Protein AF-A0A8J6CG15-F1 (afdb_monomer)

Structure (mmCIF, N/CA/C/O backbone):
data_AF-A0A8J6CG15-F1
#
_entry.id   AF-A0A8J6CG15-F1
#
loop_
_atom_site.group_PDB
_atom_site.id
_atom_site.type_symbol
_atom_site.label_atom_id
_atom_site.label_alt_id
_atom_site.label_comp_id
_atom_site.label_asym_id
_atom_site.label_entity_id
_atom_site.label_seq_id
_atom_site.pdbx_PDB_ins_code
_atom_site.Cartn_x
_atom_site.Cartn_y
_atom_site.Cartn_z
_atom_site.occupancy
_atom_site.B_iso_or_equiv
_atom_site.auth_seq_id
_atom_site.auth_comp_id
_atom_site.auth_asym_id
_atom_site.auth_atom_id
_atom_site.pdbx_PDB_model_num
ATOM 1 N N . MET A 1 1 ? -34.874 9.886 -40.637 1.00 30.52 1 MET A N 1
ATOM 2 C CA . MET A 1 1 ? -35.086 9.344 -42.000 1.00 30.52 1 MET A CA 1
ATOM 3 C C . MET A 1 1 ? -34.254 8.082 -42.141 1.00 30.52 1 MET A C 1
ATOM 5 O O . MET A 1 1 ? -33.217 8.002 -41.494 1.00 30.52 1 MET A O 1
ATOM 9 N N . ALA A 1 2 ? -34.724 7.096 -42.901 1.00 30.58 2 ALA A N 1
ATOM 10 C CA . ALA A 1 2 ? -34.070 5.795 -43.013 1.00 30.58 2 ALA A CA 1
ATOM 11 C C . ALA A 1 2 ? -33.025 5.757 -44.139 1.00 30.58 2 ALA A C 1
ATOM 13 O O . ALA A 1 2 ? -33.231 6.351 -45.193 1.00 30.58 2 ALA A O 1
ATOM 14 N N . SER A 1 3 ? -31.974 4.962 -43.952 1.00 27.72 3 SER A N 1
ATOM 15 C CA . SER A 1 3 ? -31.456 4.085 -45.007 1.00 27.72 3 SER A CA 1
ATOM 16 C C . SER A 1 3 ? -30.821 2.863 -44.341 1.00 27.72 3 SER A C 1
ATOM 18 O O . SER A 1 3 ? -30.305 2.961 -43.228 1.00 27.72 3 SER A O 1
ATOM 20 N N . ALA A 1 4 ? -30.933 1.705 -44.982 1.00 32.78 4 ALA A N 1
ATOM 21 C CA . ALA A 1 4 ? -30.455 0.430 -44.468 1.00 32.78 4 ALA A CA 1
ATOM 22 C C . ALA A 1 4 ? -29.564 -0.239 -45.513 1.00 32.78 4 ALA A C 1
ATOM 24 O O . ALA A 1 4 ? -29.785 -0.052 -46.708 1.00 32.78 4 ALA A O 1
ATOM 25 N N . SER A 1 5 ? -28.641 -1.091 -45.070 1.00 26.09 5 SER A N 1
ATOM 26 C CA . SER A 1 5 ? -28.379 -2.353 -45.765 1.00 26.09 5 SER A CA 1
ATOM 27 C C . SER A 1 5 ? -27.668 -3.341 -44.842 1.00 26.09 5 SER A C 1
ATOM 29 O O . SER A 1 5 ? -26.939 -2.937 -43.938 1.00 26.09 5 SER A O 1
ATOM 31 N N . ALA A 1 6 ? -27.910 -4.634 -45.049 1.00 28.47 6 ALA A N 1
ATOM 32 C CA . ALA A 1 6 ? -27.452 -5.713 -44.181 1.00 28.47 6 ALA A CA 1
ATOM 33 C C . ALA A 1 6 ? -26.900 -6.887 -44.998 1.00 28.47 6 ALA A C 1
ATOM 35 O O . ALA A 1 6 ? -27.451 -7.217 -46.043 1.00 28.47 6 ALA A O 1
ATOM 36 N N . THR A 1 7 ? -25.831 -7.513 -44.499 1.00 27.30 7 THR A N 1
ATOM 37 C CA . THR A 1 7 ? -25.326 -8.895 -44.718 1.00 27.30 7 THR A CA 1
ATOM 38 C C . THR A 1 7 ? -23.924 -8.954 -44.065 1.00 27.30 7 THR A C 1
ATOM 40 O O . THR A 1 7 ? -23.314 -7.911 -43.864 1.00 27.30 7 THR A O 1
ATOM 43 N N . LEU A 1 8 ? -23.320 -10.071 -43.643 1.00 26.16 8 LEU A N 1
ATOM 44 C CA . LEU A 1 8 ? -23.621 -11.505 -43.735 1.00 26.16 8 LEU A CA 1
ATOM 45 C C . LEU A 1 8 ? -22.836 -12.203 -42.598 1.00 26.16 8 LEU A C 1
ATOM 47 O O . LEU A 1 8 ? -21.625 -12.014 -42.524 1.00 26.16 8 LEU A O 1
ATOM 51 N N . LEU A 1 9 ? -23.450 -13.049 -41.763 1.00 27.22 9 LEU A N 1
ATOM 52 C CA . LEU A 1 9 ? -22.705 -13.984 -40.899 1.00 27.22 9 LEU A CA 1
ATOM 53 C C . LEU A 1 9 ? -23.381 -15.358 -40.900 1.00 27.22 9 LEU A C 1
ATOM 55 O O . LEU A 1 9 ? -24.586 -15.473 -40.690 1.00 27.22 9 LEU A O 1
ATOM 59 N N . LYS A 1 10 ? -22.595 -16.396 -41.204 1.00 26.77 10 LYS A N 1
ATOM 60 C CA . LYS A 1 10 ? -23.069 -17.773 -41.393 1.00 26.77 10 LYS A CA 1
ATOM 61 C C . LYS A 1 10 ? -23.160 -18.513 -40.057 1.00 26.77 10 LYS A C 1
ATOM 63 O O . LYS A 1 10 ? -22.232 -18.470 -39.255 1.00 26.77 10 LYS A O 1
ATOM 68 N N . SER A 1 11 ? -24.249 -19.249 -39.872 1.00 28.95 11 SER A N 1
ATOM 69 C CA . SER A 1 11 ? -24.469 -20.177 -38.760 1.00 28.95 11 SER A CA 1
ATOM 70 C C . SER A 1 11 ? -23.626 -21.453 -38.881 1.00 28.95 11 SER A C 1
ATOM 72 O O . SER A 1 11 ? -23.467 -21.985 -39.979 1.00 28.95 11 SER A O 1
ATOM 74 N N . SER A 1 12 ? -23.180 -21.994 -37.745 1.00 26.61 12 SER A N 1
ATOM 75 C CA . SER A 1 12 ? -22.727 -23.390 -37.595 1.00 26.61 12 SER A CA 1
ATOM 76 C C . SER A 1 12 ? -23.688 -24.149 -36.661 1.00 26.61 12 SER A C 1
ATOM 78 O O . SER A 1 12 ? -24.361 -23.501 -35.857 1.00 26.61 12 SER A O 1
ATOM 80 N N . PRO A 1 13 ? -23.840 -25.480 -36.802 1.00 32.94 13 PRO A N 1
ATOM 81 C CA . PRO A 1 13 ? -25.070 -26.166 -36.402 1.00 32.94 13 PRO A CA 1
ATOM 82 C C . PRO A 1 13 ? -25.143 -26.570 -34.923 1.00 32.94 13 PRO A C 1
ATOM 84 O O . PRO A 1 13 ? -24.144 -26.901 -34.286 1.00 32.94 13 PRO A O 1
ATOM 87 N N . ILE A 1 14 ? -26.377 -26.614 -34.419 1.00 27.53 14 ILE A N 1
ATOM 88 C CA . ILE A 1 14 ? -26.747 -27.209 -33.131 1.00 27.53 14 ILE A CA 1
ATOM 89 C C . ILE A 1 14 ? -26.797 -28.734 -33.301 1.00 27.53 14 ILE A C 1
ATOM 91 O O . ILE A 1 14 ? -27.416 -29.228 -34.242 1.00 27.53 14 ILE A O 1
ATOM 95 N N . ILE A 1 15 ? -26.165 -29.476 -32.389 1.00 27.44 15 ILE A N 1
ATOM 96 C CA . ILE A 1 15 ? -26.251 -30.941 -32.339 1.00 27.44 15 ILE A CA 1
ATOM 97 C C . ILE A 1 15 ? -27.467 -31.331 -31.494 1.00 27.44 15 ILE A C 1
ATOM 99 O O . ILE A 1 15 ? -27.501 -31.061 -30.292 1.00 27.44 15 ILE A O 1
ATOM 103 N N . ASP A 1 16 ? -28.441 -31.979 -32.130 1.00 27.05 16 ASP A N 1
ATOM 104 C CA . ASP A 1 16 ? -29.573 -32.629 -31.467 1.00 27.05 16 ASP A CA 1
ATOM 105 C C . ASP A 1 16 ? -29.078 -33.800 -30.596 1.00 27.05 16 ASP A C 1
ATOM 107 O O . ASP A 1 16 ? -28.191 -34.562 -30.990 1.00 27.05 16 ASP A O 1
ATOM 111 N N . LYS A 1 17 ? -29.642 -33.933 -29.394 1.00 33.09 17 LYS A N 1
ATOM 112 C CA . LYS A 1 17 ? -29.391 -35.043 -28.469 1.00 33.09 17 LYS A CA 1
ATOM 113 C C . LYS A 1 17 ? -30.697 -35.759 -28.157 1.00 33.09 17 LYS A C 1
ATOM 115 O O . LYS A 1 17 ? -31.225 -35.657 -27.049 1.00 33.09 17 LYS A O 1
ATOM 120 N N . SER A 1 18 ? -31.173 -36.538 -29.117 1.00 31.22 18 SER A N 1
ATOM 121 C CA . SER A 1 18 ? -32.259 -37.486 -28.903 1.00 31.22 18 SER A CA 1
ATOM 122 C C . SER A 1 18 ? -32.023 -38.786 -29.679 1.00 31.22 18 SER A C 1
ATOM 124 O O . SER A 1 18 ? -32.377 -38.904 -30.839 1.00 31.22 18 SER A O 1
ATOM 126 N N . GLU A 1 19 ? -31.364 -39.751 -29.026 1.00 29.64 19 GLU A N 1
ATOM 127 C CA . GLU A 1 19 ? -31.657 -41.200 -29.011 1.00 29.64 19 GLU A CA 1
ATOM 128 C C . GLU A 1 19 ? -30.491 -41.976 -28.354 1.00 29.64 19 GLU A C 1
ATOM 130 O O . GLU A 1 19 ? -29.393 -41.444 -28.208 1.00 29.64 19 GLU A O 1
ATOM 135 N N . TRP A 1 20 ? -30.746 -43.239 -27.968 1.00 27.64 20 TRP A N 1
ATOM 136 C CA . TRP A 1 20 ? -29.896 -44.122 -27.138 1.00 27.64 20 TRP A CA 1
ATOM 137 C C . TRP A 1 20 ? -29.801 -43.621 -25.674 1.00 27.64 20 TRP A C 1
ATOM 139 O O . TRP A 1 20 ? -29.336 -42.525 -25.397 1.00 27.64 20 TRP A O 1
ATOM 149 N N . ILE A 1 21 ? -30.250 -44.351 -24.647 1.00 30.12 21 ILE A N 1
ATOM 150 C CA . ILE A 1 21 ? -30.221 -45.808 -24.434 1.00 30.12 21 ILE A CA 1
ATOM 151 C C . ILE A 1 21 ? -31.566 -46.313 -23.873 1.00 30.12 21 ILE A C 1
ATOM 153 O O . ILE A 1 21 ? -32.098 -45.749 -22.918 1.00 30.12 21 ILE A O 1
ATOM 157 N N . LYS A 1 22 ? -32.073 -47.441 -24.393 1.00 28.61 22 LYS A N 1
ATOM 158 C CA . LYS A 1 22 ? -33.126 -48.238 -23.737 1.00 28.61 22 LYS A CA 1
ATOM 159 C C . LYS A 1 22 ? -32.503 -49.369 -22.912 1.00 28.61 22 LYS A C 1
ATOM 161 O O . LYS A 1 22 ? -31.858 -50.242 -23.475 1.00 28.61 22 LYS A O 1
ATOM 166 N N . GLY A 1 23 ? -32.819 -49.389 -21.616 1.00 28.41 23 GLY A N 1
ATOM 167 C CA . GLY A 1 23 ? -32.931 -50.604 -20.802 1.00 28.41 23 GLY A CA 1
ATOM 168 C C . GLY A 1 23 ? -31.646 -51.294 -20.328 1.00 28.41 23 GLY A C 1
ATOM 169 O O . GLY A 1 23 ? -31.079 -52.106 -21.045 1.00 28.41 23 GLY A O 1
ATOM 170 N N . GLN A 1 24 ? -31.333 -51.135 -19.038 1.00 28.86 24 GLN A N 1
ATOM 171 C CA . GLN A 1 24 ? -31.019 -52.265 -18.149 1.00 28.86 24 GLN A CA 1
ATOM 172 C C . GLN A 1 24 ? -31.225 -51.862 -16.678 1.00 28.86 24 GLN A C 1
ATOM 174 O O . GLN A 1 24 ? -30.829 -50.778 -16.256 1.00 28.86 24 GLN A O 1
ATOM 179 N N . ASN A 1 25 ? -31.886 -52.726 -15.902 1.00 31.77 25 ASN A N 1
ATOM 180 C CA . ASN A 1 25 ? -32.173 -52.499 -14.483 1.00 31.77 25 ASN A CA 1
ATOM 181 C C . ASN A 1 25 ? -30.983 -52.927 -13.616 1.00 31.77 25 ASN A C 1
ATOM 183 O O . ASN A 1 25 ? -30.715 -54.121 -13.504 1.00 31.77 25 ASN A O 1
ATOM 187 N N . LEU A 1 26 ? -30.353 -51.983 -12.914 1.00 27.64 26 LEU A N 1
ATOM 188 C CA . LEU A 1 26 ? -29.466 -52.271 -11.784 1.00 27.64 26 LEU A CA 1
ATOM 189 C C . LEU A 1 26 ? -29.835 -51.370 -10.599 1.00 27.64 26 LEU A C 1
ATOM 191 O O . LEU A 1 26 ? -29.799 -50.146 -10.694 1.00 27.64 26 LEU A O 1
ATOM 195 N N . ARG A 1 27 ? -30.216 -51.990 -9.476 1.00 32.56 27 ARG A N 1
ATOM 196 C CA . ARG A 1 27 ? -30.479 -51.302 -8.203 1.00 32.56 27 ARG A CA 1
ATOM 197 C C . ARG A 1 27 ? -29.155 -51.039 -7.487 1.00 32.56 27 ARG A C 1
ATOM 199 O O . ARG A 1 27 ? -28.425 -51.995 -7.265 1.00 32.56 27 ARG A O 1
ATOM 206 N N . HIS A 1 28 ? -28.906 -49.810 -7.039 1.00 25.94 28 HIS A N 1
ATOM 207 C CA . HIS A 1 28 ? -28.010 -49.500 -5.911 1.00 25.94 28 HIS A CA 1
ATOM 208 C C . HIS A 1 28 ? -28.376 -48.118 -5.303 1.00 25.94 28 HIS A C 1
ATOM 210 O O . HIS A 1 28 ? -29.330 -47.506 -5.784 1.00 25.94 28 HIS A O 1
ATOM 216 N N . PRO A 1 29 ? -27.815 -47.717 -4.142 1.00 29.03 29 PRO A N 1
ATOM 217 C CA . PRO A 1 29 ? -28.609 -47.221 -3.017 1.00 29.03 29 PRO A CA 1
ATOM 218 C C . PRO A 1 29 ? -28.939 -45.725 -3.081 1.00 29.03 29 PRO A C 1
ATOM 220 O O . PRO A 1 29 ? -28.347 -44.969 -3.846 1.00 29.03 29 PRO A O 1
ATOM 223 N N . SER A 1 30 ? -29.856 -45.302 -2.208 1.00 30.95 30 SER A N 1
ATOM 224 C CA . SER A 1 30 ? -30.324 -43.923 -2.048 1.00 30.95 30 SER A CA 1
ATOM 225 C C . SER A 1 30 ? -29.184 -42.919 -1.830 1.00 30.95 30 SER A C 1
ATOM 227 O O . SER A 1 30 ? -28.717 -42.724 -0.707 1.00 30.95 30 SER A O 1
ATOM 229 N N . VAL A 1 31 ? -28.775 -42.233 -2.897 1.00 25.69 31 VAL A N 1
ATOM 230 C CA . VAL A 1 31 ? -27.926 -41.039 -2.817 1.00 25.69 31 VAL A CA 1
ATOM 231 C C . VAL A 1 31 ? -28.830 -39.831 -2.591 1.00 25.69 31 VAL A C 1
ATOM 233 O O . VAL A 1 31 ? -29.731 -39.559 -3.382 1.00 25.69 31 VAL A O 1
ATOM 236 N N . CYS A 1 32 ? -28.597 -39.104 -1.499 1.00 25.84 32 CYS A N 1
ATOM 237 C CA . CYS A 1 32 ? -29.325 -37.876 -1.208 1.00 25.84 32 CYS A CA 1
ATOM 238 C C . CYS A 1 32 ? -28.841 -36.766 -2.155 1.00 25.84 32 CYS A C 1
ATOM 240 O O . CYS A 1 32 ? -27.726 -36.262 -2.008 1.00 25.84 32 CYS A O 1
ATOM 242 N N . PHE A 1 33 ? -29.657 -36.403 -3.148 1.00 23.08 33 PHE A N 1
ATOM 243 C CA . PHE A 1 33 ? -29.342 -35.309 -4.064 1.00 23.08 33 PHE A CA 1
ATOM 244 C C . PHE A 1 33 ? -29.500 -33.964 -3.349 1.00 23.08 33 PHE A C 1
ATOM 246 O O . PHE A 1 33 ? -30.595 -33.413 -3.262 1.00 23.08 33 PHE A O 1
ATOM 253 N N . VAL A 1 34 ? -28.385 -33.407 -2.871 1.00 25.53 34 VAL A N 1
ATOM 254 C CA . VAL A 1 34 ? -28.323 -31.986 -2.518 1.00 25.53 34 VAL A CA 1
ATOM 255 C C . VAL A 1 34 ? -28.433 -31.191 -3.815 1.00 25.53 34 VAL A C 1
ATOM 257 O O . VAL A 1 34 ? -27.486 -31.113 -4.598 1.00 25.53 34 VAL A O 1
ATOM 260 N N . GLN A 1 35 ? -29.610 -30.616 -4.054 1.00 23.19 35 GLN A N 1
ATOM 261 C CA . GLN A 1 35 ? -29.865 -29.744 -5.193 1.00 23.19 35 GLN A CA 1
ATOM 262 C C . GLN A 1 35 ? -29.183 -28.389 -4.963 1.00 23.19 35 GLN A C 1
ATOM 264 O O . GLN A 1 35 ? -29.804 -27.407 -4.559 1.00 23.19 35 GLN A O 1
ATOM 269 N N . CYS A 1 36 ? -27.872 -28.338 -5.204 1.00 23.83 36 CYS A N 1
ATOM 270 C CA . CYS A 1 36 ? -27.141 -27.083 -5.301 1.00 23.83 36 CYS A CA 1
ATOM 271 C C . CYS A 1 36 ? -27.684 -26.297 -6.497 1.00 23.83 36 CYS A C 1
ATOM 273 O O . CYS A 1 36 ? -27.308 -26.575 -7.634 1.00 23.83 36 CYS A O 1
ATOM 275 N N . ASN A 1 37 ? -28.541 -25.304 -6.246 1.00 26.38 37 ASN A N 1
ATOM 276 C CA . ASN A 1 37 ? -28.828 -24.271 -7.235 1.00 26.38 37 ASN A CA 1
ATOM 277 C C . ASN A 1 37 ? -27.500 -23.585 -7.590 1.00 26.38 37 ASN A C 1
ATOM 279 O O . ASN A 1 37 ? -26.905 -22.957 -6.707 1.00 26.38 37 ASN A O 1
ATOM 283 N N . PRO A 1 38 ? -27.015 -23.667 -8.841 1.00 32.38 38 PRO A N 1
ATOM 284 C CA . PRO A 1 38 ? -25.884 -22.863 -9.245 1.00 32.38 38 PRO A CA 1
ATOM 285 C C . PRO A 1 38 ? -26.373 -21.418 -9.328 1.00 32.38 38 PRO A C 1
ATOM 287 O O . PRO A 1 38 ? -27.010 -21.021 -10.302 1.00 32.38 38 PRO A O 1
ATOM 290 N N . THR A 1 39 ? -26.058 -20.606 -8.319 1.00 31.53 39 THR A N 1
ATOM 291 C CA . THR A 1 39 ? -25.985 -19.159 -8.526 1.00 31.53 39 THR A CA 1
ATOM 292 C C . THR A 1 39 ? -24.926 -18.936 -9.592 1.00 31.53 39 THR A C 1
ATOM 294 O O . THR A 1 39 ? -23.729 -18.989 -9.302 1.00 31.53 39 THR A O 1
ATOM 297 N N . SER A 1 40 ? -25.366 -18.747 -10.836 1.00 34.75 40 SER A N 1
ATOM 298 C CA . SER A 1 40 ? -24.502 -18.409 -11.954 1.00 34.75 40 SER A CA 1
ATOM 299 C C . SER A 1 40 ? -23.949 -17.008 -11.720 1.00 34.75 40 SER A C 1
ATOM 301 O O . SER A 1 40 ? -24.498 -16.015 -12.200 1.00 34.75 40 SER A O 1
ATOM 303 N N . ALA A 1 41 ? -22.855 -16.932 -10.965 1.00 34.34 41 ALA A N 1
ATOM 304 C CA . ALA A 1 41 ? -21.953 -15.800 -10.997 1.00 34.34 41 ALA A CA 1
ATOM 305 C C . ALA A 1 41 ? -21.366 -15.760 -12.411 1.00 34.34 41 ALA A C 1
ATOM 307 O O . ALA A 1 41 ? -20.339 -16.376 -12.694 1.00 34.34 41 ALA A O 1
ATOM 308 N N . ALA A 1 42 ? -22.088 -15.111 -13.328 1.00 30.84 42 ALA A N 1
ATOM 309 C CA . ALA A 1 42 ? -21.598 -14.843 -14.664 1.00 30.84 42 ALA A CA 1
ATOM 310 C C . ALA A 1 42 ? -20.273 -14.101 -14.501 1.00 30.84 42 ALA A C 1
ATOM 312 O O . ALA A 1 42 ? -20.247 -13.031 -13.884 1.00 30.84 42 ALA A O 1
ATOM 313 N N . PHE A 1 43 ? -19.188 -14.698 -15.004 1.00 32.78 43 PHE A N 1
ATOM 314 C CA . PHE A 1 43 ? -17.837 -14.151 -14.927 1.00 32.78 43 PHE A CA 1
ATOM 315 C C . PHE A 1 43 ? -17.763 -12.919 -15.832 1.00 32.78 43 PHE A C 1
ATOM 317 O O . PHE A 1 43 ? -17.313 -12.958 -16.976 1.00 32.78 43 PHE A O 1
ATOM 324 N N . THR A 1 44 ? -18.335 -11.831 -15.329 1.00 37.78 44 THR A N 1
ATOM 325 C CA . THR A 1 44 ? -18.508 -10.581 -16.046 1.00 37.78 44 THR A CA 1
ATOM 326 C C . THR A 1 44 ? -17.190 -9.849 -15.926 1.00 37.78 44 THR A C 1
ATOM 328 O O . THR A 1 44 ? -17.015 -9.014 -15.040 1.00 37.78 44 THR A O 1
ATOM 331 N N . VAL A 1 45 ? -16.247 -10.190 -16.808 1.00 46.34 45 VAL A N 1
ATOM 332 C CA . VAL A 1 45 ? -15.090 -9.334 -17.062 1.00 46.34 45 VAL A CA 1
ATOM 333 C C . VAL A 1 45 ? -15.667 -7.980 -17.445 1.00 46.34 45 VAL A C 1
ATOM 335 O O . VAL A 1 45 ? -16.234 -7.816 -18.528 1.00 46.34 45 VAL A O 1
ATOM 338 N N . ARG A 1 46 ? -15.599 -7.025 -16.517 1.00 49.97 46 ARG A N 1
ATOM 339 C CA . ARG A 1 46 ? -16.030 -5.652 -16.751 1.00 49.97 46 ARG A CA 1
ATOM 340 C C . ARG A 1 46 ? -15.010 -5.051 -17.706 1.00 49.97 46 ARG A C 1
ATOM 342 O O . ARG A 1 46 ? -14.018 -4.485 -17.263 1.00 49.97 46 ARG A O 1
ATOM 349 N N . ALA A 1 47 ? -15.229 -5.249 -19.006 1.00 54.84 47 ALA A N 1
ATOM 350 C CA . ALA A 1 47 ? -14.400 -4.667 -20.047 1.00 54.84 47 ALA A CA 1
ATOM 351 C C . ALA A 1 47 ? -14.290 -3.168 -19.759 1.00 54.84 47 ALA A C 1
ATOM 353 O O . ALA A 1 47 ? -15.307 -2.467 -19.710 1.00 54.84 47 ALA A O 1
ATOM 354 N N . SER A 1 48 ? -13.073 -2.698 -19.476 1.00 68.06 48 SER A N 1
ATOM 355 C CA . SER A 1 48 ? -12.866 -1.283 -19.198 1.00 68.06 48 SER A CA 1
ATOM 356 C C . SER A 1 48 ? -13.243 -0.482 -20.443 1.00 68.06 48 SER A C 1
ATOM 358 O O . SER A 1 48 ? -13.181 -0.985 -21.569 1.00 68.06 48 SER A O 1
ATOM 360 N N . SER A 1 49 ? -13.579 0.797 -20.272 1.00 83.81 49 SER A N 1
ATOM 361 C CA . SER A 1 49 ? -13.826 1.714 -21.396 1.00 83.81 49 SER A CA 1
ATOM 362 C C . SER A 1 49 ? -12.636 1.846 -22.359 1.00 83.81 49 SER A C 1
ATOM 364 O O . SER A 1 49 ? -12.771 2.455 -23.415 1.00 83.81 49 SER A O 1
ATOM 366 N N . TYR A 1 50 ? -11.483 1.280 -21.995 1.00 93.00 50 TYR A N 1
ATOM 367 C CA . TYR A 1 50 ? -10.235 1.296 -22.740 1.00 93.00 50 TYR A CA 1
ATOM 368 C C . TYR A 1 50 ? -9.869 -0.058 -23.365 1.00 93.00 50 TYR A C 1
ATOM 370 O O . TYR A 1 50 ? -8.791 -0.151 -23.940 1.00 93.00 50 TYR A O 1
ATOM 378 N N . ALA A 1 51 ? -10.699 -1.107 -23.271 1.00 93.00 51 ALA A N 1
ATOM 379 C CA . ALA A 1 51 ? -10.326 -2.468 -23.686 1.00 93.00 51 ALA A CA 1
ATOM 380 C C . ALA A 1 51 ? -9.693 -2.533 -25.097 1.00 93.00 51 ALA A C 1
ATOM 382 O O . ALA A 1 51 ? -8.569 -3.018 -25.248 1.00 93.00 51 ALA A O 1
ATOM 383 N N . ASP A 1 52 ? -10.340 -1.950 -26.110 1.00 95.50 52 ASP A N 1
ATOM 384 C CA . ASP A 1 52 ? -9.807 -1.910 -27.480 1.00 95.50 52 ASP A CA 1
ATOM 385 C C . ASP A 1 52 ? -8.524 -1.065 -27.607 1.00 95.50 52 ASP A C 1
ATOM 387 O O . ASP A 1 52 ? -7.607 -1.431 -28.348 1.00 95.50 52 ASP A O 1
ATOM 391 N N . GLU A 1 53 ? -8.414 0.048 -26.869 1.00 96.62 53 GLU A N 1
ATOM 392 C CA . GLU A 1 53 ? -7.210 0.893 -26.849 1.00 96.62 53 GLU A CA 1
ATOM 393 C C . GLU A 1 53 ? -6.027 0.174 -26.188 1.00 96.62 53 GLU A C 1
ATOM 395 O O . GLU A 1 53 ? -4.907 0.246 -26.699 1.00 96.62 53 GLU A O 1
ATOM 400 N N . LEU A 1 54 ? -6.271 -0.572 -25.108 1.00 97.88 54 LEU A N 1
ATOM 401 C CA . LEU A 1 54 ? -5.277 -1.393 -24.419 1.00 97.88 54 LEU A CA 1
ATOM 402 C C . LEU A 1 54 ? -4.752 -2.491 -25.352 1.00 97.88 54 LEU A C 1
ATOM 404 O O . LEU A 1 54 ? -3.541 -2.602 -25.544 1.00 97.88 54 LEU A O 1
ATOM 408 N N . VAL A 1 55 ? -5.642 -3.249 -26.005 1.00 97.94 55 VAL A N 1
ATOM 409 C CA . VAL A 1 55 ? -5.254 -4.300 -26.966 1.00 97.94 55 VAL A CA 1
ATOM 410 C C . VAL A 1 55 ? -4.493 -3.710 -28.157 1.00 97.94 55 VAL A C 1
ATOM 412 O O . VAL A 1 55 ? -3.462 -4.249 -28.568 1.00 97.94 55 VAL A O 1
ATOM 415 N N . LYS A 1 56 ? -4.958 -2.581 -28.711 1.00 98.06 56 LYS A N 1
ATOM 416 C CA . LYS A 1 56 ? -4.279 -1.879 -29.812 1.00 98.06 56 LYS A CA 1
ATOM 417 C C . LYS A 1 56 ? -2.890 -1.392 -29.396 1.00 98.06 56 LYS A C 1
ATOM 419 O O . LYS A 1 56 ? -1.928 -1.582 -30.142 1.00 98.06 56 LYS A O 1
ATOM 424 N N . THR A 1 57 ? -2.768 -0.794 -28.214 1.00 98.44 57 THR A N 1
ATOM 425 C CA . THR A 1 57 ? -1.500 -0.279 -27.682 1.00 98.44 57 THR A CA 1
ATOM 426 C C . THR A 1 57 ? -0.519 -1.414 -27.424 1.00 98.44 57 THR A C 1
ATOM 428 O O . THR A 1 57 ? 0.615 -1.357 -27.898 1.00 98.44 57 THR A O 1
ATOM 431 N N . ALA A 1 58 ? -0.956 -2.484 -26.757 1.00 98.31 58 ALA A N 1
ATOM 432 C CA . ALA A 1 58 ? -0.109 -3.627 -26.444 1.00 98.31 58 ALA A CA 1
ATOM 433 C C . ALA A 1 58 ? 0.418 -4.301 -27.724 1.00 98.31 58 ALA A C 1
ATOM 435 O O . ALA A 1 58 ? 1.619 -4.546 -27.828 1.00 98.31 58 ALA A O 1
ATOM 436 N N . LYS A 1 59 ? -0.429 -4.478 -28.752 1.00 97.50 59 LYS A N 1
ATOM 437 C CA . LYS A 1 59 ? -0.017 -4.948 -30.093 1.00 97.50 59 LYS A CA 1
ATOM 438 C C . LYS A 1 59 ? 0.917 -3.975 -30.824 1.00 97.50 59 LYS A C 1
ATOM 440 O O . LYS A 1 59 ? 1.823 -4.413 -31.523 1.00 97.50 59 LYS A O 1
ATOM 445 N N . THR A 1 60 ? 0.731 -2.663 -30.662 1.00 97.69 60 THR A N 1
ATOM 446 C CA . THR A 1 60 ? 1.604 -1.643 -31.278 1.00 97.69 60 THR A CA 1
ATOM 447 C C . THR A 1 60 ? 3.011 -1.681 -30.682 1.00 97.69 60 THR A C 1
ATOM 449 O O . THR A 1 60 ? 4.002 -1.631 -31.416 1.00 97.69 60 THR A O 1
ATOM 452 N N . VAL A 1 61 ? 3.114 -1.828 -29.359 1.00 98.06 61 VAL A N 1
ATOM 453 C CA . VAL A 1 61 ? 4.398 -2.000 -28.667 1.00 98.06 61 VAL A CA 1
ATOM 454 C C . VAL A 1 61 ? 5.001 -3.380 -28.984 1.00 98.06 61 VAL A C 1
ATOM 456 O O . VAL A 1 61 ? 6.195 -3.473 -29.255 1.00 98.06 61 VAL A O 1
ATOM 459 N N . ALA A 1 62 ? 4.190 -4.436 -29.069 1.00 96.44 62 ALA A N 1
ATOM 460 C CA . ALA A 1 62 ? 4.575 -5.788 -29.496 1.00 96.44 62 ALA A CA 1
ATOM 461 C C . ALA A 1 62 ? 4.650 -5.978 -31.030 1.00 96.44 62 ALA A C 1
ATOM 463 O O . ALA A 1 62 ? 4.278 -7.029 -31.552 1.00 96.44 62 ALA A O 1
ATOM 464 N N . SER A 1 63 ? 5.115 -4.961 -31.761 1.00 94.50 63 SER A N 1
ATOM 465 C CA . SER A 1 63 ? 5.235 -5.019 -33.225 1.00 94.50 63 SER A CA 1
ATOM 466 C C . SER A 1 63 ? 6.561 -5.649 -33.688 1.00 94.50 63 SER A C 1
ATOM 468 O O . SER A 1 63 ? 7.611 -5.281 -33.150 1.00 94.50 63 SER A O 1
ATOM 470 N N . PRO A 1 64 ? 6.539 -6.523 -34.722 1.00 94.00 64 PRO A N 1
ATOM 471 C CA . PRO A 1 64 ? 7.731 -7.165 -35.280 1.00 94.00 64 PRO A CA 1
ATOM 472 C C . PRO A 1 64 ? 8.870 -6.201 -35.604 1.00 94.00 64 PRO A C 1
ATOM 474 O O . PRO A 1 64 ? 8.656 -5.098 -36.106 1.00 94.00 64 PRO A O 1
ATOM 477 N N . GLY A 1 65 ? 10.098 -6.648 -35.346 1.00 94.12 65 GLY A N 1
ATOM 478 C CA . GLY A 1 65 ? 11.318 -5.881 -35.571 1.00 94.12 65 GLY A CA 1
ATOM 479 C C . GLY A 1 65 ? 11.550 -4.749 -34.572 1.00 94.12 65 GLY A C 1
ATOM 480 O O . GLY A 1 65 ? 12.517 -4.008 -34.747 1.00 94.12 65 GLY A O 1
ATOM 481 N N . ARG A 1 66 ? 10.718 -4.587 -33.532 1.00 97.00 66 ARG A N 1
ATOM 482 C CA . ARG A 1 66 ? 10.856 -3.495 -32.557 1.00 97.00 66 ARG A CA 1
ATOM 483 C C . ARG A 1 66 ? 10.838 -3.967 -31.102 1.00 97.00 66 ARG A C 1
ATOM 485 O O . ARG A 1 66 ? 10.318 -5.033 -30.771 1.00 97.00 66 ARG A O 1
ATOM 492 N N . GLY A 1 67 ? 11.427 -3.159 -30.223 1.00 97.81 67 GLY A N 1
ATOM 493 C CA . GLY A 1 67 ? 11.430 -3.369 -28.772 1.00 97.81 67 GLY A CA 1
ATOM 494 C C . GLY A 1 67 ? 11.284 -2.067 -27.986 1.00 97.81 67 GLY A C 1
ATOM 495 O O . GLY A 1 67 ? 10.920 -1.029 -28.534 1.00 97.81 67 GLY A O 1
ATOM 496 N N . ILE A 1 68 ? 11.554 -2.116 -26.684 1.00 98.69 68 ILE A N 1
ATOM 497 C CA . ILE A 1 68 ? 11.312 -1.006 -25.757 1.00 98.69 68 ILE A CA 1
ATOM 498 C C . ILE A 1 68 ? 12.633 -0.394 -25.268 1.00 98.69 68 ILE A C 1
ATOM 500 O O . ILE A 1 68 ? 13.499 -1.093 -24.734 1.00 98.69 68 ILE A O 1
ATOM 504 N N . LEU A 1 69 ? 12.746 0.933 -25.364 1.00 98.56 69 LEU A N 1
ATOM 505 C CA . LEU A 1 69 ? 13.790 1.715 -24.700 1.00 98.56 69 LEU A CA 1
ATOM 506 C C . LEU A 1 69 ? 13.384 1.962 -23.238 1.00 98.56 69 LEU A C 1
ATOM 508 O O . LEU A 1 69 ? 12.499 2.765 -22.951 1.00 98.56 69 LEU A O 1
ATOM 512 N N . ALA A 1 70 ? 14.019 1.271 -22.294 1.00 97.38 70 ALA A N 1
ATOM 513 C CA . ALA A 1 70 ? 13.780 1.494 -20.869 1.00 97.38 70 ALA A CA 1
ATOM 514 C C . ALA A 1 70 ? 14.674 2.641 -20.372 1.00 97.38 70 ALA A C 1
ATOM 516 O O . ALA A 1 70 ? 15.847 2.430 -20.076 1.00 97.38 70 ALA A O 1
ATOM 517 N N . MET A 1 71 ? 14.138 3.862 -20.341 1.00 96.62 71 MET A N 1
ATOM 518 C CA . MET A 1 71 ? 14.819 5.093 -19.916 1.00 96.62 71 MET A CA 1
ATOM 519 C C . MET A 1 71 ? 14.167 5.671 -18.644 1.00 96.62 71 MET A C 1
ATOM 521 O O . MET A 1 71 ? 14.046 6.882 -18.463 1.00 96.62 71 MET A O 1
ATOM 525 N N . ASP A 1 72 ? 13.741 4.769 -17.755 1.00 95.38 72 ASP A N 1
ATOM 526 C CA . ASP A 1 72 ? 12.979 5.023 -16.532 1.00 95.38 72 ASP A CA 1
ATOM 527 C C . ASP A 1 72 ? 13.832 5.111 -15.258 1.00 95.38 72 ASP A C 1
ATOM 529 O O . ASP A 1 72 ? 13.353 4.936 -14.133 1.00 95.38 72 ASP A O 1
ATOM 533 N N . GLU A 1 73 ? 15.125 5.386 -15.420 1.00 92.69 73 GLU A N 1
ATOM 534 C CA . GLU A 1 73 ? 16.033 5.579 -14.298 1.00 92.69 73 GLU A CA 1
ATOM 535 C C . GLU A 1 73 ? 15.604 6.784 -13.455 1.00 92.69 73 GLU A C 1
ATOM 537 O O . GLU A 1 73 ? 15.532 7.908 -13.954 1.00 92.69 73 GLU A O 1
ATOM 542 N N . SER A 1 74 ? 15.401 6.552 -12.156 1.00 91.69 74 SER A N 1
ATOM 543 C CA . SER A 1 74 ? 15.190 7.619 -11.176 1.00 91.69 74 SER A CA 1
ATOM 544 C C . SER A 1 74 ? 16.370 8.590 -11.147 1.00 91.69 74 SER A C 1
ATOM 546 O O . SER A 1 74 ? 17.495 8.215 -11.484 1.00 91.69 74 SER A O 1
ATOM 548 N N . ASN A 1 75 ? 16.160 9.808 -10.646 1.00 94.56 75 ASN A N 1
ATOM 549 C CA . ASN A 1 75 ? 17.207 10.836 -10.562 1.00 94.56 75 ASN A CA 1
ATOM 550 C C . ASN A 1 75 ? 18.490 10.341 -9.866 1.00 94.56 75 ASN A C 1
ATOM 552 O O . ASN A 1 75 ? 19.592 10.675 -10.297 1.00 94.56 75 ASN A O 1
ATOM 556 N N . ALA A 1 76 ? 18.378 9.485 -8.844 1.00 92.81 76 ALA A N 1
ATOM 557 C CA . ALA A 1 76 ? 19.532 8.856 -8.197 1.00 92.81 76 ALA A CA 1
ATOM 558 C C . ALA A 1 76 ? 20.263 7.848 -9.110 1.00 92.81 76 ALA A C 1
ATOM 560 O O . ALA A 1 76 ? 21.492 7.796 -9.127 1.00 92.81 76 ALA A O 1
ATOM 561 N N . THR A 1 77 ? 19.525 7.057 -9.893 1.00 91.19 77 THR A N 1
ATOM 562 C CA . THR A 1 77 ? 20.088 6.059 -10.820 1.00 91.19 77 THR A CA 1
ATOM 563 C C . THR A 1 77 ? 20.674 6.708 -12.073 1.00 91.19 77 THR A C 1
ATOM 565 O O . THR A 1 77 ? 21.753 6.318 -12.519 1.00 91.19 77 THR A O 1
ATOM 568 N N . CYS A 1 78 ? 20.021 7.743 -12.605 1.00 94.50 78 CYS A N 1
ATOM 569 C CA . CYS A 1 78 ? 20.553 8.556 -13.694 1.00 94.50 78 CYS A CA 1
ATOM 570 C C . CYS A 1 78 ? 21.826 9.299 -13.254 1.00 94.50 78 CYS A C 1
ATOM 572 O O . CYS A 1 78 ? 22.813 9.294 -13.984 1.00 94.50 78 CYS A O 1
ATOM 574 N N . GLY A 1 79 ? 21.865 9.832 -12.026 1.00 95.31 79 GLY A N 1
ATOM 575 C CA . GLY A 1 79 ? 23.070 10.436 -11.449 1.00 95.31 79 GLY A CA 1
ATOM 576 C C . GLY A 1 79 ? 24.266 9.485 -11.387 1.00 95.31 79 GLY A C 1
ATOM 577 O O . GLY A 1 79 ? 25.363 9.855 -11.795 1.00 95.31 79 GLY A O 1
ATOM 578 N N . LYS A 1 80 ? 24.053 8.229 -10.965 1.00 92.94 80 LYS A N 1
ATOM 579 C CA . LYS A 1 80 ? 25.094 7.180 -10.970 1.00 92.94 80 LYS A CA 1
ATOM 580 C C . LYS A 1 80 ? 25.631 6.898 -12.387 1.00 92.94 80 LYS A C 1
ATOM 582 O O . LYS A 1 80 ? 26.810 6.593 -12.539 1.00 92.94 80 LYS A O 1
ATOM 587 N N . ARG A 1 81 ? 24.795 7.026 -13.429 1.00 93.06 81 ARG A N 1
ATOM 588 C CA . ARG A 1 81 ? 25.220 6.901 -14.837 1.00 93.06 81 ARG A CA 1
ATOM 589 C C . ARG A 1 81 ? 26.014 8.111 -15.318 1.00 93.06 81 ARG A C 1
ATOM 591 O O . ARG A 1 81 ? 27.084 7.920 -15.884 1.00 93.06 81 ARG A O 1
ATOM 598 N N . LEU A 1 82 ? 25.540 9.327 -15.053 1.00 96.06 82 LEU A N 1
ATOM 599 C CA . LEU A 1 82 ? 26.259 10.562 -15.391 1.00 96.06 82 LEU A CA 1
ATOM 600 C C . LEU A 1 82 ? 27.647 10.595 -14.727 1.00 96.06 82 LEU A C 1
ATOM 602 O O . LEU A 1 82 ? 28.644 10.849 -15.399 1.00 96.06 82 LEU A O 1
ATOM 606 N N . ALA A 1 83 ? 27.746 10.184 -13.460 1.00 96.25 83 ALA A N 1
ATOM 607 C CA . ALA A 1 83 ? 29.021 10.082 -12.751 1.00 96.25 83 ALA A CA 1
ATOM 608 C C . ALA A 1 83 ? 30.023 9.123 -13.429 1.00 96.25 83 ALA A C 1
ATOM 610 O O . ALA A 1 83 ? 31.226 9.372 -13.387 1.00 96.25 83 ALA A O 1
ATOM 611 N N . SER A 1 84 ? 29.556 8.063 -14.107 1.00 93.56 84 SER A N 1
ATOM 612 C CA . SER A 1 84 ? 30.435 7.118 -14.825 1.00 93.56 84 SER A CA 1
ATOM 613 C C . SER A 1 84 ? 31.126 7.710 -16.063 1.00 93.56 84 SER A C 1
ATOM 615 O O . SER A 1 84 ? 32.107 7.143 -16.537 1.00 93.56 84 SER A O 1
ATOM 617 N N . ILE A 1 85 ? 30.647 8.861 -16.549 1.00 95.06 85 ILE A N 1
ATOM 618 C CA . ILE A 1 85 ? 31.269 9.667 -17.611 1.00 95.06 85 ILE A CA 1
ATOM 619 C C . ILE A 1 85 ? 31.785 11.023 -17.092 1.00 95.06 85 ILE A C 1
ATOM 621 O O . ILE A 1 85 ? 32.094 11.907 -17.884 1.00 95.06 85 ILE A O 1
ATOM 625 N N . GLY A 1 86 ? 31.887 11.195 -15.767 1.00 95.38 86 GLY A N 1
ATOM 626 C CA . GLY A 1 86 ? 32.404 12.412 -15.132 1.00 95.38 86 GLY A CA 1
ATOM 627 C C . GLY A 1 86 ? 31.416 13.580 -15.022 1.00 95.38 86 GLY A C 1
ATOM 628 O O . GLY A 1 86 ? 31.846 14.692 -14.734 1.00 95.38 86 GLY A O 1
ATOM 629 N N . LEU A 1 87 ? 30.113 13.360 -15.239 1.00 96.12 87 LEU A N 1
ATOM 630 C CA . LEU A 1 87 ? 29.086 14.407 -15.173 1.00 96.12 87 LEU A CA 1
ATOM 631 C C . LEU A 1 87 ? 28.355 14.442 -13.825 1.00 96.12 87 LEU A C 1
ATOM 633 O O . LEU A 1 87 ? 27.993 13.410 -13.257 1.00 96.12 87 LEU A O 1
ATOM 637 N N . GLU A 1 88 ? 28.061 15.653 -13.352 1.00 96.56 88 GLU A N 1
ATOM 638 C CA . GLU A 1 88 ? 27.244 15.881 -12.157 1.00 96.56 88 GLU A CA 1
ATOM 639 C C . GLU A 1 88 ? 25.760 15.553 -12.382 1.00 96.56 88 GLU A C 1
ATOM 641 O O . GLU A 1 88 ? 25.229 15.673 -13.489 1.00 96.56 88 GLU A O 1
ATOM 646 N N . ASN A 1 89 ? 25.052 15.202 -11.304 1.00 97.31 89 ASN A N 1
ATOM 647 C CA . ASN A 1 89 ? 23.623 14.879 -11.333 1.00 97.31 89 ASN A CA 1
ATOM 648 C C . ASN A 1 89 ? 22.716 16.128 -11.287 1.00 97.31 89 ASN A C 1
ATOM 650 O O . ASN A 1 89 ? 21.866 16.266 -10.403 1.00 97.31 89 ASN A O 1
ATOM 654 N N . THR A 1 90 ? 22.890 17.042 -12.237 1.00 97.25 90 THR A N 1
ATOM 655 C CA . THR A 1 90 ? 22.015 18.212 -12.408 1.00 97.25 90 THR A CA 1
ATOM 656 C C . THR A 1 90 ? 20.811 17.870 -13.286 1.00 97.25 90 THR A C 1
ATOM 658 O O . THR A 1 90 ? 20.861 16.938 -14.090 1.00 97.25 90 THR A O 1
ATOM 661 N N . GLU A 1 91 ? 19.715 18.622 -13.150 1.00 96.50 91 GLU A N 1
ATOM 662 C CA . GLU A 1 91 ? 18.548 18.454 -14.027 1.00 96.50 91 GLU A CA 1
ATOM 663 C C . GLU A 1 91 ? 18.912 18.681 -15.499 1.00 96.50 91 GLU A C 1
ATOM 665 O O . GLU A 1 91 ? 18.589 17.841 -16.332 1.00 96.50 91 GLU A O 1
ATOM 670 N N . ALA A 1 92 ? 19.680 19.732 -15.804 1.00 96.69 92 ALA A N 1
ATOM 671 C CA . ALA A 1 92 ? 20.149 20.022 -17.159 1.00 96.69 92 ALA A CA 1
ATOM 672 C C . ALA A 1 92 ? 20.938 18.850 -17.780 1.00 96.69 92 ALA A C 1
ATOM 674 O O . ALA A 1 92 ? 20.698 18.488 -18.931 1.00 96.69 92 ALA A O 1
ATOM 675 N N . ASN A 1 93 ? 21.822 18.191 -17.017 1.00 97.25 93 ASN A N 1
ATOM 676 C CA . ASN A 1 93 ? 22.567 17.027 -17.510 1.00 97.25 93 ASN A CA 1
ATOM 677 C C . ASN A 1 93 ? 21.653 15.815 -17.754 1.00 97.25 93 ASN A C 1
ATOM 679 O O . ASN A 1 93 ? 21.845 15.088 -18.732 1.00 97.25 93 ASN A O 1
ATOM 683 N N . ARG A 1 94 ? 20.638 15.600 -16.901 1.00 97.50 94 ARG A N 1
ATOM 684 C CA . ARG A 1 94 ? 19.618 14.562 -17.127 1.00 97.50 94 ARG A CA 1
ATOM 685 C C . ARG A 1 94 ? 18.785 14.881 -18.370 1.00 97.50 94 ARG A C 1
ATOM 687 O O . ARG A 1 94 ? 18.679 14.028 -19.245 1.00 97.50 94 ARG A O 1
ATOM 694 N N . GLN A 1 95 ? 18.274 16.104 -18.496 1.00 97.50 95 GLN A N 1
ATOM 695 C CA . GLN A 1 95 ? 17.486 16.583 -19.635 1.00 97.50 95 GLN A CA 1
ATOM 696 C C . GLN A 1 95 ? 18.260 16.472 -20.959 1.00 97.50 95 GLN A C 1
ATOM 698 O O . GLN A 1 95 ? 17.713 15.973 -21.944 1.00 97.50 95 GLN A O 1
ATOM 703 N N . ALA A 1 96 ? 19.536 16.870 -20.989 1.00 97.44 96 ALA A N 1
ATOM 704 C CA . ALA A 1 96 ? 20.401 16.734 -22.160 1.00 97.44 96 ALA A CA 1
ATOM 705 C C . ALA A 1 96 ? 20.586 15.260 -22.558 1.00 97.44 96 ALA A C 1
ATOM 707 O O . ALA A 1 96 ? 20.417 14.909 -23.727 1.00 97.44 96 ALA A O 1
ATOM 708 N N . TYR A 1 97 ? 20.831 14.378 -21.582 1.00 97.94 97 TYR A N 1
ATOM 709 C CA . TYR A 1 97 ? 20.923 12.937 -21.820 1.00 97.94 97 TYR A CA 1
ATOM 710 C C . TYR A 1 97 ? 19.606 12.338 -22.341 1.00 97.94 97 TYR A C 1
ATOM 712 O O . TYR A 1 97 ? 19.614 11.570 -23.302 1.00 97.94 97 TYR A O 1
ATOM 720 N N . ARG A 1 98 ? 18.455 12.712 -21.760 1.00 97.62 98 ARG A N 1
ATOM 721 C CA . ARG A 1 98 ? 17.134 12.275 -22.248 1.00 97.62 98 ARG A CA 1
ATOM 722 C C . ARG A 1 98 ? 16.866 12.771 -23.667 1.00 97.62 98 ARG A C 1
ATOM 724 O O . ARG A 1 98 ? 16.436 11.980 -24.500 1.00 97.62 98 ARG A O 1
ATOM 731 N N . THR A 1 99 ? 17.185 14.036 -23.945 1.00 98.12 99 THR A N 1
ATOM 732 C CA . THR A 1 99 ? 17.025 14.656 -25.267 1.00 98.12 99 THR A CA 1
ATOM 733 C C . THR A 1 99 ? 17.813 13.895 -26.323 1.00 98.12 99 THR A C 1
ATOM 735 O O . THR A 1 99 ? 17.246 13.534 -27.347 1.00 98.12 99 THR A O 1
ATOM 738 N N . LEU A 1 100 ? 19.088 13.594 -26.050 1.00 97.94 100 LEU A N 1
ATOM 739 C CA . LEU A 1 100 ? 19.962 12.834 -26.945 1.00 97.94 100 LEU A CA 1
ATOM 740 C C . LEU A 1 100 ? 19.344 11.490 -27.346 1.00 97.94 100 LEU A C 1
ATOM 742 O O . LEU A 1 100 ? 19.380 11.140 -28.526 1.00 97.94 100 LEU A O 1
ATOM 746 N N . LEU A 1 101 ? 18.773 10.758 -26.382 1.00 98.00 101 LEU A N 1
ATOM 747 C CA . LEU A 1 101 ? 18.138 9.464 -26.634 1.00 98.00 101 LEU A CA 1
ATOM 748 C C . LEU A 1 101 ? 16.882 9.602 -27.508 1.00 98.00 101 LEU A C 1
ATOM 750 O O . LEU A 1 101 ? 16.763 8.888 -28.499 1.00 98.00 101 LEU A O 1
ATOM 754 N N . VAL A 1 102 ? 15.948 10.498 -27.161 1.00 97.19 102 VAL A N 1
ATOM 755 C CA . VAL A 1 102 ? 14.644 10.575 -27.855 1.00 97.19 102 VAL A CA 1
ATOM 756 C C . VAL A 1 102 ? 14.716 11.257 -29.221 1.00 97.19 102 VAL A C 1
ATOM 758 O O . VAL A 1 102 ? 13.914 10.935 -30.095 1.00 97.19 102 VAL A O 1
ATOM 761 N N . SER A 1 103 ? 15.679 12.160 -29.439 1.00 96.88 103 SER A N 1
ATOM 762 C CA . SER A 1 103 ? 15.853 12.864 -30.717 1.00 96.88 103 SER A CA 1
ATOM 763 C C . SER A 1 103 ? 16.711 12.106 -31.738 1.00 96.88 103 SER A C 1
ATOM 765 O O . SER A 1 103 ? 16.932 12.616 -32.834 1.00 96.88 103 SER A O 1
ATOM 767 N N . ALA A 1 104 ? 17.179 10.892 -31.417 1.00 97.81 104 ALA A N 1
ATOM 768 C CA . ALA A 1 104 ? 17.957 10.054 -32.329 1.00 97.81 104 ALA A CA 1
ATOM 769 C C . ALA A 1 104 ? 17.154 9.754 -33.617 1.00 97.81 104 ALA A C 1
ATOM 771 O O . ALA A 1 104 ? 16.130 9.066 -33.532 1.00 97.81 104 ALA A O 1
ATOM 772 N N . PRO A 1 105 ? 17.568 10.242 -34.806 1.00 96.81 105 PRO A N 1
ATOM 773 C CA . PRO A 1 105 ? 16.737 10.142 -36.005 1.00 96.81 105 PRO A CA 1
ATOM 774 C C . PRO A 1 105 ? 16.556 8.698 -36.481 1.00 96.81 105 PRO A C 1
ATOM 776 O O . PRO A 1 105 ? 17.528 7.983 -36.716 1.00 96.81 105 PRO A O 1
ATOM 779 N N . GLY A 1 106 ? 15.305 8.269 -36.667 1.00 96.62 106 GLY A N 1
ATOM 780 C CA . GLY A 1 106 ? 14.986 6.922 -37.147 1.00 96.62 106 GLY A CA 1
ATOM 781 C C . GLY A 1 106 ? 15.021 5.840 -36.063 1.00 96.62 106 GLY A C 1
ATOM 782 O O . GLY A 1 106 ? 14.980 4.654 -36.397 1.00 96.62 106 GLY A O 1
ATOM 783 N N . LEU A 1 107 ? 15.054 6.220 -34.780 1.00 98.06 107 LEU A N 1
ATOM 784 C CA . LEU A 1 107 ? 14.977 5.293 -33.644 1.00 98.06 107 LEU A CA 1
ATOM 785 C C . LEU A 1 107 ? 13.682 4.460 -33.670 1.00 98.06 107 LEU A C 1
ATOM 787 O O . LEU A 1 107 ? 13.698 3.270 -33.349 1.00 98.06 107 LEU A O 1
ATOM 791 N N . GLY A 1 108 ? 12.583 5.061 -34.134 1.00 97.75 108 GLY A N 1
ATOM 792 C CA . GLY A 1 108 ? 11.265 4.429 -34.271 1.00 97.75 108 GLY A CA 1
ATOM 793 C C . GLY A 1 108 ? 11.185 3.211 -35.198 1.00 97.75 108 GLY A C 1
ATOM 794 O O . GLY A 1 108 ? 10.242 2.423 -35.101 1.00 97.75 108 GLY A O 1
ATOM 795 N N . ASN A 1 109 ? 12.195 3.013 -36.056 1.00 97.75 109 ASN A N 1
ATOM 796 C CA . ASN A 1 109 ? 12.327 1.817 -36.894 1.00 97.75 109 ASN A CA 1
ATOM 797 C C . ASN A 1 109 ? 12.650 0.556 -36.074 1.00 97.75 109 ASN A C 1
ATOM 799 O O . ASN A 1 109 ? 12.376 -0.554 -36.521 1.00 97.75 109 ASN A O 1
ATOM 803 N N . TYR A 1 110 ? 13.235 0.725 -34.884 1.00 98.19 110 TYR A N 1
ATOM 804 C CA . TYR A 1 110 ? 13.733 -0.360 -34.029 1.00 98.19 110 TYR A CA 1
ATOM 805 C C . TYR A 1 110 ? 13.127 -0.336 -32.619 1.00 98.19 110 TYR A C 1
ATOM 807 O O . TYR A 1 110 ? 13.198 -1.326 -31.892 1.00 98.19 110 TYR A O 1
ATOM 815 N N . ILE A 1 111 ? 12.534 0.791 -32.222 1.00 98.50 111 ILE A N 1
ATOM 816 C CA . ILE A 1 111 ? 11.893 0.991 -30.925 1.00 98.50 111 ILE A CA 1
ATOM 817 C C . ILE A 1 111 ? 10.408 1.286 -31.145 1.00 98.50 111 ILE A C 1
ATOM 819 O O . ILE A 1 111 ? 10.044 2.130 -31.957 1.00 98.50 111 ILE A O 1
ATOM 823 N N . SER A 1 112 ? 9.543 0.571 -30.431 1.00 98.44 112 SER A N 1
ATOM 824 C CA . SER A 1 112 ? 8.083 0.708 -30.477 1.00 98.44 112 SER A CA 1
ATOM 825 C C . SER A 1 112 ? 7.512 1.392 -29.237 1.00 98.44 112 SER A C 1
ATOM 827 O O . SER A 1 112 ? 6.404 1.922 -29.293 1.00 98.44 112 SER A O 1
ATOM 829 N N . GLY A 1 113 ? 8.258 1.419 -28.129 1.00 98.56 113 GLY A N 1
ATOM 830 C CA . GLY A 1 113 ? 7.878 2.140 -26.917 1.00 98.56 113 GLY A CA 1
ATOM 831 C C . GLY A 1 113 ? 9.076 2.615 -26.096 1.00 98.56 113 GLY A C 1
ATOM 832 O O . GLY A 1 113 ? 10.157 2.031 -26.167 1.00 98.56 113 GLY A O 1
ATOM 833 N N . ALA A 1 114 ? 8.883 3.655 -25.286 1.00 98.75 114 ALA A N 1
ATOM 834 C CA . ALA A 1 114 ? 9.878 4.132 -24.326 1.00 98.75 114 ALA A CA 1
ATOM 835 C C . ALA A 1 114 ? 9.276 4.230 -22.915 1.00 98.75 114 ALA A C 1
ATOM 837 O O . ALA A 1 114 ? 8.256 4.890 -22.731 1.00 98.75 114 ALA A O 1
ATOM 838 N N . ILE A 1 115 ? 9.894 3.582 -21.917 1.00 98.69 115 ILE A N 1
ATOM 839 C CA . ILE A 1 115 ? 9.504 3.751 -20.505 1.00 98.69 115 ILE A CA 1
ATOM 840 C C . ILE A 1 115 ? 10.240 4.980 -19.968 1.00 98.69 115 ILE A C 1
ATOM 842 O O . ILE A 1 115 ? 11.469 5.002 -19.975 1.00 98.69 115 ILE A O 1
ATOM 846 N N . LEU A 1 116 ? 9.500 5.976 -19.492 1.00 98.50 116 LEU A N 1
ATOM 847 C CA . LEU A 1 116 ? 10.014 7.222 -18.930 1.00 98.50 116 LEU A CA 1
ATOM 848 C C . LEU A 1 116 ? 10.022 7.189 -17.396 1.00 98.50 116 LEU A C 1
ATOM 850 O O . LEU A 1 116 ? 9.269 6.442 -16.768 1.00 98.50 116 LEU A O 1
ATOM 854 N N . PHE A 1 117 ? 10.851 8.042 -16.795 1.00 97.38 117 PHE A N 1
ATOM 855 C CA . PHE A 1 117 ? 10.704 8.461 -15.399 1.00 97.38 117 PHE A CA 1
ATOM 856 C C . PHE A 1 117 ? 9.798 9.704 -15.325 1.00 97.38 117 PHE A C 1
ATOM 858 O O . PHE A 1 117 ? 9.676 10.431 -16.310 1.00 97.38 117 PHE A O 1
ATOM 865 N N . GLU A 1 118 ? 9.176 9.966 -14.172 1.00 96.25 118 GLU A N 1
ATOM 866 C CA . GLU A 1 118 ? 8.188 11.047 -14.002 1.00 96.25 118 GLU A CA 1
ATOM 867 C C . GLU A 1 118 ? 8.739 12.431 -14.383 1.00 96.25 118 GLU A C 1
ATOM 869 O O . GLU A 1 118 ? 8.089 13.156 -15.131 1.00 96.25 118 GLU A O 1
ATOM 874 N N . GLU A 1 119 ? 9.976 12.752 -13.985 1.00 96.62 119 GLU A N 1
ATOM 875 C CA . GLU A 1 119 ? 10.668 13.983 -14.407 1.00 96.62 119 GLU A CA 1
ATOM 876 C C . GLU A 1 119 ? 10.718 14.112 -15.944 1.00 96.62 119 GLU A C 1
ATOM 878 O O . GLU A 1 119 ? 10.410 15.162 -16.499 1.00 96.62 119 GLU A O 1
ATOM 883 N N . THR A 1 120 ? 11.026 13.022 -16.652 1.00 97.19 120 THR A N 1
ATOM 884 C CA . THR A 1 120 ? 11.145 13.011 -18.119 1.00 97.19 120 THR A CA 1
ATOM 885 C C . THR A 1 120 ? 9.792 13.079 -18.833 1.00 97.19 120 THR A C 1
ATOM 887 O O . THR A 1 120 ? 9.716 13.622 -19.930 1.00 97.19 120 THR A O 1
ATOM 890 N N . LEU A 1 121 ? 8.716 12.564 -18.227 1.00 97.81 121 LEU A N 1
ATOM 891 C CA . LEU A 1 121 ? 7.361 12.614 -18.792 1.00 97.81 121 LEU A CA 1
ATOM 892 C C . LEU A 1 121 ? 6.821 14.057 -18.885 1.00 97.81 121 LEU A C 1
ATOM 894 O O . LEU A 1 121 ? 6.081 14.382 -19.817 1.00 97.81 121 LEU A O 1
ATOM 898 N N . TYR A 1 122 ? 7.201 14.919 -17.938 1.00 97.12 122 TYR A N 1
ATOM 899 C CA . TYR A 1 122 ? 6.800 16.331 -17.897 1.00 97.12 122 TYR A CA 1
ATOM 900 C C . TYR A 1 122 ? 7.846 17.300 -18.479 1.00 97.12 122 TYR A C 1
ATOM 902 O O . TYR A 1 122 ? 7.528 18.468 -18.697 1.00 97.12 122 TYR A O 1
ATOM 910 N N . GLN A 1 123 ? 9.068 16.838 -18.764 1.00 96.50 123 GLN A N 1
ATOM 911 C CA . GLN A 1 123 ? 10.124 17.658 -19.363 1.00 96.50 123 GLN A CA 1
ATOM 912 C C . GLN A 1 123 ? 9.924 17.917 -20.865 1.00 96.50 123 GLN A C 1
ATOM 914 O O . GLN A 1 123 ? 9.422 17.084 -21.629 1.00 96.50 123 GLN A O 1
ATOM 919 N N . SER A 1 124 ? 10.440 19.067 -21.297 1.00 97.88 124 SER A N 1
ATOM 920 C CA . SER A 1 124 ? 10.810 19.314 -22.689 1.00 97.88 124 SER A CA 1
ATOM 921 C C . SER A 1 124 ? 12.263 18.918 -22.956 1.00 97.88 124 SER A C 1
ATOM 923 O O . SER A 1 124 ? 13.095 18.886 -22.047 1.00 97.88 124 SER A O 1
ATOM 925 N N . THR A 1 125 ? 12.583 18.661 -24.218 1.00 97.25 125 THR A N 1
ATOM 926 C CA . THR A 1 125 ? 13.942 18.621 -24.755 1.00 97.25 125 THR A CA 1
ATOM 927 C C . THR A 1 125 ? 14.637 19.981 -24.634 1.00 97.25 125 THR A C 1
ATOM 929 O O . THR A 1 125 ? 14.006 20.996 -24.328 1.00 97.25 125 THR A O 1
ATOM 932 N N . ILE A 1 126 ? 15.951 20.022 -24.879 1.00 96.00 126 ILE A N 1
ATOM 933 C CA . ILE A 1 126 ? 16.747 21.265 -24.809 1.00 96.00 126 ILE A CA 1
ATOM 934 C C . ILE A 1 126 ? 16.312 22.337 -25.830 1.00 96.00 126 ILE A C 1
ATOM 936 O O . ILE A 1 126 ? 16.559 23.517 -25.613 1.00 96.00 126 ILE A O 1
ATOM 940 N N . ASP A 1 127 ? 15.643 21.937 -26.915 1.00 93.25 127 ASP A N 1
ATOM 941 C CA . ASP A 1 127 ? 15.022 22.793 -27.937 1.00 93.25 127 ASP A CA 1
ATOM 942 C C . ASP A 1 127 ? 13.544 23.141 -27.634 1.00 93.25 127 ASP A C 1
ATOM 944 O O . ASP A 1 127 ? 12.863 23.759 -28.448 1.00 93.25 127 ASP A O 1
ATOM 948 N N . GLY A 1 128 ? 13.040 22.789 -26.444 1.00 95.62 128 GLY A N 1
ATOM 949 C CA . GLY A 1 128 ? 11.748 23.244 -25.911 1.00 95.62 128 GLY A CA 1
ATOM 950 C C . GLY A 1 128 ? 10.538 22.357 -26.228 1.00 95.62 128 GLY A C 1
ATOM 951 O O . GLY A 1 128 ? 9.466 22.559 -25.650 1.00 95.62 128 GLY A O 1
ATOM 952 N N . LYS A 1 129 ? 10.694 21.334 -27.071 1.00 97.12 129 LYS A N 1
ATOM 953 C CA . LYS A 1 129 ? 9.631 20.394 -27.457 1.00 97.12 129 LYS A CA 1
ATOM 954 C C . LYS A 1 129 ? 9.368 19.352 -26.367 1.00 97.12 129 LYS A C 1
ATOM 956 O O . LYS A 1 129 ? 10.308 18.900 -25.728 1.00 97.12 129 LYS A O 1
ATOM 961 N N . LYS A 1 130 ? 8.125 18.919 -26.126 1.00 97.88 130 LYS A N 1
ATOM 962 C CA . LYS A 1 130 ? 7.871 17.904 -25.081 1.00 97.88 130 LYS A CA 1
ATOM 963 C C . LYS A 1 130 ? 8.532 16.574 -25.448 1.00 97.88 130 LYS A C 1
ATOM 965 O O . LYS A 1 130 ? 8.414 16.125 -26.587 1.00 97.88 130 LYS A O 1
ATOM 970 N N . MET A 1 131 ? 9.141 15.897 -24.470 1.00 97.69 131 MET A N 1
ATOM 971 C CA . MET A 1 131 ? 9.749 14.567 -24.666 1.00 97.69 131 MET A CA 1
ATOM 972 C C . MET A 1 131 ? 8.749 13.551 -25.249 1.00 97.69 131 MET A C 1
ATOM 974 O O . MET A 1 131 ? 9.100 12.739 -26.103 1.00 97.69 131 MET A O 1
ATOM 978 N N . VAL A 1 132 ? 7.490 13.630 -24.806 1.00 98.12 132 VAL A N 1
ATOM 979 C CA . VAL A 1 132 ? 6.362 12.807 -25.272 1.00 98.12 132 VAL A CA 1
ATOM 980 C C . VAL A 1 132 ? 6.087 13.019 -26.765 1.00 98.12 132 VAL A C 1
ATOM 982 O O . VAL A 1 132 ? 5.962 12.042 -27.500 1.00 98.12 132 VAL A O 1
ATOM 985 N N . ASP A 1 133 ? 6.052 14.271 -27.227 1.00 98.25 133 ASP A N 1
ATOM 986 C CA . ASP A 1 133 ? 5.723 14.609 -28.617 1.00 98.25 133 ASP A CA 1
ATOM 987 C C . ASP A 1 133 ? 6.812 14.099 -29.581 1.00 98.25 133 ASP A C 1
ATOM 989 O O . ASP A 1 133 ? 6.500 13.530 -30.625 1.00 98.25 133 ASP A O 1
ATOM 993 N N . VAL A 1 134 ? 8.092 14.213 -29.194 1.00 98.19 134 VAL A N 1
ATOM 994 C CA . VAL A 1 134 ? 9.235 13.688 -29.972 1.00 98.19 134 VAL A CA 1
ATOM 995 C C . VAL A 1 134 ? 9.153 12.168 -30.155 1.00 98.19 134 VAL A C 1
ATOM 997 O O . VAL A 1 134 ? 9.447 11.654 -31.233 1.00 98.19 134 VAL A O 1
ATOM 1000 N N . LEU A 1 135 ? 8.733 11.435 -29.119 1.00 98.44 135 LEU A N 1
ATOM 1001 C CA . LEU A 1 135 ? 8.540 9.984 -29.201 1.00 98.44 135 LEU A CA 1
ATOM 1002 C C . LEU A 1 135 ? 7.383 9.627 -30.145 1.00 98.44 135 LEU A C 1
ATOM 1004 O O . LEU A 1 135 ? 7.546 8.773 -31.019 1.00 98.44 135 LEU A O 1
ATOM 1008 N N . VAL A 1 136 ? 6.242 10.311 -30.006 1.00 98.31 136 VAL A N 1
ATOM 1009 C CA . VAL A 1 136 ? 5.041 10.075 -30.824 1.00 98.31 136 VAL A CA 1
ATOM 1010 C C . VAL A 1 136 ? 5.313 10.322 -32.309 1.00 98.31 136 VAL A C 1
ATOM 1012 O O . VAL A 1 136 ? 4.928 9.496 -33.135 1.00 98.31 136 VAL A O 1
ATOM 1015 N N . GLU A 1 137 ? 6.033 11.388 -32.662 1.00 97.88 137 GLU A N 1
ATOM 1016 C CA . GLU A 1 137 ? 6.424 11.678 -34.051 1.00 97.88 137 GLU A CA 1
ATOM 1017 C C . GLU A 1 137 ? 7.329 10.605 -34.667 1.00 97.88 137 GLU A C 1
ATOM 1019 O O . GLU A 1 137 ? 7.248 10.335 -35.865 1.00 97.88 137 GLU A O 1
ATOM 1024 N N . GLN A 1 138 ? 8.154 9.941 -33.853 1.00 97.50 138 GLN A N 1
ATOM 1025 C CA . GLN A 1 138 ? 8.937 8.783 -34.285 1.00 97.50 138 GLN A CA 1
ATOM 1026 C C . GLN A 1 138 ? 8.137 7.465 -34.270 1.00 97.50 138 GLN A C 1
ATOM 1028 O O . GLN A 1 138 ? 8.709 6.411 -34.527 1.00 97.50 138 GLN A O 1
ATOM 1033 N N . ASN A 1 139 ? 6.824 7.475 -34.013 1.00 97.62 139 ASN A N 1
ATOM 1034 C CA . ASN A 1 139 ? 5.993 6.274 -33.827 1.00 97.62 139 ASN A CA 1
ATOM 1035 C C . ASN A 1 139 ? 6.465 5.370 -32.665 1.00 97.62 139 ASN A C 1
ATOM 1037 O O . ASN A 1 139 ? 6.299 4.142 -32.706 1.00 97.62 139 ASN A O 1
ATOM 1041 N N . ILE A 1 140 ? 7.049 5.986 -31.631 1.00 98.69 140 ILE A N 1
ATOM 1042 C CA . ILE A 1 140 ? 7.426 5.356 -30.365 1.00 98.69 140 ILE A CA 1
ATOM 1043 C C . ILE A 1 140 ? 6.345 5.689 -29.336 1.00 98.69 140 ILE A C 1
ATOM 1045 O O . ILE A 1 140 ? 6.112 6.851 -29.013 1.00 98.69 140 ILE A O 1
ATOM 1049 N N . VAL A 1 141 ? 5.685 4.668 -28.791 1.00 98.75 141 VAL A N 1
ATOM 1050 C CA . VAL A 1 141 ? 4.647 4.859 -27.774 1.00 98.75 141 VAL A CA 1
ATOM 1051 C C . VAL A 1 141 ? 5.290 5.329 -26.453 1.00 98.75 141 VAL A C 1
ATOM 1053 O O . VAL A 1 141 ? 6.192 4.654 -25.945 1.00 98.75 141 VAL A O 1
ATOM 1056 N N . PRO A 1 142 ? 4.849 6.446 -25.851 1.00 98.75 142 PRO A N 1
ATOM 1057 C CA . PRO A 1 142 ? 5.313 6.858 -24.531 1.00 98.75 142 PRO A CA 1
ATOM 1058 C C . PRO A 1 142 ? 4.696 5.985 -23.432 1.00 98.75 142 PRO A C 1
ATOM 1060 O O . PRO A 1 142 ? 3.493 5.705 -23.427 1.00 98.75 142 PRO A O 1
ATOM 1063 N N . GLY A 1 143 ? 5.505 5.598 -22.453 1.00 98.62 143 GLY A N 1
ATOM 1064 C CA . GLY A 1 143 ? 5.044 4.942 -21.237 1.00 98.62 143 GLY A CA 1
ATOM 1065 C C . GLY A 1 143 ? 5.804 5.405 -20.004 1.00 98.62 143 GLY A C 1
ATOM 1066 O O . GLY A 1 143 ? 6.767 6.159 -20.098 1.00 98.62 143 GLY A O 1
ATOM 1067 N N . ILE A 1 144 ? 5.358 4.981 -18.825 1.00 98.62 144 ILE A N 1
ATOM 1068 C CA . ILE A 1 144 ? 5.792 5.561 -17.546 1.00 98.62 144 ILE A CA 1
ATOM 1069 C C . ILE A 1 144 ? 6.096 4.482 -16.505 1.00 98.62 144 ILE A C 1
ATOM 1071 O O . ILE A 1 144 ? 5.305 3.566 -16.278 1.00 98.62 144 ILE A O 1
ATOM 1075 N N . LYS A 1 145 ? 7.236 4.592 -15.824 1.00 97.75 145 LYS A N 1
ATOM 1076 C CA . LYS A 1 145 ? 7.486 3.836 -14.596 1.00 97.75 145 LYS A CA 1
ATOM 1077 C C . LYS A 1 145 ? 6.660 4.439 -13.467 1.00 97.75 145 LYS A C 1
ATOM 1079 O O . LYS A 1 145 ? 6.835 5.604 -13.124 1.00 97.75 145 LYS A O 1
ATOM 1084 N N . VAL A 1 146 ? 5.804 3.623 -12.857 1.00 97.19 146 VAL A N 1
ATOM 1085 C CA . VAL A 1 146 ? 4.900 4.070 -11.786 1.00 97.19 146 VAL A CA 1
ATOM 1086 C C . VAL A 1 146 ? 5.292 3.565 -10.395 1.00 97.19 146 VAL A C 1
ATOM 1088 O O . VAL A 1 146 ? 4.781 4.091 -9.403 1.00 97.19 146 VAL A O 1
ATOM 1091 N N . ASP A 1 147 ? 6.204 2.591 -10.311 1.00 95.19 147 ASP A N 1
ATOM 1092 C CA . ASP A 1 147 ? 6.719 2.060 -9.046 1.00 95.19 147 ASP A CA 1
ATOM 1093 C C . ASP A 1 147 ? 7.634 3.065 -8.311 1.00 95.19 147 ASP A C 1
ATOM 1095 O O . ASP A 1 147 ? 8.442 3.763 -8.931 1.00 95.19 147 ASP A O 1
ATOM 1099 N N . LYS A 1 148 ? 7.500 3.151 -6.979 1.00 93.62 148 LYS A N 1
ATOM 1100 C CA . LYS A 1 148 ? 8.269 4.060 -6.101 1.00 93.62 148 LYS A CA 1
ATOM 1101 C C . LYS A 1 148 ? 9.558 3.424 -5.557 1.00 93.62 148 LYS A C 1
ATOM 1103 O O . LYS A 1 148 ? 10.241 4.038 -4.742 1.00 93.62 148 LYS A O 1
ATOM 1108 N N . GLY A 1 149 ? 9.929 2.235 -6.037 1.00 91.88 149 GLY A N 1
ATOM 1109 C CA . GLY A 1 149 ? 11.131 1.514 -5.617 1.00 91.88 149 GLY A CA 1
ATOM 1110 C C . GLY A 1 149 ? 10.896 0.479 -4.515 1.00 91.88 149 GLY A C 1
ATOM 1111 O O . GLY A 1 149 ? 9.768 0.232 -4.084 1.00 91.88 149 GLY A O 1
ATOM 1112 N N . LEU A 1 150 ? 11.984 -0.181 -4.123 1.00 92.25 150 LEU A N 1
ATOM 1113 C CA . LEU A 1 150 ? 11.986 -1.323 -3.212 1.00 92.25 150 LEU A CA 1
ATOM 1114 C C . LEU A 1 150 ? 12.247 -0.885 -1.770 1.00 92.25 150 LEU A C 1
ATOM 1116 O O . LEU A 1 150 ? 13.086 -0.023 -1.519 1.00 92.25 150 LEU A O 1
ATOM 1120 N N . VAL A 1 151 ? 11.570 -1.529 -0.824 1.00 92.44 151 VAL A N 1
ATOM 1121 C CA . VAL A 1 151 ? 11.791 -1.373 0.620 1.00 92.44 151 VAL A CA 1
ATOM 1122 C C . VAL A 1 151 ? 11.816 -2.751 1.295 1.00 92.44 151 VAL A C 1
ATOM 1124 O O . VAL A 1 151 ? 11.280 -3.704 0.723 1.00 92.44 151 VAL A O 1
ATOM 1127 N N . PRO A 1 152 ? 12.393 -2.896 2.504 1.00 92.12 152 PRO A N 1
ATOM 1128 C CA . PRO A 1 152 ? 12.356 -4.156 3.241 1.00 92.12 152 PRO A CA 1
ATOM 1129 C C . PRO A 1 152 ? 10.932 -4.703 3.404 1.00 92.12 152 PRO A C 1
ATOM 1131 O O . PRO A 1 152 ? 9.970 -3.944 3.549 1.00 92.12 152 PRO A O 1
ATOM 1134 N N . LEU A 1 153 ? 10.808 -6.028 3.387 1.00 91.88 153 LEU A N 1
ATOM 1135 C CA . LEU A 1 153 ? 9.562 -6.772 3.553 1.00 91.88 153 LEU A CA 1
ATOM 1136 C C . LEU A 1 153 ? 9.526 -7.412 4.958 1.00 91.88 153 LEU A C 1
ATOM 1138 O O . LEU A 1 153 ? 10.107 -8.484 5.144 1.00 91.88 153 LEU A O 1
ATOM 1142 N N . PRO A 1 154 ? 8.861 -6.799 5.962 1.00 88.69 154 PRO A N 1
ATOM 1143 C CA . PRO A 1 154 ? 8.714 -7.411 7.282 1.00 88.69 154 PRO A CA 1
ATOM 1144 C C . PRO A 1 154 ? 8.007 -8.763 7.199 1.00 88.69 154 PRO A C 1
ATOM 1146 O O . PRO A 1 154 ? 7.094 -8.931 6.385 1.00 88.69 154 PRO A O 1
ATOM 1149 N N . GLY A 1 155 ? 8.457 -9.706 8.030 1.00 81.19 155 GLY A N 1
ATOM 1150 C CA . GLY A 1 155 ? 8.011 -11.103 8.025 1.00 81.19 155 GLY A CA 1
ATOM 1151 C C . GLY A 1 155 ? 8.730 -12.019 7.020 1.00 81.19 155 GLY A C 1
ATOM 1152 O O . GLY A 1 155 ? 8.355 -13.184 6.921 1.00 81.19 155 GLY A O 1
ATOM 1153 N N . SER A 1 156 ? 9.740 -11.536 6.281 1.00 85.75 156 SER A N 1
ATOM 1154 C CA . SER A 1 156 ? 10.464 -12.302 5.242 1.00 85.75 156 SER A CA 1
ATOM 1155 C C . SER A 1 156 ? 11.950 -12.551 5.551 1.00 85.75 156 SER A C 1
ATOM 1157 O O . SER A 1 156 ? 12.481 -12.087 6.563 1.00 85.75 156 SER A O 1
ATOM 1159 N N . ASN A 1 157 ? 12.656 -13.244 4.646 1.00 83.62 157 ASN A N 1
ATOM 1160 C CA . ASN A 1 157 ? 14.064 -13.630 4.800 1.00 83.62 157 ASN A CA 1
ATOM 1161 C C . ASN A 1 157 ? 15.045 -12.486 4.448 1.00 83.62 157 ASN A C 1
ATOM 1163 O O . ASN A 1 157 ? 15.989 -12.676 3.682 1.00 83.62 157 ASN A O 1
ATOM 1167 N N . ASN A 1 158 ? 14.823 -11.294 5.016 1.00 83.88 158 ASN A N 1
ATOM 1168 C CA . ASN A 1 158 ? 15.446 -10.021 4.611 1.00 83.88 158 ASN A CA 1
ATOM 1169 C C . ASN A 1 158 ? 15.192 -9.674 3.125 1.00 83.88 158 ASN A C 1
ATOM 1171 O O . ASN A 1 158 ? 16.061 -9.126 2.447 1.00 83.88 158 ASN A O 1
ATOM 1175 N N . GLU A 1 15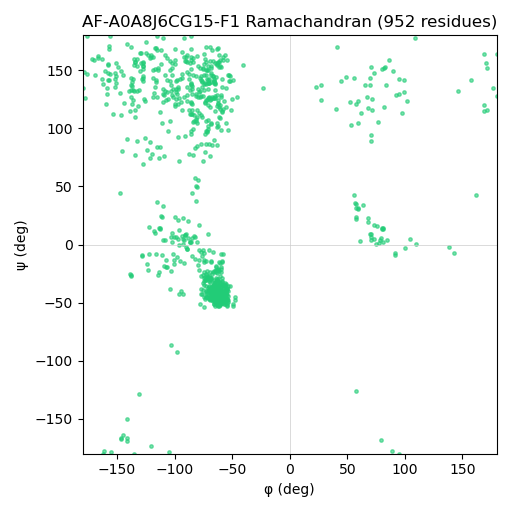9 ? 14.012 -10.017 2.606 1.00 90.62 159 GLU A N 1
ATOM 1176 C CA . GLU A 1 159 ? 13.619 -9.726 1.226 1.00 90.62 159 GLU A CA 1
ATOM 1177 C C . GLU A 1 159 ? 13.024 -8.306 1.120 1.00 90.62 159 GLU A C 1
ATOM 1179 O O . GLU A 1 159 ? 12.925 -7.568 2.107 1.00 90.62 159 GLU A O 1
ATOM 1184 N N . SER A 1 160 ? 12.639 -7.895 -0.090 1.00 91.69 160 SER A N 1
ATOM 1185 C CA . SER A 1 160 ? 12.065 -6.569 -0.352 1.00 91.69 160 SER A CA 1
ATOM 1186 C C . SER A 1 160 ? 10.743 -6.663 -1.108 1.00 91.69 160 SER A C 1
ATOM 1188 O O . SER A 1 160 ? 10.473 -7.656 -1.779 1.00 91.69 160 SER A O 1
ATOM 1190 N N . TRP A 1 161 ? 9.920 -5.624 -0.988 1.00 93.31 161 TRP A N 1
ATOM 1191 C CA . TRP A 1 161 ? 8.697 -5.431 -1.769 1.00 93.31 161 TRP A CA 1
ATOM 1192 C C . TRP A 1 161 ? 8.674 -4.021 -2.359 1.00 93.31 161 TRP A C 1
ATOM 1194 O O . TRP A 1 161 ? 9.462 -3.161 -1.957 1.00 93.31 161 TRP A O 1
ATOM 1204 N N . CYS A 1 162 ? 7.801 -3.780 -3.335 1.00 94.38 162 CYS A N 1
ATOM 1205 C CA . CYS A 1 162 ? 7.792 -2.529 -4.085 1.00 94.38 162 CYS A CA 1
ATOM 1206 C C . CYS A 1 162 ? 6.612 -1.623 -3.709 1.00 94.38 162 CYS A C 1
ATOM 1208 O O . CYS A 1 162 ? 5.467 -2.065 -3.694 1.00 94.38 162 CYS A O 1
ATOM 1210 N N . GLN A 1 163 ? 6.897 -0.347 -3.442 1.00 94.62 163 GLN A N 1
ATOM 1211 C CA . GLN A 1 163 ? 5.902 0.665 -3.076 1.00 94.62 163 GLN A CA 1
ATOM 1212 C C . GLN A 1 163 ? 5.333 1.402 -4.294 1.00 94.62 163 GLN A C 1
ATOM 1214 O O . GLN A 1 163 ? 5.948 1.455 -5.359 1.00 94.62 163 GLN A O 1
ATOM 1219 N N . GLY A 1 164 ? 4.182 2.055 -4.116 1.00 95.56 164 GLY A N 1
ATOM 1220 C CA . GLY A 1 164 ? 3.596 2.964 -5.106 1.00 95.56 164 GLY A CA 1
ATOM 1221 C C . GLY A 1 164 ? 2.086 2.858 -5.310 1.00 95.56 164 GLY A C 1
ATOM 1222 O O . GLY A 1 164 ? 1.560 3.623 -6.124 1.00 95.56 164 GLY A O 1
ATOM 1223 N N . LEU A 1 165 ? 1.402 1.929 -4.628 1.00 96.19 165 LEU A N 1
ATOM 1224 C CA . LEU A 1 165 ? -0.028 1.660 -4.830 1.00 96.19 165 LEU A CA 1
ATOM 1225 C C . LEU A 1 165 ? -0.896 2.774 -4.220 1.00 96.19 165 LEU A C 1
ATOM 1227 O O . LEU A 1 165 ? -1.947 3.102 -4.775 1.00 96.19 165 LEU A O 1
ATOM 1231 N N . ASP A 1 166 ? -0.430 3.410 -3.137 1.00 96.12 166 ASP A N 1
ATOM 1232 C CA . ASP A 1 166 ? -1.075 4.595 -2.565 1.00 96.12 166 ASP A CA 1
ATOM 1233 C C . ASP A 1 166 ? -1.103 5.728 -3.609 1.00 96.12 166 ASP A C 1
ATOM 1235 O O . ASP A 1 166 ? -0.061 6.199 -4.095 1.00 96.12 166 ASP A O 1
ATOM 1239 N N . GLY A 1 167 ? -2.317 6.172 -3.942 1.00 95.56 167 GLY A N 1
ATOM 1240 C CA . GLY A 1 167 ? -2.584 7.203 -4.947 1.00 95.56 167 GLY A CA 1
ATOM 1241 C C . GLY A 1 167 ? -2.341 6.785 -6.404 1.00 95.56 167 GLY A C 1
ATOM 1242 O O . GLY A 1 167 ? -2.372 7.653 -7.275 1.00 95.56 167 GLY A O 1
ATOM 1243 N N . LEU A 1 168 ? -2.094 5.499 -6.705 1.00 96.94 168 LEU A N 1
ATOM 1244 C CA . LEU A 1 168 ? -1.735 5.065 -8.064 1.00 96.94 168 LEU A CA 1
ATOM 1245 C C . LEU A 1 168 ? -2.790 5.443 -9.114 1.00 96.94 168 LEU A C 1
ATOM 1247 O O . LEU A 1 168 ? -2.400 5.964 -10.148 1.00 96.94 168 LEU A O 1
ATOM 1251 N N . SER A 1 169 ? -4.086 5.255 -8.834 1.00 94.12 169 SER A N 1
ATOM 1252 C CA . SER A 1 169 ? -5.177 5.575 -9.777 1.00 94.12 169 SER A CA 1
ATOM 1253 C C . SER A 1 169 ? -5.162 7.046 -10.223 1.00 94.12 169 SER A C 1
ATOM 1255 O O . SER A 1 169 ? -5.213 7.337 -11.418 1.00 94.12 169 SER A O 1
ATOM 1257 N N . SER A 1 170 ? -4.995 7.984 -9.285 1.00 95.81 170 SER A N 1
ATOM 1258 C CA . SER A 1 170 ? -4.890 9.413 -9.607 1.00 95.81 170 SER A CA 1
ATOM 1259 C C . SER A 1 170 ? -3.647 9.718 -10.448 1.00 95.81 170 SER A C 1
ATOM 1261 O O . SER A 1 170 ? -3.707 10.528 -11.372 1.00 95.81 170 SER A O 1
ATOM 1263 N N . ARG A 1 171 ? -2.519 9.052 -10.154 1.00 97.50 171 ARG A N 1
ATOM 1264 C CA . ARG A 1 171 ? -1.270 9.211 -10.913 1.00 97.50 171 ARG A CA 1
ATOM 1265 C C . ARG A 1 171 ? -1.391 8.653 -12.331 1.00 97.50 171 ARG A C 1
ATOM 1267 O O . ARG A 1 171 ? -1.032 9.345 -13.275 1.00 97.50 171 ARG A O 1
ATOM 1274 N N . THR A 1 172 ? -1.932 7.447 -12.509 1.00 97.25 172 THR A N 1
ATOM 1275 C CA . THR A 1 172 ? -2.104 6.826 -13.833 1.00 97.25 172 THR A CA 1
ATOM 1276 C C . THR A 1 172 ? -3.061 7.619 -14.718 1.00 97.25 172 THR A C 1
ATOM 1278 O O . THR A 1 172 ? -2.750 7.820 -15.890 1.00 97.25 172 THR A O 1
ATOM 1281 N N . ALA A 1 173 ? -4.145 8.169 -14.162 1.00 95.75 173 ALA A N 1
ATOM 1282 C CA . ALA A 1 173 ? -5.023 9.092 -14.883 1.00 95.75 173 ALA A CA 1
ATOM 1283 C C . ALA A 1 173 ? -4.284 10.367 -15.351 1.00 95.75 173 ALA A C 1
ATOM 1285 O O . ALA A 1 173 ? -4.422 10.773 -16.507 1.00 95.75 173 ALA A O 1
ATOM 1286 N N . ALA A 1 174 ? -3.448 10.970 -14.496 1.00 97.88 174 ALA A N 1
ATOM 1287 C CA . ALA A 1 174 ? -2.634 12.132 -14.867 1.00 97.88 174 ALA A CA 1
ATOM 1288 C C . ALA A 1 174 ? -1.568 11.796 -15.931 1.00 97.88 174 ALA A C 1
ATOM 1290 O O . ALA A 1 174 ? -1.363 12.566 -16.871 1.00 97.88 174 ALA A O 1
ATOM 1291 N N . TYR A 1 175 ? -0.919 10.630 -15.841 1.00 98.44 175 TYR A N 1
ATOM 1292 C CA . TYR A 1 175 ? 0.060 10.192 -16.841 1.00 98.44 175 TYR A CA 1
ATOM 1293 C C . TYR A 1 175 ? -0.588 9.895 -18.203 1.00 98.44 175 TYR A C 1
ATOM 1295 O O . TYR A 1 175 ? -0.002 10.216 -19.238 1.00 98.44 175 TYR A O 1
ATOM 1303 N N . TYR A 1 176 ? -1.808 9.342 -18.221 1.00 98.12 176 TYR A N 1
ATOM 1304 C CA . TYR A 1 176 ? -2.585 9.138 -19.448 1.00 98.12 176 TYR A CA 1
ATOM 1305 C C . TYR A 1 176 ? -2.892 10.472 -20.155 1.00 98.12 176 TYR A C 1
ATOM 1307 O O . TYR A 1 176 ? -2.699 10.590 -21.371 1.00 98.12 176 TYR A O 1
ATOM 1315 N N . GLN A 1 177 ? -3.297 11.499 -19.392 1.00 97.50 177 GLN A N 1
ATOM 1316 C CA . GLN A 1 177 ? -3.516 12.864 -19.897 1.00 97.50 177 GLN A CA 1
ATOM 1317 C C . GLN A 1 177 ? -2.231 13.504 -20.445 1.00 97.50 177 GLN A C 1
ATOM 1319 O O . GLN A 1 177 ? -2.279 14.205 -21.452 1.00 97.50 177 GLN A O 1
ATOM 1324 N N . GLN A 1 178 ? -1.081 13.223 -19.827 1.00 97.75 178 GLN A N 1
ATOM 1325 C CA . GLN A 1 178 ? 0.235 13.684 -20.283 1.00 97.75 178 GLN A CA 1
ATOM 1326 C C . GLN A 1 178 ? 0.763 12.914 -21.517 1.00 97.75 178 GLN A C 1
ATOM 1328 O O . GLN A 1 178 ? 1.799 13.278 -22.065 1.00 97.75 178 GLN A O 1
ATOM 1333 N N . GLY A 1 179 ? 0.053 11.881 -21.989 1.00 97.44 179 GLY A N 1
ATOM 1334 C CA . GLY A 1 179 ? 0.356 11.161 -23.233 1.00 97.44 179 GLY A CA 1
ATOM 1335 C C . GLY A 1 179 ? 0.997 9.780 -23.062 1.00 97.44 179 GLY A C 1
ATOM 1336 O O . GLY A 1 179 ? 1.310 9.135 -24.062 1.00 97.44 179 GLY A O 1
ATOM 1337 N N . ALA A 1 180 ? 1.156 9.278 -21.833 1.00 98.56 180 ALA A N 1
ATOM 1338 C CA . ALA A 1 180 ? 1.525 7.879 -21.628 1.00 98.56 180 ALA A CA 1
ATOM 1339 C C . ALA A 1 180 ? 0.391 6.943 -22.091 1.00 98.56 180 ALA A C 1
ATOM 1341 O O . ALA A 1 180 ? -0.791 7.262 -21.940 1.00 98.56 180 ALA A O 1
ATOM 1342 N N . ARG A 1 181 ? 0.738 5.774 -22.642 1.00 98.62 181 ARG A N 1
ATOM 1343 C CA . ARG A 1 181 ? -0.224 4.717 -23.029 1.00 98.62 181 ARG A CA 1
ATOM 1344 C C . ARG A 1 181 ? 0.095 3.333 -22.475 1.00 98.62 181 ARG A C 1
ATOM 1346 O O . ARG A 1 181 ? -0.744 2.437 -22.506 1.00 98.62 181 ARG A O 1
ATOM 1353 N N . PHE A 1 182 ? 1.266 3.171 -21.874 1.00 98.75 182 PHE A N 1
ATOM 1354 C CA . PHE A 1 182 ? 1.566 2.028 -21.024 1.00 98.75 182 PHE A CA 1
ATOM 1355 C C . PHE A 1 182 ? 2.261 2.476 -19.741 1.00 98.75 182 PHE A C 1
ATOM 1357 O O . PHE A 1 182 ? 2.907 3.523 -19.685 1.00 98.75 182 PHE A O 1
ATOM 1364 N N . ALA A 1 183 ? 2.124 1.674 -18.697 1.00 98.62 183 ALA A N 1
ATOM 1365 C CA . ALA A 1 183 ? 2.841 1.840 -17.446 1.00 98.62 183 ALA A CA 1
ATOM 1366 C C . ALA A 1 183 ? 3.836 0.688 -17.272 1.00 98.62 183 ALA A C 1
ATOM 1368 O O . ALA A 1 183 ? 3.731 -0.332 -17.947 1.00 98.62 183 ALA A O 1
ATOM 1369 N N . LYS A 1 184 ? 4.759 0.806 -16.320 1.00 98.12 184 LYS A N 1
ATOM 1370 C CA . LYS A 1 184 ? 5.631 -0.289 -15.885 1.00 98.12 184 LYS A CA 1
ATOM 1371 C C . LYS A 1 184 ? 5.750 -0.314 -14.363 1.00 98.12 184 LYS A C 1
ATOM 1373 O O . LYS A 1 184 ? 5.915 0.738 -13.737 1.00 98.12 184 LYS A O 1
ATOM 1378 N N . TRP A 1 185 ? 5.740 -1.519 -13.797 1.00 97.88 185 TRP A N 1
ATOM 1379 C CA . TRP A 1 185 ? 5.985 -1.773 -12.378 1.00 97.88 185 TRP A CA 1
ATOM 1380 C C . TRP A 1 185 ? 6.918 -2.967 -12.199 1.00 97.88 185 TRP A C 1
ATOM 1382 O O . TRP A 1 185 ? 6.608 -4.061 -12.665 1.00 97.88 185 TRP A O 1
ATOM 1392 N N . ARG A 1 186 ? 8.035 -2.766 -11.491 1.00 94.38 186 ARG A N 1
ATOM 1393 C CA . ARG A 1 186 ? 9.006 -3.817 -11.149 1.00 94.38 186 ARG A CA 1
ATOM 1394 C C . ARG A 1 186 ? 8.786 -4.331 -9.735 1.00 94.38 186 ARG A C 1
ATOM 1396 O O . ARG A 1 186 ? 8.707 -3.550 -8.796 1.00 94.38 186 ARG A O 1
ATOM 1403 N N . THR A 1 187 ? 8.798 -5.644 -9.577 1.00 93.00 187 THR A N 1
ATOM 1404 C CA . THR A 1 187 ? 9.073 -6.305 -8.295 1.00 93.00 187 THR A CA 1
ATOM 1405 C C . THR A 1 187 ? 10.320 -7.173 -8.446 1.00 93.00 187 THR A C 1
ATOM 1407 O O . THR A 1 187 ? 10.709 -7.479 -9.573 1.00 93.00 187 THR A O 1
ATOM 1410 N N . VAL A 1 188 ? 10.963 -7.549 -7.339 1.00 91.94 188 VAL A N 1
ATOM 1411 C CA . VAL A 1 188 ? 12.153 -8.410 -7.360 1.00 91.94 188 VAL A CA 1
ATOM 1412 C C . VAL A 1 188 ? 11.989 -9.608 -6.438 1.00 91.94 188 VAL A C 1
ATOM 1414 O O . VAL A 1 188 ? 11.411 -9.505 -5.358 1.00 91.94 188 VAL A O 1
ATOM 1417 N N . VAL A 1 189 ? 12.544 -10.741 -6.856 1.00 91.44 189 VAL A N 1
ATOM 1418 C CA . VAL A 1 189 ? 12.579 -11.984 -6.084 1.00 91.44 189 VAL A CA 1
ATOM 1419 C C . VAL A 1 189 ? 14.007 -12.541 -6.119 1.00 91.44 189 VAL A C 1
ATOM 1421 O O . VAL A 1 189 ? 14.624 -12.588 -7.182 1.00 91.44 189 VAL A O 1
ATOM 1424 N N . SER A 1 190 ? 14.553 -12.933 -4.963 1.00 87.69 190 SER A N 1
ATOM 1425 C CA . SER A 1 190 ? 15.962 -13.340 -4.816 1.00 87.69 190 SER A CA 1
ATOM 1426 C C . SER A 1 190 ? 16.129 -14.866 -4.743 1.00 87.69 190 SER A C 1
ATOM 1428 O O . SER A 1 190 ? 15.268 -15.562 -4.203 1.00 87.69 190 SER A O 1
ATOM 1430 N N . ILE A 1 191 ? 17.231 -15.397 -5.289 1.00 85.75 191 ILE A N 1
ATOM 1431 C CA . ILE A 1 191 ? 17.502 -16.845 -5.388 1.00 85.75 191 ILE A CA 1
ATOM 1432 C C . ILE A 1 191 ? 18.358 -17.441 -4.247 1.00 85.75 191 ILE A C 1
ATOM 1434 O O . ILE A 1 191 ? 18.005 -18.550 -3.837 1.00 85.75 191 ILE A O 1
ATOM 1438 N N . PRO A 1 192 ? 19.425 -16.803 -3.705 1.00 75.69 192 PRO A N 1
ATOM 1439 C CA . PRO A 1 192 ? 20.416 -17.459 -2.834 1.00 75.69 192 PRO A CA 1
ATOM 1440 C C . PRO A 1 192 ? 19.868 -18.321 -1.690 1.00 75.69 192 PRO A C 1
ATOM 1442 O O . PRO A 1 192 ? 20.317 -19.448 -1.504 1.00 75.69 192 PRO A O 1
ATOM 1445 N N . ASN A 1 193 ? 18.863 -17.831 -0.959 1.00 73.75 193 ASN A N 1
ATOM 1446 C CA . ASN A 1 193 ? 18.233 -18.564 0.150 1.00 73.75 193 ASN A CA 1
ATOM 1447 C C . ASN A 1 193 ? 16.943 -19.305 -0.263 1.00 73.75 193 ASN A C 1
ATOM 1449 O O . ASN A 1 193 ? 16.296 -19.947 0.562 1.00 73.75 193 ASN A O 1
ATOM 1453 N N . GLY A 1 194 ? 16.553 -19.203 -1.537 1.00 78.94 194 GLY A N 1
ATOM 1454 C CA . GLY A 1 194 ? 15.198 -19.444 -2.025 1.00 78.94 194 GLY A CA 1
ATOM 1455 C C . GLY A 1 194 ? 14.227 -18.350 -1.554 1.00 78.94 194 GLY A C 1
ATOM 1456 O O . GLY A 1 194 ? 14.267 -17.960 -0.385 1.00 78.94 194 GLY A O 1
ATOM 1457 N N . PRO A 1 195 ? 13.328 -17.851 -2.419 1.00 88.38 195 PRO A N 1
ATOM 1458 C CA . PRO A 1 195 ? 12.411 -16.805 -2.002 1.00 88.38 195 PRO A CA 1
ATOM 1459 C C . PRO A 1 195 ? 11.315 -17.351 -1.089 1.00 88.38 195 PRO A C 1
ATOM 1461 O O . PRO A 1 195 ? 10.748 -18.429 -1.342 1.00 88.38 195 PRO A O 1
ATOM 1464 N N . SER A 1 196 ? 10.986 -16.593 -0.044 1.00 90.19 196 SER A N 1
ATOM 1465 C CA . SER A 1 196 ? 9.914 -16.962 0.879 1.00 90.19 196 SER A CA 1
ATOM 1466 C C . SER A 1 196 ? 8.561 -17.008 0.164 1.00 90.19 196 SER A C 1
ATOM 1468 O O . SER A 1 196 ? 8.341 -16.367 -0.867 1.00 90.19 196 SER A O 1
ATOM 1470 N N . ALA A 1 197 ? 7.614 -17.783 0.704 1.00 90.12 197 ALA A N 1
ATOM 1471 C CA . ALA A 1 197 ? 6.245 -17.781 0.187 1.00 90.12 197 ALA A CA 1
ATOM 1472 C C . ALA A 1 197 ? 5.630 -16.369 0.234 1.00 90.12 197 ALA A C 1
ATOM 1474 O O . ALA A 1 197 ? 4.964 -15.969 -0.718 1.00 90.12 197 ALA A O 1
ATOM 1475 N N . LEU A 1 198 ? 5.937 -15.602 1.287 1.00 91.62 198 LEU A N 1
ATOM 1476 C CA . LEU A 1 198 ? 5.518 -14.214 1.450 1.00 91.62 198 LEU A CA 1
ATOM 1477 C C . LEU A 1 198 ? 6.060 -13.307 0.336 1.00 91.62 198 LEU A C 1
ATOM 1479 O O . LEU A 1 198 ? 5.275 -12.600 -0.286 1.00 91.62 198 LEU A O 1
ATOM 1483 N N . ALA A 1 199 ? 7.363 -13.350 0.035 1.00 92.88 199 ALA A N 1
ATOM 1484 C CA . ALA A 1 199 ? 7.951 -12.507 -1.009 1.00 92.88 199 ALA A CA 1
ATOM 1485 C C . ALA A 1 199 ? 7.389 -12.814 -2.403 1.00 92.88 199 ALA A C 1
ATOM 1487 O O . ALA A 1 199 ? 7.096 -11.892 -3.161 1.00 92.88 199 ALA A O 1
ATOM 1488 N N . VAL A 1 200 ? 7.166 -14.094 -2.729 1.00 94.62 200 VAL A N 1
ATOM 1489 C CA . VAL A 1 200 ? 6.537 -14.470 -4.006 1.00 94.62 200 VAL A CA 1
ATOM 1490 C C . VAL A 1 200 ? 5.083 -13.983 -4.081 1.00 94.62 200 VAL A C 1
ATOM 1492 O O . VAL A 1 200 ? 4.689 -13.423 -5.104 1.00 94.62 200 VAL A O 1
ATOM 1495 N N . LYS A 1 201 ? 4.296 -14.151 -3.009 1.00 93.88 201 LYS A N 1
ATOM 1496 C CA . LYS A 1 201 ? 2.896 -13.697 -2.956 1.00 93.88 201 LYS A CA 1
ATOM 1497 C C . LYS A 1 201 ? 2.776 -12.174 -3.007 1.00 93.88 201 LYS A C 1
ATOM 1499 O O . LYS A 1 201 ? 1.966 -11.672 -3.774 1.00 93.88 201 LYS A O 1
ATOM 1504 N N . GLU A 1 202 ? 3.601 -11.439 -2.263 1.00 94.38 202 GLU A N 1
ATOM 1505 C CA . GLU A 1 202 ? 3.636 -9.969 -2.282 1.00 94.38 202 GLU A CA 1
ATOM 1506 C C . GLU A 1 202 ? 4.033 -9.439 -3.667 1.00 94.38 202 GLU A C 1
ATOM 1508 O O . GLU A 1 202 ? 3.375 -8.551 -4.206 1.00 94.38 202 GLU A O 1
ATOM 1513 N N . ALA A 1 203 ? 5.056 -10.033 -4.293 1.00 95.44 203 ALA A N 1
ATOM 1514 C CA . ALA A 1 203 ? 5.467 -9.697 -5.651 1.00 95.44 203 ALA A CA 1
ATOM 1515 C C . ALA A 1 203 ? 4.335 -9.910 -6.673 1.00 95.44 203 ALA A C 1
ATOM 1517 O O . ALA A 1 203 ? 4.083 -9.037 -7.506 1.00 95.44 203 ALA A O 1
ATOM 1518 N N . ALA A 1 204 ? 3.636 -11.045 -6.596 1.00 96.75 204 ALA A N 1
ATOM 1519 C CA . ALA A 1 204 ? 2.524 -11.367 -7.484 1.00 96.75 204 ALA A CA 1
ATOM 1520 C C . ALA A 1 204 ? 1.279 -10.497 -7.228 1.00 96.75 204 ALA A C 1
ATOM 1522 O O . ALA A 1 204 ? 0.686 -9.989 -8.182 1.00 96.75 204 ALA A O 1
ATOM 1523 N N . TRP A 1 205 ? 0.916 -10.270 -5.961 1.00 95.50 205 TRP A N 1
ATOM 1524 C CA . TRP A 1 205 ? -0.207 -9.413 -5.577 1.00 95.50 205 TRP A CA 1
ATOM 1525 C C . TRP A 1 205 ? 0.028 -7.973 -6.018 1.00 95.50 205 TRP A C 1
ATOM 1527 O O . TRP A 1 205 ? -0.784 -7.427 -6.760 1.00 95.50 205 TRP A O 1
ATOM 1537 N N . GLY A 1 206 ? 1.170 -7.381 -5.653 1.00 96.00 206 GLY A N 1
ATOM 1538 C CA . GLY A 1 206 ? 1.512 -6.005 -6.013 1.00 96.00 206 GLY A CA 1
ATOM 1539 C C . GLY A 1 206 ? 1.462 -5.758 -7.523 1.00 96.00 206 GLY A C 1
ATOM 1540 O O . GLY A 1 206 ? 0.877 -4.766 -7.959 1.00 96.00 206 GLY A O 1
ATOM 1541 N N . LEU A 1 207 ? 1.982 -6.695 -8.327 1.00 97.94 207 LEU A N 1
ATOM 1542 C CA . LEU A 1 207 ? 1.892 -6.645 -9.790 1.00 97.94 207 LEU A CA 1
ATOM 1543 C C . LEU A 1 207 ? 0.448 -6.729 -10.305 1.00 97.94 207 LEU A C 1
ATOM 1545 O O . LEU A 1 207 ? 0.076 -5.953 -11.184 1.00 97.94 207 LEU A O 1
ATOM 1549 N N . ALA A 1 208 ? -0.374 -7.634 -9.771 1.00 97.12 208 ALA A N 1
ATOM 1550 C CA . ALA A 1 208 ? -1.762 -7.786 -10.202 1.00 97.12 208 ALA A CA 1
ATOM 1551 C C . ALA A 1 208 ? -2.619 -6.554 -9.867 1.00 97.12 208 ALA A C 1
ATOM 1553 O O . ALA A 1 208 ? -3.370 -6.061 -10.711 1.00 97.12 208 ALA A O 1
ATOM 1554 N N . ARG A 1 209 ? -2.423 -5.996 -8.668 1.00 95.88 209 ARG A N 1
ATOM 1555 C CA . ARG A 1 209 ? -3.034 -4.745 -8.200 1.00 95.88 209 ARG A CA 1
ATOM 1556 C C . ARG A 1 209 ? -2.692 -3.565 -9.099 1.00 95.88 209 ARG A C 1
ATOM 1558 O O . ARG A 1 209 ? -3.577 -2.839 -9.547 1.00 95.88 209 ARG A O 1
ATOM 1565 N N . TYR A 1 210 ? -1.404 -3.393 -9.382 1.00 97.50 210 TYR A N 1
ATOM 1566 C CA . TYR A 1 210 ? -0.909 -2.381 -10.309 1.00 97.50 210 TYR A CA 1
ATOM 1567 C C . TYR A 1 210 ? -1.515 -2.545 -11.714 1.00 97.50 210 TYR A C 1
ATOM 1569 O O . TYR A 1 210 ? -1.907 -1.550 -12.332 1.00 97.50 210 TYR A O 1
ATOM 1577 N N . ALA A 1 211 ? -1.611 -3.781 -12.212 1.00 97.62 211 ALA A N 1
ATOM 1578 C CA . ALA A 1 211 ? -2.119 -4.063 -13.546 1.00 97.62 211 ALA A CA 1
ATOM 1579 C C . ALA A 1 211 ? -3.602 -3.687 -13.689 1.00 97.62 211 ALA A C 1
ATOM 1581 O O . ALA A 1 211 ? -3.948 -2.970 -14.628 1.00 97.62 211 ALA A O 1
ATOM 1582 N N . ALA A 1 212 ? -4.445 -4.066 -12.722 1.00 95.44 212 ALA A N 1
ATOM 1583 C CA . ALA A 1 212 ? -5.859 -3.687 -12.695 1.00 95.44 212 ALA A CA 1
ATOM 1584 C C . ALA A 1 212 ? -6.051 -2.158 -12.632 1.00 95.44 212 ALA A C 1
ATOM 1586 O O . ALA A 1 212 ? -6.773 -1.592 -13.450 1.00 95.44 212 ALA A O 1
ATOM 1587 N N . ILE A 1 213 ? -5.335 -1.462 -11.734 1.00 95.88 213 ILE A N 1
ATOM 1588 C CA . ILE A 1 213 ? -5.389 0.012 -11.624 1.00 95.88 213 ILE A CA 1
ATOM 1589 C C . ILE A 1 213 ? -4.955 0.698 -12.936 1.00 95.88 213 ILE A C 1
ATOM 1591 O O . ILE A 1 213 ? -5.518 1.727 -13.320 1.00 95.88 213 ILE A O 1
ATOM 1595 N N . SER A 1 214 ? -3.966 0.134 -13.636 1.00 97.25 214 SER A N 1
ATOM 1596 C CA . SER A 1 214 ? -3.476 0.674 -14.911 1.00 97.25 214 SER A CA 1
ATOM 1597 C C . SER A 1 214 ? -4.504 0.515 -16.035 1.00 97.25 214 SER A C 1
ATOM 1599 O O . SER A 1 214 ? -4.760 1.484 -16.750 1.00 97.25 214 SER A O 1
ATOM 1601 N N . GLN A 1 215 ? -5.143 -0.657 -16.152 1.00 96.06 215 GLN A N 1
ATOM 1602 C CA . GLN A 1 215 ? -6.161 -0.920 -17.180 1.00 96.06 215 GLN A CA 1
ATOM 1603 C C . GLN A 1 215 ? -7.443 -0.095 -16.979 1.00 96.06 215 GLN A C 1
ATOM 1605 O O . GLN A 1 215 ? -8.001 0.396 -17.964 1.00 96.06 215 GLN A O 1
ATOM 1610 N N . ASP A 1 216 ? -7.860 0.144 -15.731 1.00 93.06 216 ASP A N 1
ATOM 1611 C CA . ASP A 1 216 ? -8.950 1.081 -15.400 1.00 93.06 216 ASP A CA 1
ATOM 1612 C C . ASP A 1 216 ? -8.611 2.539 -15.776 1.00 93.06 216 ASP A C 1
ATOM 1614 O O . ASP A 1 216 ? -9.509 3.352 -15.989 1.00 93.06 216 ASP A O 1
ATOM 1618 N N . SER A 1 217 ? -7.320 2.870 -15.904 1.00 93.81 217 SER A N 1
ATOM 1619 C CA . SER A 1 217 ? -6.819 4.205 -16.272 1.00 93.81 217 SER A CA 1
ATOM 1620 C C . SER A 1 217 ? -6.370 4.320 -17.741 1.00 93.81 217 SER A C 1
ATOM 1622 O O . SER A 1 217 ? -5.711 5.295 -18.097 1.00 93.81 217 SER A O 1
ATOM 1624 N N . GLY A 1 218 ? -6.655 3.320 -18.583 1.00 95.75 218 GLY A N 1
ATOM 1625 C CA . GLY A 1 218 ? -6.284 3.322 -20.006 1.00 95.75 218 GLY A CA 1
ATOM 1626 C C . GLY A 1 218 ? -4.795 3.108 -20.307 1.00 95.75 218 GLY A C 1
ATOM 1627 O O . GLY A 1 218 ? -4.348 3.390 -21.417 1.00 95.75 218 GLY A O 1
ATOM 1628 N N . LEU A 1 219 ? -4.012 2.607 -19.346 1.00 98.38 219 LEU A N 1
ATOM 1629 C CA . LEU A 1 219 ? -2.594 2.287 -19.526 1.00 98.38 219 LEU A CA 1
ATOM 1630 C C . LEU A 1 219 ? -2.380 0.772 -19.581 1.00 98.38 219 LEU A C 1
ATOM 1632 O O . LEU A 1 219 ? -2.709 0.061 -18.633 1.00 98.38 219 LEU A O 1
ATOM 1636 N N . VAL A 1 220 ? -1.749 0.276 -20.649 1.00 98.75 220 VAL A N 1
ATOM 1637 C CA . VAL A 1 220 ? -1.286 -1.123 -20.729 1.00 98.75 220 VAL A CA 1
ATOM 1638 C C . VAL A 1 220 ? -0.244 -1.371 -19.631 1.00 98.75 220 VAL A C 1
ATOM 1640 O O . VAL A 1 220 ? 0.773 -0.675 -19.612 1.00 98.75 220 VAL A O 1
ATOM 1643 N N . PRO A 1 221 ? -0.429 -2.331 -18.709 1.00 98.50 221 PRO A N 1
ATOM 1644 C CA . PRO A 1 221 ? 0.592 -2.630 -17.722 1.00 98.50 221 PRO A CA 1
ATOM 1645 C C . PRO A 1 221 ? 1.709 -3.510 -18.296 1.00 98.50 221 PRO A C 1
ATOM 1647 O O . PRO A 1 221 ? 1.462 -4.604 -18.808 1.00 98.50 221 PRO A O 1
ATOM 1650 N N . ILE A 1 222 ? 2.955 -3.054 -18.148 1.00 98.69 222 ILE A N 1
ATOM 1651 C CA . ILE A 1 222 ? 4.149 -3.897 -18.226 1.00 98.69 222 ILE A CA 1
ATOM 1652 C C . ILE A 1 222 ? 4.364 -4.530 -16.848 1.00 98.69 222 ILE A C 1
ATOM 1654 O O . ILE A 1 222 ? 4.806 -3.876 -15.898 1.00 98.69 222 ILE A O 1
ATOM 1658 N N . VAL A 1 223 ? 4.054 -5.820 -16.762 1.00 98.31 223 VAL A N 1
ATOM 1659 C CA . VAL A 1 223 ? 4.221 -6.663 -15.576 1.00 98.31 223 VAL A CA 1
ATOM 1660 C C . VAL A 1 223 ? 5.669 -7.161 -15.536 1.00 98.31 223 VAL A C 1
ATOM 1662 O O . VAL A 1 223 ? 6.065 -7.959 -16.386 1.00 98.31 223 VAL A O 1
ATOM 1665 N N . GLU A 1 224 ? 6.473 -6.700 -14.573 1.00 97.06 224 GLU A N 1
ATOM 1666 C CA . GLU A 1 224 ? 7.907 -7.028 -14.457 1.00 97.06 224 GLU A CA 1
ATOM 1667 C C . GLU A 1 224 ? 8.205 -7.827 -13.168 1.00 97.06 224 GLU A C 1
ATOM 1669 O O . GLU A 1 224 ? 8.570 -7.243 -12.141 1.00 97.06 224 GLU A O 1
ATOM 1674 N N . PRO A 1 225 ? 8.024 -9.169 -13.192 1.00 94.56 225 PRO A N 1
ATOM 1675 C CA . PRO A 1 225 ? 8.412 -10.071 -12.114 1.00 94.56 225 PRO A CA 1
ATOM 1676 C C . PRO A 1 225 ? 9.896 -10.422 -12.261 1.00 94.56 225 PRO A C 1
ATOM 1678 O O . PRO A 1 225 ? 10.253 -11.493 -12.764 1.00 94.56 225 PRO A O 1
ATOM 1681 N N . GLU A 1 226 ? 10.770 -9.490 -11.880 1.00 92.50 226 GLU A N 1
ATOM 1682 C CA . GLU A 1 226 ? 12.209 -9.694 -12.000 1.00 92.50 226 GLU A CA 1
ATOM 1683 C C . GLU A 1 226 ? 12.696 -10.729 -10.986 1.00 92.50 226 GLU A C 1
ATOM 1685 O O . GLU A 1 226 ? 12.379 -10.694 -9.796 1.00 92.50 226 GLU A O 1
ATOM 1690 N N . ILE A 1 227 ? 13.516 -11.647 -11.480 1.00 91.12 227 ILE A N 1
ATOM 1691 C CA . ILE A 1 227 ? 14.228 -12.614 -10.657 1.00 91.12 227 ILE A CA 1
ATOM 1692 C C . ILE A 1 227 ? 15.692 -12.219 -10.712 1.00 91.12 227 ILE A C 1
ATOM 1694 O O . ILE A 1 227 ? 16.261 -12.082 -11.801 1.00 91.12 227 ILE A O 1
ATOM 1698 N N . LEU A 1 228 ? 16.254 -11.981 -9.533 1.00 88.44 228 LEU A N 1
ATOM 1699 C CA . LEU A 1 228 ? 17.622 -11.523 -9.360 1.00 88.44 228 LEU A CA 1
ATOM 1700 C C . LEU A 1 228 ? 18.590 -12.686 -9.587 1.00 88.44 228 LEU A C 1
ATOM 1702 O O . LEU A 1 228 ? 18.338 -13.804 -9.142 1.00 88.44 228 LEU A O 1
ATOM 1706 N N . LEU A 1 229 ? 19.708 -12.403 -10.254 1.00 84.50 229 LEU A N 1
ATOM 1707 C CA . LEU A 1 229 ? 20.731 -13.393 -10.608 1.00 84.50 229 LEU A CA 1
ATOM 1708 C C . LEU A 1 229 ? 21.793 -13.571 -9.507 1.00 84.50 229 LEU A C 1
ATOM 1710 O O . LEU A 1 229 ? 22.913 -13.971 -9.803 1.00 84.50 229 LEU A O 1
ATOM 1714 N N . ASP A 1 230 ? 21.507 -13.189 -8.265 1.00 85.19 230 ASP A N 1
ATOM 1715 C CA . ASP A 1 230 ? 22.529 -13.120 -7.218 1.00 85.19 230 ASP A CA 1
ATOM 1716 C C . ASP A 1 230 ? 23.002 -14.508 -6.766 1.00 85.19 230 ASP A C 1
ATOM 1718 O O . ASP A 1 230 ? 22.200 -15.420 -6.571 1.00 85.19 230 ASP A O 1
ATOM 1722 N N . GLY A 1 231 ? 24.306 -14.630 -6.507 1.00 88.06 231 GLY A N 1
ATOM 1723 C CA . GLY A 1 231 ? 24.933 -15.827 -5.944 1.00 88.06 231 GLY A CA 1
ATOM 1724 C C . GLY A 1 231 ? 25.409 -16.871 -6.962 1.00 88.06 231 GLY A C 1
ATOM 1725 O O . GLY A 1 231 ? 25.347 -16.692 -8.183 1.00 88.06 231 GLY A O 1
ATOM 1726 N N . ASP A 1 232 ? 25.926 -17.975 -6.421 1.00 92.69 232 ASP A N 1
ATOM 1727 C CA . ASP A 1 232 ? 26.444 -19.132 -7.158 1.00 92.69 232 ASP A CA 1
ATOM 1728 C C . ASP A 1 232 ? 25.363 -20.222 -7.253 1.00 92.69 232 ASP A C 1
ATOM 1730 O O . ASP A 1 232 ? 25.178 -21.033 -6.344 1.00 92.69 232 ASP A O 1
ATOM 1734 N N . HIS A 1 233 ? 24.587 -20.199 -8.340 1.00 92.00 233 HIS A N 1
ATOM 1735 C CA . HIS A 1 233 ? 23.557 -21.200 -8.621 1.00 92.00 233 HIS A CA 1
ATOM 1736 C C . HIS A 1 233 ? 23.436 -21.503 -10.122 1.00 92.00 233 HIS A C 1
ATOM 1738 O O . HIS A 1 233 ? 23.584 -20.623 -10.971 1.00 92.00 233 HIS A O 1
ATOM 1744 N N . GLY A 1 234 ? 23.117 -22.756 -10.457 1.00 94.81 234 GLY A N 1
ATOM 1745 C CA . GLY A 1 234 ? 22.914 -23.193 -11.840 1.00 94.81 234 GLY A CA 1
ATOM 1746 C C . GLY A 1 234 ? 21.604 -22.698 -12.470 1.00 94.81 234 GLY A C 1
ATOM 1747 O O . GLY A 1 234 ? 20.706 -22.195 -11.788 1.00 94.81 234 GLY A O 1
ATOM 1748 N N . ILE A 1 235 ? 21.481 -22.893 -13.788 1.00 95.50 235 ILE A N 1
ATOM 1749 C CA . ILE A 1 235 ? 20.305 -22.500 -14.587 1.00 95.50 235 ILE A CA 1
ATOM 1750 C C . ILE A 1 235 ? 19.013 -23.220 -14.159 1.00 95.50 235 ILE A C 1
ATOM 1752 O O . ILE A 1 235 ? 17.950 -22.599 -14.134 1.00 95.50 235 ILE A O 1
ATOM 1756 N N . ASP A 1 236 ? 19.101 -24.489 -13.742 1.00 95.12 236 ASP A N 1
ATOM 1757 C CA . ASP A 1 236 ? 17.966 -25.255 -13.210 1.00 95.12 236 ASP A CA 1
ATOM 1758 C C . ASP A 1 236 ? 17.338 -24.576 -11.990 1.00 95.12 236 ASP A C 1
ATOM 1760 O O . ASP A 1 236 ? 16.115 -24.483 -11.883 1.00 95.12 236 ASP A O 1
ATOM 1764 N N . ARG A 1 237 ? 18.165 -24.019 -11.097 1.00 94.31 237 ARG A N 1
ATOM 1765 C CA . ARG A 1 237 ? 17.674 -23.339 -9.896 1.00 94.31 237 ARG A CA 1
ATOM 1766 C C . ARG A 1 237 ? 16.924 -22.052 -10.240 1.00 94.31 237 ARG A C 1
ATOM 1768 O O . ARG A 1 237 ? 15.873 -21.778 -9.658 1.00 94.31 237 ARG A O 1
ATOM 1775 N N . THR A 1 238 ? 17.424 -21.295 -11.215 1.00 94.50 238 THR A N 1
ATOM 1776 C CA . THR A 1 238 ? 16.725 -20.124 -11.764 1.00 94.50 238 THR A CA 1
ATOM 1777 C C . THR A 1 238 ? 15.386 -20.531 -12.376 1.00 94.50 238 THR A C 1
ATOM 1779 O O . THR A 1 238 ? 14.372 -19.882 -12.121 1.00 94.50 238 THR A O 1
ATOM 1782 N N . PHE A 1 239 ? 15.355 -21.635 -13.129 1.00 96.00 239 PHE A N 1
ATOM 1783 C CA . PHE A 1 239 ? 14.139 -22.170 -13.741 1.00 96.00 239 PHE A CA 1
ATOM 1784 C C . PHE A 1 239 ? 13.089 -22.588 -12.702 1.00 96.00 239 PHE A C 1
ATOM 1786 O O . PHE A 1 239 ? 11.927 -22.217 -12.844 1.00 96.00 239 PHE A O 1
ATOM 1793 N N . GLU A 1 240 ? 13.475 -23.313 -11.647 1.00 94.88 240 GLU A N 1
ATOM 1794 C CA . GLU A 1 240 ? 12.580 -23.699 -10.543 1.00 94.88 240 GLU A CA 1
ATOM 1795 C C . GLU A 1 240 ? 11.924 -22.481 -9.881 1.00 94.88 240 GLU A C 1
ATOM 1797 O O . GLU A 1 240 ? 10.700 -22.425 -9.722 1.00 94.88 240 GLU A O 1
ATOM 1802 N N . VAL A 1 241 ? 12.742 -21.489 -9.506 1.00 94.44 241 VAL A N 1
ATOM 1803 C CA . VAL A 1 241 ? 12.267 -20.268 -8.846 1.00 94.44 241 VAL A CA 1
ATOM 1804 C C . VAL A 1 241 ? 11.339 -19.493 -9.779 1.00 94.44 241 VAL A C 1
ATOM 1806 O O . VAL A 1 241 ? 10.240 -19.114 -9.372 1.00 94.44 241 VAL A O 1
ATOM 1809 N N . ALA A 1 242 ? 11.714 -19.334 -11.048 1.00 95.31 242 ALA A N 1
ATOM 1810 C CA . ALA A 1 242 ? 10.892 -18.648 -12.036 1.00 95.31 242 ALA A CA 1
ATOM 1811 C C . ALA A 1 242 ? 9.570 -19.371 -12.326 1.00 95.31 242 ALA A C 1
ATOM 1813 O O . ALA A 1 242 ? 8.519 -18.733 -12.416 1.00 95.31 242 ALA A O 1
ATOM 1814 N N . GLN A 1 243 ? 9.583 -20.705 -12.365 1.00 95.62 243 GLN A N 1
ATOM 1815 C CA . GLN A 1 243 ? 8.383 -21.521 -12.533 1.00 95.62 243 GLN A CA 1
ATOM 1816 C C . GLN A 1 243 ? 7.391 -21.370 -11.371 1.00 95.62 243 GLN A C 1
ATOM 1818 O O . GLN A 1 243 ? 6.182 -21.482 -11.606 1.00 95.62 243 GLN A O 1
ATOM 1823 N N . LYS A 1 244 ? 7.875 -21.105 -10.149 1.00 94.44 244 LYS A N 1
ATOM 1824 C CA . LYS A 1 244 ? 7.041 -20.759 -8.988 1.00 94.44 244 LYS A CA 1
ATOM 1825 C C . LYS A 1 244 ? 6.518 -19.323 -9.089 1.00 94.44 244 LYS A C 1
ATOM 1827 O O . LYS A 1 244 ? 5.310 -19.122 -9.038 1.00 94.44 244 LYS A O 1
ATOM 1832 N N . VAL A 1 245 ? 7.403 -18.341 -9.283 1.00 95.56 245 VAL A N 1
ATOM 1833 C CA . VAL A 1 245 ? 7.036 -16.912 -9.297 1.00 95.56 245 VAL A CA 1
ATOM 1834 C C . VAL A 1 245 ? 6.022 -16.600 -10.396 1.00 95.56 245 VAL A C 1
ATOM 1836 O O . VAL A 1 245 ? 5.005 -15.969 -10.125 1.00 95.56 245 VAL A O 1
ATOM 1839 N N . TRP A 1 246 ? 6.244 -17.063 -11.629 1.00 95.88 246 TRP A N 1
ATOM 1840 C CA . TRP A 1 246 ? 5.353 -16.721 -12.744 1.00 95.88 246 TRP A CA 1
ATOM 1841 C C . TRP A 1 246 ? 3.997 -17.435 -12.659 1.00 95.88 246 TRP A C 1
ATOM 1843 O O . TRP A 1 246 ? 3.011 -16.905 -13.163 1.00 95.88 246 TRP A O 1
ATOM 1853 N N . ALA A 1 247 ? 3.918 -18.597 -11.994 1.00 96.25 247 ALA A N 1
ATOM 1854 C CA . ALA A 1 247 ? 2.637 -19.254 -11.717 1.00 96.25 247 ALA A CA 1
ATOM 1855 C C . ALA A 1 247 ? 1.757 -18.392 -10.804 1.00 96.25 247 ALA A C 1
ATOM 1857 O O . ALA A 1 247 ? 0.600 -18.139 -11.128 1.00 96.25 247 ALA A O 1
ATOM 1858 N N . GLU A 1 248 ? 2.332 -17.908 -9.700 1.00 97.12 248 GLU A N 1
ATOM 1859 C CA . GLU A 1 248 ? 1.647 -17.024 -8.754 1.00 97.12 248 GLU A CA 1
ATOM 1860 C C . GLU A 1 248 ? 1.251 -15.709 -9.443 1.00 97.12 248 GLU A C 1
ATOM 1862 O O . GLU A 1 248 ? 0.093 -15.314 -9.380 1.00 97.12 248 GLU A O 1
ATOM 1867 N N . VAL A 1 249 ? 2.160 -15.066 -10.190 1.00 97.69 249 VAL A N 1
ATOM 1868 C CA . VAL A 1 249 ? 1.865 -13.816 -10.923 1.00 97.69 249 VAL A CA 1
ATOM 1869 C C . VAL A 1 249 ? 0.643 -13.961 -11.836 1.00 97.69 249 VAL A C 1
ATOM 1871 O O . VAL A 1 249 ? -0.265 -13.137 -11.755 1.00 97.69 249 VAL A O 1
ATOM 1874 N N . PHE A 1 250 ? 0.564 -15.007 -12.666 1.00 97.44 250 PHE A N 1
ATOM 1875 C CA . PHE A 1 250 ? -0.582 -15.186 -13.569 1.00 97.44 250 PHE A CA 1
ATOM 1876 C C . PHE A 1 250 ? -1.864 -15.640 -12.865 1.00 97.44 250 PHE A C 1
ATOM 1878 O O . PHE A 1 250 ? -2.947 -15.231 -13.282 1.00 97.44 250 PHE A O 1
ATOM 1885 N N . PHE A 1 251 ? -1.759 -16.402 -11.773 1.00 96.19 251 PHE A N 1
ATOM 1886 C CA . PHE A 1 251 ? -2.900 -16.687 -10.902 1.00 96.19 251 PHE A CA 1
ATOM 1887 C C . PHE A 1 251 ? -3.481 -15.391 -10.317 1.00 96.19 251 PHE A C 1
ATOM 1889 O O . PHE A 1 251 ? -4.667 -15.111 -10.474 1.00 96.19 251 PHE A O 1
ATOM 1896 N N . TYR A 1 252 ? -2.642 -14.544 -9.720 1.00 95.94 252 TYR A N 1
ATOM 1897 C CA . TYR A 1 252 ? -3.087 -13.295 -9.109 1.00 95.94 252 TYR A CA 1
ATOM 1898 C C . TYR A 1 252 ? -3.567 -12.249 -10.130 1.00 95.94 252 TYR A C 1
ATOM 1900 O O . TYR A 1 252 ? -4.505 -11.514 -9.820 1.00 95.94 252 TYR A O 1
ATOM 1908 N N . LEU A 1 253 ? -3.002 -12.198 -11.344 1.00 96.19 253 LEU A N 1
ATOM 1909 C CA . LEU A 1 253 ? -3.528 -11.366 -12.439 1.00 96.19 253 LEU A CA 1
ATOM 1910 C C . LEU A 1 253 ? -4.961 -11.780 -12.825 1.00 96.19 253 LEU A C 1
ATOM 1912 O O . LEU A 1 253 ? -5.817 -10.909 -12.976 1.00 96.19 253 LEU A O 1
ATOM 1916 N N . ALA A 1 254 ? -5.242 -13.086 -12.926 1.00 93.69 254 ALA A N 1
ATOM 1917 C CA . ALA A 1 254 ? -6.593 -13.590 -13.192 1.00 93.69 254 ALA A CA 1
ATOM 1918 C C . ALA A 1 254 ? -7.571 -13.245 -12.052 1.00 93.69 254 ALA A C 1
ATOM 1920 O O . ALA A 1 254 ? -8.662 -12.745 -12.306 1.00 93.69 254 ALA A O 1
ATOM 1921 N N . GLU A 1 255 ? -7.154 -13.429 -10.795 1.00 90.88 255 GLU A N 1
ATOM 1922 C CA . GLU A 1 255 ? -7.942 -13.099 -9.592 1.00 90.88 255 GLU A CA 1
ATOM 1923 C C . GLU A 1 255 ? -8.270 -11.598 -9.456 1.00 90.88 255 GLU A C 1
ATOM 1925 O O . GLU A 1 255 ? -9.220 -11.230 -8.768 1.00 90.88 255 GLU A O 1
ATOM 1930 N N . ASN A 1 256 ? -7.490 -10.724 -10.104 1.00 92.50 256 ASN A N 1
ATOM 1931 C CA . ASN A 1 256 ? -7.728 -9.278 -10.176 1.00 92.50 256 ASN A CA 1
ATOM 1932 C C . ASN A 1 256 ? -8.468 -8.860 -11.467 1.00 92.50 256 ASN A C 1
ATOM 1934 O O . ASN A 1 256 ? -8.536 -7.671 -11.770 1.00 92.50 256 ASN A O 1
ATOM 1938 N N . ASN A 1 257 ? -9.026 -9.816 -12.224 1.00 90.56 257 ASN A N 1
ATOM 1939 C CA . ASN A 1 257 ? -9.774 -9.593 -13.468 1.00 90.56 257 ASN A CA 1
ATOM 1940 C C . ASN A 1 257 ? -8.984 -8.842 -14.566 1.00 90.56 257 ASN A C 1
ATOM 1942 O O . ASN A 1 257 ? -9.567 -8.113 -15.368 1.00 90.56 257 ASN A O 1
ATOM 1946 N N . VAL A 1 258 ? -7.658 -9.017 -14.619 1.00 94.62 258 VAL A N 1
ATOM 1947 C CA . VAL A 1 258 ? -6.785 -8.340 -15.595 1.00 94.62 258 VAL A CA 1
ATOM 1948 C C . VAL A 1 258 ? -6.916 -8.975 -16.983 1.00 94.62 258 VAL A C 1
ATOM 1950 O O . VAL A 1 258 ? -6.720 -10.178 -17.147 1.00 94.62 258 VAL A O 1
ATOM 1953 N N . MET A 1 259 ? -7.176 -8.158 -18.007 1.00 95.31 259 MET A N 1
ATOM 1954 C CA . MET A 1 259 ? -7.301 -8.599 -19.403 1.00 95.31 259 MET A CA 1
ATOM 1955 C C . MET A 1 259 ? -5.918 -8.855 -20.021 1.00 95.31 259 MET A C 1
ATOM 1957 O O . MET A 1 259 ? -5.159 -7.910 -20.249 1.00 95.31 259 MET A O 1
ATOM 1961 N N . PHE A 1 260 ? -5.581 -10.115 -20.311 1.00 97.19 260 PHE A N 1
ATOM 1962 C CA . PHE A 1 260 ? -4.237 -10.521 -20.756 1.00 97.19 260 PHE A CA 1
ATOM 1963 C C . PHE A 1 260 ? -3.867 -10.008 -22.158 1.00 97.19 260 PHE A C 1
ATOM 1965 O O . PHE A 1 260 ? -2.701 -9.719 -22.418 1.00 97.19 260 PHE A O 1
ATOM 1972 N N . GLU A 1 261 ? -4.845 -9.802 -23.036 1.00 97.12 261 GLU A N 1
ATOM 1973 C CA . GLU A 1 261 ? -4.673 -9.197 -24.362 1.00 97.12 261 GLU A CA 1
ATOM 1974 C C . GLU A 1 261 ? -4.207 -7.733 -24.287 1.00 97.12 261 GLU A C 1
ATOM 1976 O O . GLU A 1 261 ? -3.686 -7.188 -25.262 1.00 97.12 261 GLU A O 1
ATOM 1981 N N . GLY A 1 262 ? -4.399 -7.096 -23.127 1.00 96.88 262 GLY A N 1
ATOM 1982 C CA . GLY A 1 262 ? -4.021 -5.720 -22.829 1.00 96.88 262 GLY A CA 1
ATOM 1983 C C . GLY A 1 262 ? -2.890 -5.591 -21.811 1.00 96.88 262 GLY A C 1
ATOM 1984 O O . GLY A 1 262 ? -2.840 -4.555 -21.152 1.00 96.88 262 GLY A O 1
ATOM 1985 N N . ILE A 1 263 ? -2.024 -6.601 -21.637 1.00 98.19 263 ILE A N 1
ATOM 1986 C CA . ILE A 1 263 ? -0.787 -6.505 -20.831 1.00 98.19 263 ILE A CA 1
ATOM 1987 C C . ILE A 1 263 ? 0.466 -6.706 -21.691 1.00 98.19 263 ILE A C 1
ATOM 1989 O O . ILE A 1 263 ? 0.403 -7.177 -22.823 1.00 98.19 263 ILE A O 1
ATOM 1993 N N . LEU A 1 264 ? 1.633 -6.415 -21.122 1.00 98.62 264 LEU A N 1
ATOM 1994 C CA . LEU A 1 264 ? 2.924 -6.900 -21.609 1.00 98.62 264 LEU A CA 1
ATOM 1995 C C . LEU A 1 264 ? 3.679 -7.540 -20.442 1.00 98.62 264 LEU A C 1
ATOM 1997 O O . LEU A 1 264 ? 3.633 -7.032 -19.323 1.00 98.62 264 LEU A O 1
ATOM 2001 N N . LEU A 1 265 ? 4.404 -8.632 -20.686 1.00 98.44 265 LEU A N 1
ATOM 2002 C CA . LEU A 1 265 ? 5.282 -9.222 -19.672 1.00 98.44 265 LEU A CA 1
ATOM 2003 C C . LEU A 1 265 ? 6.716 -8.740 -19.895 1.00 98.44 265 LEU A C 1
ATOM 2005 O O . LEU A 1 265 ? 7.201 -8.786 -21.021 1.00 98.44 265 LEU A O 1
ATOM 2009 N N . LYS A 1 266 ? 7.426 -8.349 -18.837 1.00 97.62 266 LYS A N 1
ATOM 2010 C CA . LYS A 1 266 ? 8.857 -8.008 -18.868 1.00 97.62 266 LYS A CA 1
ATOM 2011 C C . LYS A 1 266 ? 9.630 -8.867 -17.859 1.00 97.62 266 LYS A C 1
ATOM 2013 O O . LYS A 1 266 ? 9.872 -8.434 -16.739 1.00 97.62 266 LYS A O 1
ATOM 2018 N N . PRO A 1 267 ? 9.976 -10.114 -18.212 1.00 95.50 267 PRO A N 1
ATOM 2019 C CA . PRO A 1 267 ? 10.664 -11.026 -17.308 1.00 95.50 267 PRO A CA 1
ATOM 2020 C C . PRO A 1 267 ? 12.194 -10.985 -17.471 1.00 95.50 267 PRO A C 1
ATOM 2022 O O . PRO A 1 267 ? 12.721 -10.498 -18.478 1.00 95.50 267 PRO A O 1
ATOM 2025 N N . SER A 1 268 ? 12.909 -11.559 -16.498 1.00 92.62 268 SER A N 1
ATOM 2026 C CA . SER A 1 268 ? 14.305 -11.988 -16.673 1.00 92.62 268 SER A CA 1
ATOM 2027 C C . SER A 1 268 ? 14.378 -13.179 -17.638 1.00 92.62 268 SER A C 1
ATOM 2029 O O . SER A 1 268 ? 13.483 -14.026 -17.653 1.00 92.62 268 SER A O 1
ATOM 2031 N N . MET A 1 269 ? 15.466 -13.286 -18.405 1.00 94.94 269 MET A N 1
ATOM 2032 C CA . MET A 1 269 ? 15.836 -14.546 -19.071 1.00 94.94 269 MET A CA 1
ATOM 2033 C C . MET A 1 269 ? 16.272 -15.580 -18.021 1.00 94.94 269 MET A C 1
ATOM 2035 O O . MET A 1 269 ? 16.762 -15.208 -16.953 1.00 94.94 269 MET A O 1
ATOM 2039 N N . VAL A 1 270 ? 16.129 -16.874 -18.315 1.00 95.75 270 VAL A N 1
ATOM 2040 C CA . VAL A 1 270 ? 16.566 -17.946 -17.409 1.00 95.75 270 VAL A CA 1
ATOM 2041 C C . VAL A 1 270 ? 18.058 -18.216 -17.624 1.00 95.75 270 VAL A C 1
ATOM 2043 O O . VAL A 1 270 ? 18.442 -18.913 -18.559 1.00 95.75 270 VAL A O 1
ATOM 2046 N N . THR A 1 271 ? 18.905 -17.657 -16.760 1.00 94.69 271 THR A N 1
ATOM 2047 C CA . THR A 1 271 ? 20.371 -17.820 -16.791 1.00 94.69 271 THR A CA 1
ATOM 2048 C C . THR A 1 271 ? 20.891 -18.439 -15.486 1.00 94.69 271 THR A C 1
ATOM 2050 O O . THR A 1 271 ? 20.188 -18.401 -14.473 1.00 94.69 271 THR A O 1
ATOM 2053 N N . PRO A 1 272 ? 22.124 -18.977 -15.447 1.00 93.94 272 PRO A N 1
ATOM 2054 C CA . PRO A 1 272 ? 22.844 -19.195 -14.191 1.00 93.94 272 PRO A CA 1
ATOM 2055 C C . PRO A 1 272 ? 22.992 -17.895 -13.383 1.00 93.94 272 PRO A C 1
ATOM 2057 O O . PRO A 1 272 ? 22.853 -16.793 -13.928 1.00 93.94 272 PRO A O 1
ATOM 2060 N N . GLY A 1 273 ? 23.310 -18.035 -12.097 1.00 91.56 273 GLY A N 1
ATOM 2061 C CA . GLY A 1 273 ? 23.651 -16.921 -11.217 1.00 91.56 273 GLY A CA 1
ATOM 2062 C C . GLY A 1 273 ? 24.919 -16.186 -11.665 1.00 91.56 273 GLY A C 1
ATOM 2063 O O . GLY A 1 273 ? 25.783 -16.728 -12.363 1.00 91.56 273 GLY A O 1
ATOM 2064 N N . ALA A 1 274 ? 25.042 -14.928 -11.257 1.00 88.44 274 ALA A N 1
ATOM 2065 C CA . ALA A 1 274 ? 26.127 -14.024 -11.617 1.00 88.44 274 ALA A CA 1
ATOM 2066 C C . ALA A 1 274 ? 27.504 -14.589 -11.236 1.00 88.44 274 ALA A C 1
ATOM 2068 O O . ALA A 1 274 ? 28.451 -14.518 -12.029 1.00 88.44 274 ALA A O 1
ATOM 2069 N N . GLU A 1 275 ? 27.585 -15.192 -10.047 1.00 90.69 275 GLU A N 1
ATOM 2070 C CA . GLU A 1 275 ? 28.804 -15.768 -9.471 1.00 90.69 275 GLU A CA 1
ATOM 2071 C C . GLU A 1 275 ? 29.054 -17.206 -9.953 1.00 90.69 275 GLU A C 1
ATOM 2073 O O . GLU A 1 275 ? 30.149 -17.736 -9.759 1.00 90.69 275 GLU A O 1
ATOM 2078 N N . CYS A 1 276 ? 28.079 -17.815 -10.642 1.00 91.19 276 CYS A N 1
ATOM 2079 C CA . CYS A 1 276 ? 28.206 -19.167 -11.164 1.00 91.19 276 CYS A CA 1
ATOM 2080 C C . CYS A 1 276 ? 29.324 -19.255 -12.208 1.00 91.19 276 CYS A C 1
ATOM 2082 O O . CYS A 1 276 ? 29.382 -18.464 -13.161 1.00 91.19 276 CYS A O 1
ATOM 2084 N N . LYS A 1 277 ? 30.220 -20.226 -12.016 1.00 90.31 277 LYS A N 1
ATOM 2085 C CA . LYS A 1 277 ? 31.384 -20.468 -12.883 1.00 90.31 277 LYS A CA 1
ATOM 2086 C C . LYS A 1 277 ? 30.972 -21.017 -14.246 1.00 90.31 277 LYS A C 1
ATOM 2088 O O . LYS A 1 277 ? 31.559 -20.637 -15.256 1.00 90.31 277 LYS A O 1
ATOM 2093 N N . ASP A 1 278 ? 29.936 -21.849 -14.265 1.00 88.25 278 ASP A N 1
ATOM 2094 C CA . ASP A 1 278 ? 29.396 -22.443 -15.480 1.00 88.25 278 ASP A CA 1
ATOM 2095 C C . ASP A 1 278 ? 28.476 -21.436 -16.178 1.00 88.25 278 ASP A C 1
ATOM 2097 O O . ASP A 1 278 ? 27.386 -21.107 -15.700 1.00 88.25 278 ASP A O 1
ATOM 2101 N N . LYS A 1 279 ? 28.922 -20.911 -17.322 1.00 86.50 279 LYS A N 1
ATOM 2102 C CA . LYS A 1 279 ? 28.101 -20.031 -18.161 1.00 86.50 279 LYS A CA 1
ATOM 2103 C C . LYS A 1 279 ? 27.259 -20.860 -19.125 1.00 86.50 279 LYS A C 1
ATOM 2105 O O . LYS A 1 279 ? 27.761 -21.768 -19.783 1.00 86.50 279 LYS A O 1
ATOM 2110 N N . ALA A 1 280 ? 25.973 -20.529 -19.212 1.00 94.12 280 ALA A N 1
ATOM 2111 C CA . ALA A 1 280 ? 25.071 -21.129 -20.184 1.00 94.12 280 ALA A CA 1
ATOM 2112 C C . ALA A 1 280 ? 25.318 -20.531 -21.575 1.00 94.12 280 ALA A C 1
ATOM 2114 O O . ALA A 1 280 ? 25.530 -19.328 -21.720 1.00 94.12 280 ALA A O 1
ATOM 2115 N N . THR A 1 281 ? 25.254 -21.372 -22.603 1.00 96.19 281 THR A N 1
ATOM 2116 C CA . THR A 1 281 ? 25.229 -20.924 -24.000 1.00 96.19 281 THR A CA 1
ATOM 2117 C C . THR A 1 281 ? 23.904 -20.217 -24.326 1.00 96.19 281 THR A C 1
ATOM 2119 O O . THR A 1 281 ? 22.889 -20.508 -23.683 1.00 96.19 281 THR A O 1
ATOM 2122 N N . PRO A 1 282 ? 23.853 -19.362 -25.367 1.00 96.06 282 PRO A N 1
ATOM 2123 C CA . PRO A 1 282 ? 22.605 -18.726 -25.788 1.00 96.06 282 PRO A CA 1
ATOM 2124 C C . PRO A 1 282 ? 21.477 -19.708 -26.106 1.00 96.06 282 PRO A C 1
ATOM 2126 O O . PRO A 1 282 ? 20.322 -19.433 -25.787 1.00 96.06 282 PRO A O 1
ATOM 2129 N N . GLN A 1 283 ? 21.805 -20.885 -26.653 1.00 96.94 283 GLN A N 1
ATOM 2130 C CA . GLN A 1 283 ? 20.813 -21.931 -26.897 1.00 96.94 283 GLN A CA 1
ATOM 2131 C C . GLN A 1 283 ? 20.252 -22.501 -25.588 1.00 96.94 283 GLN A C 1
ATOM 2133 O O . GLN A 1 283 ? 19.041 -22.602 -25.452 1.00 96.94 283 GLN A O 1
ATOM 2138 N N . GLN A 1 284 ? 21.091 -22.786 -24.586 1.00 97.25 284 GLN A N 1
ATOM 2139 C CA . GLN A 1 284 ? 20.607 -23.247 -23.277 1.00 97.25 284 GLN A CA 1
ATOM 2140 C C . GLN A 1 284 ? 19.727 -22.192 -22.588 1.00 97.25 284 GLN A C 1
ATOM 2142 O O . GLN A 1 284 ? 18.684 -22.535 -22.036 1.00 97.25 284 GLN A O 1
ATOM 2147 N N . VAL A 1 285 ? 20.104 -20.908 -22.644 1.00 97.31 285 VAL A N 1
ATOM 2148 C CA . VAL A 1 285 ? 19.267 -19.814 -22.115 1.00 97.31 285 VAL A CA 1
ATOM 2149 C C . VAL A 1 285 ? 17.918 -19.773 -22.836 1.00 97.31 285 VAL A C 1
ATOM 2151 O O . VAL A 1 285 ? 16.879 -19.663 -22.179 1.00 97.31 285 VAL A O 1
ATOM 2154 N N . ALA A 1 286 ? 17.909 -19.918 -24.164 1.00 97.81 286 ALA A N 1
ATOM 2155 C CA . ALA A 1 286 ? 16.684 -19.972 -24.952 1.00 97.81 286 ALA A CA 1
ATOM 2156 C C . ALA A 1 286 ? 15.814 -21.188 -24.598 1.00 97.81 286 ALA A C 1
ATOM 2158 O O . ALA A 1 286 ? 14.651 -21.007 -24.245 1.00 97.81 286 ALA A O 1
ATOM 2159 N N . ASP A 1 287 ? 16.372 -22.400 -24.599 1.00 98.06 287 ASP A N 1
ATOM 2160 C CA . ASP A 1 287 ? 15.653 -23.646 -24.314 1.00 98.06 287 ASP A CA 1
ATOM 2161 C C . ASP A 1 287 ? 14.944 -23.591 -22.953 1.00 98.06 287 ASP A C 1
ATOM 2163 O O . ASP A 1 287 ? 13.756 -23.904 -22.845 1.00 98.06 287 ASP A O 1
ATOM 2167 N N . TYR A 1 288 ? 15.648 -23.147 -21.906 1.00 98.12 288 TYR A N 1
ATOM 2168 C CA . TYR A 1 288 ? 15.079 -23.010 -20.563 1.00 98.12 288 TYR A CA 1
ATOM 2169 C C . TYR A 1 288 ? 14.029 -21.898 -20.488 1.00 98.12 288 TYR A C 1
ATOM 2171 O O . TYR A 1 288 ? 12.984 -22.083 -19.858 1.00 98.12 288 TYR A O 1
ATOM 2179 N N . THR A 1 289 ? 14.270 -20.761 -21.143 1.00 97.69 289 THR A N 1
ATOM 2180 C CA . THR A 1 289 ? 13.354 -19.616 -21.108 1.00 97.69 289 THR A CA 1
ATOM 2181 C C . THR A 1 289 ? 12.064 -19.900 -21.883 1.00 97.69 289 THR A C 1
ATOM 2183 O O . THR A 1 289 ? 10.976 -19.708 -21.340 1.00 97.69 289 THR A O 1
ATOM 2186 N N . LEU A 1 290 ? 12.142 -20.441 -23.102 1.00 97.56 290 LEU A N 1
ATOM 2187 C CA . LEU A 1 290 ? 10.966 -20.798 -23.904 1.00 97.56 290 LEU A CA 1
ATOM 2188 C C . LEU A 1 290 ? 10.158 -21.931 -23.252 1.00 97.56 290 LEU A C 1
ATOM 2190 O O . LEU A 1 290 ? 8.935 -21.835 -23.133 1.00 97.56 290 LEU A O 1
ATOM 2194 N N . LYS A 1 291 ? 10.828 -22.968 -22.727 1.00 97.81 291 LYS A N 1
ATOM 2195 C CA . LYS A 1 291 ? 10.196 -24.042 -21.934 1.00 97.81 291 LYS A CA 1
ATOM 2196 C C . LYS A 1 291 ? 9.430 -23.496 -20.730 1.00 97.81 291 LYS A C 1
ATOM 2198 O O . LYS A 1 291 ? 8.395 -24.056 -20.366 1.00 97.81 291 LYS A O 1
ATOM 2203 N N . LEU A 1 292 ? 9.924 -22.432 -20.097 1.00 97.12 292 LEU A N 1
ATOM 2204 C CA . LEU A 1 292 ? 9.230 -21.766 -19.001 1.00 97.12 292 LEU A CA 1
ATOM 2205 C C . LEU A 1 292 ? 8.020 -20.963 -19.503 1.00 97.12 292 LEU A C 1
ATOM 2207 O O . LEU A 1 292 ? 6.940 -21.109 -18.927 1.00 97.12 292 LEU A O 1
ATOM 2211 N N . LEU A 1 293 ? 8.167 -20.191 -20.590 1.00 97.06 293 LEU A N 1
ATOM 2212 C CA . LEU A 1 293 ? 7.061 -19.447 -21.205 1.00 97.06 293 LEU A CA 1
ATOM 2213 C C . LEU A 1 293 ? 5.890 -20.383 -21.551 1.00 97.06 293 LEU A C 1
ATOM 2215 O O . LEU A 1 293 ? 4.786 -20.195 -21.042 1.00 97.06 293 LEU A O 1
ATOM 2219 N N . HIS A 1 294 ? 6.153 -21.471 -22.284 1.00 96.50 294 HIS A N 1
ATOM 2220 C CA . HIS A 1 294 ? 5.156 -22.491 -22.647 1.00 96.50 294 HIS A CA 1
ATOM 2221 C C . HIS A 1 294 ? 4.473 -23.191 -21.461 1.00 96.50 294 HIS A C 1
ATOM 2223 O O . HIS A 1 294 ? 3.404 -23.771 -21.631 1.00 96.50 294 HIS A O 1
ATOM 2229 N N . ARG A 1 295 ? 5.059 -23.155 -20.258 1.00 96.44 295 ARG A N 1
ATOM 2230 C CA . ARG A 1 295 ? 4.498 -23.777 -19.044 1.00 96.44 295 ARG A CA 1
ATOM 2231 C C . ARG A 1 295 ? 3.689 -22.829 -18.162 1.00 96.44 295 ARG A C 1
ATOM 2233 O O . ARG A 1 295 ? 3.068 -23.304 -17.202 1.00 96.44 295 ARG A O 1
ATOM 2240 N N . ARG A 1 296 ? 3.790 -21.513 -18.375 1.00 95.75 296 ARG A N 1
ATOM 2241 C CA . ARG A 1 296 ? 3.323 -20.505 -17.406 1.00 95.75 296 ARG A CA 1
ATOM 2242 C C . ARG A 1 296 ? 2.614 -19.304 -18.005 1.00 95.75 296 ARG A C 1
ATOM 2244 O O . ARG A 1 296 ? 1.810 -18.707 -17.300 1.00 95.75 296 ARG A O 1
ATOM 2251 N N . ILE A 1 297 ? 2.885 -18.956 -19.256 1.00 95.81 297 ILE A N 1
ATOM 2252 C CA . ILE A 1 297 ? 2.315 -17.765 -19.881 1.00 95.81 297 ILE A CA 1
ATOM 2253 C C . ILE A 1 297 ? 1.154 -18.178 -20.797 1.00 95.81 297 ILE A C 1
ATOM 2255 O O . ILE A 1 297 ? 1.298 -19.128 -21.567 1.00 95.81 297 ILE A O 1
ATOM 2259 N N . PRO A 1 298 ? -0.005 -17.502 -20.745 1.00 96.12 298 PRO A N 1
ATOM 2260 C CA . PRO A 1 298 ? -1.083 -17.705 -21.708 1.00 96.12 298 PRO A CA 1
ATOM 2261 C C . PRO A 1 298 ? -0.735 -17.117 -23.090 1.00 96.12 298 PRO A C 1
ATOM 2263 O O . PRO A 1 298 ? -0.198 -16.007 -23.152 1.00 96.12 298 PRO A O 1
ATOM 2266 N N . PRO A 1 299 ? -1.111 -17.766 -24.210 1.00 96.00 299 PRO A N 1
ATOM 2267 C CA . PRO A 1 299 ? -0.978 -17.197 -25.560 1.00 96.00 299 PRO A CA 1
ATOM 2268 C C . PRO A 1 299 ? -1.732 -15.876 -25.796 1.00 96.00 299 PRO A C 1
ATOM 2270 O O . PRO A 1 299 ? -1.467 -15.200 -26.780 1.00 96.00 299 PRO A O 1
ATOM 2273 N N . ALA A 1 300 ? -2.665 -15.502 -24.911 1.00 96.56 300 ALA A N 1
ATOM 2274 C CA . ALA A 1 300 ? -3.401 -14.238 -24.984 1.00 96.56 300 ALA A CA 1
ATOM 2275 C C . ALA A 1 300 ? -2.519 -12.995 -24.751 1.00 96.56 300 ALA A C 1
ATOM 2277 O O . ALA A 1 300 ? -2.865 -11.909 -25.207 1.00 96.56 300 ALA A O 1
ATOM 2278 N N . VAL A 1 301 ? -1.377 -13.139 -24.064 1.00 97.81 301 VAL A N 1
ATOM 2279 C CA . VAL A 1 301 ? -0.427 -12.033 -23.865 1.00 97.81 301 VAL A CA 1
ATOM 2280 C C . VAL A 1 301 ? 0.177 -11.636 -25.223 1.00 97.81 301 VAL A C 1
ATOM 2282 O O . VAL A 1 301 ? 0.735 -12.494 -25.896 1.00 97.81 301 VAL A O 1
ATOM 2285 N N . PRO A 1 302 ? 0.133 -10.367 -25.660 1.00 96.19 302 PRO A N 1
ATOM 2286 C CA . PRO A 1 302 ? 0.619 -9.992 -26.991 1.00 96.19 302 PRO A CA 1
ATOM 2287 C C . PRO A 1 302 ? 2.151 -10.003 -27.129 1.00 96.19 302 PRO A C 1
ATOM 2289 O O . PRO A 1 302 ? 2.659 -10.272 -28.218 1.00 96.19 302 PRO A O 1
ATOM 2292 N N . GLY A 1 303 ? 2.912 -9.733 -26.060 1.00 96.94 303 GLY A N 1
ATOM 2293 C CA . GLY A 1 303 ? 4.374 -9.663 -26.145 1.00 96.94 303 GLY A CA 1
ATOM 2294 C C . GLY A 1 303 ? 5.126 -9.908 -24.836 1.00 96.94 303 GLY A C 1
ATOM 2295 O O . GLY A 1 303 ? 4.671 -9.531 -23.753 1.00 96.94 303 GLY A O 1
ATOM 2296 N N . ILE A 1 304 ? 6.308 -10.517 -24.974 1.00 98.12 304 ILE A N 1
ATOM 2297 C CA . ILE A 1 304 ? 7.273 -10.784 -23.901 1.00 98.12 304 ILE A CA 1
ATOM 2298 C C . ILE A 1 304 ? 8.513 -9.928 -24.164 1.00 98.12 304 ILE A C 1
ATOM 2300 O O . ILE A 1 304 ? 9.212 -10.119 -25.155 1.00 98.12 304 ILE A O 1
ATOM 2304 N N . MET A 1 305 ? 8.769 -8.971 -23.284 1.00 97.75 305 MET A N 1
ATOM 2305 C CA . MET A 1 305 ? 9.708 -7.868 -23.464 1.00 97.75 305 MET A CA 1
ATOM 2306 C C . MET A 1 305 ? 10.873 -8.012 -22.485 1.00 97.75 305 MET A C 1
ATOM 2308 O O . MET A 1 305 ? 10.918 -7.320 -21.472 1.00 97.75 305 MET A O 1
ATOM 2312 N N . PHE A 1 306 ? 11.794 -8.941 -22.739 1.00 97.50 306 PHE A N 1
ATOM 2313 C CA . PHE A 1 306 ? 12.841 -9.316 -21.783 1.00 97.50 306 PHE A CA 1
ATOM 2314 C C . PHE A 1 306 ? 13.684 -8.127 -21.312 1.00 97.50 306 PHE A C 1
ATOM 2316 O O . PHE A 1 306 ? 14.158 -7.330 -22.124 1.00 97.50 306 PHE A O 1
ATOM 2323 N N . LEU A 1 307 ? 13.935 -8.042 -20.002 1.00 94.69 307 LEU A N 1
ATOM 2324 C CA . LEU A 1 307 ? 14.975 -7.160 -19.467 1.00 94.69 307 LEU A CA 1
ATOM 2325 C C . LEU A 1 307 ? 16.359 -7.810 -19.624 1.00 94.69 307 LEU A C 1
ATOM 2327 O O . LEU A 1 307 ? 16.485 -9.032 -19.654 1.00 94.69 307 LEU A O 1
ATOM 2331 N N . SER A 1 308 ? 17.422 -7.004 -19.705 1.00 89.25 308 SER A N 1
ATOM 2332 C CA . SER A 1 308 ? 18.776 -7.536 -19.937 1.00 89.25 308 SER A CA 1
ATOM 2333 C C . SER A 1 308 ? 19.427 -8.175 -18.702 1.00 89.25 308 SER A C 1
ATOM 2335 O O . SER A 1 308 ? 20.520 -8.715 -18.804 1.00 89.25 308 SER A O 1
ATOM 2337 N N . GLY A 1 309 ? 18.818 -8.088 -17.515 1.00 81.62 309 GLY A N 1
ATOM 2338 C CA . GLY A 1 309 ? 19.240 -8.806 -16.296 1.00 81.62 309 GLY A CA 1
ATOM 2339 C C . GLY A 1 309 ? 20.647 -8.507 -15.747 1.00 81.62 309 GLY A C 1
ATOM 2340 O O . GLY A 1 309 ? 21.055 -9.130 -14.778 1.00 81.62 309 GLY A O 1
ATOM 2341 N N . GLY A 1 310 ? 21.403 -7.575 -16.340 1.00 80.69 310 GLY A N 1
ATOM 2342 C CA . GLY A 1 310 ? 22.823 -7.344 -16.022 1.00 80.69 310 GLY A CA 1
ATOM 2343 C C . GLY A 1 310 ? 23.825 -7.966 -17.006 1.00 80.69 310 GLY A C 1
ATOM 2344 O O . GLY A 1 310 ? 25.018 -7.698 -16.871 1.00 80.69 310 GLY A O 1
ATOM 2345 N N . GLN A 1 311 ? 23.344 -8.705 -18.011 1.00 88.25 311 GLN A N 1
ATOM 2346 C CA . GLN A 1 311 ? 24.118 -9.217 -19.153 1.00 88.25 311 GLN A CA 1
ATOM 2347 C C . GLN A 1 311 ? 24.805 -8.084 -19.942 1.00 88.25 311 GLN A C 1
ATOM 2349 O O . GLN A 1 311 ? 24.401 -6.914 -19.850 1.00 88.25 311 GLN A O 1
ATOM 2354 N N . SER A 1 312 ? 25.824 -8.425 -20.742 1.00 88.12 312 SER A N 1
ATOM 2355 C CA . SER A 1 312 ? 26.452 -7.470 -21.675 1.00 88.12 312 SER A CA 1
ATOM 2356 C C . SER A 1 312 ? 25.509 -7.052 -22.817 1.00 88.12 312 SER A C 1
ATOM 2358 O O . SER A 1 312 ? 24.451 -7.651 -23.027 1.00 88.12 312 SER A O 1
ATOM 2360 N N . GLU A 1 313 ? 25.884 -6.008 -23.569 1.00 90.69 313 GLU A N 1
ATOM 2361 C CA . GLU A 1 313 ? 25.120 -5.556 -24.744 1.00 90.69 313 GLU A CA 1
ATOM 2362 C C . GLU A 1 313 ? 24.993 -6.679 -25.791 1.00 90.69 313 GLU A C 1
ATOM 2364 O O . GLU A 1 313 ? 23.909 -6.921 -26.326 1.00 90.69 313 GLU A O 1
ATOM 2369 N N . VAL A 1 314 ? 26.085 -7.408 -26.040 1.00 91.50 314 VAL A N 1
ATOM 2370 C CA . VAL A 1 314 ? 26.136 -8.509 -27.016 1.00 91.50 314 VAL A CA 1
ATOM 2371 C C . VAL A 1 314 ? 25.487 -9.787 -26.475 1.00 91.50 314 VAL A C 1
ATOM 2373 O O . VAL A 1 314 ? 24.724 -10.425 -27.194 1.00 91.50 314 VAL A O 1
ATOM 2376 N N . GLU A 1 315 ? 25.725 -10.146 -25.211 1.00 91.88 315 GLU A N 1
ATOM 2377 C CA . GLU A 1 315 ? 25.166 -11.350 -24.571 1.00 91.88 315 GLU A CA 1
ATOM 2378 C C . GLU A 1 315 ? 23.630 -11.333 -24.572 1.00 91.88 315 GLU A C 1
ATOM 2380 O O . GLU A 1 315 ? 23.000 -12.286 -25.034 1.00 91.88 315 GLU A O 1
ATOM 2385 N N . ALA A 1 316 ? 23.026 -10.211 -24.164 1.00 94.06 316 ALA A N 1
ATOM 2386 C CA . ALA A 1 316 ? 21.576 -10.038 -24.205 1.00 94.06 316 ALA A CA 1
ATOM 2387 C C . ALA A 1 316 ? 21.022 -10.150 -25.640 1.00 94.06 316 ALA A C 1
ATOM 2389 O O . ALA A 1 316 ? 19.986 -10.782 -25.855 1.00 94.06 316 ALA A O 1
ATOM 2390 N N . THR A 1 317 ? 21.742 -9.597 -26.628 1.00 95.88 317 THR A N 1
ATOM 2391 C CA . THR A 1 317 ? 21.366 -9.682 -28.050 1.00 95.88 317 THR A CA 1
ATOM 2392 C C . THR A 1 317 ? 21.421 -11.131 -28.563 1.00 95.88 317 THR A C 1
ATOM 2394 O O . THR A 1 317 ? 20.492 -11.584 -29.230 1.00 95.88 317 THR A O 1
ATOM 2397 N N . LEU A 1 318 ? 22.474 -11.888 -28.231 1.00 95.81 318 LEU A N 1
ATOM 2398 C CA . LEU A 1 318 ? 22.638 -13.291 -28.636 1.00 95.81 318 LEU A CA 1
ATOM 2399 C C . LEU A 1 318 ? 21.568 -14.199 -28.015 1.00 95.81 318 LEU A C 1
ATOM 2401 O O . LEU A 1 318 ? 20.976 -15.019 -28.718 1.00 95.81 318 LEU A O 1
ATOM 2405 N N . ASN A 1 319 ? 21.276 -14.020 -26.725 1.00 96.44 319 ASN A N 1
ATOM 2406 C CA . ASN A 1 319 ? 20.252 -14.787 -26.014 1.00 96.44 319 ASN A CA 1
ATOM 2407 C C . ASN A 1 319 ? 18.844 -14.496 -26.566 1.00 96.44 319 ASN A C 1
ATOM 2409 O O . ASN A 1 319 ? 18.050 -15.417 -26.769 1.00 96.44 319 ASN A O 1
ATOM 2413 N N . LEU A 1 320 ? 18.547 -13.232 -26.897 1.00 97.38 320 LEU A N 1
ATOM 2414 C CA . LEU A 1 320 ? 17.312 -12.853 -27.590 1.00 97.38 320 LEU A CA 1
ATOM 2415 C C . LEU A 1 320 ? 17.216 -13.470 -28.994 1.00 97.38 320 LEU A C 1
ATOM 2417 O O . LEU A 1 320 ? 16.143 -13.931 -29.384 1.00 97.38 320 LEU A O 1
ATOM 2421 N N . ASN A 1 321 ? 18.324 -13.494 -29.742 1.00 97.50 321 ASN A N 1
ATOM 2422 C CA . ASN A 1 321 ? 18.363 -14.082 -31.079 1.00 97.50 321 ASN A CA 1
ATOM 2423 C C . ASN A 1 321 ? 18.097 -15.591 -31.048 1.00 97.50 321 ASN A C 1
ATOM 2425 O O . ASN A 1 321 ? 17.330 -16.082 -31.872 1.00 97.50 321 ASN A O 1
ATOM 2429 N N . ALA A 1 322 ? 18.684 -16.310 -30.085 1.00 97.50 322 ALA A N 1
ATOM 2430 C CA . ALA A 1 322 ? 18.464 -17.744 -29.897 1.00 97.50 322 ALA A CA 1
ATOM 2431 C C . ALA A 1 322 ? 16.991 -18.068 -29.576 1.00 97.50 322 ALA A C 1
ATOM 2433 O O . ALA A 1 322 ? 16.420 -18.982 -30.169 1.00 97.50 322 ALA A O 1
ATOM 2434 N N . MET A 1 323 ? 16.330 -17.271 -28.724 1.00 97.25 323 MET A N 1
ATOM 2435 C CA . MET A 1 323 ? 14.895 -17.437 -28.431 1.00 97.25 323 MET A CA 1
ATOM 2436 C C . MET A 1 323 ? 13.985 -17.236 -29.652 1.00 97.25 323 MET A C 1
ATOM 2438 O O . MET A 1 323 ? 12.925 -17.856 -29.729 1.00 97.25 323 MET A O 1
ATOM 2442 N N . ASN A 1 324 ? 14.392 -16.403 -30.613 1.00 97.19 324 ASN A N 1
ATOM 2443 C CA . ASN A 1 324 ? 13.634 -16.144 -31.839 1.00 97.19 324 ASN A CA 1
ATOM 2444 C C . ASN A 1 324 ? 14.014 -17.063 -33.019 1.00 97.19 324 ASN A C 1
ATOM 2446 O O . ASN A 1 324 ? 13.441 -16.924 -34.096 1.00 97.19 324 ASN A O 1
ATOM 2450 N N . GLN A 1 325 ? 14.911 -18.044 -32.828 1.00 95.81 325 GLN A N 1
ATOM 2451 C CA . GLN A 1 325 ? 15.103 -19.139 -33.797 1.00 95.81 325 GLN A CA 1
ATOM 2452 C C . GLN A 1 325 ? 13.963 -20.174 -33.753 1.00 95.81 325 GLN A C 1
ATOM 2454 O O . GLN A 1 325 ? 13.842 -20.999 -34.656 1.00 95.81 325 GLN A O 1
ATOM 2459 N N . SER A 1 326 ? 13.137 -20.161 -32.701 1.00 89.31 326 SER A N 1
ATOM 2460 C CA . SER A 1 326 ? 11.990 -21.064 -32.535 1.00 89.31 326 SER A CA 1
ATOM 2461 C C . SER A 1 326 ? 10.662 -20.319 -32.717 1.00 89.31 326 SER A C 1
ATOM 2463 O O . SER A 1 326 ? 10.562 -19.152 -32.332 1.00 89.31 326 SER A O 1
ATOM 2465 N N . PRO A 1 327 ? 9.617 -20.964 -33.271 1.00 88.06 327 PRO A N 1
ATOM 2466 C CA . PRO A 1 327 ? 8.297 -20.356 -33.389 1.00 88.06 327 PRO A CA 1
ATOM 2467 C C . PRO A 1 327 ? 7.655 -20.189 -32.006 1.00 88.06 327 PRO A C 1
ATOM 2469 O O . PRO A 1 327 ? 7.487 -21.155 -31.266 1.00 88.06 327 PRO A O 1
ATOM 2472 N N . ASN A 1 328 ? 7.246 -18.962 -31.686 1.00 89.00 328 ASN A N 1
ATOM 2473 C CA . ASN A 1 328 ? 6.608 -18.605 -30.420 1.00 89.00 328 ASN A CA 1
ATOM 2474 C C . ASN A 1 328 ? 5.185 -18.071 -30.677 1.00 89.00 328 ASN A C 1
ATOM 2476 O O . ASN A 1 328 ? 4.990 -17.339 -31.646 1.00 89.00 328 ASN A O 1
ATOM 2480 N N . PRO A 1 329 ? 4.190 -18.366 -29.816 1.00 92.38 329 PRO A N 1
ATOM 2481 C CA . PRO A 1 329 ? 2.865 -17.745 -29.908 1.00 92.38 329 PRO A CA 1
ATOM 2482 C C . PRO A 1 329 ? 2.871 -16.272 -29.457 1.00 92.38 329 PRO A C 1
ATOM 2484 O O . PRO A 1 329 ? 1.919 -15.548 -29.726 1.00 92.38 329 PRO A O 1
ATOM 2487 N N . TRP A 1 330 ? 3.940 -15.830 -28.786 1.00 94.81 330 TRP A N 1
ATOM 2488 C CA . TRP A 1 330 ? 4.152 -14.454 -28.340 1.00 94.81 330 TRP A CA 1
ATOM 2489 C C . TRP A 1 330 ? 5.137 -13.711 -29.236 1.00 94.81 330 TRP A C 1
ATOM 2491 O O . TRP A 1 330 ? 6.104 -14.296 -29.725 1.00 94.81 330 TRP A O 1
ATOM 2501 N N . HIS A 1 331 ? 4.996 -12.388 -29.313 1.00 94.25 331 HIS A N 1
ATOM 2502 C CA . HIS A 1 331 ? 6.076 -11.530 -29.786 1.00 94.25 331 HIS A CA 1
ATOM 2503 C C . HIS A 1 331 ? 7.200 -11.450 -28.734 1.00 94.25 331 HIS A C 1
ATOM 2505 O O . HIS A 1 331 ? 7.107 -10.690 -27.764 1.00 94.25 331 HIS A O 1
ATOM 2511 N N . VAL A 1 332 ? 8.254 -12.254 -28.904 1.00 97.12 332 VAL A N 1
ATOM 2512 C CA . VAL A 1 332 ? 9.435 -12.268 -28.024 1.00 97.12 332 VAL A CA 1
ATOM 2513 C C . VAL A 1 332 ? 10.422 -11.181 -28.459 1.00 97.12 332 VAL A C 1
ATOM 2515 O O . VAL A 1 332 ? 11.022 -11.252 -29.530 1.00 97.12 332 VAL A O 1
ATOM 2518 N N . SER A 1 333 ? 10.587 -10.159 -27.621 1.00 97.56 333 SER A N 1
ATOM 2519 C CA . SER A 1 333 ? 11.419 -8.977 -27.867 1.00 97.56 333 SER A CA 1
ATOM 2520 C C . SER A 1 333 ? 12.089 -8.488 -26.570 1.00 97.56 333 SER A C 1
ATOM 2522 O O . SER A 1 333 ? 12.182 -9.217 -25.580 1.00 97.56 333 SER A O 1
ATOM 2524 N N . PHE A 1 334 ? 12.600 -7.259 -26.576 1.00 98.06 334 PHE A N 1
ATOM 2525 C CA . PHE A 1 334 ? 13.432 -6.666 -25.533 1.00 98.06 334 PHE A CA 1
ATOM 2526 C C . PHE A 1 334 ? 12.802 -5.422 -24.900 1.00 98.06 334 PHE A C 1
ATOM 2528 O O . PHE A 1 334 ? 12.109 -4.644 -25.552 1.00 98.06 334 PHE A O 1
ATOM 2535 N N . SER A 1 335 ? 13.124 -5.186 -23.629 1.00 97.81 335 SER A N 1
ATOM 2536 C CA . SER A 1 335 ? 12.955 -3.904 -22.945 1.00 97.81 335 SER A CA 1
ATOM 2537 C C . SER A 1 335 ? 14.238 -3.568 -22.192 1.00 97.81 335 SER A C 1
ATOM 2539 O O . SER A 1 335 ? 14.447 -3.964 -21.042 1.00 97.81 335 SER A O 1
ATOM 2541 N N . TYR A 1 336 ? 15.150 -2.884 -22.882 1.00 96.69 336 TYR A N 1
ATOM 2542 C CA . TYR A 1 336 ? 16.532 -2.720 -22.436 1.00 96.69 336 TYR A CA 1
ATOM 2543 C C . TYR A 1 336 ? 16.836 -1.288 -22.000 1.00 96.69 336 TYR A C 1
ATOM 2545 O O . TYR A 1 336 ? 16.523 -0.316 -22.686 1.00 96.69 336 TYR A O 1
ATOM 2553 N N . ALA A 1 337 ? 17.501 -1.191 -20.847 1.00 93.62 337 ALA A N 1
ATOM 2554 C CA . ALA A 1 337 ? 18.073 0.041 -20.322 1.00 93.62 337 ALA A CA 1
ATOM 2555 C C . ALA A 1 337 ? 19.572 0.094 -20.653 1.00 93.62 337 ALA A C 1
ATOM 2557 O O . ALA A 1 337 ? 19.963 0.483 -21.752 1.00 93.62 337 ALA A O 1
ATOM 2558 N N . ARG A 1 338 ? 20.429 -0.388 -19.739 1.00 89.94 338 ARG A N 1
ATOM 2559 C CA . ARG A 1 338 ? 21.894 -0.403 -19.910 1.00 89.94 338 ARG A CA 1
ATOM 2560 C C . ARG A 1 338 ? 22.344 -1.110 -21.193 1.00 89.94 338 ARG A C 1
ATOM 2562 O O . ARG A 1 338 ? 23.178 -0.552 -21.889 1.00 89.94 338 ARG A O 1
ATOM 2569 N N . ALA A 1 339 ? 21.753 -2.258 -21.536 1.00 91.31 339 ALA A N 1
ATOM 2570 C CA . ALA A 1 339 ? 22.111 -3.029 -22.736 1.00 91.31 339 ALA A CA 1
ATOM 2571 C C . ALA A 1 339 ? 21.770 -2.341 -24.081 1.00 91.31 339 ALA A C 1
ATOM 2573 O O . ALA A 1 339 ? 22.104 -2.861 -25.141 1.00 91.31 339 ALA A O 1
ATOM 2574 N N . LEU A 1 340 ? 21.084 -1.194 -24.043 1.00 93.88 340 LEU A N 1
ATOM 2575 C CA . LEU A 1 340 ? 20.780 -0.359 -25.207 1.00 93.88 340 LEU A CA 1
ATOM 2576 C C . LEU A 1 340 ? 21.473 1.016 -25.141 1.00 93.88 340 LEU A C 1
ATOM 2578 O O . LEU A 1 340 ? 21.736 1.627 -26.170 1.00 93.88 340 LEU A O 1
ATOM 2582 N N . GLN A 1 341 ? 21.771 1.504 -23.933 1.00 94.69 341 GLN A N 1
ATOM 2583 C CA . GLN A 1 341 ? 22.228 2.874 -23.684 1.00 94.69 341 GLN A CA 1
ATOM 2584 C C . GLN A 1 341 ? 23.716 3.014 -23.324 1.00 94.69 341 GLN A C 1
ATOM 2586 O O . GLN A 1 341 ? 24.237 4.125 -23.387 1.00 94.69 341 GLN A O 1
ATOM 2591 N N . ASN A 1 342 ? 24.405 1.960 -22.878 1.00 92.69 342 ASN A N 1
ATOM 2592 C CA . ASN A 1 342 ? 25.707 2.106 -22.214 1.00 92.69 342 ASN A CA 1
ATOM 2593 C C . ASN A 1 342 ? 26.809 2.582 -23.175 1.00 92.69 342 ASN A C 1
ATOM 2595 O O . ASN A 1 342 ? 27.528 3.527 -22.848 1.00 92.69 342 ASN A O 1
ATOM 2599 N N . THR A 1 343 ? 26.895 2.010 -24.378 1.00 93.25 343 THR A N 1
ATOM 2600 C CA . THR A 1 343 ? 27.810 2.502 -25.422 1.00 93.25 343 THR A CA 1
ATOM 2601 C C . THR A 1 343 ? 27.448 3.927 -25.869 1.00 93.25 343 THR A C 1
ATOM 2603 O O . THR A 1 343 ? 28.326 4.781 -25.951 1.00 93.25 343 THR A O 1
ATOM 2606 N N . CYS A 1 344 ? 26.158 4.236 -26.048 1.00 95.88 344 CYS A N 1
ATOM 2607 C CA . CYS A 1 344 ? 25.672 5.588 -26.366 1.00 95.88 344 CYS A CA 1
ATOM 2608 C C . CYS A 1 344 ? 26.114 6.638 -25.322 1.00 95.88 344 CYS A C 1
ATOM 2610 O O . CYS A 1 344 ? 26.674 7.676 -25.676 1.00 95.88 344 CYS A O 1
ATOM 2612 N N . LEU A 1 345 ? 25.907 6.359 -24.030 1.00 95.94 345 LEU A N 1
ATOM 2613 C CA . LEU A 1 345 ? 26.290 7.232 -22.914 1.00 95.94 345 LEU A CA 1
ATOM 2614 C C . LEU A 1 345 ? 27.806 7.491 -22.881 1.00 95.94 345 LEU A C 1
ATOM 2616 O O . LEU A 1 345 ? 28.228 8.639 -22.732 1.00 95.94 345 LEU A O 1
ATOM 2620 N N . LYS A 1 346 ? 28.620 6.439 -23.049 1.00 94.88 346 LYS A N 1
ATOM 2621 C CA . LYS A 1 346 ? 30.089 6.539 -23.093 1.00 94.88 346 LYS A CA 1
ATOM 2622 C C . LYS A 1 346 ? 30.576 7.369 -24.281 1.00 94.88 346 LYS A C 1
ATOM 2624 O O . LYS A 1 346 ? 31.436 8.225 -24.099 1.00 94.88 346 LYS A O 1
ATOM 2629 N N . THR A 1 347 ? 30.012 7.150 -25.471 1.00 96.75 347 THR A N 1
ATOM 2630 C CA . THR A 1 347 ? 30.356 7.914 -26.681 1.00 96.75 347 THR A CA 1
ATOM 2631 C C . THR A 1 347 ? 30.004 9.392 -26.529 1.00 96.75 347 THR A C 1
ATOM 2633 O O . THR A 1 347 ? 30.808 10.249 -26.894 1.00 96.75 347 THR A O 1
ATOM 2636 N N . TRP A 1 348 ? 28.844 9.708 -25.940 1.00 97.81 348 TRP A N 1
ATOM 2637 C CA . TRP A 1 348 ? 28.448 11.090 -25.665 1.00 97.81 348 TRP A CA 1
ATOM 2638 C C . TRP A 1 348 ? 29.432 11.788 -24.722 1.00 97.81 348 TRP A C 1
ATOM 2640 O O . TRP A 1 348 ? 29.910 12.879 -25.028 1.00 97.81 348 TRP A O 1
ATOM 2650 N N . GLY A 1 349 ? 29.747 11.173 -23.577 1.00 95.69 349 GLY A N 1
ATOM 2651 C CA . GLY A 1 349 ? 30.685 11.743 -22.602 1.00 95.69 349 GLY A CA 1
ATOM 2652 C C . GLY A 1 349 ? 30.292 13.137 -22.086 1.00 95.69 349 GLY A C 1
ATOM 2653 O O . GLY A 1 349 ? 31.161 13.889 -21.661 1.00 95.69 349 GLY A O 1
ATOM 2654 N N . GLY A 1 350 ? 29.008 13.508 -22.183 1.00 94.81 350 GLY A N 1
ATOM 2655 C CA . GLY A 1 350 ? 28.495 14.826 -21.801 1.00 94.81 350 GLY A CA 1
ATOM 2656 C C . GLY A 1 350 ? 28.750 15.958 -22.799 1.00 94.81 350 GLY A C 1
ATOM 2657 O O . GLY A 1 350 ? 28.418 17.102 -22.503 1.00 94.81 350 GLY A O 1
ATOM 2658 N N . ARG A 1 351 ? 29.343 15.669 -23.962 1.00 94.75 351 ARG A N 1
ATOM 2659 C CA . ARG A 1 351 ? 29.819 16.677 -24.919 1.00 94.75 351 ARG A CA 1
ATOM 2660 C C . ARG A 1 351 ? 28.825 16.908 -26.070 1.00 94.75 351 ARG A C 1
ATOM 2662 O O . ARG A 1 351 ? 28.455 15.930 -26.728 1.00 94.75 351 ARG A O 1
ATOM 2669 N N . PRO A 1 352 ? 28.378 18.152 -26.344 1.00 93.81 352 PRO A N 1
ATOM 2670 C CA . PRO A 1 352 ? 27.445 18.452 -27.437 1.00 93.81 352 PRO A CA 1
ATOM 2671 C C . PRO A 1 352 ? 27.922 17.985 -28.820 1.00 93.81 352 PRO A C 1
ATOM 2673 O O . PRO A 1 352 ? 27.139 17.444 -29.596 1.00 93.81 352 PRO A O 1
ATOM 2676 N N . GLU A 1 353 ? 29.215 18.112 -29.112 1.00 96.56 353 GLU A N 1
ATOM 2677 C CA . GLU A 1 353 ? 29.837 17.679 -30.367 1.00 96.56 353 GLU A CA 1
ATOM 2678 C C . GLU A 1 353 ? 29.764 16.156 -30.589 1.00 96.56 353 GLU A C 1
ATOM 2680 O O . GLU A 1 353 ? 29.745 15.688 -31.727 1.00 96.56 353 GLU A O 1
ATOM 2685 N N . ASN A 1 354 ? 29.627 15.374 -29.512 1.00 97.62 354 ASN A N 1
ATOM 2686 C CA . ASN A 1 354 ? 29.529 13.916 -29.569 1.00 97.62 354 ASN A CA 1
ATOM 2687 C C . ASN A 1 354 ? 28.085 13.400 -29.728 1.00 97.62 354 ASN A C 1
ATOM 2689 O O . ASN A 1 354 ? 27.896 12.187 -29.855 1.00 97.62 354 ASN A O 1
ATOM 2693 N N . VAL A 1 355 ? 27.063 14.271 -29.727 1.00 97.12 355 VAL A N 1
ATOM 2694 C CA . VAL A 1 355 ? 25.640 13.868 -29.779 1.00 97.12 355 VAL A CA 1
ATOM 2695 C C . VAL A 1 355 ? 25.355 12.963 -30.978 1.00 97.12 355 VAL A C 1
ATOM 2697 O O . VAL A 1 355 ? 24.772 11.895 -30.804 1.00 97.12 355 VAL A O 1
ATOM 2700 N N . LYS A 1 356 ? 25.824 13.328 -32.178 1.00 97.50 356 LYS A N 1
ATOM 2701 C CA . LYS A 1 356 ? 25.587 12.539 -33.397 1.00 97.50 356 LYS A CA 1
ATOM 2702 C C . LYS A 1 356 ? 26.214 11.141 -33.313 1.00 97.50 356 LYS A C 1
ATOM 2704 O O . LYS A 1 356 ? 25.521 10.152 -33.526 1.00 97.50 356 LYS A O 1
ATOM 2709 N N . ALA A 1 357 ? 27.482 11.046 -32.908 1.00 97.62 357 ALA A N 1
ATOM 2710 C CA . ALA A 1 357 ? 28.172 9.764 -32.746 1.00 97.62 357 ALA A CA 1
ATOM 2711 C C . ALA A 1 357 ? 27.514 8.867 -31.677 1.00 97.62 357 ALA A C 1
ATOM 2713 O O . ALA A 1 357 ? 27.448 7.648 -31.832 1.00 97.62 357 ALA A O 1
ATOM 2714 N N . ALA A 1 358 ? 26.992 9.462 -30.600 1.00 98.00 358 ALA A N 1
ATOM 2715 C CA . ALA A 1 358 ? 26.258 8.743 -29.564 1.00 98.00 358 ALA A CA 1
ATOM 2716 C C . ALA A 1 358 ? 24.902 8.216 -30.064 1.00 98.00 358 ALA A C 1
ATOM 2718 O O . ALA A 1 358 ? 24.566 7.058 -29.814 1.00 98.00 358 ALA A O 1
ATOM 2719 N N . GLN A 1 359 ? 24.156 9.028 -30.819 1.00 98.31 359 GLN A N 1
ATOM 2720 C CA . GLN A 1 359 ? 22.907 8.615 -31.466 1.00 98.31 359 GLN A CA 1
ATOM 2721 C C . GLN A 1 359 ? 23.137 7.504 -32.497 1.00 98.31 359 GLN A C 1
ATOM 2723 O O . GLN A 1 359 ? 22.375 6.542 -32.534 1.00 98.31 359 GLN A O 1
ATOM 2728 N N . ASP A 1 360 ? 24.215 7.573 -33.278 1.00 97.25 360 ASP A N 1
ATOM 2729 C CA . ASP A 1 360 ? 24.571 6.512 -34.224 1.00 97.25 360 ASP A CA 1
ATOM 2730 C C . ASP A 1 360 ? 24.919 5.201 -33.497 1.00 97.25 360 ASP A C 1
ATOM 2732 O O . ASP A 1 360 ? 24.456 4.131 -33.896 1.00 97.25 360 ASP A O 1
ATOM 2736 N N . ALA A 1 361 ? 25.629 5.267 -32.364 1.00 95.56 361 ALA A N 1
ATOM 2737 C CA . ALA A 1 361 ? 25.880 4.100 -31.514 1.00 95.56 361 ALA A CA 1
ATOM 2738 C C . ALA A 1 361 ? 24.588 3.500 -30.915 1.00 95.56 361 ALA A C 1
ATOM 2740 O O . ALA A 1 361 ? 24.434 2.275 -30.883 1.00 95.56 361 ALA A O 1
ATOM 2741 N N . LEU A 1 362 ? 23.633 4.341 -30.491 1.00 97.50 362 LEU A N 1
ATOM 2742 C CA . LEU A 1 362 ? 22.302 3.903 -30.051 1.00 97.50 362 LEU A CA 1
ATOM 2743 C C . LEU A 1 362 ? 21.549 3.181 -31.180 1.00 97.50 362 LEU A C 1
ATOM 2745 O O . LEU A 1 362 ? 20.985 2.111 -30.951 1.00 97.50 362 LEU A O 1
ATOM 2749 N N . LEU A 1 363 ? 21.569 3.728 -32.400 1.00 97.62 363 LEU A N 1
ATOM 2750 C CA . LEU A 1 363 ? 20.908 3.140 -33.568 1.00 97.62 363 LEU A CA 1
ATOM 2751 C C . LEU A 1 363 ? 21.530 1.802 -33.985 1.00 97.62 363 LEU A C 1
ATOM 2753 O O . LEU A 1 363 ? 20.789 0.879 -34.318 1.00 97.62 363 LEU A O 1
ATOM 2757 N N . VAL A 1 364 ? 22.859 1.655 -33.919 1.00 94.88 364 VAL A N 1
ATOM 2758 C CA . VAL A 1 364 ? 23.544 0.370 -34.163 1.00 94.88 364 VAL A CA 1
ATOM 2759 C C . VAL A 1 364 ? 23.046 -0.701 -33.190 1.00 94.88 364 VAL A C 1
ATOM 2761 O O . VAL A 1 364 ? 22.621 -1.775 -33.623 1.00 94.88 364 VAL A O 1
ATOM 2764 N N . ARG A 1 365 ? 23.016 -0.404 -31.884 1.00 94.31 365 ARG A N 1
ATOM 2765 C CA . ARG A 1 365 ? 22.545 -1.355 -30.864 1.00 94.31 365 ARG A CA 1
ATOM 2766 C C . ARG A 1 365 ? 21.042 -1.631 -30.979 1.00 94.31 365 ARG A C 1
ATOM 2768 O O . ARG A 1 365 ? 20.623 -2.779 -30.837 1.00 94.31 365 ARG A O 1
ATOM 2775 N N . ALA A 1 366 ? 20.227 -0.621 -31.289 1.00 97.12 366 ALA A N 1
ATOM 2776 C CA . ALA A 1 366 ? 18.792 -0.786 -31.527 1.00 97.12 366 ALA A CA 1
ATOM 2777 C C . ALA A 1 366 ? 18.518 -1.691 -32.743 1.00 97.12 366 ALA A C 1
ATOM 2779 O O . ALA A 1 366 ? 17.731 -2.632 -32.643 1.00 97.12 366 ALA A O 1
ATOM 2780 N N . LYS A 1 367 ? 19.231 -1.476 -33.858 1.00 96.69 367 LYS A N 1
ATOM 2781 C CA . LYS A 1 367 ? 19.163 -2.315 -35.063 1.00 96.69 367 LYS A CA 1
ATOM 2782 C C . LYS A 1 367 ? 19.600 -3.754 -34.792 1.00 96.69 367 LYS A C 1
ATOM 2784 O O . LYS A 1 367 ? 18.962 -4.683 -35.274 1.00 96.69 367 LYS A O 1
ATOM 2789 N N . ALA A 1 368 ? 20.660 -3.961 -34.016 1.00 96.25 368 ALA A N 1
ATOM 2790 C CA . ALA A 1 368 ? 21.121 -5.301 -33.667 1.00 96.25 368 ALA A CA 1
ATOM 2791 C C . ALA A 1 368 ? 20.097 -6.066 -32.803 1.00 96.25 368 ALA A C 1
ATOM 2793 O O . ALA A 1 368 ? 19.800 -7.224 -33.088 1.00 96.25 368 ALA A O 1
ATOM 2794 N N . ASN A 1 369 ? 19.476 -5.399 -31.823 1.00 97.19 369 ASN A N 1
ATOM 2795 C CA . ASN A 1 369 ? 18.377 -5.974 -31.037 1.00 97.19 369 ASN A CA 1
ATOM 2796 C C . ASN A 1 369 ? 17.117 -6.239 -31.889 1.00 97.19 369 ASN A C 1
ATOM 2798 O O . ASN A 1 369 ? 16.451 -7.253 -31.699 1.00 97.19 369 ASN A O 1
ATOM 2802 N N . SER A 1 370 ? 16.820 -5.377 -32.867 1.00 97.31 370 SER A N 1
ATOM 2803 C CA . SER A 1 370 ? 15.767 -5.586 -33.873 1.00 97.31 370 SER A CA 1
ATOM 2804 C C . SER A 1 370 ? 16.032 -6.826 -34.742 1.00 97.31 370 SER A C 1
ATOM 2806 O O . SER A 1 370 ? 15.148 -7.664 -34.917 1.00 97.31 370 SER A O 1
ATOM 2808 N N . LEU A 1 371 ? 17.267 -7.014 -35.219 1.00 97.19 371 LEU A N 1
ATOM 2809 C CA . LEU A 1 371 ? 17.662 -8.221 -35.951 1.00 97.19 371 LEU A CA 1
ATOM 2810 C C . LEU A 1 371 ? 17.578 -9.477 -35.076 1.00 97.19 371 LEU A C 1
ATOM 2812 O O . LEU A 1 371 ? 17.141 -10.513 -35.567 1.00 97.19 371 LEU A O 1
ATOM 2816 N N . ALA A 1 372 ? 17.934 -9.389 -33.793 1.00 97.12 372 ALA A N 1
ATOM 2817 C CA . ALA A 1 372 ? 17.815 -10.498 -32.848 1.00 97.12 372 ALA A CA 1
ATOM 2818 C C . ALA A 1 372 ? 16.354 -10.867 -32.551 1.00 97.12 372 ALA A C 1
ATOM 2820 O O . ALA A 1 372 ? 16.019 -12.047 -32.510 1.00 97.12 372 ALA A O 1
ATOM 2821 N N . GLN A 1 373 ? 15.465 -9.877 -32.426 1.00 96.12 373 GLN A N 1
ATOM 2822 C CA . GLN A 1 373 ? 14.016 -10.093 -32.359 1.00 96.12 373 GLN A CA 1
ATOM 2823 C C . GLN A 1 373 ? 13.526 -10.874 -33.595 1.00 96.12 373 GLN A C 1
ATOM 2825 O O . GLN A 1 373 ? 12.737 -11.802 -33.474 1.00 96.12 373 GLN A O 1
ATOM 2830 N N . LEU A 1 374 ? 14.047 -10.559 -34.782 1.00 95.75 374 LEU A N 1
ATOM 2831 C CA . LEU A 1 374 ? 13.693 -11.238 -36.032 1.00 95.75 374 LEU A CA 1
ATOM 2832 C C . LEU A 1 374 ? 14.416 -12.582 -36.262 1.00 95.75 374 LEU A C 1
ATOM 2834 O O . LEU A 1 374 ? 14.234 -13.167 -37.331 1.00 95.75 374 LEU A O 1
ATOM 2838 N N . GLY A 1 375 ? 15.259 -13.046 -35.330 1.00 95.50 375 GLY A N 1
ATOM 2839 C CA . GLY A 1 375 ? 16.066 -14.265 -35.488 1.00 95.50 375 GLY A CA 1
ATOM 2840 C C . GLY A 1 375 ? 17.177 -14.161 -36.549 1.00 95.50 375 GLY A C 1
ATOM 2841 O O . GLY A 1 375 ? 17.603 -15.172 -37.101 1.00 95.50 375 GLY A O 1
ATOM 2842 N N . LYS A 1 376 ? 17.629 -12.947 -36.886 1.00 95.25 376 LYS A N 1
ATOM 2843 C CA . LYS A 1 376 ? 18.543 -12.644 -38.010 1.00 95.25 376 LYS A CA 1
ATOM 2844 C C . LYS A 1 376 ? 19.888 -12.046 -37.585 1.00 95.25 376 LYS A C 1
ATOM 2846 O O . LYS A 1 376 ? 20.622 -11.537 -38.429 1.00 95.25 376 LYS A O 1
ATOM 2851 N N . TYR A 1 377 ? 20.207 -12.040 -36.294 1.00 94.50 377 TYR A N 1
ATOM 2852 C CA . TYR A 1 377 ? 21.440 -11.442 -35.785 1.00 94.50 377 TYR A CA 1
ATOM 2853 C C . TYR A 1 377 ? 22.578 -12.469 -35.703 1.00 94.50 377 TYR A C 1
ATOM 2855 O O . TYR A 1 377 ? 22.427 -13.520 -35.084 1.00 94.50 377 TYR A O 1
ATOM 2863 N N . THR A 1 378 ? 23.728 -12.145 -36.305 1.00 81.25 378 THR A N 1
ATOM 2864 C CA . THR A 1 378 ? 24.903 -13.035 -36.395 1.00 81.25 378 THR A CA 1
ATOM 2865 C C . THR A 1 378 ? 26.006 -12.725 -35.377 1.00 81.25 378 THR A C 1
ATOM 2867 O O . THR A 1 378 ? 26.868 -13.565 -35.145 1.00 81.25 378 THR A O 1
ATOM 2870 N N . GLY A 1 379 ? 26.004 -11.538 -34.756 1.00 75.62 379 GLY A N 1
ATOM 2871 C CA . GLY A 1 379 ? 27.055 -11.102 -33.818 1.00 75.62 379 GLY A CA 1
ATOM 2872 C C . GLY A 1 379 ? 28.386 -10.682 -34.458 1.00 75.62 379 GLY A C 1
ATOM 2873 O O . GLY A 1 379 ? 29.313 -10.288 -33.748 1.00 75.62 379 GLY A O 1
ATOM 2874 N N . GLU A 1 380 ? 28.496 -10.734 -35.785 1.00 72.81 380 GLU A N 1
ATOM 2875 C CA . GLU A 1 380 ? 29.704 -10.353 -36.519 1.00 72.81 380 GLU A CA 1
ATOM 2876 C C . GLU A 1 380 ? 29.946 -8.833 -36.462 1.00 72.81 380 GLU A C 1
ATOM 2878 O O . GLU A 1 380 ? 29.021 -8.031 -36.582 1.00 72.81 380 GLU A O 1
ATOM 2883 N N . GLY A 1 381 ? 31.207 -8.425 -36.280 1.00 67.69 381 GLY A N 1
ATOM 2884 C CA . GLY A 1 381 ? 31.611 -7.010 -36.252 1.00 67.69 381 GLY A CA 1
ATOM 2885 C C . GLY A 1 381 ? 31.388 -6.262 -34.928 1.00 67.69 381 GLY A C 1
ATOM 2886 O O . GLY A 1 381 ? 31.699 -5.076 -34.849 1.00 67.69 381 GLY A O 1
ATOM 2887 N N . GLU A 1 382 ? 30.891 -6.919 -33.875 1.00 76.56 382 GLU A N 1
ATOM 2888 C CA . GLU A 1 382 ? 30.687 -6.284 -32.563 1.00 76.56 382 GLU A CA 1
ATOM 2889 C C . GLU A 1 382 ? 32.004 -5.867 -31.882 1.00 76.56 382 GLU A C 1
ATOM 2891 O O . GLU A 1 382 ? 32.996 -6.605 -31.881 1.00 76.56 382 GLU A O 1
ATOM 2896 N N . SER A 1 383 ? 31.989 -4.695 -31.238 1.00 70.38 383 SER A N 1
ATOM 2897 C CA . SER A 1 383 ? 33.163 -4.129 -30.558 1.00 70.38 383 SER A CA 1
ATOM 2898 C C . SER A 1 383 ? 33.513 -4.859 -29.253 1.00 70.38 383 SER A C 1
ATOM 2900 O O . SER A 1 383 ? 32.634 -5.330 -28.530 1.00 70.38 383 SER A O 1
ATOM 2902 N N . GLU A 1 384 ? 34.799 -4.883 -28.891 1.00 67.06 384 GLU A N 1
ATOM 2903 C CA . GLU A 1 384 ? 35.260 -5.470 -27.620 1.00 67.06 384 GLU A CA 1
ATOM 2904 C C . GLU A 1 384 ? 34.659 -4.794 -26.379 1.00 67.06 384 GLU A C 1
ATOM 2906 O O . GLU A 1 384 ? 34.502 -5.429 -25.340 1.00 67.06 384 GLU A O 1
ATOM 2911 N N . GLU A 1 385 ? 34.280 -3.517 -26.463 1.00 66.06 385 GLU A N 1
ATOM 2912 C CA . GLU A 1 385 ? 33.641 -2.815 -25.345 1.00 66.06 385 GLU A CA 1
ATOM 2913 C C . GLU A 1 385 ? 32.178 -3.245 -25.147 1.00 66.06 385 GLU A C 1
ATOM 2915 O O . GLU A 1 385 ? 31.737 -3.368 -24.006 1.00 66.06 385 GLU A O 1
ATOM 2920 N N . ALA A 1 386 ? 31.451 -3.552 -26.229 1.00 65.75 386 ALA A N 1
ATOM 2921 C CA . ALA A 1 386 ? 30.079 -4.072 -26.170 1.00 65.75 386 ALA A CA 1
ATOM 2922 C C . ALA A 1 386 ? 30.017 -5.535 -25.676 1.00 65.75 386 ALA A C 1
ATOM 2924 O O . ALA A 1 386 ? 29.018 -5.958 -25.086 1.00 65.75 386 ALA A O 1
ATOM 2925 N N . LYS A 1 387 ? 31.097 -6.306 -25.882 1.00 71.38 387 LYS A N 1
ATOM 2926 C CA . LYS A 1 387 ? 31.238 -7.690 -25.394 1.00 71.38 387 LYS A CA 1
ATOM 2927 C C . LYS A 1 387 ? 31.479 -7.775 -23.884 1.00 71.38 387 LYS A C 1
ATOM 2929 O O . LYS A 1 387 ? 31.091 -8.769 -23.270 1.00 71.38 387 LYS A O 1
ATOM 2934 N N . LYS A 1 388 ? 32.092 -6.758 -23.264 1.00 65.00 388 LYS A N 1
ATOM 2935 C CA . LYS A 1 388 ? 32.391 -6.756 -21.821 1.00 65.00 388 LYS A CA 1
ATOM 2936 C C . LYS A 1 388 ? 31.110 -6.756 -20.982 1.00 65.00 388 LYS A C 1
ATOM 2938 O O . LYS A 1 388 ? 30.261 -5.874 -21.102 1.00 65.00 388 LYS A O 1
ATOM 2943 N N . GLY A 1 389 ? 31.007 -7.730 -20.076 1.00 56.38 389 GLY A N 1
ATOM 2944 C CA . GLY A 1 389 ? 29.973 -7.766 -19.041 1.00 56.38 389 GLY A CA 1
ATOM 2945 C C . GLY A 1 389 ? 30.054 -6.564 -18.096 1.00 56.38 389 GLY A C 1
ATOM 2946 O O . GLY A 1 389 ? 31.121 -5.984 -17.884 1.00 56.38 389 GLY A O 1
ATOM 2947 N N . ILE A 1 390 ? 28.918 -6.182 -17.510 1.00 54.44 390 ILE A N 1
ATOM 2948 C CA . ILE A 1 390 ? 28.856 -5.026 -16.612 1.00 54.44 390 ILE A CA 1
ATOM 2949 C C . ILE A 1 390 ? 29.342 -5.445 -15.208 1.00 54.44 390 ILE A C 1
ATOM 2951 O O . ILE A 1 390 ? 28.809 -6.411 -14.662 1.00 54.44 390 ILE A O 1
ATOM 2955 N N . PRO A 1 391 ? 30.309 -4.747 -14.574 1.00 42.75 391 PRO A N 1
ATOM 2956 C CA . PRO A 1 391 ? 30.841 -5.162 -13.274 1.00 42.75 391 PRO A CA 1
ATOM 2957 C C . PRO A 1 391 ? 29.776 -5.207 -12.164 1.00 42.75 391 PRO A C 1
ATOM 2959 O O . PRO A 1 391 ? 29.242 -4.174 -11.756 1.00 42.75 391 PRO A O 1
ATOM 2962 N N . TRP A 1 392 ? 29.515 -6.399 -11.616 1.00 39.03 392 TRP A N 1
ATOM 2963 C CA . TRP A 1 392 ? 28.451 -6.651 -10.628 1.00 39.03 392 TRP A CA 1
ATOM 2964 C C . TRP A 1 392 ? 28.563 -5.835 -9.330 1.00 39.03 392 TRP A C 1
ATOM 2966 O O . TRP A 1 392 ? 27.545 -5.444 -8.758 1.00 39.03 392 TRP A O 1
ATOM 2976 N N . ARG A 1 393 ? 29.777 -5.454 -8.901 1.00 34.91 393 ARG A N 1
ATOM 2977 C CA . ARG A 1 393 ? 29.965 -4.538 -7.754 1.00 34.91 393 ARG A CA 1
ATOM 2978 C C . ARG A 1 393 ? 29.315 -3.161 -7.958 1.00 34.91 393 ARG A C 1
ATOM 2980 O O . ARG A 1 393 ? 28.971 -2.514 -6.975 1.00 34.91 393 ARG A O 1
ATOM 2987 N N . LEU A 1 394 ? 29.095 -2.740 -9.206 1.00 35.16 394 LEU A N 1
ATOM 2988 C CA . LEU A 1 394 ? 28.376 -1.509 -9.554 1.00 35.16 394 LEU A CA 1
ATOM 2989 C C . LEU A 1 394 ? 26.853 -1.702 -9.695 1.00 35.16 394 LEU A C 1
ATOM 2991 O O . LEU A 1 394 ? 26.165 -0.781 -10.126 1.00 35.16 394 LEU A O 1
ATOM 2995 N N . VAL A 1 395 ? 26.324 -2.889 -9.379 1.00 41.50 395 VAL A N 1
ATOM 2996 C CA . VAL A 1 395 ? 24.886 -3.207 -9.434 1.00 41.50 395 VAL A CA 1
ATOM 2997 C C . VAL A 1 395 ? 24.269 -3.226 -8.034 1.00 41.50 395 VAL A C 1
ATOM 2999 O O . VAL A 1 395 ? 23.157 -2.734 -7.870 1.00 41.50 395 VAL A O 1
ATOM 3002 N N . PHE A 1 396 ? 24.988 -3.734 -7.022 1.00 34.03 396 PHE A N 1
ATOM 3003 C CA . PHE A 1 396 ? 24.348 -4.199 -5.781 1.00 34.03 396 PHE A CA 1
ATOM 3004 C C . PHE A 1 396 ? 24.579 -3.400 -4.488 1.00 34.03 396 PHE A C 1
ATOM 3006 O O . PHE A 1 396 ? 23.847 -3.587 -3.520 1.00 34.03 396 PHE A O 1
ATOM 3013 N N . VAL A 1 397 ? 25.484 -2.416 -4.452 1.00 28.52 397 VAL A N 1
ATOM 3014 C CA . VAL A 1 397 ? 25.612 -1.488 -3.293 1.00 28.52 397 VAL A CA 1
ATOM 3015 C C . VAL A 1 397 ? 24.414 -0.508 -3.209 1.00 28.52 397 VAL A C 1
ATOM 3017 O O . VAL A 1 397 ? 24.427 0.476 -2.478 1.00 28.52 397 VAL A O 1
ATOM 3020 N N . LEU A 1 398 ? 23.371 -0.716 -4.019 1.00 38.12 398 LEU A N 1
ATOM 3021 C CA . LEU A 1 398 ? 22.818 0.392 -4.790 1.00 38.12 398 LEU A CA 1
ATOM 3022 C C . LEU A 1 398 ? 21.334 0.701 -4.571 1.00 38.12 398 LEU A C 1
ATOM 3024 O O . LEU A 1 398 ? 20.931 1.776 -5.017 1.00 38.12 398 LEU A O 1
ATOM 3028 N N . ASP A 1 399 ? 20.611 -0.152 -3.828 1.00 32.91 399 ASP A N 1
ATOM 3029 C CA . ASP A 1 399 ? 19.252 0.111 -3.303 1.00 32.91 399 ASP A CA 1
ATOM 3030 C C . ASP A 1 399 ? 19.012 -0.350 -1.836 1.00 32.91 399 ASP A C 1
ATOM 3032 O O . ASP A 1 399 ? 18.187 0.249 -1.156 1.00 32.91 399 ASP A O 1
ATOM 3036 N N . CYS A 1 400 ? 19.725 -1.351 -1.285 1.00 29.03 400 CYS A N 1
ATOM 3037 C CA . CYS A 1 400 ? 19.338 -1.962 0.012 1.00 29.03 400 CYS A CA 1
ATOM 3038 C C . CYS A 1 400 ? 20.100 -1.507 1.282 1.00 29.03 400 CYS A C 1
ATOM 3040 O O . CYS A 1 400 ? 19.639 -1.799 2.381 1.00 29.03 400 CYS A O 1
ATOM 3042 N N . ASN A 1 401 ? 21.239 -0.803 1.189 1.00 28.86 401 ASN A N 1
ATOM 3043 C CA . ASN A 1 401 ? 22.118 -0.549 2.357 1.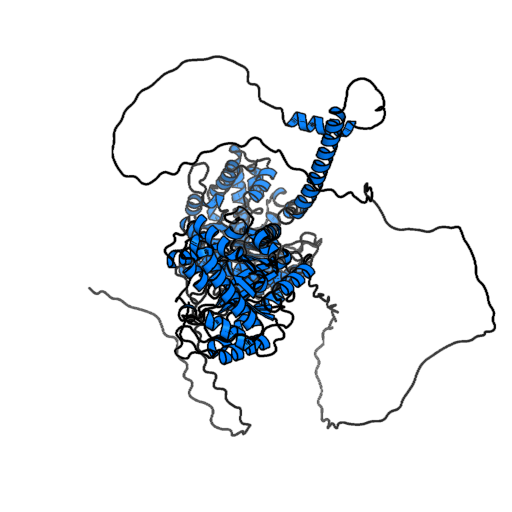00 28.86 401 ASN A CA 1
ATOM 3044 C C . ASN A 1 401 ? 22.223 0.917 2.830 1.00 28.86 401 ASN A C 1
ATOM 3046 O O . ASN A 1 401 ? 23.061 1.244 3.670 1.00 28.86 401 ASN A O 1
ATOM 3050 N N . VAL A 1 402 ? 21.341 1.804 2.356 1.00 32.34 402 VAL A N 1
ATOM 3051 C CA . VAL A 1 402 ? 21.364 3.239 2.715 1.00 32.34 402 VAL A CA 1
ATOM 3052 C C . VAL A 1 402 ? 20.847 3.513 4.140 1.00 32.34 402 VAL A C 1
ATOM 3054 O O . VAL A 1 402 ? 21.091 4.590 4.671 1.00 32.34 402 VAL A O 1
ATOM 3057 N N . LEU A 1 403 ? 20.189 2.559 4.810 1.00 35.06 403 LEU A N 1
ATOM 3058 C CA . LEU A 1 403 ? 19.717 2.746 6.193 1.00 35.06 403 LEU A CA 1
ATOM 3059 C C . LEU A 1 403 ? 20.670 2.181 7.255 1.00 35.06 403 LEU A C 1
ATOM 3061 O O . LEU A 1 403 ? 20.928 2.862 8.243 1.00 35.06 403 LEU A O 1
ATOM 3065 N N . LEU A 1 404 ? 21.243 0.987 7.061 1.00 31.69 404 LEU A N 1
ATOM 3066 C CA . LEU A 1 404 ? 22.099 0.372 8.087 1.00 31.69 404 LEU A CA 1
ATOM 3067 C C . LEU A 1 404 ? 23.460 1.079 8.211 1.00 31.69 404 LEU A C 1
ATOM 3069 O O . LEU A 1 404 ? 23.914 1.355 9.319 1.00 31.69 404 LEU A O 1
ATOM 3073 N N . VAL A 1 405 ? 24.072 1.441 7.077 1.00 31.39 405 VAL A N 1
ATOM 3074 C CA . VAL A 1 405 ? 25.368 2.141 7.041 1.00 31.39 405 VAL A CA 1
ATOM 3075 C C . VAL A 1 405 ? 25.244 3.577 7.559 1.00 31.39 405 VAL A C 1
ATOM 3077 O O . VAL A 1 405 ? 26.093 4.017 8.327 1.00 31.39 405 VAL A O 1
ATOM 3080 N N . ASN A 1 406 ? 24.161 4.288 7.220 1.00 33.41 406 ASN A N 1
ATOM 3081 C CA . ASN A 1 406 ? 23.913 5.628 7.763 1.00 33.41 406 ASN A CA 1
ATOM 3082 C C . ASN A 1 406 ? 23.590 5.609 9.261 1.00 33.41 406 ASN A C 1
ATOM 3084 O O . ASN A 1 406 ? 23.942 6.563 9.943 1.00 33.41 406 ASN A O 1
ATOM 3088 N N . LYS A 1 407 ? 22.963 4.550 9.793 1.00 33.72 407 LYS A N 1
ATOM 3089 C CA . LYS A 1 407 ? 22.707 4.434 11.236 1.00 33.72 407 LYS A CA 1
ATOM 3090 C C . LYS A 1 407 ? 24.007 4.218 12.018 1.00 33.72 407 LYS A C 1
ATOM 3092 O O . LYS A 1 407 ? 24.272 4.960 12.953 1.00 33.72 407 LYS A O 1
ATOM 3097 N N . LEU A 1 408 ? 24.861 3.297 11.558 1.00 31.58 408 LEU A N 1
ATOM 3098 C CA . LEU A 1 408 ? 26.184 3.058 12.150 1.00 31.58 408 LEU A CA 1
ATOM 3099 C C . LEU A 1 408 ? 27.088 4.303 12.081 1.00 31.58 408 LEU A C 1
ATOM 3101 O O . LEU A 1 408 ? 27.660 4.695 13.094 1.00 31.58 408 LEU A O 1
ATOM 3105 N N . LEU A 1 409 ? 27.155 4.981 10.928 1.00 35.72 409 LEU A N 1
ATOM 3106 C CA . LEU A 1 409 ? 27.920 6.228 10.793 1.00 35.72 409 LEU A CA 1
ATOM 3107 C C . LEU A 1 409 ? 27.336 7.379 11.624 1.00 35.72 409 LEU A C 1
ATOM 3109 O O . LEU A 1 409 ? 28.100 8.173 12.166 1.00 35.72 409 LEU A O 1
ATOM 3113 N N . ALA A 1 410 ? 26.009 7.493 11.744 1.00 36.72 410 ALA A N 1
ATOM 3114 C CA . ALA A 1 410 ? 25.390 8.523 12.575 1.00 36.72 410 ALA A CA 1
ATOM 3115 C C . ALA A 1 410 ? 25.689 8.308 14.065 1.00 36.72 410 ALA A C 1
ATOM 3117 O O . ALA A 1 410 ? 26.008 9.274 14.753 1.00 36.72 410 ALA A O 1
ATOM 3118 N N . ASP A 1 411 ? 25.641 7.068 14.555 1.00 39.38 411 ASP A N 1
ATOM 3119 C CA . ASP A 1 411 ? 25.937 6.755 15.956 1.00 39.38 411 ASP A CA 1
ATOM 3120 C C . ASP A 1 411 ? 27.420 7.018 16.293 1.00 39.38 411 ASP A C 1
ATOM 3122 O O . ASP A 1 411 ? 27.714 7.650 17.312 1.00 39.38 411 ASP A O 1
ATOM 3126 N N . GLU A 1 412 ? 28.356 6.654 15.406 1.00 40.97 412 GLU A N 1
ATOM 3127 C CA . GLU A 1 412 ? 29.786 6.979 15.557 1.00 40.97 412 GLU A CA 1
ATOM 3128 C C . GLU A 1 412 ? 30.059 8.495 15.496 1.00 40.97 412 GLU A C 1
ATOM 3130 O O . GLU A 1 412 ? 30.792 9.032 16.331 1.00 40.97 412 GLU A O 1
ATOM 3135 N N . ILE A 1 413 ? 29.438 9.221 14.557 1.00 45.69 413 ILE A N 1
ATOM 3136 C CA . ILE A 1 413 ? 29.579 10.683 14.439 1.00 45.69 413 ILE A CA 1
ATOM 3137 C C . ILE A 1 413 ? 28.979 11.395 15.661 1.00 45.69 413 ILE A C 1
ATOM 3139 O O . ILE A 1 413 ? 29.591 12.328 16.184 1.00 45.69 413 ILE A O 1
ATOM 3143 N N . ASN A 1 414 ? 27.827 10.945 16.165 1.00 45.44 414 ASN A N 1
ATOM 3144 C CA . ASN A 1 414 ? 27.197 11.510 17.360 1.00 45.44 414 ASN A CA 1
ATOM 3145 C C . ASN A 1 414 ? 28.033 11.256 18.625 1.00 45.44 414 ASN A C 1
ATOM 3147 O O . ASN A 1 414 ? 28.171 12.163 19.451 1.00 45.44 414 ASN A O 1
ATOM 3151 N N . GLN A 1 415 ? 28.663 10.081 18.761 1.00 48.28 415 GLN A N 1
ATOM 3152 C CA . GLN A 1 415 ? 29.654 9.845 19.818 1.00 48.28 415 GLN A CA 1
ATOM 3153 C C . GLN A 1 415 ? 30.860 10.784 19.689 1.00 48.28 415 GLN A C 1
ATOM 3155 O O . GLN A 1 415 ? 31.291 11.358 20.690 1.00 48.28 415 GLN A O 1
ATOM 3160 N N . LEU A 1 416 ? 31.377 11.005 18.475 1.00 43.25 416 LEU A N 1
ATOM 3161 C CA . LEU A 1 416 ? 32.518 11.898 18.249 1.00 43.25 416 LEU A CA 1
ATOM 3162 C C . LEU A 1 416 ? 32.188 13.364 18.590 1.00 43.25 416 LEU A C 1
ATOM 3164 O O . LEU A 1 416 ? 32.990 14.052 19.224 1.00 43.25 416 LEU A O 1
ATOM 3168 N N . ILE A 1 417 ? 30.991 13.831 18.218 1.00 50.09 417 ILE A N 1
ATOM 3169 C CA . ILE A 1 417 ? 30.473 15.166 18.559 1.00 50.09 417 ILE A CA 1
ATOM 3170 C C . ILE A 1 417 ? 30.285 15.301 20.077 1.00 50.09 417 ILE A C 1
ATOM 3172 O O . ILE A 1 417 ? 30.668 16.323 20.649 1.00 50.09 417 ILE A O 1
ATOM 3176 N N . SER A 1 418 ? 29.765 14.267 20.747 1.00 48.78 418 SER A N 1
ATOM 3177 C CA . SER A 1 418 ? 29.637 14.233 22.209 1.00 48.78 418 SER A CA 1
ATOM 3178 C C . SER A 1 418 ? 31.004 14.333 22.900 1.00 48.78 418 SER A C 1
ATOM 3180 O O . SER A 1 418 ? 31.202 15.204 23.750 1.00 48.78 418 SER A O 1
ATOM 3182 N N . TYR A 1 419 ? 31.990 13.538 22.468 1.00 46.72 419 TYR A N 1
ATOM 3183 C CA . TYR A 1 419 ? 33.363 13.592 22.985 1.00 46.72 419 TYR A CA 1
ATOM 3184 C C . TYR A 1 419 ? 34.015 14.968 22.794 1.00 46.72 419 TYR A C 1
ATOM 3186 O O . TYR A 1 419 ? 34.635 15.495 23.724 1.00 46.72 419 TYR A O 1
ATOM 3194 N N . LEU A 1 420 ? 33.859 15.577 21.615 1.00 43.62 420 LEU A N 1
ATOM 3195 C CA . LEU A 1 420 ? 34.373 16.920 21.336 1.00 43.62 420 LEU A CA 1
ATOM 3196 C C . LEU A 1 420 ? 33.681 17.985 22.199 1.00 43.62 420 LEU A C 1
ATOM 3198 O O . LEU A 1 420 ? 34.364 18.841 22.755 1.00 43.62 420 LEU A O 1
ATOM 3202 N N . SER A 1 421 ? 32.360 17.904 22.382 1.00 46.91 421 SER A N 1
ATOM 3203 C CA . SER A 1 421 ? 31.586 18.824 23.229 1.00 46.91 421 SER A CA 1
ATOM 3204 C C . SER A 1 421 ? 31.979 18.739 24.711 1.00 46.91 421 SER A C 1
ATOM 3206 O O . SER A 1 421 ? 32.174 19.771 25.361 1.00 46.91 421 SER A O 1
ATOM 3208 N N . ILE A 1 422 ? 32.180 17.524 25.235 1.00 56.06 422 ILE A N 1
ATOM 3209 C CA . ILE A 1 422 ? 32.671 17.282 26.601 1.00 56.06 422 ILE A CA 1
ATOM 3210 C C . ILE A 1 422 ? 34.089 17.844 26.766 1.00 56.06 422 ILE A C 1
ATOM 3212 O O . ILE A 1 422 ? 34.353 18.582 27.714 1.00 56.06 422 ILE A O 1
ATOM 3216 N N . THR A 1 423 ? 34.990 17.554 25.824 1.00 45.81 423 THR A N 1
ATOM 3217 C CA . THR A 1 423 ? 36.385 18.027 25.871 1.00 45.81 423 THR A CA 1
ATOM 3218 C C . THR A 1 423 ? 36.459 19.554 25.816 1.00 45.81 423 THR A C 1
ATOM 3220 O O . THR A 1 423 ? 37.167 20.167 26.615 1.00 45.81 423 THR A O 1
ATOM 3223 N N . LEU A 1 424 ? 35.678 20.188 24.934 1.00 43.94 424 LEU A N 1
ATOM 3224 C CA . LEU A 1 424 ? 35.613 21.645 24.820 1.00 43.94 424 LEU A CA 1
ATOM 3225 C C . LEU A 1 424 ? 35.037 22.281 26.096 1.00 43.94 424 LEU A C 1
ATOM 3227 O O . LEU A 1 424 ? 35.550 23.292 26.566 1.00 43.94 424 LEU A O 1
ATOM 3231 N N . SER A 1 425 ? 34.028 21.648 26.702 1.00 45.47 425 SER A N 1
ATOM 3232 C CA . SER A 1 425 ? 33.425 22.091 27.963 1.00 45.47 425 SER A CA 1
ATOM 3233 C C . SER A 1 425 ? 34.394 21.988 29.147 1.00 45.47 425 SER A C 1
ATOM 3235 O O . SER A 1 425 ? 34.412 22.882 29.990 1.00 45.47 425 SER A O 1
ATOM 3237 N N . ILE A 1 426 ? 35.237 20.950 29.211 1.00 50.38 426 ILE A N 1
ATOM 3238 C CA . ILE A 1 426 ? 36.299 20.819 30.227 1.00 50.38 426 ILE A CA 1
ATOM 3239 C C . ILE A 1 426 ? 37.358 21.915 30.045 1.00 50.38 426 ILE A C 1
ATOM 3241 O O . ILE A 1 426 ? 37.715 22.575 31.020 1.00 50.38 426 ILE A O 1
ATOM 3245 N N . ILE A 1 427 ? 37.801 22.163 28.808 1.00 45.56 427 ILE A N 1
ATOM 3246 C CA . ILE A 1 427 ? 38.783 23.212 28.488 1.00 45.56 427 ILE A CA 1
ATOM 3247 C C . ILE A 1 427 ? 38.237 24.603 28.850 1.00 45.56 427 ILE A C 1
ATOM 3249 O O . ILE A 1 427 ? 38.908 25.358 29.547 1.00 45.56 427 ILE A O 1
ATOM 3253 N N . ILE A 1 428 ? 36.999 24.929 28.463 1.00 47.25 428 ILE A N 1
ATOM 3254 C CA . ILE A 1 428 ? 36.353 26.210 28.808 1.00 47.25 428 ILE A CA 1
ATOM 3255 C C . ILE A 1 428 ? 36.199 26.360 30.331 1.00 47.25 428 ILE A C 1
ATOM 3257 O O . ILE A 1 428 ? 36.407 27.444 30.874 1.00 47.25 428 ILE A O 1
ATOM 3261 N N . LYS A 1 429 ? 35.887 25.272 31.047 1.00 43.31 429 LYS A N 1
ATOM 3262 C CA . LYS A 1 429 ? 35.736 25.289 32.509 1.00 43.31 429 LYS A CA 1
ATOM 3263 C C . LYS A 1 429 ? 37.070 25.437 33.251 1.00 43.31 429 LYS A C 1
ATOM 3265 O O . LYS A 1 429 ? 37.066 26.018 34.328 1.00 43.31 429 LYS A O 1
ATOM 3270 N N . GLN A 1 430 ? 38.182 24.967 32.678 1.00 43.62 430 GLN A N 1
ATOM 3271 C CA . GLN A 1 430 ? 39.535 25.209 33.198 1.00 43.62 430 GLN A CA 1
ATOM 3272 C C . GLN A 1 430 ? 40.046 26.622 32.872 1.00 43.62 430 GLN A C 1
ATOM 3274 O O . GLN A 1 430 ? 40.667 27.250 33.724 1.00 43.62 430 GLN A O 1
ATOM 3279 N N . LEU A 1 431 ? 39.752 27.151 31.678 1.00 43.34 431 LEU A N 1
ATOM 3280 C CA . LEU A 1 431 ? 40.158 28.504 31.271 1.00 43.34 431 LEU A CA 1
ATOM 3281 C C . LEU A 1 431 ? 39.415 29.617 32.030 1.00 43.34 431 LEU A C 1
ATOM 3283 O O . LEU A 1 431 ? 39.969 30.694 32.220 1.00 43.34 431 LEU A O 1
ATOM 3287 N N . ASN A 1 432 ? 38.194 29.358 32.506 1.00 41.91 432 ASN A N 1
ATOM 3288 C CA . ASN A 1 432 ? 37.412 30.315 33.298 1.00 41.91 432 ASN A CA 1
ATOM 3289 C C . ASN A 1 432 ? 37.741 30.306 34.808 1.00 41.91 432 ASN A C 1
ATOM 3291 O O . ASN A 1 432 ? 37.072 30.998 35.576 1.00 41.91 432 ASN A O 1
ATOM 3295 N N . THR A 1 433 ? 38.748 29.548 35.264 1.00 41.16 433 THR A N 1
ATOM 3296 C CA . THR A 1 433 ? 39.148 29.502 36.682 1.00 41.16 433 THR A CA 1
ATOM 3297 C C . THR A 1 433 ? 40.605 29.912 36.916 1.00 41.16 433 THR A C 1
ATOM 3299 O O . THR A 1 433 ? 41.472 29.058 37.080 1.00 41.16 433 THR A O 1
ATOM 3302 N N . ARG A 1 434 ? 40.780 31.229 37.101 1.00 37.84 434 ARG A N 1
ATOM 3303 C CA . ARG A 1 434 ? 41.872 31.944 37.799 1.00 37.84 434 ARG A CA 1
ATOM 3304 C C . ARG A 1 434 ? 43.205 32.242 37.100 1.00 37.84 434 ARG A C 1
ATOM 3306 O O . ARG A 1 434 ? 43.693 31.549 36.217 1.00 37.84 434 ARG A O 1
ATOM 3313 N N . ASP A 1 435 ? 43.750 33.341 37.614 1.00 33.97 435 ASP A N 1
ATOM 3314 C CA . ASP A 1 435 ? 44.966 34.067 37.284 1.00 33.97 435 ASP A CA 1
ATOM 3315 C C . ASP A 1 435 ? 46.290 33.295 37.404 1.00 33.97 435 ASP A C 1
ATOM 3317 O O . ASP A 1 435 ? 46.487 32.471 38.293 1.00 33.97 435 ASP A O 1
ATOM 3321 N N . SER A 1 436 ? 47.243 33.749 36.582 1.00 34.44 436 SER A N 1
ATOM 3322 C CA . SER A 1 436 ? 48.702 33.768 36.792 1.00 34.44 436 SER A CA 1
ATOM 3323 C C . SER A 1 436 ? 49.471 32.462 37.081 1.00 34.44 436 SER A C 1
ATOM 3325 O O . SER A 1 436 ? 49.356 31.859 38.138 1.00 34.44 436 SER A O 1
ATOM 3327 N N . MET A 1 437 ? 50.431 32.189 36.185 1.00 37.81 437 MET A N 1
ATOM 3328 C CA . MET A 1 437 ? 51.661 31.399 36.384 1.00 37.81 437 MET A CA 1
ATOM 3329 C C . MET A 1 437 ? 51.537 29.925 36.826 1.00 37.81 437 MET A C 1
ATOM 3331 O O . MET A 1 437 ? 51.422 29.627 38.006 1.00 37.81 437 MET A O 1
ATOM 3335 N N . VAL A 1 438 ? 51.761 29.003 35.874 1.00 29.12 438 VAL A N 1
ATOM 3336 C CA . VAL A 1 438 ? 52.866 28.005 35.876 1.00 29.12 438 VAL A CA 1
ATOM 3337 C C . VAL A 1 438 ? 52.787 27.118 34.611 1.00 29.12 438 VAL A C 1
ATOM 3339 O O . VAL A 1 438 ? 51.764 26.516 34.302 1.00 29.12 438 VAL A O 1
ATOM 3342 N N . LEU A 1 439 ? 53.906 27.021 33.890 1.00 31.30 439 LEU A N 1
ATOM 3343 C CA . LEU A 1 439 ? 54.284 25.960 32.930 1.00 31.30 439 LEU A CA 1
ATOM 3344 C C . LEU A 1 439 ? 55.390 25.116 33.623 1.00 31.30 439 LEU A C 1
ATOM 3346 O O . LEU A 1 439 ? 56.026 25.695 34.507 1.00 31.30 439 LEU A O 1
ATOM 3350 N N . PRO A 1 440 ? 55.727 23.848 33.251 1.00 39.50 440 PRO A N 1
ATOM 3351 C CA . PRO A 1 440 ? 55.363 23.109 32.023 1.00 39.50 440 PRO A CA 1
ATOM 3352 C C . PRO A 1 440 ? 55.177 21.559 32.147 1.00 39.50 440 PRO A C 1
ATOM 3354 O O . PRO A 1 440 ? 56.109 20.860 32.537 1.00 39.50 440 PRO A O 1
ATOM 3357 N N . VAL A 1 441 ? 54.084 20.951 31.648 1.00 30.61 441 VAL A N 1
ATOM 3358 C CA . VAL A 1 441 ? 54.058 19.483 31.363 1.00 30.61 441 VAL A CA 1
ATOM 3359 C C . VAL A 1 441 ? 53.209 19.128 30.128 1.00 30.61 441 VAL A C 1
ATOM 3361 O O . VAL A 1 441 ? 52.081 18.671 30.263 1.00 30.61 441 VAL A O 1
ATOM 3364 N N . LEU A 1 442 ? 53.748 19.290 28.910 1.00 29.98 442 LEU A N 1
ATOM 3365 C CA . LEU A 1 442 ? 53.203 18.672 27.678 1.00 29.98 442 LEU A CA 1
ATOM 3366 C C . LEU A 1 442 ? 54.299 18.307 26.648 1.00 29.98 442 LEU A C 1
ATOM 3368 O O . LEU A 1 442 ? 54.153 18.499 25.441 1.00 29.98 442 LEU A O 1
ATOM 3372 N N . SER A 1 443 ? 55.403 17.719 27.105 1.00 32.53 443 SER A N 1
ATOM 3373 C CA . SER A 1 443 ? 56.426 17.102 26.248 1.00 32.53 443 SER A CA 1
ATOM 3374 C C . SER A 1 443 ? 56.206 15.587 26.119 1.00 32.53 443 SER A C 1
ATOM 3376 O O . SER A 1 443 ? 56.966 14.796 26.668 1.00 32.53 443 SER A O 1
ATOM 3378 N N . GLY A 1 444 ? 55.167 15.151 25.387 1.00 37.50 444 GLY A N 1
ATOM 3379 C CA . GLY A 1 444 ? 54.986 13.704 25.169 1.00 37.50 444 GLY A CA 1
ATOM 3380 C C . GLY A 1 444 ? 53.628 13.173 24.708 1.00 37.50 444 GLY A C 1
ATOM 3381 O O . GLY A 1 444 ? 53.220 12.127 25.198 1.00 37.50 444 GLY A O 1
ATOM 3382 N N . CYS A 1 445 ? 52.927 13.807 23.758 1.00 33.75 445 CYS A N 1
ATOM 3383 C CA . CYS A 1 445 ? 51.771 13.174 23.096 1.00 33.75 445 CYS A CA 1
ATOM 3384 C C . CYS A 1 445 ? 51.724 13.455 21.583 1.00 33.75 445 CYS A C 1
ATOM 3386 O O . CYS A 1 445 ? 51.884 14.586 21.127 1.00 33.75 445 CYS A O 1
ATOM 3388 N N . LYS A 1 446 ? 51.522 12.399 20.782 1.00 41.66 446 LYS A N 1
ATOM 3389 C CA . LYS A 1 446 ? 51.600 12.425 19.308 1.00 41.66 446 LYS A CA 1
ATOM 3390 C C . LYS A 1 446 ? 50.316 12.985 18.671 1.00 41.66 446 LYS A C 1
ATOM 3392 O O . LYS A 1 446 ? 49.470 12.224 18.220 1.00 41.66 446 LYS A O 1
ATOM 3397 N N . LEU A 1 447 ? 50.206 14.311 18.560 1.00 40.47 447 LEU A N 1
ATOM 3398 C CA . LEU A 1 447 ? 49.038 14.997 17.966 1.00 40.47 447 LEU A CA 1
ATOM 3399 C C . LEU A 1 447 ? 49.189 15.414 16.483 1.00 40.47 447 LEU A C 1
ATOM 3401 O O . LEU A 1 447 ? 48.280 16.015 15.912 1.00 40.47 447 LEU A O 1
ATOM 3405 N N . ARG A 1 448 ? 50.302 15.058 15.818 1.00 35.34 448 ARG A N 1
ATOM 3406 C CA . ARG A 1 448 ? 50.551 15.391 14.395 1.00 35.34 448 ARG A CA 1
ATOM 3407 C C . ARG A 1 448 ? 49.459 14.929 13.404 1.00 35.34 448 ARG A C 1
ATOM 3409 O O . ARG A 1 448 ? 49.124 15.740 12.542 1.00 35.34 448 ARG A O 1
ATOM 3416 N N . PRO A 1 449 ? 48.875 13.712 13.496 1.00 39.38 449 PRO A N 1
ATOM 3417 C CA . PRO A 1 449 ? 47.866 13.266 12.526 1.00 39.38 449 PRO A CA 1
ATOM 3418 C C . PRO A 1 449 ? 46.568 14.084 12.589 1.00 39.38 449 PRO A C 1
ATOM 3420 O O . PRO A 1 449 ? 46.012 14.452 11.556 1.00 39.38 449 PRO A O 1
ATOM 3423 N N . LEU A 1 450 ? 46.115 14.433 13.799 1.00 37.00 450 LEU A N 1
ATOM 3424 C CA . LEU A 1 450 ? 44.878 15.193 14.005 1.00 37.00 450 LEU A CA 1
ATOM 3425 C C . LEU A 1 450 ? 44.983 16.610 13.420 1.00 37.00 450 LEU A C 1
ATOM 3427 O O . LEU A 1 450 ? 44.060 17.093 12.767 1.00 37.00 450 LEU A O 1
ATOM 3431 N N . ILE A 1 451 ? 46.145 17.249 13.597 1.00 42.19 451 ILE A N 1
ATOM 3432 C CA . ILE A 1 451 ? 46.430 18.588 13.064 1.00 42.19 451 ILE A CA 1
ATOM 3433 C C . ILE A 1 451 ? 46.466 18.579 11.527 1.00 42.19 451 ILE A C 1
ATOM 3435 O O . ILE A 1 451 ? 46.000 19.535 10.908 1.00 42.19 451 ILE A O 1
ATOM 3439 N N . GLN A 1 452 ? 46.949 17.507 10.886 1.00 37.88 452 GLN A N 1
ATOM 3440 C CA . GLN A 1 452 ? 46.909 17.384 9.421 1.00 37.88 452 GLN A CA 1
ATOM 3441 C C . GLN A 1 452 ? 45.474 17.252 8.882 1.00 37.88 452 GLN A C 1
ATOM 3443 O O . GLN A 1 452 ? 45.139 17.917 7.901 1.00 37.88 452 GLN A O 1
ATOM 3448 N N . ILE A 1 453 ? 44.609 16.479 9.547 1.00 39.84 453 ILE A N 1
ATOM 3449 C CA . ILE A 1 453 ? 43.196 16.313 9.154 1.00 39.84 453 ILE A CA 1
ATOM 3450 C C . ILE A 1 453 ? 42.421 17.633 9.317 1.00 39.84 453 ILE A C 1
ATOM 3452 O O . ILE A 1 453 ? 41.717 18.057 8.397 1.00 39.84 453 ILE A O 1
ATOM 3456 N N . LEU A 1 454 ? 42.615 18.341 10.435 1.00 35.66 454 LEU A N 1
ATOM 3457 C CA . LEU A 1 454 ? 42.037 19.673 10.659 1.00 35.66 454 LEU A CA 1
ATOM 3458 C C . LEU A 1 454 ? 42.551 20.712 9.647 1.00 35.66 454 LEU A C 1
ATOM 3460 O O . LEU A 1 454 ? 41.766 21.497 9.117 1.00 35.66 454 LEU A O 1
ATOM 3464 N N . SER A 1 455 ? 43.843 20.679 9.303 1.00 34.66 455 SER A N 1
ATOM 3465 C CA . SER A 1 455 ? 44.430 21.582 8.299 1.00 34.66 455 SER A CA 1
ATOM 3466 C C . SER A 1 455 ? 43.864 21.355 6.890 1.00 34.66 455 SER A C 1
ATOM 3468 O O . SER A 1 455 ? 43.741 22.307 6.116 1.00 34.66 455 SER A O 1
ATOM 3470 N N . TYR A 1 456 ? 43.490 20.117 6.551 1.00 35.62 456 TYR A N 1
ATOM 3471 C CA . TYR A 1 456 ? 42.841 19.778 5.282 1.00 35.62 456 TYR A CA 1
ATOM 3472 C C . TYR A 1 456 ? 41.388 20.285 5.228 1.00 35.62 456 TYR A C 1
ATOM 3474 O O . TYR A 1 456 ? 40.989 20.938 4.260 1.00 35.62 456 TYR A O 1
ATOM 3482 N N . PHE A 1 457 ? 40.613 20.079 6.300 1.00 35.47 457 PHE A N 1
ATOM 3483 C CA . PHE A 1 457 ? 39.230 20.571 6.401 1.00 35.47 457 PHE A CA 1
ATOM 3484 C C . PHE A 1 457 ? 39.122 22.105 6.427 1.00 35.47 457 PHE A C 1
ATOM 3486 O O . PHE A 1 457 ? 38.196 22.671 5.848 1.00 35.47 457 PHE A O 1
ATOM 3493 N N . ILE A 1 458 ? 40.080 22.799 7.050 1.00 39.59 458 ILE A N 1
ATOM 3494 C CA . ILE A 1 458 ? 40.099 24.271 7.083 1.00 39.59 458 ILE A CA 1
ATOM 3495 C C . ILE A 1 458 ? 40.495 24.854 5.713 1.00 39.59 458 ILE A C 1
ATOM 3497 O O . ILE A 1 458 ? 39.925 25.860 5.291 1.00 39.59 458 ILE A O 1
ATOM 3501 N N . ARG A 1 459 ? 41.405 24.207 4.964 1.00 33.25 459 ARG A N 1
ATOM 3502 C CA . ARG A 1 459 ? 41.774 24.650 3.603 1.00 33.25 459 ARG A CA 1
ATOM 3503 C C . ARG A 1 459 ? 40.665 24.460 2.565 1.00 33.25 459 ARG A C 1
ATOM 3505 O O . ARG A 1 459 ? 40.588 25.250 1.631 1.00 33.25 459 ARG A O 1
ATOM 3512 N N . THR A 1 460 ? 39.798 23.461 2.718 1.00 33.84 460 THR A N 1
ATOM 3513 C CA . THR A 1 460 ? 38.737 23.155 1.736 1.00 33.84 460 THR A CA 1
ATOM 3514 C C . THR A 1 460 ? 37.476 24.017 1.868 1.00 33.84 460 THR A C 1
ATOM 3516 O O . THR A 1 460 ? 36.673 24.043 0.941 1.00 33.84 460 THR A O 1
ATOM 3519 N N . LYS A 1 461 ? 37.305 24.777 2.963 1.00 32.50 461 LYS A N 1
ATOM 3520 C CA . LYS A 1 461 ? 36.166 25.703 3.154 1.00 32.50 461 LYS A CA 1
ATOM 3521 C C . LYS A 1 461 ? 36.469 27.190 2.924 1.00 32.50 461 LYS A C 1
ATOM 3523 O O . LYS A 1 461 ? 35.568 28.008 3.086 1.00 32.50 461 LYS A O 1
ATOM 3528 N N . SER A 1 462 ? 37.691 27.559 2.528 1.00 32.41 462 SER A N 1
ATOM 3529 C CA . SER A 1 462 ? 38.073 28.967 2.325 1.00 32.41 462 SER A CA 1
ATOM 3530 C C . SER A 1 462 ? 38.697 29.218 0.948 1.00 32.41 462 SER A C 1
ATOM 3532 O O . SER A 1 462 ? 39.883 29.514 0.815 1.00 32.41 462 SER A O 1
ATOM 3534 N N . LEU A 1 463 ? 37.865 29.118 -0.093 1.00 26.58 463 LEU A N 1
ATOM 3535 C CA . LEU A 1 463 ? 38.164 29.599 -1.444 1.00 26.58 463 LEU A CA 1
ATOM 3536 C C . LEU A 1 463 ? 37.043 30.539 -1.909 1.00 26.58 463 LEU A C 1
ATOM 3538 O O . LEU A 1 463 ? 36.052 30.112 -2.495 1.00 26.58 463 LEU A O 1
ATOM 3542 N N . LYS A 1 464 ? 37.213 31.841 -1.649 1.00 27.19 464 LYS A N 1
ATOM 3543 C CA . LYS A 1 464 ? 36.511 32.895 -2.397 1.00 27.19 464 LYS A CA 1
ATOM 3544 C C . LYS A 1 464 ? 37.310 33.192 -3.675 1.00 27.19 464 LYS A C 1
ATOM 3546 O O . LYS A 1 464 ? 38.526 33.366 -3.564 1.00 27.19 464 LYS A O 1
ATOM 3551 N N . PRO A 1 465 ? 36.682 33.301 -4.858 1.00 26.47 465 PRO A N 1
ATOM 3552 C CA . PRO A 1 465 ? 37.383 33.744 -6.058 1.00 26.47 465 PRO A CA 1
ATOM 3553 C C . PRO A 1 465 ? 37.777 35.225 -5.939 1.00 26.47 465 PRO A C 1
ATOM 3555 O O . PRO A 1 465 ? 36.998 36.049 -5.459 1.00 26.47 465 PRO A O 1
ATOM 3558 N N . ARG A 1 466 ? 38.986 35.569 -6.398 1.00 24.06 466 ARG A N 1
ATOM 3559 C CA . ARG A 1 466 ? 39.394 36.952 -6.695 1.00 24.06 466 ARG A CA 1
ATOM 3560 C C . ARG A 1 466 ? 39.265 37.180 -8.200 1.00 24.06 466 ARG A C 1
ATOM 3562 O O . ARG A 1 466 ? 39.816 36.395 -8.966 1.00 24.06 466 ARG A O 1
ATOM 3569 N N . PHE A 1 467 ? 38.623 38.273 -8.597 1.00 27.12 467 PHE A N 1
ATOM 3570 C CA . PHE A 1 467 ? 38.718 38.832 -9.949 1.00 27.12 467 PHE A CA 1
ATOM 3571 C C . PHE A 1 467 ? 39.628 40.078 -9.934 1.00 27.12 467 PHE A C 1
ATOM 3573 O O . PHE A 1 467 ? 39.711 40.739 -8.894 1.00 27.12 467 PHE A O 1
ATOM 3580 N N . PRO A 1 468 ? 40.331 40.394 -11.039 1.00 26.98 468 PRO A N 1
ATOM 3581 C CA . PRO A 1 468 ? 41.091 41.635 -11.188 1.00 26.98 468 PRO A CA 1
ATOM 3582 C C . PRO A 1 468 ? 40.173 42.816 -11.576 1.00 26.98 468 PRO A C 1
ATOM 3584 O O . PRO A 1 468 ? 39.054 42.586 -12.038 1.00 26.98 468 PRO A O 1
ATOM 3587 N N . PRO A 1 469 ? 40.619 44.073 -11.402 1.00 36.38 469 PRO A N 1
ATOM 3588 C CA . PRO A 1 469 ? 39.830 45.254 -11.742 1.00 36.38 469 PRO A CA 1
ATOM 3589 C C . PRO A 1 469 ? 40.015 45.674 -13.208 1.00 36.38 469 PRO A C 1
ATOM 3591 O O . PRO A 1 469 ? 41.117 45.564 -13.742 1.00 36.38 469 PRO A O 1
ATOM 3594 N N . ASN A 1 470 ? 38.959 46.220 -13.821 1.00 26.36 470 ASN A N 1
ATOM 3595 C CA . ASN A 1 470 ? 39.033 47.527 -14.483 1.00 26.36 470 ASN A CA 1
ATOM 3596 C C . ASN A 1 470 ? 37.657 48.073 -14.895 1.00 26.36 470 ASN A C 1
ATOM 3598 O O . ASN A 1 470 ? 36.748 47.341 -15.278 1.00 26.36 470 ASN A O 1
ATOM 3602 N N . ASP A 1 471 ? 37.589 49.395 -14.810 1.00 26.44 471 ASP A N 1
ATOM 3603 C CA . ASP A 1 471 ? 36.647 50.361 -15.371 1.00 26.44 471 ASP A CA 1
ATOM 3604 C C . ASP A 1 471 ? 35.858 49.952 -16.631 1.00 26.44 471 ASP A C 1
ATOM 3606 O O . ASP A 1 471 ? 36.437 49.572 -17.647 1.00 26.44 471 ASP A O 1
ATOM 3610 N N . GLN A 1 472 ? 34.548 50.226 -16.624 1.00 24.66 472 GLN A N 1
ATOM 3611 C CA . GLN A 1 472 ? 33.962 51.330 -17.409 1.00 24.66 472 GLN A CA 1
ATOM 3612 C C . GLN A 1 472 ? 32.518 51.627 -16.956 1.00 24.66 472 GLN A C 1
ATOM 3614 O O . GLN A 1 472 ? 31.890 50.820 -16.273 1.00 24.66 472 GLN A O 1
ATOM 3619 N N . ALA A 1 473 ? 32.015 52.824 -17.272 1.00 24.28 473 ALA A N 1
ATOM 3620 C CA . ALA A 1 473 ? 30.791 53.396 -16.701 1.00 24.28 473 ALA A CA 1
ATOM 3621 C C . ALA A 1 473 ? 29.751 53.809 -17.766 1.00 24.28 473 ALA A C 1
ATOM 3623 O O . ALA A 1 473 ? 30.070 53.863 -18.951 1.00 24.28 473 ALA A O 1
ATOM 3624 N N . TYR A 1 474 ? 28.567 54.225 -17.280 1.00 26.02 474 TYR A N 1
ATOM 3625 C CA . TYR A 1 474 ? 27.531 55.041 -17.957 1.00 26.02 474 TYR A CA 1
ATOM 3626 C C . TYR A 1 474 ? 26.468 54.302 -18.839 1.00 26.02 474 TYR A C 1
ATOM 3628 O O . TYR A 1 474 ? 26.655 53.129 -19.148 1.00 26.02 474 TYR A O 1
ATOM 3636 N N . PRO A 1 475 ? 25.276 54.906 -19.114 1.00 42.72 475 PRO A N 1
ATOM 3637 C CA . PRO A 1 475 ? 24.140 54.948 -18.163 1.00 42.72 475 PRO A CA 1
ATOM 3638 C C . PRO A 1 475 ? 22.747 54.777 -18.861 1.00 42.72 475 PRO A C 1
ATOM 3640 O O . PRO A 1 475 ? 22.678 54.197 -19.938 1.00 42.72 475 PRO A O 1
ATOM 3643 N N . LEU A 1 476 ? 21.682 55.387 -18.290 1.00 23.73 476 LEU A N 1
ATOM 3644 C CA . LEU A 1 476 ? 20.357 55.724 -18.881 1.00 23.73 476 LEU A CA 1
ATOM 3645 C C . LEU A 1 476 ? 19.295 54.602 -18.924 1.00 23.73 476 LEU A C 1
ATOM 3647 O O . LEU A 1 476 ? 19.622 53.429 -19.028 1.00 23.73 476 LEU A O 1
ATOM 3651 N N . GLU A 1 477 ? 17.985 54.887 -18.915 1.00 23.91 477 GLU A N 1
ATOM 3652 C CA . GLU A 1 477 ? 17.202 55.924 -18.203 1.00 23.91 477 GLU A CA 1
ATOM 3653 C C . GLU A 1 477 ? 15.714 55.485 -18.194 1.00 23.91 477 GLU A C 1
ATOM 3655 O O . GLU A 1 477 ? 15.360 54.402 -18.659 1.00 23.91 477 GLU A O 1
ATOM 3660 N N . THR A 1 478 ? 14.818 56.303 -17.639 1.00 27.95 478 THR A N 1
ATOM 3661 C CA . THR A 1 478 ? 13.375 56.021 -17.531 1.00 27.95 478 THR A CA 1
ATOM 3662 C C . THR A 1 478 ? 12.614 56.125 -18.862 1.00 27.95 478 THR A C 1
ATOM 3664 O O . THR A 1 478 ? 12.987 56.929 -19.708 1.00 27.95 478 THR A O 1
ATOM 3667 N N . THR A 1 479 ? 11.451 55.464 -18.999 1.00 24.86 479 THR A N 1
ATOM 3668 C CA . THR A 1 479 ? 10.138 56.139 -19.219 1.00 24.86 479 THR A CA 1
ATOM 3669 C C . THR A 1 479 ? 8.952 55.164 -19.345 1.00 24.86 479 THR A C 1
ATOM 3671 O O . THR A 1 479 ? 9.104 53.957 -19.495 1.00 24.86 479 THR A O 1
ATOM 3674 N N . SER A 1 480 ? 7.741 55.711 -19.206 1.00 25.97 480 SER A N 1
ATOM 3675 C CA . SER A 1 480 ? 6.454 55.021 -19.056 1.00 25.97 480 SER A CA 1
ATOM 3676 C C . SER A 1 480 ? 5.576 55.021 -20.320 1.00 25.97 480 SER A C 1
ATOM 3678 O O . SER A 1 480 ? 5.696 55.924 -21.147 1.00 25.97 480 SER A O 1
ATOM 3680 N N . LYS A 1 481 ? 4.637 54.053 -20.400 1.00 26.31 481 LYS A N 1
ATOM 3681 C CA . LYS A 1 481 ? 3.263 54.063 -20.997 1.00 26.31 481 LYS A CA 1
ATOM 3682 C C . LYS A 1 481 ? 2.849 52.607 -21.323 1.00 26.31 481 LYS A C 1
ATOM 3684 O O . LYS A 1 481 ? 3.686 51.848 -21.779 1.00 26.31 481 LYS A O 1
ATOM 3689 N N . GLY A 1 482 ? 1.610 52.129 -21.160 1.00 23.88 482 GLY A N 1
ATOM 3690 C CA . GLY A 1 482 ? 0.400 52.710 -20.563 1.00 23.88 482 GLY A CA 1
ATOM 3691 C C . GLY A 1 482 ? -0.889 52.244 -21.276 1.00 23.88 482 GLY A C 1
ATOM 3692 O O . GLY A 1 482 ? -0.975 52.412 -22.487 1.00 23.88 482 GLY A O 1
ATOM 3693 N N . LYS A 1 483 ? -1.909 51.806 -20.502 1.00 25.88 483 LYS A N 1
ATOM 3694 C CA . LYS A 1 483 ? -3.283 51.354 -20.892 1.00 25.88 483 LYS A CA 1
ATOM 3695 C C . LYS A 1 483 ? -3.404 49.906 -21.419 1.00 25.88 483 LYS A C 1
ATOM 3697 O O . LYS A 1 483 ? -2.500 49.458 -22.105 1.00 25.88 483 LYS A O 1
ATOM 3702 N N . ASN A 1 484 ? -4.515 49.157 -21.292 1.00 24.56 484 ASN A N 1
ATOM 3703 C CA . ASN A 1 484 ? -5.668 48.981 -20.355 1.00 24.56 484 ASN A CA 1
ATOM 3704 C C . ASN A 1 484 ? -6.513 47.818 -20.986 1.00 24.56 484 ASN A C 1
ATOM 3706 O O . ASN A 1 484 ? -6.497 47.712 -22.205 1.00 24.56 484 ASN A O 1
ATOM 3710 N N . PHE A 1 485 ? -7.254 46.904 -20.331 1.00 23.19 485 PHE A N 1
ATOM 3711 C CA . PHE A 1 485 ? -8.327 47.052 -19.326 1.00 23.19 485 PHE A CA 1
ATOM 3712 C C . PHE A 1 485 ? -8.808 45.657 -18.800 1.00 23.19 485 PHE A C 1
ATOM 3714 O O . PHE A 1 485 ? -8.890 44.751 -19.615 1.00 23.19 485 PHE A O 1
ATOM 3721 N N . ARG A 1 486 ? -9.224 45.564 -17.509 1.00 22.52 486 ARG A N 1
ATOM 3722 C CA . ARG A 1 486 ? -10.313 44.733 -16.867 1.00 22.52 486 ARG A CA 1
ATOM 3723 C C . ARG A 1 486 ? -10.488 43.233 -17.237 1.00 22.52 486 ARG A C 1
ATOM 3725 O O . ARG A 1 486 ? -10.489 42.887 -18.401 1.00 22.52 486 ARG A O 1
ATOM 3732 N N . TYR A 1 487 ? -10.794 42.276 -16.348 1.00 22.59 487 TYR A N 1
ATOM 3733 C CA . TYR A 1 487 ? -11.139 42.175 -14.903 1.00 22.59 487 TYR A CA 1
ATOM 3734 C C . TYR A 1 487 ? -10.770 40.723 -14.437 1.00 22.59 487 TYR A C 1
ATOM 3736 O O . TYR A 1 487 ? -10.318 39.946 -15.269 1.00 22.59 487 TYR A O 1
ATOM 3744 N N . SER A 1 488 ? -10.914 40.235 -13.192 1.00 23.91 488 SER A N 1
ATOM 3745 C CA . SER A 1 488 ? -11.563 40.731 -11.959 1.00 23.91 488 SER A CA 1
ATOM 3746 C C . SER A 1 488 ? -10.622 40.627 -10.725 1.00 23.91 488 SER A C 1
ATOM 3748 O O . SER A 1 488 ? -9.509 41.143 -10.799 1.00 23.91 488 SER A O 1
ATOM 3750 N N . ALA A 1 489 ? -11.042 40.031 -9.595 1.00 22.89 489 ALA A N 1
ATOM 3751 C CA . ALA A 1 489 ? -10.226 39.783 -8.396 1.00 22.89 489 ALA A CA 1
ATOM 3752 C C . ALA A 1 489 ? -10.706 38.554 -7.593 1.00 22.89 489 ALA A C 1
ATOM 3754 O O . ALA A 1 489 ? -11.911 38.330 -7.490 1.00 22.89 489 ALA A O 1
ATOM 3755 N N . LEU A 1 490 ? -9.773 37.840 -6.945 1.00 23.89 490 LEU A N 1
ATOM 3756 C CA . LEU A 1 490 ? -9.999 37.087 -5.699 1.00 23.89 490 LEU A CA 1
ATOM 3757 C C . LEU A 1 490 ? -8.658 36.822 -4.972 1.00 23.89 490 LEU A C 1
ATOM 3759 O O . LEU A 1 490 ? -7.739 36.248 -5.544 1.00 23.89 490 LEU A O 1
ATOM 3763 N N . THR A 1 491 ? -8.577 37.314 -3.729 1.00 25.39 491 THR A N 1
ATOM 3764 C CA . THR A 1 491 ? -7.689 36.938 -2.597 1.00 25.39 491 THR A CA 1
ATOM 3765 C C . THR A 1 491 ? -6.204 36.590 -2.827 1.00 25.39 491 THR A C 1
ATOM 3767 O O . THR A 1 491 ? -5.850 35.548 -3.371 1.00 25.39 491 THR A O 1
ATOM 3770 N N . ARG A 1 492 ? -5.323 37.421 -2.243 1.00 23.80 492 ARG A N 1
ATOM 3771 C CA . ARG A 1 492 ? -3.904 37.121 -1.962 1.00 23.80 492 ARG A CA 1
ATOM 3772 C C . ARG A 1 492 ? -3.757 36.361 -0.639 1.00 23.80 492 ARG A C 1
ATOM 3774 O O . ARG A 1 492 ? -4.366 36.778 0.338 1.00 23.80 492 ARG A O 1
ATOM 3781 N N . GLU A 1 493 ? -2.788 35.451 -0.568 1.00 24.78 493 GLU A N 1
ATOM 3782 C CA . GLU A 1 493 ? -1.982 35.247 0.644 1.00 24.78 493 GLU A CA 1
ATOM 3783 C C . GLU A 1 493 ? -0.486 35.311 0.304 1.00 24.78 493 GLU A C 1
ATOM 3785 O O . GLU A 1 493 ? -0.039 34.887 -0.764 1.00 24.78 493 GLU A O 1
ATOM 3790 N N . THR A 1 494 ? 0.287 35.930 1.193 1.00 25.44 494 THR A N 1
ATOM 3791 C CA . THR A 1 494 ? 1.690 36.308 0.980 1.00 25.44 494 THR A CA 1
ATOM 3792 C C . THR A 1 494 ? 2.662 35.282 1.552 1.00 25.44 494 THR A C 1
ATOM 3794 O O . THR A 1 494 ? 2.718 35.090 2.764 1.00 25.44 494 THR A O 1
ATOM 3797 N N . ARG A 1 495 ? 3.528 34.714 0.702 1.00 23.89 495 ARG A N 1
ATOM 3798 C CA . ARG A 1 495 ? 4.773 34.069 1.153 1.00 23.89 495 ARG A CA 1
ATOM 3799 C C . ARG A 1 495 ? 5.783 35.137 1.573 1.00 23.89 495 ARG A C 1
ATOM 3801 O O . ARG A 1 495 ? 6.187 35.946 0.743 1.00 23.89 495 ARG A O 1
ATOM 3808 N N . VAL A 1 496 ? 6.247 35.075 2.819 1.00 23.73 496 VAL A N 1
ATOM 3809 C CA . VAL A 1 496 ? 7.416 35.824 3.302 1.00 23.73 496 VAL A CA 1
ATOM 3810 C C . VAL A 1 496 ? 8.500 34.821 3.693 1.00 23.73 496 VAL A C 1
ATOM 3812 O O . VAL A 1 496 ? 8.242 33.888 4.449 1.00 23.73 496 VAL A O 1
ATOM 3815 N N . GLN A 1 497 ? 9.708 34.997 3.157 1.00 23.03 497 GLN A N 1
ATOM 3816 C CA . GLN A 1 497 ? 10.909 34.292 3.610 1.00 23.03 497 GLN A CA 1
ATOM 3817 C C . GLN A 1 497 ? 11.576 35.100 4.728 1.00 23.03 497 GLN A C 1
ATOM 3819 O O . GLN A 1 497 ? 11.771 36.302 4.567 1.00 23.03 497 GLN A O 1
ATOM 3824 N N . VAL A 1 498 ? 11.998 34.438 5.808 1.00 23.83 498 VAL A N 1
ATOM 3825 C CA . VAL A 1 498 ? 12.932 34.993 6.805 1.00 23.83 498 VAL A CA 1
ATOM 3826 C C . VAL A 1 498 ? 13.947 33.895 7.174 1.00 23.83 498 VAL A C 1
ATOM 3828 O O . VAL A 1 498 ? 13.529 32.754 7.377 1.00 23.83 498 VAL A O 1
ATOM 3831 N N . PRO A 1 499 ? 15.264 34.179 7.208 1.00 26.62 499 PRO A N 1
ATOM 3832 C CA . PRO A 1 499 ? 16.293 33.200 7.561 1.00 26.62 499 PRO A CA 1
ATOM 3833 C C . PRO A 1 499 ? 16.484 33.069 9.084 1.00 26.62 499 PRO A C 1
ATOM 3835 O O . PRO A 1 499 ? 16.120 33.962 9.845 1.00 26.62 499 PRO A O 1
ATOM 3838 N N . ALA A 1 500 ? 17.079 31.957 9.523 1.00 23.00 500 ALA A N 1
ATOM 3839 C CA . ALA A 1 500 ? 17.241 31.617 10.938 1.00 23.00 500 ALA A CA 1
ATOM 3840 C C . ALA A 1 500 ? 18.670 31.850 11.463 1.00 23.00 500 ALA A C 1
ATOM 3842 O O . ALA A 1 500 ? 19.628 31.335 10.885 1.00 23.00 500 ALA A O 1
ATOM 3843 N N . THR A 1 501 ? 18.786 32.516 12.616 1.00 24.23 501 THR A N 1
ATOM 3844 C CA . THR A 1 501 ? 19.986 32.556 13.474 1.00 24.23 501 THR A CA 1
ATOM 3845 C C . THR A 1 501 ? 19.597 32.757 14.944 1.00 24.23 501 THR A C 1
ATOM 3847 O O . THR A 1 501 ? 18.749 33.591 15.231 1.00 24.23 501 THR A O 1
ATOM 3850 N N . GLU A 1 502 ? 20.286 32.025 15.830 1.00 24.20 502 GLU A N 1
ATOM 3851 C CA . GLU A 1 502 ? 20.476 32.266 17.279 1.00 24.20 502 GLU A CA 1
ATOM 3852 C C . GLU A 1 502 ? 19.261 32.294 18.234 1.00 24.20 502 GLU A C 1
ATOM 3854 O O . GLU A 1 502 ? 18.490 33.245 18.272 1.00 24.20 502 GLU A O 1
ATOM 3859 N N . ALA A 1 503 ? 19.190 31.297 19.131 1.00 23.19 503 ALA A N 1
ATOM 3860 C CA . ALA A 1 503 ? 19.382 31.472 20.586 1.00 23.19 503 ALA A CA 1
ATOM 3861 C C . ALA A 1 503 ? 19.156 30.139 21.335 1.00 23.19 503 ALA A C 1
ATOM 3863 O O . ALA A 1 503 ? 18.180 29.437 21.081 1.00 23.19 503 ALA A O 1
ATOM 3864 N N . LEU A 1 504 ? 20.039 29.784 22.279 1.00 22.45 504 LEU A N 1
ATOM 3865 C CA . LEU A 1 504 ? 19.880 28.601 23.139 1.00 22.45 504 LEU A CA 1
ATOM 3866 C C . LEU A 1 504 ? 20.464 28.885 24.528 1.00 22.45 504 LEU A C 1
ATOM 3868 O O . LEU A 1 504 ? 21.678 29.015 24.674 1.00 22.45 504 LEU A O 1
ATOM 3872 N N . GLN A 1 505 ? 19.609 28.976 25.551 1.00 21.95 505 GLN A N 1
ATOM 3873 C CA . GLN A 1 505 ? 20.023 29.085 26.954 1.00 21.95 505 GLN A CA 1
ATOM 3874 C C . GLN A 1 505 ? 18.909 28.630 27.915 1.00 21.95 505 GLN A C 1
ATOM 3876 O O . GLN A 1 505 ? 17.734 28.719 27.581 1.00 21.95 505 GLN A O 1
ATOM 3881 N N . LEU A 1 506 ? 19.322 28.200 29.118 1.00 22.62 506 LEU A N 1
ATOM 3882 C CA . LEU A 1 506 ? 18.508 27.819 30.290 1.00 22.62 506 LEU A CA 1
ATOM 3883 C C . LEU A 1 506 ? 17.695 26.507 30.196 1.00 22.62 506 LEU A C 1
ATOM 3885 O O . LEU A 1 506 ? 16.529 26.504 29.826 1.00 22.62 506 LEU A O 1
ATOM 3889 N N . ALA A 1 507 ? 18.275 25.403 30.687 1.00 23.48 507 ALA A N 1
ATOM 3890 C CA . ALA A 1 507 ? 17.967 24.885 32.037 1.00 23.48 507 ALA A CA 1
ATOM 3891 C C . ALA A 1 507 ? 18.606 23.498 32.277 1.00 23.48 507 ALA A C 1
ATOM 3893 O O . ALA A 1 507 ? 18.249 22.502 31.654 1.00 23.48 507 ALA A O 1
ATOM 3894 N N . THR A 1 508 ? 19.541 23.416 33.223 1.00 24.03 508 THR A N 1
ATOM 3895 C CA . THR A 1 508 ? 20.079 22.153 33.758 1.00 24.03 508 THR A CA 1
ATOM 3896 C C . THR A 1 508 ? 19.224 21.638 34.915 1.00 24.03 508 THR A C 1
ATOM 3898 O O . THR A 1 508 ? 18.848 22.453 35.753 1.00 24.03 508 THR A O 1
ATOM 3901 N N . ASN A 1 509 ? 19.026 20.314 35.031 1.00 23.09 509 ASN A N 1
ATOM 3902 C CA . ASN A 1 509 ? 19.267 19.526 36.263 1.00 23.09 509 ASN A CA 1
ATOM 3903 C C . ASN A 1 509 ? 18.700 18.092 36.189 1.00 23.09 509 ASN A C 1
ATOM 3905 O O . ASN A 1 509 ? 17.488 17.925 36.142 1.00 23.09 509 ASN A O 1
ATOM 3909 N N . ALA A 1 510 ? 19.567 17.078 36.318 1.00 25.50 510 ALA A N 1
ATOM 3910 C CA . ALA A 1 510 ? 19.375 15.909 37.198 1.00 25.50 510 ALA A CA 1
ATOM 3911 C C . ALA A 1 510 ? 20.603 14.973 37.136 1.00 25.50 510 ALA A C 1
ATOM 3913 O O . ALA A 1 510 ? 21.017 14.540 36.064 1.00 25.50 510 ALA A O 1
ATOM 3914 N N . ASN A 1 511 ? 21.181 14.646 38.294 1.00 23.69 511 ASN A N 1
ATOM 3915 C CA . ASN A 1 511 ? 22.331 13.741 38.414 1.00 23.69 511 ASN A CA 1
ATOM 3916 C C . ASN A 1 511 ? 21.954 12.263 38.211 1.00 23.69 511 ASN A C 1
ATOM 3918 O O . ASN A 1 511 ? 20.954 11.815 38.772 1.00 23.69 511 ASN A O 1
ATOM 3922 N N . ARG A 1 512 ? 22.870 11.480 37.621 1.00 24.81 512 ARG A N 1
ATOM 3923 C CA . ARG A 1 512 ? 23.394 10.224 38.210 1.00 24.81 512 ARG A CA 1
ATOM 3924 C C . ARG A 1 512 ? 24.701 9.796 37.527 1.00 24.81 512 ARG A C 1
ATOM 3926 O O . ARG A 1 512 ? 24.883 10.001 36.333 1.00 24.81 512 ARG A O 1
ATOM 3933 N N . SER A 1 513 ? 25.627 9.270 38.325 1.00 25.59 513 SER A N 1
ATOM 3934 C CA . SER A 1 513 ? 27.012 8.933 37.964 1.00 25.59 513 SER A CA 1
ATOM 3935 C C . SER A 1 513 ? 27.169 7.492 37.427 1.00 25.59 513 SER A C 1
ATOM 3937 O O . SER A 1 513 ? 26.257 6.681 37.597 1.00 25.59 513 SER A O 1
ATOM 3939 N N . PRO A 1 514 ? 28.293 7.166 36.750 1.00 30.08 514 PRO A N 1
ATOM 3940 C CA . PRO A 1 514 ? 28.407 5.974 35.906 1.00 30.08 514 PRO A CA 1
ATOM 3941 C C . PRO A 1 514 ? 29.128 4.789 36.572 1.00 30.08 514 PRO A C 1
ATOM 3943 O O . PRO A 1 514 ? 29.844 4.951 37.559 1.00 30.08 514 PRO A O 1
ATOM 3946 N N . VAL A 1 515 ? 29.035 3.616 35.937 1.00 23.17 515 VAL A N 1
ATOM 3947 C CA . VAL A 1 515 ? 29.968 2.491 36.125 1.00 23.17 515 VAL A CA 1
ATOM 3948 C C . VAL A 1 515 ? 30.675 2.223 34.797 1.00 23.17 515 VAL A C 1
ATOM 3950 O O . VAL A 1 515 ? 30.055 2.249 33.735 1.00 23.17 515 VAL A O 1
ATOM 3953 N N . SER A 1 516 ? 31.988 2.022 34.857 1.00 23.22 516 SER A N 1
ATOM 3954 C CA . SER A 1 516 ? 32.881 1.894 33.707 1.00 23.22 516 SER A CA 1
ATOM 3955 C C . SER A 1 516 ? 33.105 0.441 33.285 1.00 23.22 516 SER A C 1
ATOM 3957 O O . SER A 1 516 ? 33.254 -0.439 34.128 1.00 23.22 516 SER A O 1
ATOM 3959 N N . MET A 1 517 ? 33.273 0.213 31.979 1.00 24.05 517 MET A N 1
ATOM 3960 C CA . MET A 1 517 ? 34.151 -0.841 31.461 1.00 24.05 517 MET A CA 1
ATOM 3961 C C . MET A 1 517 ? 34.843 -0.364 30.180 1.00 24.05 517 MET A C 1
ATOM 3963 O O . MET A 1 517 ? 34.192 -0.017 29.199 1.00 24.05 517 MET A O 1
ATOM 3967 N N . ASN A 1 518 ? 36.176 -0.359 30.204 1.00 22.88 518 ASN A N 1
ATOM 3968 C CA . ASN A 1 518 ? 37.015 -0.182 29.021 1.00 22.88 518 ASN A CA 1
ATOM 3969 C C . ASN A 1 518 ? 37.203 -1.536 28.331 1.00 22.88 518 ASN A C 1
ATOM 3971 O O . ASN A 1 518 ? 37.696 -2.463 28.970 1.00 22.88 518 ASN A O 1
ATOM 3975 N N . LEU A 1 519 ? 36.968 -1.609 27.020 1.00 24.92 519 LEU A N 1
ATOM 3976 C CA . LEU A 1 519 ? 37.665 -2.557 26.149 1.00 24.92 519 LEU A CA 1
ATOM 3977 C C . LEU A 1 519 ? 38.042 -1.867 24.837 1.00 24.92 519 LEU A C 1
ATOM 3979 O O . LEU A 1 519 ? 37.196 -1.448 24.053 1.00 24.92 519 LEU A O 1
ATOM 3983 N N . SER A 1 520 ? 39.347 -1.747 24.624 1.00 24.78 520 SER A N 1
ATOM 3984 C CA . SER A 1 520 ? 39.967 -1.266 23.394 1.00 24.78 520 SER A CA 1
ATOM 3985 C C . SER A 1 520 ? 40.001 -2.369 22.336 1.00 24.78 520 SER A C 1
ATOM 3987 O O . SER A 1 520 ? 40.471 -3.469 22.629 1.00 24.78 520 SER A O 1
ATOM 3989 N N . HIS A 1 521 ? 39.621 -2.060 21.097 1.00 23.66 521 HIS A N 1
ATOM 3990 C CA . HIS A 1 521 ? 39.836 -2.937 19.945 1.00 23.66 521 HIS A CA 1
ATOM 3991 C C . HIS A 1 521 ? 40.720 -2.248 18.902 1.00 23.66 521 HIS A C 1
ATOM 3993 O O . HIS A 1 521 ? 40.374 -1.174 18.416 1.00 23.66 521 HIS A O 1
ATOM 3999 N N . THR A 1 522 ? 41.807 -2.911 18.493 1.00 25.25 522 THR A N 1
ATOM 4000 C CA . THR A 1 522 ? 42.579 -2.512 17.307 1.00 25.25 522 THR A CA 1
ATOM 4001 C C . THR A 1 522 ? 42.913 -3.734 16.448 1.00 25.25 522 THR A C 1
ATOM 4003 O O . THR A 1 522 ? 43.734 -4.564 16.816 1.00 25.25 522 THR A O 1
ATOM 4006 N N . SER A 1 523 ? 42.257 -3.796 15.290 1.00 26.05 523 SER A N 1
ATOM 4007 C CA . SER A 1 523 ? 42.740 -4.317 14.000 1.00 26.05 523 SER A CA 1
ATOM 4008 C C . SER A 1 523 ? 43.345 -5.729 13.860 1.00 26.05 523 SER A C 1
ATOM 4010 O O . SER A 1 523 ? 44.540 -5.941 14.010 1.00 26.05 523 SER A O 1
ATOM 4012 N N . TYR A 1 524 ? 42.499 -6.616 13.324 1.00 23.48 524 TYR A N 1
ATOM 4013 C CA . TYR A 1 524 ? 42.651 -7.280 12.013 1.00 23.48 524 TYR A CA 1
ATOM 4014 C C . TYR A 1 524 ? 43.875 -8.162 11.640 1.00 23.48 524 TYR A C 1
ATOM 4016 O O . TYR A 1 524 ? 44.981 -7.689 11.410 1.00 23.48 524 TYR A O 1
ATOM 4024 N N . HIS A 1 525 ? 43.494 -9.397 11.271 1.00 25.12 525 HIS A N 1
ATOM 4025 C CA . HIS A 1 525 ? 43.980 -10.277 10.186 1.00 25.12 525 HIS A CA 1
ATOM 4026 C C . HIS A 1 525 ? 44.948 -11.460 10.443 1.00 25.12 525 HIS A C 1
ATOM 4028 O O . HIS A 1 525 ? 46.105 -11.311 10.808 1.00 25.12 525 HIS A O 1
ATOM 4034 N N . MET A 1 526 ? 44.428 -12.618 9.991 1.00 24.64 526 MET A N 1
ATOM 4035 C CA . MET A 1 526 ? 45.045 -13.866 9.496 1.00 24.64 526 MET A CA 1
ATOM 4036 C C . MET A 1 526 ? 45.246 -15.095 10.416 1.00 24.64 526 MET A C 1
ATOM 4038 O O . MET A 1 526 ? 46.120 -15.155 11.266 1.00 24.64 526 MET A O 1
ATOM 4042 N N . LEU A 1 527 ? 44.474 -16.130 10.040 1.00 25.02 527 LEU A N 1
ATOM 4043 C CA . LEU A 1 527 ? 44.809 -17.562 9.940 1.00 25.02 527 LEU A CA 1
ATOM 4044 C C . LEU A 1 527 ? 45.037 -18.406 11.212 1.00 25.02 527 LEU A C 1
ATOM 4046 O O . LEU A 1 527 ? 46.146 -18.655 11.659 1.00 25.02 527 LEU A O 1
ATOM 4050 N N . LEU A 1 528 ? 43.907 -18.955 11.672 1.00 24.53 528 LEU A N 1
ATOM 4051 C CA . LEU A 1 528 ? 43.643 -20.373 11.969 1.00 24.53 528 LEU A CA 1
ATOM 4052 C C . LEU A 1 528 ? 44.794 -21.334 12.360 1.00 24.53 528 LEU A C 1
ATOM 4054 O O . LEU A 1 528 ? 45.608 -21.739 11.536 1.00 24.53 528 LEU A O 1
ATOM 4058 N N . ALA A 1 529 ? 44.543 -21.932 13.530 1.00 25.64 529 ALA A N 1
ATOM 4059 C CA . ALA A 1 529 ? 44.763 -23.330 13.920 1.00 25.64 529 ALA A CA 1
ATOM 4060 C C . ALA A 1 529 ? 46.080 -23.698 14.648 1.00 25.64 529 ALA A C 1
ATOM 4062 O O . ALA A 1 529 ? 47.124 -23.101 14.399 1.00 25.64 529 ALA A O 1
ATOM 4063 N N . PRO A 1 530 ? 46.020 -24.631 15.628 1.00 48.53 530 PRO A N 1
ATOM 4064 C CA . PRO A 1 530 ? 46.859 -24.519 16.824 1.00 48.53 530 PRO A CA 1
ATOM 4065 C C . PRO A 1 530 ? 47.738 -25.749 17.096 1.00 48.53 530 PRO A C 1
ATOM 4067 O O . PRO A 1 530 ? 47.424 -26.850 16.655 1.00 48.53 530 PRO A O 1
ATOM 4070 N N . PHE A 1 531 ? 48.743 -25.609 17.968 1.00 21.58 531 PHE A N 1
ATOM 4071 C CA . PHE A 1 531 ? 49.172 -26.736 18.804 1.00 21.58 531 PHE A CA 1
ATOM 4072 C C . PHE A 1 531 ? 49.669 -26.305 20.189 1.00 21.58 531 PHE A C 1
ATOM 4074 O O . PHE A 1 531 ? 50.162 -25.200 20.397 1.00 21.58 531 PHE A O 1
ATOM 4081 N N . SER A 1 532 ? 49.466 -27.205 21.148 1.00 22.27 532 SER A N 1
ATOM 4082 C CA . SER A 1 532 ? 49.686 -27.049 22.587 1.00 22.27 532 SER A CA 1
ATOM 4083 C C . SER A 1 532 ? 51.136 -26.757 22.985 1.00 22.27 532 SER A C 1
ATOM 4085 O O . SER A 1 532 ? 52.051 -27.274 22.347 1.00 22.27 532 SER A O 1
ATOM 4087 N N . LYS A 1 533 ? 51.329 -26.151 24.171 1.00 23.22 533 LYS A N 1
ATOM 4088 C CA . LYS A 1 533 ? 51.947 -26.834 25.337 1.00 23.22 533 LYS A CA 1
ATOM 4089 C C . LYS A 1 533 ? 52.052 -25.942 26.596 1.00 23.22 533 LYS A C 1
ATOM 4091 O O . LYS A 1 533 ? 52.592 -24.853 26.507 1.00 23.22 533 LYS A O 1
ATOM 4096 N N . VAL A 1 534 ? 51.675 -26.536 27.745 1.00 23.19 534 VAL A N 1
ATOM 4097 C CA . VAL A 1 534 ? 52.439 -26.583 29.029 1.00 23.19 534 VAL A CA 1
ATOM 4098 C C . VAL A 1 534 ? 52.608 -25.275 29.836 1.00 23.19 534 VAL A C 1
ATOM 4100 O O . VAL A 1 534 ? 52.906 -24.242 29.265 1.00 23.19 534 VAL A O 1
ATOM 4103 N N . LEU A 1 535 ? 52.586 -25.240 31.181 1.00 23.38 535 LEU A N 1
ATOM 4104 C CA . LEU A 1 535 ? 52.033 -26.064 32.292 1.00 23.38 535 LEU A CA 1
ATOM 4105 C C . LEU A 1 535 ? 52.364 -25.295 33.609 1.00 23.38 535 LEU A C 1
ATOM 4107 O O . LEU A 1 535 ? 53.092 -24.308 33.556 1.00 23.38 535 LEU A O 1
ATOM 4111 N N . MET A 1 536 ? 51.953 -25.821 34.774 1.00 22.98 536 MET A N 1
ATOM 4112 C CA . MET A 1 536 ? 52.289 -25.394 36.161 1.00 22.98 536 MET A CA 1
ATOM 4113 C C . MET A 1 536 ? 51.428 -24.231 36.730 1.00 22.98 536 MET A C 1
ATOM 4115 O O . MET A 1 536 ? 51.189 -23.255 36.035 1.00 22.98 536 MET A O 1
ATOM 4119 N N . LYS A 1 537 ? 50.955 -24.248 37.995 1.00 24.89 537 LYS A N 1
ATOM 4120 C CA . LYS A 1 537 ? 50.999 -25.317 39.022 1.00 24.89 537 LYS A CA 1
ATOM 4121 C C . LYS A 1 537 ? 49.912 -25.196 40.117 1.00 24.89 537 LYS A C 1
ATOM 4123 O O . LYS A 1 537 ? 49.636 -24.111 40.603 1.00 24.89 537 LYS A O 1
ATOM 4128 N N . GLU A 1 538 ? 49.390 -26.363 40.502 1.00 27.58 538 GLU A N 1
ATOM 4129 C CA . GLU A 1 538 ? 48.973 -26.867 41.834 1.00 27.58 538 GLU A CA 1
ATOM 4130 C C . GLU A 1 538 ? 48.594 -25.947 43.020 1.00 27.58 538 GLU A C 1
ATOM 4132 O O . GLU A 1 538 ? 49.394 -25.143 43.493 1.00 27.58 538 GLU A O 1
ATOM 4137 N N . LYS A 1 539 ? 47.483 -26.330 43.679 1.00 24.67 539 LYS A N 1
ATOM 4138 C CA . LYS A 1 539 ? 47.416 -26.788 45.095 1.00 24.67 539 LYS A CA 1
ATOM 4139 C C . LYS A 1 539 ? 46.192 -27.728 45.256 1.00 24.67 539 LYS A C 1
ATOM 4141 O O . LYS A 1 539 ? 45.104 -27.346 44.855 1.00 24.67 539 LYS A O 1
ATOM 4146 N N . SER A 1 540 ? 46.386 -29.034 45.509 1.00 27.84 540 SER A N 1
ATOM 4147 C CA . SER A 1 540 ? 46.241 -29.750 46.812 1.00 27.84 540 SER A CA 1
ATOM 4148 C C . SER A 1 540 ? 44.809 -29.802 47.397 1.00 27.84 540 SER A C 1
ATOM 4150 O O . SER A 1 540 ? 44.183 -28.755 47.465 1.00 27.84 540 SER A O 1
ATOM 4152 N N . GLN A 1 541 ? 44.257 -30.896 47.952 1.00 28.67 541 GLN A N 1
ATOM 4153 C CA . GLN A 1 541 ? 44.660 -32.316 48.108 1.00 28.67 541 GLN A CA 1
ATOM 4154 C C . GLN A 1 541 ? 43.440 -33.129 48.642 1.00 28.67 541 GLN A C 1
ATOM 4156 O O . GLN A 1 541 ? 42.570 -32.540 49.277 1.00 28.67 541 GLN A O 1
ATOM 4161 N N . GLY A 1 542 ? 43.395 -34.462 48.464 1.00 24.22 542 GLY A N 1
ATOM 4162 C CA . GLY A 1 542 ? 42.408 -35.356 49.118 1.00 24.22 542 GLY A CA 1
ATOM 4163 C C . GLY A 1 542 ? 42.383 -36.788 48.542 1.00 24.22 542 GLY A C 1
ATOM 4164 O O . GLY A 1 542 ? 42.056 -36.961 47.374 1.00 24.22 542 GLY A O 1
ATOM 4165 N N . ALA A 1 543 ? 42.763 -37.801 49.337 1.00 29.14 543 ALA A N 1
ATOM 4166 C CA . ALA A 1 543 ? 42.924 -39.228 48.954 1.00 29.14 543 ALA A CA 1
ATOM 4167 C C . ALA A 1 543 ? 41.754 -40.110 49.494 1.00 29.14 543 ALA A C 1
ATOM 4169 O O . ALA A 1 543 ? 40.868 -39.546 50.128 1.00 29.14 543 ALA A O 1
ATOM 4170 N N . ALA A 1 544 ? 41.615 -41.446 49.347 1.00 29.30 544 ALA A N 1
ATOM 4171 C CA . ALA A 1 544 ? 42.393 -42.597 48.815 1.00 29.30 544 ALA A CA 1
ATOM 4172 C C . ALA A 1 544 ? 41.395 -43.760 48.460 1.00 29.30 544 ALA A C 1
ATOM 4174 O O . ALA A 1 544 ? 40.293 -43.760 48.997 1.00 29.30 544 ALA A O 1
ATOM 4175 N N . PHE A 1 545 ? 41.606 -44.618 47.435 1.00 27.62 545 PHE A N 1
ATOM 4176 C CA . PHE A 1 545 ? 42.153 -46.018 47.442 1.00 27.62 545 PHE A CA 1
ATOM 4177 C C . PHE A 1 545 ? 41.529 -47.022 48.467 1.00 27.62 545 PHE A C 1
ATOM 4179 O O . PHE A 1 545 ? 41.210 -46.613 49.572 1.00 27.62 545 PHE A O 1
ATOM 4186 N N . CYS A 1 546 ? 41.335 -48.342 48.222 1.00 27.59 546 CYS A N 1
ATOM 4187 C CA . CYS A 1 546 ? 42.028 -49.308 47.332 1.00 27.59 546 CYS A CA 1
ATOM 4188 C C . CYS A 1 546 ? 41.213 -50.616 47.024 1.00 27.59 546 CYS A C 1
ATOM 4190 O O . CYS A 1 546 ? 40.671 -51.171 47.967 1.00 27.59 546 CYS A O 1
ATOM 4192 N N . GLN A 1 547 ? 41.220 -51.103 45.758 1.00 24.92 547 GLN A N 1
ATOM 4193 C CA . GLN A 1 547 ? 41.410 -52.500 45.216 1.00 24.92 547 GLN A CA 1
ATOM 4194 C C . GLN A 1 547 ? 40.780 -53.793 45.856 1.00 24.92 547 GLN A C 1
ATOM 4196 O O . GLN A 1 547 ? 40.278 -53.709 46.970 1.00 24.92 547 GLN A O 1
ATOM 4201 N N . PRO A 1 548 ? 40.810 -55.016 45.221 1.00 46.78 548 PRO A N 1
ATOM 4202 C CA . PRO A 1 548 ? 41.474 -55.458 43.963 1.00 46.78 548 PRO A CA 1
ATOM 4203 C C . PRO A 1 548 ? 40.662 -56.348 42.957 1.00 46.78 548 PRO A C 1
ATOM 4205 O O . PRO A 1 548 ? 39.569 -56.828 43.240 1.00 46.78 548 PRO A O 1
ATOM 4208 N N . SER A 1 549 ? 41.345 -56.700 41.850 1.00 26.77 549 SER A N 1
ATOM 4209 C CA . SER A 1 549 ? 41.265 -57.936 41.019 1.00 26.77 549 SER A CA 1
ATOM 4210 C C . SER A 1 549 ? 40.461 -57.988 39.692 1.00 26.77 549 SER A C 1
ATOM 4212 O O . SER A 1 549 ? 39.302 -57.608 39.593 1.00 26.77 549 SER A O 1
ATOM 4214 N N . ASP A 1 550 ? 41.168 -58.521 38.688 1.00 29.06 550 ASP A N 1
ATOM 4215 C CA . ASP A 1 550 ? 40.874 -58.912 37.287 1.00 29.06 550 ASP A CA 1
ATOM 4216 C C . ASP A 1 550 ? 41.420 -60.389 37.183 1.00 29.06 550 ASP A C 1
ATOM 4218 O O . ASP A 1 550 ? 42.207 -60.725 38.084 1.00 29.06 550 ASP A O 1
ATOM 4222 N N . PRO A 1 551 ? 41.133 -61.297 36.198 1.00 47.06 551 PRO A N 1
ATOM 4223 C CA . PRO A 1 551 ? 41.097 -60.955 34.771 1.00 47.06 551 PRO A CA 1
ATOM 4224 C C . PRO A 1 551 ? 40.287 -61.808 33.747 1.00 47.06 551 PRO A C 1
ATOM 4226 O O . PRO A 1 551 ? 40.026 -62.999 33.903 1.00 47.06 551 PRO A O 1
ATOM 4229 N N . SER A 1 552 ? 40.161 -61.214 32.552 1.00 25.95 552 SER A N 1
ATOM 4230 C CA . SER A 1 552 ? 40.348 -61.837 31.216 1.00 25.95 552 SER A CA 1
ATOM 4231 C C . SER A 1 552 ? 39.209 -62.520 30.419 1.00 25.95 552 SER A C 1
ATOM 4233 O O . SER A 1 552 ? 38.337 -63.214 30.923 1.00 25.95 552 SER A O 1
ATOM 4235 N N . GLN A 1 553 ? 39.410 -62.401 29.095 1.00 26.56 553 GLN A N 1
ATOM 4236 C CA . GLN A 1 553 ? 38.905 -63.172 27.943 1.00 26.56 553 GLN A CA 1
ATOM 4237 C C . GLN A 1 553 ? 37.620 -62.732 27.203 1.00 26.56 553 GLN A C 1
ATOM 4239 O O . GLN A 1 553 ? 36.536 -62.537 27.736 1.00 26.56 553 GLN A O 1
ATOM 4244 N N . SER A 1 554 ? 37.805 -62.636 25.884 1.00 27.03 554 SER A N 1
ATOM 4245 C CA . SER A 1 554 ? 36.826 -62.545 24.787 1.00 27.03 554 SER A CA 1
ATOM 4246 C C . SER A 1 554 ? 37.078 -63.771 23.860 1.00 27.03 554 SER A C 1
ATOM 4248 O O . SER A 1 554 ? 37.963 -64.554 24.220 1.00 27.03 554 SER A O 1
ATOM 4250 N N . PRO A 1 555 ? 36.465 -63.980 22.661 1.00 51.25 555 PRO A N 1
ATOM 4251 C CA . PRO A 1 555 ? 35.459 -63.186 21.925 1.00 51.25 555 PRO A CA 1
ATOM 4252 C C . PRO A 1 555 ? 34.357 -64.022 21.180 1.00 51.25 555 PRO A C 1
ATOM 4254 O O . PRO A 1 555 ? 34.327 -65.243 21.259 1.00 51.25 555 PRO A O 1
ATOM 4257 N N . LYS A 1 556 ? 33.570 -63.343 20.311 1.00 27.42 556 LYS A N 1
ATOM 4258 C CA . LYS A 1 556 ? 32.856 -63.816 19.078 1.00 27.42 556 LYS A CA 1
ATOM 4259 C C . LYS A 1 556 ? 31.365 -64.259 19.112 1.00 27.42 556 LYS A C 1
ATOM 4261 O O . LYS A 1 556 ? 30.992 -65.235 19.737 1.00 27.42 556 LYS A O 1
ATOM 4266 N N . LYS A 1 557 ? 30.634 -63.645 18.156 1.00 25.62 557 LYS A N 1
ATOM 4267 C CA . LYS A 1 557 ? 29.589 -64.167 17.226 1.00 25.62 557 LYS A CA 1
ATOM 4268 C C . LYS A 1 557 ? 28.170 -64.583 17.701 1.00 25.62 557 LYS A C 1
ATOM 4270 O O . LYS A 1 557 ? 27.969 -65.645 18.257 1.00 25.62 557 LYS A O 1
ATOM 4275 N N . MET A 1 558 ? 27.199 -63.811 17.184 1.00 24.09 558 MET A N 1
ATOM 4276 C CA . MET A 1 558 ? 26.017 -64.207 16.374 1.00 24.09 558 MET A CA 1
ATOM 4277 C C . MET A 1 558 ? 25.016 -65.307 16.823 1.00 24.09 558 MET A C 1
ATOM 4279 O O . MET A 1 558 ? 25.314 -66.491 16.749 1.00 24.09 558 MET A O 1
ATOM 4283 N N . ALA A 1 559 ? 23.749 -64.853 16.897 1.00 25.67 559 ALA A N 1
ATOM 4284 C CA . ALA A 1 559 ? 22.537 -65.396 16.239 1.00 25.67 559 ALA A CA 1
ATOM 4285 C C . ALA A 1 559 ? 21.537 -66.309 16.994 1.00 25.67 559 ALA A C 1
ATOM 4287 O O . ALA A 1 559 ? 21.903 -67.264 17.666 1.00 25.67 559 ALA A O 1
ATOM 4288 N N . SER A 1 560 ? 20.250 -66.068 16.668 1.00 24.89 560 SER A N 1
ATOM 4289 C CA . SER A 1 560 ? 19.043 -66.916 16.842 1.00 24.89 560 SER A CA 1
ATOM 4290 C C . SER A 1 560 ? 18.499 -67.144 18.271 1.00 24.89 560 SER A C 1
ATOM 4292 O O . SER A 1 560 ? 19.268 -67.113 19.220 1.00 24.89 560 SER A O 1
ATOM 4294 N N . ALA A 1 561 ? 17.200 -67.405 18.511 1.00 28.03 561 ALA A N 1
ATOM 4295 C CA . ALA A 1 561 ? 15.940 -67.101 17.789 1.00 28.03 561 ALA A CA 1
ATOM 4296 C C . ALA A 1 561 ? 14.709 -67.487 18.665 1.00 28.03 561 ALA A C 1
ATOM 4298 O O . ALA A 1 561 ? 14.858 -68.362 19.505 1.00 28.03 561 ALA A O 1
ATOM 4299 N N . SER A 1 562 ? 13.518 -66.921 18.368 1.00 27.66 562 SER A N 1
ATOM 4300 C CA . SER A 1 562 ? 12.135 -67.447 18.610 1.00 27.66 562 SER A CA 1
ATOM 4301 C C . SER A 1 562 ? 11.691 -67.842 20.047 1.00 27.66 562 SER A C 1
ATOM 4303 O O . SER A 1 562 ? 12.458 -68.390 20.816 1.00 27.66 562 SER A O 1
ATOM 4305 N N . ALA A 1 563 ? 10.446 -67.641 20.510 1.00 27.47 563 ALA A N 1
ATOM 4306 C CA . ALA A 1 563 ? 9.130 -67.863 19.879 1.00 27.47 563 ALA A CA 1
ATOM 4307 C C . ALA A 1 563 ? 8.020 -66.997 20.566 1.00 27.47 563 ALA A C 1
ATOM 4309 O O . ALA A 1 563 ? 8.161 -66.688 21.743 1.00 27.47 563 ALA A O 1
ATOM 4310 N N . THR A 1 564 ? 7.018 -66.396 19.887 1.00 28.91 564 THR A N 1
ATOM 4311 C CA . THR A 1 564 ? 5.733 -66.948 19.337 1.00 28.91 564 THR A CA 1
ATOM 4312 C C . THR A 1 564 ? 4.709 -67.293 20.451 1.00 28.91 564 THR A C 1
ATOM 4314 O O . THR A 1 564 ? 5.075 -67.977 21.392 1.00 28.91 564 THR A O 1
ATOM 4317 N N . LEU A 1 565 ? 3.453 -66.798 20.482 1.00 26.56 565 LEU A N 1
ATOM 4318 C CA . LEU A 1 565 ? 2.300 -67.038 19.575 1.00 26.56 565 LEU A CA 1
ATOM 4319 C C . LEU A 1 565 ? 1.312 -65.823 19.516 1.00 26.56 565 LEU A C 1
ATOM 4321 O O . LEU A 1 565 ? 1.125 -65.175 20.536 1.00 26.56 565 LEU A O 1
ATOM 4325 N N . LEU A 1 566 ? 0.808 -65.368 18.344 1.00 29.36 566 LEU A N 1
ATOM 4326 C CA . LEU A 1 566 ? -0.445 -65.733 17.594 1.00 29.36 566 LEU A CA 1
ATOM 4327 C C . LEU A 1 566 ? -1.768 -65.200 18.222 1.00 29.36 566 LEU A C 1
ATOM 4329 O O . LEU A 1 566 ? -1.851 -65.130 19.436 1.00 29.36 566 LEU A O 1
ATOM 4333 N N . LYS A 1 567 ? -2.868 -64.841 17.522 1.00 29.47 567 LYS A N 1
ATOM 4334 C CA . LYS A 1 567 ? -3.326 -64.785 16.093 1.00 29.47 567 LYS A CA 1
ATOM 4335 C C . LYS A 1 567 ? -4.570 -63.830 16.035 1.00 29.47 567 LYS A C 1
ATOM 4337 O O . LYS A 1 567 ? -4.956 -63.346 17.089 1.00 29.47 567 LYS A O 1
ATOM 4342 N N . SER A 1 568 ? -5.294 -63.496 14.949 1.00 29.28 568 SER A N 1
ATOM 4343 C CA . SER A 1 568 ? -5.265 -63.749 13.483 1.00 29.28 568 SER A CA 1
ATOM 4344 C C . SER A 1 568 ? -6.218 -62.774 12.744 1.00 29.28 568 SER A C 1
ATOM 4346 O O . SER A 1 568 ? -7.179 -62.293 13.333 1.00 29.28 568 SER A O 1
ATOM 4348 N N . SER A 1 569 ? -6.052 -62.603 11.427 1.00 27.41 569 SER A N 1
ATOM 4349 C CA . SER A 1 569 ? -7.131 -62.304 10.451 1.00 27.41 569 SER A CA 1
ATOM 4350 C C . SER A 1 569 ? -7.160 -63.420 9.383 1.00 27.41 569 SER A C 1
ATOM 4352 O O . SER A 1 569 ? -6.143 -64.109 9.258 1.00 27.41 569 SER A O 1
ATOM 4354 N N . PRO A 1 570 ? -8.249 -63.632 8.615 1.00 41.00 570 PRO A N 1
ATOM 4355 C CA . PRO A 1 570 ? -8.276 -64.603 7.514 1.00 41.00 570 PRO A CA 1
ATOM 4356 C C . PRO A 1 570 ? -8.092 -63.974 6.114 1.00 41.00 570 PRO A C 1
ATOM 4358 O O . PRO A 1 570 ? -8.400 -62.806 5.890 1.00 41.00 570 PRO A O 1
ATOM 4361 N N . ILE A 1 571 ? -7.608 -64.793 5.173 1.00 27.95 571 ILE A N 1
ATOM 4362 C CA . ILE A 1 571 ? -7.351 -64.516 3.743 1.00 27.95 571 ILE A CA 1
ATOM 4363 C C . ILE A 1 571 ? -7.954 -65.677 2.926 1.00 27.95 571 ILE A C 1
ATOM 4365 O O . ILE A 1 571 ? -8.005 -66.796 3.437 1.00 27.95 571 ILE A O 1
ATOM 4369 N N . ILE A 1 572 ? -8.343 -65.449 1.663 1.00 23.64 572 ILE A N 1
ATOM 4370 C CA . ILE A 1 572 ? -8.538 -66.502 0.639 1.00 23.64 572 ILE A CA 1
ATOM 4371 C C . ILE A 1 572 ? -7.735 -66.130 -0.629 1.00 23.64 572 ILE A C 1
ATOM 4373 O O . ILE A 1 572 ? -7.454 -64.953 -0.852 1.00 23.64 572 ILE A O 1
ATOM 4377 N N . ASP A 1 573 ? -7.291 -67.133 -1.399 1.00 27.53 573 ASP A N 1
ATOM 4378 C CA . ASP A 1 573 ? -6.111 -67.092 -2.283 1.00 27.53 573 ASP A CA 1
ATOM 4379 C C . ASP A 1 573 ? -6.340 -67.687 -3.706 1.00 27.53 573 ASP A C 1
ATOM 4381 O O . ASP A 1 573 ? -7.228 -68.511 -3.893 1.00 27.53 573 ASP A O 1
ATOM 4385 N N . LYS A 1 574 ? -5.495 -67.254 -4.664 1.00 29.62 574 LYS A N 1
ATOM 4386 C CA . LYS A 1 574 ? -5.067 -67.795 -5.995 1.00 29.62 574 LYS A CA 1
ATOM 4387 C C . LYS A 1 574 ? -5.922 -68.727 -6.893 1.00 29.62 574 LYS A C 1
ATOM 4389 O O . LYS A 1 574 ? -6.324 -69.813 -6.493 1.00 29.62 574 LYS A O 1
ATOM 4394 N N . SER A 1 575 ? -5.898 -68.418 -8.206 1.00 30.80 575 SER A N 1
ATOM 4395 C CA . SER A 1 575 ? -5.487 -69.263 -9.381 1.00 30.80 575 SER A CA 1
ATOM 4396 C C . SER A 1 575 ? -5.840 -68.526 -10.710 1.00 30.80 575 SER A C 1
ATOM 4398 O O . SER A 1 575 ? -6.742 -67.698 -10.684 1.00 30.80 575 SER A O 1
ATOM 4400 N N . GLU A 1 576 ? -5.205 -68.665 -11.894 1.00 29.20 576 GLU A N 1
ATOM 4401 C CA . GLU A 1 576 ? -3.966 -69.341 -12.347 1.00 29.20 576 GLU A CA 1
ATOM 4402 C C . GLU A 1 576 ? -3.368 -68.698 -13.652 1.00 29.20 576 GLU A C 1
ATOM 4404 O O . GLU A 1 576 ? -3.880 -67.702 -14.154 1.00 29.20 576 GLU A O 1
ATOM 4409 N N . TRP A 1 577 ? -2.252 -69.254 -14.160 1.00 25.39 577 TRP A N 1
ATOM 4410 C CA . TRP A 1 577 ? -1.373 -68.899 -15.315 1.00 25.39 577 TRP A CA 1
ATOM 4411 C C . TRP A 1 577 ? -1.994 -68.408 -16.662 1.00 25.39 577 TRP A C 1
ATOM 4413 O O . TRP A 1 577 ? -3.096 -68.795 -17.020 1.00 25.39 577 TRP A O 1
ATOM 4423 N N . ILE A 1 578 ? -1.290 -67.626 -17.519 1.00 27.92 578 ILE A N 1
ATOM 4424 C CA . ILE A 1 578 ? -0.254 -68.101 -18.489 1.00 27.92 578 ILE A CA 1
ATOM 4425 C C . ILE A 1 578 ? 0.772 -67.027 -18.964 1.00 27.92 578 ILE A C 1
ATOM 4427 O O . ILE A 1 578 ? 0.535 -65.825 -18.989 1.00 27.92 578 ILE A O 1
ATOM 4431 N N . LYS A 1 579 ? 1.940 -67.553 -19.360 1.00 26.36 579 LYS A N 1
ATOM 4432 C CA . LYS A 1 579 ? 3.228 -66.997 -19.833 1.00 26.36 579 LYS A CA 1
ATOM 4433 C C . LYS A 1 579 ? 3.212 -65.870 -20.905 1.00 26.36 579 LYS A C 1
ATOM 4435 O O . LYS A 1 579 ? 2.799 -66.104 -22.032 1.00 26.36 579 LYS A O 1
ATOM 4440 N N . GLY A 1 580 ? 3.904 -64.761 -20.602 1.00 26.77 580 GLY A N 1
ATOM 4441 C CA . GLY A 1 580 ? 5.184 -64.367 -21.238 1.00 26.77 580 GLY A CA 1
ATOM 4442 C C . GLY A 1 580 ? 5.237 -63.647 -22.605 1.00 26.77 580 GLY A C 1
ATOM 4443 O O . GLY A 1 580 ? 5.009 -64.266 -23.635 1.00 26.77 580 GLY A O 1
ATOM 4444 N N . GLN A 1 581 ? 5.782 -62.415 -22.617 1.00 28.14 581 GLN A N 1
ATOM 4445 C CA . GLN A 1 581 ? 6.846 -61.962 -23.546 1.00 28.14 581 GLN A CA 1
ATOM 4446 C C . GLN A 1 581 ? 7.536 -60.665 -23.045 1.00 28.14 581 GLN A C 1
ATOM 4448 O O . GLN A 1 581 ? 7.026 -59.982 -22.162 1.00 28.14 581 GLN A O 1
ATOM 4453 N N . ASN A 1 582 ? 8.750 -60.381 -23.541 1.00 30.12 582 ASN A N 1
ATOM 4454 C CA . ASN A 1 582 ? 9.710 -59.433 -22.946 1.00 30.12 582 ASN A CA 1
ATOM 4455 C C . ASN A 1 582 ? 9.524 -57.960 -23.356 1.00 30.12 582 ASN A C 1
ATOM 4457 O O . ASN A 1 582 ? 9.496 -57.670 -24.549 1.00 30.12 582 ASN A O 1
ATOM 4461 N N . LEU A 1 583 ? 9.670 -57.030 -22.402 1.00 27.44 583 LEU A N 1
ATOM 4462 C CA . LEU A 1 583 ? 10.252 -55.697 -22.639 1.00 27.44 583 LEU A CA 1
ATOM 4463 C C . LEU A 1 583 ? 11.194 -55.306 -21.484 1.00 27.44 583 LEU A C 1
ATOM 4465 O O . LEU A 1 583 ? 10.970 -55.663 -20.330 1.00 27.44 583 LEU A O 1
ATOM 4469 N N . ARG A 1 584 ? 12.297 -54.620 -21.812 1.00 30.27 584 ARG A N 1
ATOM 4470 C CA . ARG A 1 584 ? 13.403 -54.318 -20.883 1.00 30.27 584 ARG A CA 1
ATOM 4471 C C . ARG A 1 584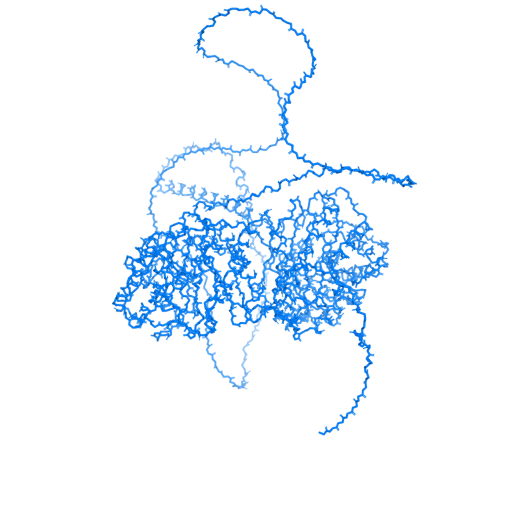 ? 13.063 -53.136 -19.965 1.00 30.27 584 ARG A C 1
ATOM 4473 O O . ARG A 1 584 ? 12.701 -52.072 -20.456 1.00 30.27 584 ARG A O 1
ATOM 4480 N N . HIS A 1 585 ? 13.283 -53.286 -18.659 1.00 27.33 585 HIS A N 1
ATOM 4481 C CA . HIS A 1 585 ? 13.267 -52.166 -17.710 1.00 27.33 585 HIS A CA 1
ATOM 4482 C C . HIS A 1 585 ? 14.544 -51.309 -17.839 1.00 27.33 585 HIS A C 1
ATOM 4484 O O . HIS A 1 585 ? 15.641 -51.874 -17.815 1.00 27.33 585 HIS A O 1
ATOM 4490 N N . PRO A 1 586 ? 14.448 -49.968 -17.910 1.00 30.27 586 PRO A N 1
ATOM 4491 C CA . PRO A 1 586 ? 15.589 -49.085 -17.693 1.00 30.27 586 PRO A CA 1
ATOM 4492 C C . PRO A 1 586 ? 15.904 -48.942 -16.193 1.00 30.27 586 PRO A C 1
ATOM 4494 O O . PRO A 1 586 ? 15.022 -49.046 -15.338 1.00 30.27 586 PRO A O 1
ATOM 4497 N N . LEU A 1 587 ? 17.178 -48.688 -15.881 1.00 30.64 587 LEU A N 1
ATOM 4498 C CA . LEU A 1 587 ? 17.685 -48.489 -14.519 1.00 30.64 587 LEU A CA 1
ATOM 4499 C C . LEU A 1 587 ? 17.033 -47.267 -13.850 1.00 30.64 587 LEU A C 1
ATOM 4501 O O . LEU A 1 587 ? 17.223 -46.135 -14.292 1.00 30.64 587 LEU A O 1
ATOM 4505 N N . VAL A 1 588 ? 16.319 -47.487 -12.743 1.00 26.41 588 VAL A N 1
ATOM 4506 C CA . VAL A 1 588 ? 15.802 -46.402 -11.897 1.00 26.41 588 VAL A CA 1
ATOM 4507 C C . VAL A 1 588 ? 16.925 -45.906 -10.989 1.00 26.41 588 VAL A C 1
ATOM 4509 O O . VAL A 1 588 ? 17.292 -46.559 -10.012 1.00 26.41 588 VAL A O 1
ATOM 4512 N N . CYS A 1 589 ? 17.476 -44.737 -11.311 1.00 26.83 589 CYS A N 1
ATOM 4513 C CA . CYS A 1 589 ? 18.450 -44.062 -10.461 1.00 26.83 589 CYS A CA 1
ATOM 4514 C C . CYS A 1 589 ? 17.728 -43.400 -9.274 1.00 26.83 589 CYS A C 1
ATOM 4516 O O . CYS A 1 589 ? 16.995 -42.426 -9.449 1.00 26.83 589 CYS A O 1
ATOM 4518 N N . PHE A 1 590 ? 17.913 -43.929 -8.061 1.00 25.62 590 PHE A N 1
ATOM 4519 C CA . PHE A 1 590 ? 17.339 -43.349 -6.844 1.00 25.62 590 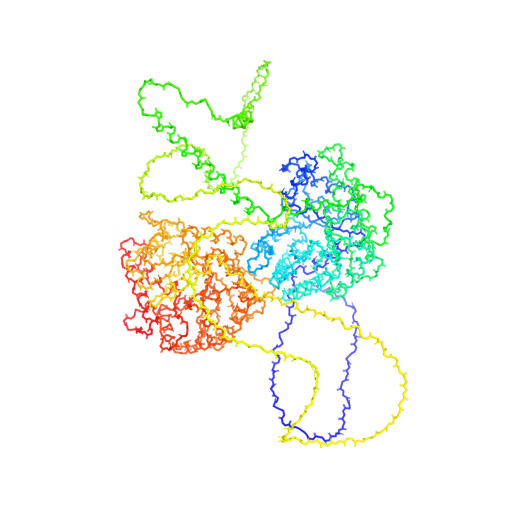PHE A CA 1
ATOM 4520 C C . PHE A 1 590 ? 18.076 -42.064 -6.445 1.00 25.62 590 PHE A C 1
ATOM 4522 O O . PHE A 1 590 ? 19.070 -42.097 -5.716 1.00 25.62 590 PHE A O 1
ATOM 4529 N N . VAL A 1 591 ? 17.550 -40.913 -6.865 1.00 28.86 591 VAL A N 1
ATOM 4530 C CA . VAL A 1 591 ? 17.969 -39.613 -6.328 1.00 28.86 591 VAL A CA 1
ATOM 4531 C C . VAL A 1 591 ? 17.444 -39.479 -4.896 1.00 28.86 591 VAL A C 1
ATOM 4533 O O . VAL A 1 591 ? 16.253 -39.271 -4.673 1.00 28.86 591 VAL A O 1
ATOM 4536 N N . ARG A 1 592 ? 18.337 -39.576 -3.903 1.00 27.55 592 ARG A N 1
ATOM 4537 C CA . ARG A 1 592 ? 18.031 -39.192 -2.516 1.00 27.55 592 ARG A CA 1
ATOM 4538 C C . ARG A 1 592 ? 17.949 -37.668 -2.404 1.00 27.55 592 ARG A C 1
ATOM 4540 O O . ARG A 1 592 ? 18.925 -37.014 -2.035 1.00 27.55 592 ARG A O 1
ATOM 4547 N N . SER A 1 593 ? 16.772 -37.108 -2.671 1.00 27.36 593 SER A N 1
ATOM 4548 C CA . SER A 1 593 ? 16.442 -35.753 -2.233 1.00 27.36 593 SER A CA 1
ATOM 4549 C C . SER A 1 593 ? 16.480 -35.709 -0.703 1.00 27.36 593 SER A C 1
ATOM 4551 O O . SER A 1 593 ? 15.620 -36.296 -0.046 1.00 27.36 593 SER A O 1
ATOM 4553 N N . HIS A 1 594 ? 17.470 -35.027 -0.129 1.00 27.88 594 HIS A N 1
ATOM 4554 C CA . HIS A 1 594 ? 17.417 -34.672 1.285 1.00 27.88 594 HIS A CA 1
ATOM 4555 C C . HIS A 1 594 ? 16.348 -33.583 1.437 1.00 27.88 594 HIS A C 1
ATOM 4557 O O . HIS A 1 594 ? 16.497 -32.529 0.815 1.00 27.88 594 HIS A O 1
ATOM 4563 N N . PRO A 1 595 ? 15.276 -33.790 2.222 1.00 33.97 595 PRO A N 1
ATOM 4564 C CA . PRO A 1 595 ? 14.377 -32.700 2.547 1.00 33.97 595 PRO A CA 1
ATOM 4565 C C . PRO A 1 595 ? 15.138 -31.735 3.457 1.00 33.97 595 PRO A C 1
ATOM 4567 O O . PRO A 1 595 ? 15.342 -32.008 4.639 1.00 33.97 595 PRO A O 1
ATOM 4570 N N . THR A 1 596 ? 15.565 -30.594 2.918 1.00 36.28 596 THR A N 1
ATOM 4571 C CA . THR A 1 596 ? 15.922 -29.448 3.755 1.00 36.28 596 THR A CA 1
ATOM 4572 C C . THR A 1 596 ? 14.677 -29.064 4.539 1.00 36.28 596 THR A C 1
ATOM 4574 O O . THR A 1 596 ? 13.718 -28.547 3.960 1.00 36.28 596 THR A O 1
ATOM 4577 N N . SER A 1 597 ? 14.671 -29.326 5.846 1.00 35.09 597 SER A N 1
ATOM 4578 C CA . SER A 1 597 ? 13.634 -28.805 6.726 1.00 35.09 597 SER A CA 1
ATOM 4579 C C . SER A 1 597 ? 13.739 -27.284 6.711 1.00 35.09 597 SER A C 1
ATOM 4581 O O . SER A 1 597 ? 14.646 -26.715 7.322 1.00 35.09 597 SER A O 1
ATOM 4583 N N . ALA A 1 598 ? 12.820 -26.627 6.005 1.00 38.94 598 ALA A N 1
ATOM 4584 C CA . ALA A 1 598 ? 12.592 -25.203 6.162 1.00 38.94 598 ALA A CA 1
ATOM 4585 C C . ALA A 1 598 ? 12.048 -24.994 7.580 1.00 38.94 598 ALA A C 1
ATOM 4587 O O . ALA A 1 598 ? 10.847 -25.110 7.819 1.00 38.94 598 ALA A O 1
ATOM 4588 N N . ALA A 1 599 ? 12.954 -24.784 8.537 1.00 38.19 599 ALA A N 1
ATOM 4589 C CA . ALA A 1 599 ? 12.586 -24.453 9.901 1.00 38.19 599 ALA A CA 1
ATOM 4590 C C . ALA A 1 599 ? 11.732 -23.183 9.857 1.00 38.19 599 ALA A C 1
ATOM 4592 O O . ALA A 1 599 ? 12.152 -22.171 9.291 1.00 38.19 599 ALA A O 1
ATOM 4593 N N . PHE A 1 600 ? 10.523 -23.257 10.415 1.00 37.03 600 PHE A N 1
ATOM 4594 C CA . PHE A 1 600 ? 9.585 -22.140 10.461 1.00 37.03 600 PHE A CA 1
ATOM 4595 C C . PHE A 1 600 ? 10.056 -21.137 11.524 1.00 37.03 600 PHE A C 1
ATOM 4597 O O . PHE A 1 600 ? 9.528 -21.059 12.632 1.00 37.03 600 PHE A O 1
ATOM 4604 N N . THR A 1 601 ? 11.137 -20.425 11.210 1.00 42.34 601 THR A N 1
ATOM 4605 C CA . THR A 1 601 ? 11.760 -19.451 12.100 1.00 42.34 601 THR A CA 1
ATOM 4606 C C . THR A 1 601 ? 10.926 -18.178 12.094 1.00 42.34 601 THR A C 1
ATOM 4608 O O . THR A 1 601 ? 11.212 -17.241 11.348 1.00 42.34 601 THR A O 1
ATOM 4611 N N . VAL A 1 602 ? 9.910 -18.122 12.959 1.00 48.75 602 VAL A N 1
ATOM 4612 C CA . VAL A 1 602 ? 9.312 -16.844 13.356 1.00 48.75 602 VAL A CA 1
ATOM 4613 C C . VAL A 1 602 ? 10.413 -16.046 14.044 1.00 48.75 602 VAL A C 1
ATOM 4615 O O . VAL A 1 602 ? 10.788 -16.314 15.186 1.00 48.75 602 VAL A O 1
ATOM 4618 N N . ARG A 1 603 ? 10.992 -15.089 13.319 1.00 53.09 603 ARG A N 1
ATOM 4619 C CA . ARG A 1 603 ? 12.003 -14.189 13.863 1.00 53.09 603 ARG A CA 1
ATOM 4620 C C . ARG A 1 603 ? 11.291 -13.230 14.811 1.00 53.09 603 ARG A C 1
ATOM 4622 O O . ARG A 1 603 ? 10.707 -12.250 14.359 1.00 53.09 603 ARG A O 1
ATOM 4629 N N . ALA A 1 604 ? 11.315 -13.538 16.108 1.00 57.09 604 ALA A N 1
ATOM 4630 C CA . ALA A 1 604 ? 10.786 -12.650 17.136 1.00 57.09 604 ALA A CA 1
ATOM 4631 C C . ALA A 1 604 ? 11.373 -11.243 16.937 1.00 57.09 604 ALA A C 1
ATOM 4633 O O . ALA A 1 604 ? 12.596 -11.088 16.841 1.00 57.09 604 ALA A O 1
ATOM 4634 N N . SER A 1 605 ? 10.509 -10.231 16.815 1.00 70.69 605 SER A N 1
ATOM 4635 C CA . SER A 1 605 ? 10.974 -8.851 16.684 1.00 70.69 605 SER A CA 1
ATOM 4636 C C . SER A 1 605 ? 11.658 -8.419 17.981 1.00 70.69 605 SER A C 1
ATOM 4638 O O . SER A 1 605 ? 11.375 -8.950 19.058 1.00 70.69 605 SER A O 1
ATOM 4640 N N . SER A 1 606 ? 12.515 -7.398 17.913 1.00 85.81 606 SER A N 1
ATOM 4641 C CA . SER A 1 606 ? 13.129 -6.789 19.105 1.00 85.81 606 SER A CA 1
ATOM 4642 C C . SER A 1 606 ? 12.113 -6.211 20.101 1.00 85.81 606 SER A C 1
ATOM 4644 O O . SER A 1 606 ? 12.498 -5.807 21.192 1.00 85.81 606 SER A O 1
ATOM 4646 N N . TYR A 1 607 ? 10.832 -6.166 19.724 1.00 94.31 607 TYR A N 1
ATOM 4647 C CA . TYR A 1 607 ? 9.724 -5.633 20.504 1.00 94.31 607 TYR A CA 1
ATOM 4648 C C . TYR A 1 607 ? 8.755 -6.712 21.008 1.00 94.31 607 TYR A C 1
ATOM 4650 O O . TYR A 1 607 ? 7.749 -6.349 21.608 1.00 94.31 607 TYR A O 1
ATOM 4658 N N . ALA A 1 608 ? 9.003 -8.011 20.783 1.00 94.06 608 ALA A N 1
ATOM 4659 C CA . ALA A 1 608 ? 8.035 -9.078 21.073 1.00 94.06 608 ALA A CA 1
ATOM 4660 C C . ALA A 1 608 ? 7.423 -8.989 22.490 1.00 94.06 608 ALA A C 1
ATOM 4662 O O . ALA A 1 608 ? 6.203 -8.892 22.631 1.00 94.06 608 ALA A O 1
ATOM 4663 N N . ASP A 1 609 ? 8.252 -8.903 23.534 1.00 96.56 609 ASP A N 1
ATOM 4664 C CA . ASP A 1 609 ? 7.776 -8.784 24.920 1.00 96.56 609 ASP A CA 1
ATOM 4665 C C . ASP A 1 609 ? 7.030 -7.462 25.192 1.00 96.56 609 ASP A C 1
ATOM 4667 O O . ASP A 1 609 ? 6.042 -7.442 25.932 1.00 96.56 609 ASP A O 1
ATOM 4671 N N . GLU A 1 610 ? 7.458 -6.350 24.579 1.00 97.88 610 GLU A N 1
ATOM 4672 C CA . GLU A 1 610 ? 6.787 -5.048 24.705 1.00 97.88 610 GLU A CA 1
ATOM 4673 C C . GLU A 1 610 ? 5.418 -5.048 24.016 1.00 97.88 610 GLU A C 1
ATOM 4675 O O . GLU A 1 610 ? 4.457 -4.515 24.574 1.00 97.88 610 GLU A O 1
ATOM 4680 N N . LEU A 1 611 ? 5.296 -5.697 22.855 1.00 98.44 611 LEU A N 1
ATOM 4681 C CA . LEU A 1 611 ? 4.036 -5.873 22.134 1.00 98.44 611 LEU A CA 1
ATOM 4682 C C . LEU A 1 611 ? 3.046 -6.686 22.976 1.00 98.44 611 LEU A C 1
ATOM 4684 O O . LEU A 1 611 ? 1.922 -6.235 23.197 1.00 98.44 611 LEU A O 1
ATOM 4688 N N . VAL A 1 612 ? 3.468 -7.833 23.521 1.00 98.31 612 VAL A N 1
ATOM 4689 C CA . VAL A 1 612 ? 2.620 -8.672 24.391 1.00 98.31 612 VAL A CA 1
ATOM 4690 C C . VAL A 1 612 ? 2.215 -7.921 25.663 1.00 98.31 612 VAL A C 1
ATOM 4692 O O . VAL A 1 612 ? 1.047 -7.946 26.060 1.00 98.31 612 VAL A O 1
ATOM 4695 N N . LYS A 1 613 ? 3.155 -7.214 26.306 1.00 98.38 613 LYS A N 1
ATOM 4696 C CA . LYS A 1 613 ? 2.877 -6.397 27.496 1.00 98.38 613 LYS A CA 1
ATOM 4697 C C . LYS A 1 613 ? 1.889 -5.270 27.189 1.00 98.38 613 LYS A C 1
ATOM 4699 O O . LYS A 1 613 ? 0.949 -5.058 27.955 1.00 98.38 613 LYS A O 1
ATOM 4704 N N . THR A 1 614 ? 2.075 -4.569 26.075 1.00 98.62 614 THR A N 1
ATOM 4705 C CA . THR A 1 614 ? 1.208 -3.466 25.643 1.00 98.62 614 THR A CA 1
ATOM 4706 C C . THR A 1 614 ? -0.192 -3.975 25.324 1.00 98.62 614 THR A C 1
ATOM 4708 O O . THR A 1 614 ? -1.165 -3.440 25.852 1.00 98.62 614 THR A O 1
ATOM 4711 N N . ALA A 1 615 ? -0.308 -5.050 24.542 1.00 98.56 615 ALA A N 1
ATOM 4712 C CA . ALA A 1 615 ? -1.593 -5.623 24.166 1.00 98.56 615 ALA A CA 1
ATOM 4713 C C . ALA A 1 615 ? -2.384 -6.088 25.402 1.00 98.56 615 ALA A C 1
ATOM 4715 O O . ALA A 1 615 ? -3.555 -5.744 25.530 1.00 98.56 615 ALA A O 1
ATOM 4716 N N . LYS A 1 616 ? -1.733 -6.745 26.377 1.00 97.94 616 LYS A N 1
ATOM 4717 C CA . LYS A 1 616 ? -2.335 -7.100 27.681 1.00 97.94 616 LYS A CA 1
ATOM 4718 C C . LYS A 1 616 ? -2.693 -5.886 28.548 1.00 97.94 616 LYS A C 1
ATOM 4720 O O . LYS A 1 616 ? -3.688 -5.921 29.263 1.00 97.94 616 LYS A O 1
ATOM 4725 N N . THR A 1 617 ? -1.913 -4.804 28.490 1.00 98.06 617 THR A N 1
ATOM 4726 C CA . THR A 1 617 ? -2.206 -3.558 29.229 1.00 98.06 617 THR A CA 1
ATOM 4727 C C . THR A 1 617 ? -3.450 -2.861 28.678 1.00 98.06 617 THR A C 1
ATOM 4729 O O . THR A 1 617 ? -4.265 -2.349 29.445 1.00 98.06 617 THR A O 1
ATOM 4732 N N . VAL A 1 618 ? -3.615 -2.865 27.352 1.00 98.44 618 VAL A N 1
ATOM 4733 C CA . VAL A 1 618 ? -4.811 -2.345 26.679 1.00 98.44 618 VAL A CA 1
ATOM 4734 C C . VAL A 1 618 ? -6.007 -3.289 26.887 1.00 98.44 618 VAL A C 1
ATOM 4736 O O . VAL A 1 618 ? -7.109 -2.830 27.183 1.00 98.44 618 VAL A O 1
ATOM 4739 N N . ALA A 1 619 ? -5.799 -4.603 26.833 1.00 97.44 619 ALA A N 1
ATOM 4740 C CA . ALA A 1 619 ? -6.803 -5.636 27.094 1.00 97.44 619 ALA A CA 1
ATOM 4741 C C . ALA A 1 619 ? -6.960 -5.975 28.597 1.00 97.44 619 ALA A C 1
ATOM 4743 O O . ALA A 1 619 ? -6.996 -7.140 28.987 1.00 97.44 619 ALA A O 1
ATOM 4744 N N . SER A 1 620 ? -7.010 -4.954 29.458 1.00 96.69 620 SER A N 1
ATOM 4745 C CA . SER A 1 620 ? -7.097 -5.119 30.917 1.00 96.69 620 SER A CA 1
ATOM 4746 C C . SER A 1 620 ? -8.549 -5.091 31.438 1.00 96.69 620 SER A C 1
ATOM 4748 O O . SER A 1 620 ? -9.322 -4.256 30.951 1.00 96.69 620 SER A O 1
ATOM 4750 N N . PRO A 1 621 ? -8.913 -5.892 32.464 1.00 96.69 621 PRO A N 1
ATOM 4751 C CA . PRO A 1 621 ? -10.272 -5.965 33.014 1.00 96.69 621 PRO A CA 1
ATOM 4752 C C . PRO A 1 621 ? -10.880 -4.610 33.386 1.00 96.69 621 PRO A C 1
ATOM 4754 O O . PRO A 1 621 ? -10.201 -3.731 33.914 1.00 96.69 621 PRO A O 1
ATOM 4757 N N . GLY A 1 622 ? -12.174 -4.448 33.112 1.00 96.31 622 GLY A N 1
ATOM 4758 C CA . GLY A 1 622 ? -12.926 -3.219 33.361 1.00 96.31 622 GLY A CA 1
ATOM 4759 C C . GLY A 1 622 ? -12.562 -2.045 32.448 1.00 96.31 622 GLY A C 1
ATOM 4760 O O . GLY A 1 622 ? -13.104 -0.959 32.649 1.00 96.31 622 GLY A O 1
ATOM 4761 N N . ARG A 1 623 ? -11.676 -2.216 31.453 1.00 98.19 623 ARG A N 1
ATOM 4762 C CA . ARG A 1 623 ? -11.241 -1.127 30.565 1.00 98.19 623 ARG A CA 1
ATOM 4763 C C . ARG A 1 623 ? -11.383 -1.443 29.074 1.00 98.19 623 ARG A C 1
ATOM 4765 O O . ARG A 1 623 ? -11.380 -2.605 28.650 1.00 98.19 623 ARG A O 1
ATOM 4772 N N . GLY A 1 624 ? -11.487 -0.381 28.279 1.00 98.44 624 GLY A N 1
ATOM 4773 C CA . GLY A 1 624 ? -11.529 -0.420 26.815 1.00 98.44 624 GLY A CA 1
ATOM 4774 C C . GLY A 1 624 ? -10.855 0.793 26.172 1.00 98.44 624 GLY A C 1
ATOM 4775 O O . GLY A 1 624 ? -10.131 1.540 26.825 1.00 98.44 624 GLY A O 1
ATOM 4776 N N . ILE A 1 625 ? -11.069 0.987 24.873 1.00 98.88 625 ILE A N 1
ATOM 4777 C CA . ILE A 1 625 ? -10.369 1.993 24.067 1.00 98.88 625 ILE A CA 1
ATOM 4778 C C . ILE A 1 625 ? -11.299 3.155 23.695 1.00 98.88 625 ILE A C 1
ATOM 4780 O O . ILE A 1 625 ? -12.388 2.945 23.154 1.00 98.88 625 ILE A O 1
ATOM 4784 N N . LEU A 1 626 ? -10.820 4.386 23.894 1.00 98.81 626 LEU A N 1
ATOM 4785 C CA . LEU A 1 626 ? -11.420 5.597 23.331 1.00 98.81 626 LEU A CA 1
ATOM 4786 C C . LEU A 1 626 ? -10.880 5.819 21.910 1.00 98.81 626 LEU A C 1
ATOM 4788 O O . LEU A 1 626 ? -9.703 6.115 21.723 1.00 98.81 626 LEU A O 1
ATOM 4792 N N . ALA A 1 627 ? -11.726 5.679 20.893 1.00 98.56 627 ALA A N 1
ATOM 4793 C CA . ALA A 1 627 ? -11.347 5.932 19.504 1.00 98.56 627 ALA A CA 1
ATOM 4794 C C . ALA A 1 627 ? -11.637 7.396 19.138 1.00 98.56 627 ALA A C 1
ATOM 4796 O O . ALA A 1 627 ? -12.760 7.740 18.783 1.00 98.56 627 ALA A O 1
ATOM 4797 N N . MET A 1 628 ? -10.632 8.263 19.284 1.00 97.94 628 MET A N 1
ATOM 4798 C CA . MET A 1 628 ? -10.663 9.700 18.958 1.00 97.94 628 MET A CA 1
ATOM 4799 C C . MET A 1 628 ? -9.783 10.006 17.730 1.00 97.94 628 MET A C 1
ATOM 4801 O O . MET A 1 628 ? -9.172 11.068 17.613 1.00 97.94 628 MET A O 1
ATOM 4805 N N . ASP A 1 629 ? -9.724 9.040 16.809 1.00 98.19 629 ASP A N 1
ATOM 4806 C CA . ASP A 1 629 ? -8.926 9.030 15.584 1.00 98.19 629 ASP A CA 1
ATOM 4807 C C . ASP A 1 629 ? -9.680 9.555 14.354 1.00 98.19 629 ASP A C 1
ATOM 4809 O O . ASP A 1 629 ? -9.342 9.232 13.211 1.00 98.19 629 ASP A O 1
ATOM 4813 N N . GLU A 1 630 ? -10.721 10.369 14.563 1.00 97.50 630 GLU A N 1
ATOM 4814 C CA . GLU A 1 630 ? -11.397 11.031 13.450 1.00 97.50 630 GLU A CA 1
ATOM 4815 C C . GLU A 1 630 ? -10.410 11.915 12.677 1.00 97.50 630 GLU A C 1
ATOM 4817 O O . GLU A 1 630 ? -9.762 12.789 13.254 1.00 97.50 630 GLU A O 1
ATOM 4822 N N . SER A 1 631 ? -10.358 11.705 11.357 1.00 95.94 631 SER A N 1
ATOM 4823 C CA . SER A 1 631 ? -9.655 12.572 10.408 1.00 95.94 631 SER A CA 1
ATOM 4824 C C . SER A 1 631 ? -10.138 14.018 10.539 1.00 95.94 631 SER A C 1
ATOM 4826 O O . SER A 1 631 ? -11.272 14.254 10.961 1.00 95.94 631 SER A O 1
ATOM 4828 N N . ASN A 1 632 ? -9.347 14.998 10.096 1.00 96.75 632 ASN A N 1
ATOM 4829 C CA . ASN A 1 632 ? -9.781 16.402 10.114 1.00 96.75 632 ASN A CA 1
ATOM 4830 C C . ASN A 1 632 ? -11.132 16.605 9.399 1.00 96.75 632 ASN A C 1
ATOM 4832 O O . ASN A 1 632 ? -11.963 17.374 9.873 1.00 96.75 632 ASN A O 1
ATOM 4836 N N . ALA A 1 633 ? -11.407 15.864 8.320 1.00 95.25 633 ALA A N 1
ATOM 4837 C CA . ALA A 1 633 ? -12.702 15.890 7.637 1.00 95.25 633 ALA A CA 1
ATOM 4838 C C . ALA A 1 633 ? -13.846 15.305 8.494 1.00 95.25 633 ALA A C 1
ATOM 4840 O O . ALA A 1 633 ? -14.911 15.913 8.606 1.00 95.25 633 ALA A O 1
ATOM 4841 N N . THR A 1 634 ? -13.640 14.150 9.132 1.00 94.50 634 THR A N 1
ATOM 4842 C CA . THR A 1 634 ? -14.674 13.492 9.952 1.00 94.50 634 THR A CA 1
ATOM 4843 C C . THR A 1 634 ? -14.888 14.169 11.305 1.00 94.50 634 THR A C 1
ATOM 4845 O O . THR A 1 634 ? -16.026 14.260 11.766 1.00 94.50 634 THR A O 1
ATOM 4848 N N . CYS A 1 635 ? -13.838 14.728 11.907 1.00 96.69 635 CYS A N 1
ATOM 4849 C CA . CYS A 1 635 ? -13.953 15.603 13.069 1.00 96.69 635 CYS A CA 1
ATOM 4850 C C . CYS A 1 635 ? -14.756 16.863 12.703 1.00 96.69 635 CYS A C 1
ATOM 4852 O O . CYS A 1 635 ? -15.706 17.205 13.402 1.00 96.69 635 CYS A O 1
ATOM 4854 N N . GLY A 1 636 ? -14.492 17.462 11.534 1.00 96.69 636 GLY A N 1
ATOM 4855 C CA . GLY A 1 636 ? -15.283 18.568 10.991 1.00 96.69 636 GLY A CA 1
ATOM 4856 C C . GLY A 1 636 ? -16.775 18.261 10.844 1.00 96.69 636 GLY A C 1
ATOM 4857 O O . GLY A 1 636 ? -17.602 19.053 11.286 1.00 96.69 636 GLY A O 1
ATOM 4858 N N . LYS A 1 637 ? -17.140 17.083 10.315 1.00 95.62 637 LYS A N 1
ATOM 4859 C CA . LYS A 1 637 ? -18.549 16.631 10.250 1.00 95.62 637 LYS A CA 1
ATOM 4860 C C . LYS A 1 637 ? -19.204 16.554 11.637 1.00 95.62 637 LYS A C 1
ATOM 4862 O O . LYS A 1 637 ? -20.394 16.833 11.764 1.00 95.62 637 LYS A O 1
ATOM 4867 N N . ARG A 1 638 ? -18.449 16.179 12.678 1.00 95.12 638 ARG A N 1
ATOM 4868 C CA . ARG A 1 638 ? -18.945 16.142 14.064 1.00 95.12 638 ARG A CA 1
ATOM 4869 C C . ARG A 1 638 ? -19.077 17.535 14.674 1.00 95.12 638 ARG A C 1
ATOM 4871 O O . ARG A 1 638 ? -20.124 17.825 15.241 1.00 95.12 638 ARG A O 1
ATOM 4878 N N . LEU A 1 639 ? -18.080 18.403 14.511 1.00 97.62 639 LEU A N 1
ATOM 4879 C CA . LEU A 1 639 ? -18.141 19.798 14.967 1.00 97.62 639 LEU A CA 1
ATOM 4880 C C . LEU A 1 639 ? -19.319 20.546 14.319 1.00 97.62 639 LEU A C 1
ATOM 4882 O O . LEU A 1 639 ? -20.108 21.174 15.021 1.00 97.62 639 LEU A O 1
ATOM 4886 N N . ALA A 1 640 ? -19.540 20.358 13.015 1.00 96.94 640 ALA A N 1
ATOM 4887 C CA . ALA A 1 640 ? -20.678 20.942 12.307 1.00 96.94 640 ALA A CA 1
ATOM 4888 C C . ALA A 1 640 ? -22.040 20.506 12.887 1.00 96.94 640 ALA A C 1
ATOM 4890 O O . ALA A 1 640 ? -22.975 21.302 12.914 1.00 96.94 640 ALA A O 1
ATOM 4891 N N . SER A 1 641 ? -22.155 19.279 13.418 1.00 95.25 641 SER A N 1
ATOM 4892 C CA . SER A 1 641 ? -23.400 18.782 14.037 1.00 95.25 641 SER A CA 1
ATOM 4893 C C . SER A 1 641 ? -23.786 19.485 15.349 1.00 95.25 641 SER A C 1
ATOM 4895 O O . SER A 1 641 ? -24.930 19.366 15.784 1.00 95.25 641 SER A O 1
ATOM 4897 N N . ILE A 1 642 ? -22.858 20.239 15.951 1.00 96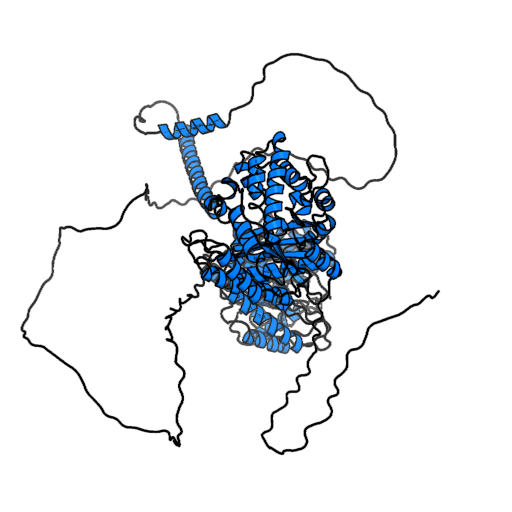.56 642 ILE A N 1
ATOM 4898 C CA . ILE A 1 642 ? -23.092 21.119 17.107 1.00 96.56 642 ILE A CA 1
ATOM 4899 C C . ILE A 1 642 ? -22.917 22.609 16.758 1.00 96.56 642 ILE A C 1
ATOM 4901 O O . ILE A 1 642 ? -22.826 23.442 17.655 1.00 96.56 642 ILE A O 1
ATOM 4905 N N . GLY A 1 643 ? -22.873 22.954 15.465 1.00 96.62 643 GLY A N 1
ATOM 4906 C CA . GLY A 1 643 ? -22.746 24.335 14.986 1.00 96.62 643 GLY A CA 1
ATOM 4907 C C . GLY A 1 643 ? -21.327 24.915 15.007 1.00 96.62 643 GLY A C 1
ATOM 4908 O O . GLY A 1 643 ? -21.182 26.128 14.883 1.00 96.62 643 GLY A O 1
ATOM 4909 N N . LEU A 1 644 ? -20.283 24.090 15.160 1.00 97.06 644 LEU A N 1
ATOM 4910 C CA . LEU A 1 644 ? -18.886 24.541 15.190 1.00 97.06 644 LEU A CA 1
ATOM 4911 C C . LEU A 1 644 ? -18.178 24.370 13.841 1.00 97.06 644 LEU A C 1
ATOM 4913 O O . LEU A 1 644 ? -18.308 23.349 13.165 1.00 97.06 644 LEU A O 1
ATOM 4917 N N . GLU A 1 645 ? -17.349 25.354 13.493 1.00 97.31 645 GLU A N 1
ATOM 4918 C CA . GLU A 1 645 ? -16.458 25.296 12.334 1.00 97.31 645 GLU A CA 1
ATOM 4919 C C . GLU A 1 645 ? -15.300 24.302 12.550 1.00 97.31 645 GLU A C 1
ATOM 4921 O O . GLU A 1 645 ? -14.810 24.110 13.666 1.00 97.31 645 GLU A O 1
ATOM 4926 N N . ASN A 1 646 ? -14.813 23.695 11.465 1.00 98.06 646 ASN A N 1
ATOM 4927 C CA . ASN A 1 646 ? -13.684 22.765 11.468 1.00 98.06 646 ASN A CA 1
ATOM 4928 C C . ASN A 1 646 ? -12.304 23.461 11.510 1.00 98.06 646 ASN A C 1
ATOM 4930 O O . ASN A 1 646 ? -11.446 23.226 10.654 1.00 98.06 646 ASN A O 1
ATOM 4934 N N . THR A 1 647 ? -12.074 24.310 12.508 1.00 98.19 647 THR A N 1
ATOM 4935 C CA . THR A 1 647 ? -10.760 24.927 12.752 1.00 98.19 647 THR A CA 1
ATOM 4936 C C . THR A 1 647 ? -9.856 23.996 13.563 1.00 98.19 647 THR A C 1
ATOM 4938 O O . THR A 1 647 ? -10.338 23.124 14.289 1.00 98.19 647 THR A O 1
ATOM 4941 N N . GLU A 1 648 ? -8.534 24.175 13.469 1.00 98.00 648 GLU A N 1
ATOM 4942 C CA . GLU A 1 648 ? -7.593 23.422 14.313 1.00 98.00 648 GLU A CA 1
ATOM 4943 C C . GLU A 1 648 ? -7.852 23.673 15.803 1.00 98.00 648 GLU A C 1
ATOM 4945 O O . GLU A 1 648 ? -7.951 22.718 16.567 1.00 98.00 648 GLU A O 1
ATOM 4950 N N . ALA A 1 649 ? -8.076 24.930 16.201 1.00 97.94 649 ALA A N 1
ATOM 4951 C CA . ALA A 1 649 ? -8.394 25.293 17.581 1.00 97.94 649 ALA A CA 1
ATOM 4952 C C . ALA A 1 649 ? -9.638 24.554 18.115 1.00 97.94 649 ALA A C 1
ATOM 4954 O O . ALA A 1 649 ? -9.617 24.046 19.235 1.00 97.94 649 ALA A O 1
ATOM 4955 N N . ASN A 1 650 ? -10.697 24.407 17.307 1.00 98.19 650 ASN A N 1
ATOM 4956 C CA . ASN A 1 650 ? -11.894 23.660 17.710 1.00 98.19 650 ASN A CA 1
ATOM 4957 C C . ASN A 1 650 ? -11.624 22.153 17.835 1.00 98.19 650 ASN A C 1
ATOM 4959 O O . ASN A 1 650 ? -12.133 21.514 18.760 1.00 98.19 650 ASN A O 1
ATOM 4963 N N . ARG A 1 651 ? -10.793 21.575 16.952 1.00 98.50 651 ARG A N 1
ATOM 4964 C CA . ARG A 1 651 ? -10.345 20.177 17.081 1.00 98.50 651 ARG A CA 1
ATOM 4965 C C . ARG A 1 651 ? -9.499 19.993 18.344 1.00 98.50 651 ARG A C 1
ATOM 4967 O O . ARG A 1 651 ? -9.819 19.124 19.151 1.00 98.50 651 ARG A O 1
ATOM 4974 N N . GLN A 1 652 ? -8.496 20.839 18.563 1.00 98.44 652 GLN A N 1
ATOM 4975 C CA . GLN A 1 652 ? -7.620 20.832 19.738 1.00 98.44 652 GLN A CA 1
ATOM 4976 C C . GLN A 1 652 ? -8.413 20.979 21.046 1.00 98.44 652 GLN A C 1
ATOM 4978 O O . GLN A 1 652 ? -8.195 20.208 21.983 1.00 98.44 652 GLN A O 1
ATOM 4983 N N . ALA A 1 653 ? -9.367 21.913 21.113 1.00 98.31 653 ALA A N 1
ATOM 4984 C CA . ALA A 1 653 ? -10.240 22.104 22.270 1.00 98.31 653 ALA A CA 1
ATOM 4985 C C . ALA A 1 653 ? -11.093 20.854 22.545 1.00 98.31 653 ALA A C 1
ATOM 4987 O O . ALA A 1 653 ? -11.146 20.382 23.682 1.00 98.31 653 ALA A O 1
ATOM 4988 N N . TYR A 1 654 ? -11.678 20.253 21.502 1.00 98.62 654 TYR A N 1
ATOM 4989 C CA . TYR A 1 654 ? -12.444 19.015 21.640 1.00 98.62 654 TYR A CA 1
ATOM 4990 C C . TYR A 1 654 ? -11.578 17.843 22.125 1.00 98.62 654 TYR A C 1
ATOM 4992 O O . TYR A 1 654 ? -11.969 17.118 23.040 1.00 98.62 654 TYR A O 1
ATOM 5000 N N . ARG A 1 655 ? -10.371 17.665 21.571 1.00 98.50 655 ARG A N 1
ATOM 5001 C CA . ARG A 1 655 ? -9.436 16.624 22.034 1.00 98.50 655 ARG A CA 1
ATOM 5002 C C . ARG A 1 655 ? -8.978 16.867 23.467 1.00 98.50 655 ARG A C 1
ATOM 5004 O O . ARG A 1 655 ? -8.954 15.919 24.245 1.00 98.50 655 ARG A O 1
ATOM 5011 N N . THR A 1 656 ? -8.706 18.120 23.831 1.00 98.62 656 THR A N 1
ATOM 5012 C CA . THR A 1 656 ? -8.336 18.514 25.197 1.00 98.62 656 THR A CA 1
ATOM 5013 C C . THR A 1 656 ? -9.431 18.137 26.185 1.00 98.62 656 THR A C 1
ATOM 5015 O O . THR A 1 656 ? -9.140 17.507 27.199 1.00 98.62 656 THR A O 1
ATOM 5018 N N . LEU A 1 657 ? -10.693 18.445 25.870 1.00 98.44 657 LEU A N 1
ATOM 5019 C CA . LEU A 1 657 ? -11.849 18.076 26.688 1.00 98.44 657 LEU A CA 1
ATOM 5020 C C . LEU A 1 657 ? -11.894 16.566 26.944 1.00 98.44 657 LEU A C 1
ATOM 5022 O O . LEU A 1 657 ? -12.071 16.158 28.092 1.00 98.44 657 LEU A O 1
ATOM 5026 N N . LEU A 1 658 ? -11.693 15.751 25.901 1.00 98.50 658 LEU A N 1
ATOM 5027 C CA . LEU A 1 658 ? -11.690 14.291 26.014 1.00 98.50 658 LEU A CA 1
ATOM 5028 C C . LEU A 1 658 ? -10.533 13.780 26.888 1.00 98.50 658 LEU A C 1
ATOM 5030 O O . LEU A 1 658 ? -10.783 13.035 27.831 1.00 98.50 658 LEU A O 1
ATOM 5034 N N . VAL A 1 659 ? -9.281 14.166 26.605 1.00 97.75 659 VAL A N 1
ATOM 5035 C CA . VAL A 1 659 ? -8.109 13.590 27.301 1.00 97.75 659 VAL A CA 1
ATOM 5036 C C . VAL A 1 659 ? -7.920 14.106 28.726 1.00 97.75 659 VAL A C 1
ATOM 5038 O O . VAL A 1 659 ? -7.362 13.392 29.554 1.00 97.75 659 VAL A O 1
ATOM 5041 N N . SER A 1 660 ? -8.392 15.316 29.038 1.00 97.31 660 SER A N 1
ATOM 5042 C CA . SER A 1 660 ? -8.256 15.915 30.377 1.00 97.31 660 SER A CA 1
ATOM 5043 C C . SER A 1 660 ? -9.378 15.532 31.352 1.00 97.31 660 SER A C 1
ATOM 5045 O O . SER A 1 660 ? -9.364 15.992 32.492 1.00 97.31 660 SER A O 1
ATOM 5047 N N . ALA A 1 661 ? -10.333 14.683 30.947 1.00 98.12 661 ALA A N 1
ATOM 5048 C CA . ALA A 1 661 ? -11.408 14.202 31.815 1.00 98.12 661 ALA A CA 1
ATOM 5049 C C . ALA A 1 661 ? -10.829 13.469 33.051 1.00 98.12 661 ALA A C 1
ATOM 5051 O O . ALA A 1 661 ? -10.196 12.419 32.879 1.00 98.12 661 ALA A O 1
ATOM 5052 N N . PRO A 1 662 ? -11.014 13.975 34.289 1.00 97.19 662 PRO A N 1
ATOM 5053 C CA . PRO A 1 662 ? -10.348 13.406 35.460 1.00 97.19 662 PRO A CA 1
ATOM 5054 C C . PRO A 1 662 ? -10.839 11.993 35.789 1.00 97.19 662 PRO A C 1
ATOM 5056 O O . PRO A 1 662 ? -12.033 11.763 35.976 1.00 97.19 662 PRO A O 1
ATOM 5059 N N . GLY A 1 663 ? -9.912 11.039 35.898 1.00 97.00 663 GLY A N 1
ATOM 5060 C CA . GLY A 1 663 ? -10.234 9.648 36.230 1.00 97.00 663 GLY A CA 1
ATOM 5061 C C . GLY A 1 663 ? -10.718 8.811 35.040 1.00 97.00 663 GLY A C 1
ATOM 5062 O O . GLY A 1 663 ? -11.223 7.707 35.248 1.00 97.00 663 GLY A O 1
ATOM 5063 N N . LEU A 1 664 ? -10.540 9.291 33.803 1.00 98.38 664 LEU A N 1
ATOM 5064 C CA . LEU A 1 664 ? -10.864 8.551 32.579 1.00 98.38 664 LEU A CA 1
ATOM 5065 C C . LEU A 1 664 ? -10.105 7.214 32.494 1.00 98.38 664 LEU A C 1
ATOM 5067 O O . LEU A 1 664 ? -10.664 6.203 32.062 1.00 98.38 664 LEU A O 1
ATOM 5071 N N . GLY A 1 665 ? -8.860 7.187 32.979 1.00 98.12 665 GLY A N 1
ATOM 5072 C CA . GLY A 1 665 ? -7.988 6.006 33.004 1.00 98.12 665 GLY A CA 1
ATOM 5073 C C . GLY A 1 665 ? -8.486 4.808 33.822 1.00 98.12 665 GLY A C 1
ATOM 5074 O O . GLY A 1 665 ? -8.010 3.686 33.631 1.00 98.12 665 GLY A O 1
ATOM 5075 N N . ASN A 1 666 ? -9.486 5.019 34.688 1.00 98.25 666 ASN A N 1
ATOM 5076 C CA . ASN A 1 666 ? -10.171 3.943 35.412 1.00 98.25 666 ASN A CA 1
ATOM 5077 C C . ASN A 1 666 ? -10.996 3.042 34.475 1.00 98.25 666 ASN A C 1
ATOM 5079 O O . ASN A 1 666 ? -11.244 1.883 34.795 1.00 98.25 666 ASN A O 1
ATOM 5083 N N . TYR A 1 667 ? -11.419 3.575 33.325 1.00 98.56 667 TYR A N 1
ATOM 5084 C CA . TYR A 1 667 ? -12.325 2.921 32.374 1.00 98.56 667 TYR A CA 1
ATOM 5085 C C . TYR A 1 667 ? -11.720 2.799 30.969 1.00 98.56 667 TYR A C 1
ATOM 5087 O O . TYR A 1 667 ? -12.137 1.953 30.177 1.00 98.56 667 TYR A O 1
ATOM 5095 N N . ILE A 1 668 ? -10.738 3.641 30.647 1.00 98.75 668 ILE A N 1
ATOM 5096 C CA . ILE A 1 668 ? -10.031 3.643 29.369 1.00 98.75 668 ILE A CA 1
ATOM 5097 C C . ILE A 1 668 ? -8.604 3.134 29.586 1.00 98.75 668 ILE A C 1
ATOM 5099 O O . ILE A 1 668 ? -7.888 3.608 30.461 1.00 98.75 668 ILE A O 1
ATOM 5103 N N . SER A 1 669 ? -8.192 2.150 28.794 1.00 98.69 669 SER A N 1
ATOM 5104 C CA . SER A 1 669 ? -6.842 1.574 28.797 1.00 98.69 669 SER A CA 1
ATOM 5105 C C . SER A 1 669 ? -5.990 2.056 27.625 1.00 98.69 669 SER A C 1
ATOM 5107 O O . SER A 1 669 ? -4.764 2.036 27.716 1.00 98.69 669 SER A O 1
ATOM 5109 N N . GLY A 1 670 ? -6.616 2.519 26.540 1.00 98.75 670 GLY A N 1
ATOM 5110 C CA . GLY A 1 670 ? -5.928 3.105 25.394 1.00 98.75 670 GLY A CA 1
ATOM 5111 C C . GLY A 1 670 ? -6.761 4.167 24.681 1.00 98.75 670 GLY A C 1
ATOM 5112 O O . GLY A 1 670 ? -7.990 4.117 24.703 1.00 98.75 670 GLY A O 1
ATOM 5113 N N . ALA A 1 671 ? -6.102 5.118 24.023 1.00 98.88 671 ALA A N 1
ATOM 5114 C CA . ALA A 1 671 ? -6.757 6.132 23.200 1.00 98.88 671 ALA A CA 1
ATOM 5115 C C . ALA A 1 671 ? -6.163 6.135 21.788 1.00 98.88 671 ALA A C 1
ATOM 5117 O O . ALA A 1 671 ? -4.952 6.278 21.628 1.00 98.88 671 ALA A O 1
ATOM 5118 N N . ILE A 1 672 ? -7.006 5.962 20.765 1.00 98.88 672 ILE A N 1
ATOM 5119 C CA . ILE A 1 672 ? -6.576 6.058 19.363 1.00 98.88 672 ILE A CA 1
ATOM 5120 C C . ILE A 1 672 ? -6.627 7.521 18.944 1.00 98.88 672 ILE A C 1
ATOM 5122 O O . ILE A 1 672 ? -7.688 8.138 19.018 1.00 98.88 672 ILE A O 1
ATOM 5126 N N . LEU A 1 673 ? -5.497 8.055 18.499 1.00 98.81 673 LEU A N 1
ATOM 5127 C CA . LEU A 1 673 ? -5.333 9.428 18.041 1.00 98.81 673 LEU A CA 1
ATOM 5128 C C . LEU A 1 673 ? -5.300 9.500 16.511 1.00 98.81 673 LEU A C 1
ATOM 5130 O O . LEU A 1 673 ? -4.924 8.542 15.830 1.00 98.81 673 LEU A O 1
ATOM 5134 N N . PHE A 1 674 ? -5.653 10.669 15.979 1.00 98.56 674 PHE A N 1
ATOM 5135 C CA . PHE A 1 674 ? -5.270 11.077 14.628 1.00 98.56 674 PHE A CA 1
ATOM 5136 C C . PHE A 1 674 ? -3.875 11.728 14.663 1.00 98.56 674 PHE A C 1
ATOM 5138 O O . PHE A 1 674 ? -3.440 12.193 15.717 1.00 98.56 674 PHE A O 1
ATOM 5145 N N . GLU A 1 675 ? -3.173 11.771 13.527 1.00 98.31 675 GLU A N 1
ATOM 5146 C CA . GLU A 1 675 ? -1.786 12.263 13.442 1.00 98.31 675 GLU A CA 1
ATOM 5147 C C . GLU A 1 675 ? -1.632 13.699 13.966 1.00 98.31 675 GLU A C 1
ATOM 5149 O O . GLU A 1 675 ? -0.740 13.956 14.768 1.00 98.31 675 GLU A O 1
ATOM 5154 N N . GLU A 1 676 ? -2.561 14.600 13.625 1.00 98.38 676 GLU A N 1
ATOM 5155 C CA . GLU A 1 676 ? -2.606 15.965 14.175 1.00 98.38 676 GLU A CA 1
ATOM 5156 C C . GLU A 1 676 ? -2.616 15.956 15.718 1.00 98.38 676 GLU A C 1
ATOM 5158 O O . GLU A 1 676 ? -1.810 16.623 16.362 1.00 98.38 676 GLU A O 1
ATOM 5163 N N . THR A 1 677 ? -3.466 15.126 16.329 1.00 98.50 677 THR A N 1
ATOM 5164 C CA . THR A 1 677 ? -3.611 15.045 17.791 1.00 98.50 677 THR A CA 1
ATOM 5165 C C . THR A 1 677 ? -2.405 14.397 18.482 1.00 98.50 677 THR A C 1
ATOM 5167 O O . THR A 1 677 ? -2.119 14.723 19.630 1.00 98.50 677 THR A O 1
ATOM 5170 N N . LEU A 1 678 ? -1.676 13.504 17.804 1.00 98.56 678 LEU A N 1
ATOM 5171 C CA . LEU A 1 678 ? -0.468 12.862 18.343 1.00 98.56 678 LEU A CA 1
ATOM 5172 C C . LEU A 1 678 ? 0.682 13.870 18.561 1.00 98.56 678 LEU A C 1
ATOM 5174 O O . LEU A 1 678 ? 1.490 13.698 19.477 1.00 98.56 678 LEU A O 1
ATOM 5178 N N . TYR A 1 679 ? 0.743 14.922 17.739 1.00 98.31 679 TYR A N 1
ATOM 5179 C CA . TYR A 1 679 ? 1.748 15.989 17.825 1.00 98.31 679 TYR A CA 1
ATOM 5180 C C . TYR A 1 679 ? 1.239 17.279 18.496 1.00 98.31 679 TYR A C 1
ATOM 5182 O O . TYR A 1 679 ? 2.046 18.158 18.797 1.00 98.31 679 TYR A O 1
ATOM 5190 N N . GLN A 1 680 ? -0.063 17.394 18.777 1.00 98.25 680 GLN A N 1
ATOM 5191 C CA . GLN A 1 680 ? -0.648 18.541 19.477 1.00 98.25 680 GLN A CA 1
ATOM 5192 C C . GLN A 1 680 ? -0.379 18.546 20.991 1.00 98.25 680 GLN A C 1
ATOM 5194 O O . GLN A 1 680 ? -0.293 17.510 21.662 1.00 98.25 680 GLN A O 1
ATOM 5199 N N . SER A 1 681 ? -0.361 19.760 21.540 1.00 98.44 681 SER A N 1
ATOM 5200 C CA . SER A 1 681 ? -0.606 20.013 22.959 1.00 98.44 681 SER A CA 1
ATOM 5201 C C . SER A 1 681 ? -2.086 20.283 23.230 1.00 98.44 681 SER A C 1
ATOM 5203 O O . SER A 1 681 ? -2.827 20.713 22.345 1.00 98.44 681 SER A O 1
ATOM 5205 N N . THR A 1 682 ? -2.513 20.074 24.470 1.00 98.06 682 THR A N 1
ATOM 5206 C CA . THR A 1 682 ? -3.753 20.606 25.034 1.00 98.06 682 THR A CA 1
ATOM 5207 C C . THR A 1 682 ? -3.738 22.139 25.080 1.00 98.06 682 THR A C 1
ATOM 5209 O O . THR A 1 682 ? -2.698 22.771 24.878 1.00 98.06 682 THR A O 1
ATOM 5212 N N . ILE A 1 683 ? -4.893 22.757 25.351 1.00 96.81 683 ILE A N 1
ATOM 5213 C CA . ILE A 1 683 ? -5.029 24.228 25.419 1.00 96.81 683 ILE A CA 1
ATOM 5214 C C . ILE A 1 683 ? -4.163 24.883 26.515 1.00 96.81 683 ILE A C 1
ATOM 5216 O O . ILE A 1 683 ? -3.828 26.056 26.405 1.00 96.81 683 ILE A O 1
ATOM 5220 N N . ASP A 1 684 ? -3.777 24.127 27.547 1.00 94.31 684 ASP A N 1
ATOM 5221 C CA . ASP A 1 684 ? -2.856 24.510 28.626 1.00 94.31 684 ASP A CA 1
ATOM 5222 C C . ASP A 1 684 ? -1.375 24.176 28.322 1.00 94.31 684 ASP A C 1
ATOM 5224 O O . ASP A 1 684 ? -0.506 24.325 29.177 1.00 94.31 684 ASP A O 1
ATOM 5228 N N . GLY A 1 685 ? -1.061 23.759 27.089 1.00 96.56 685 GLY A N 1
ATOM 5229 C CA . GLY A 1 685 ? 0.307 23.636 26.562 1.00 96.56 685 GLY A CA 1
ATOM 5230 C C . GLY A 1 685 ? 0.983 22.273 26.752 1.00 96.56 685 GLY A C 1
ATOM 5231 O O . GLY A 1 685 ? 2.026 22.018 26.143 1.00 96.56 685 GLY A O 1
ATOM 5232 N N . LYS A 1 686 ? 0.386 21.362 27.521 1.00 97.62 686 LYS A N 1
ATOM 5233 C CA . LYS A 1 686 ? 0.903 20.008 27.773 1.00 97.62 686 LYS A CA 1
ATOM 5234 C C . LYS A 1 686 ? 0.658 19.074 26.585 1.00 97.62 686 LYS A C 1
ATOM 5236 O O . LYS A 1 686 ? -0.375 19.171 25.939 1.00 97.62 686 LYS A O 1
ATOM 5241 N N . LYS A 1 687 ? 1.561 18.138 26.272 1.00 98.31 687 LYS A N 1
ATOM 5242 C CA . LYS A 1 687 ? 1.346 17.234 25.124 1.00 98.31 687 LYS A CA 1
ATOM 5243 C C . LYS A 1 687 ? 0.149 16.314 25.369 1.00 98.31 687 LYS A C 1
ATOM 5245 O O . LYS A 1 687 ? 0.025 15.742 26.452 1.00 98.31 687 LYS A O 1
ATOM 5250 N N . MET A 1 688 ? -0.671 16.085 24.340 1.00 98.31 688 MET A N 1
ATOM 5251 C CA . MET A 1 688 ? -1.820 15.164 24.411 1.00 98.31 688 MET A CA 1
ATOM 5252 C C . MET A 1 688 ? -1.407 13.757 24.879 1.00 98.31 688 MET A C 1
ATOM 5254 O O . MET A 1 688 ? -2.106 13.133 25.676 1.00 98.31 688 MET A O 1
ATOM 5258 N N . VAL A 1 689 ? -0.245 13.272 24.422 1.00 98.38 689 VAL A N 1
ATOM 5259 C CA . VAL A 1 689 ? 0.312 11.965 24.811 1.00 98.38 689 VAL A CA 1
ATOM 5260 C C . VAL A 1 689 ? 0.690 11.888 26.294 1.00 98.38 689 VAL A C 1
ATOM 5262 O O . VAL A 1 689 ? 0.425 10.867 26.923 1.00 98.38 689 VAL A O 1
ATOM 5265 N N . ASP A 1 690 ? 1.228 12.964 26.875 1.00 98.50 690 ASP A N 1
ATOM 5266 C CA . ASP A 1 690 ? 1.668 12.985 28.276 1.00 98.50 690 ASP A CA 1
ATOM 5267 C C . ASP A 1 690 ? 0.452 12.941 29.221 1.00 98.50 690 ASP A C 1
ATOM 5269 O O . ASP A 1 690 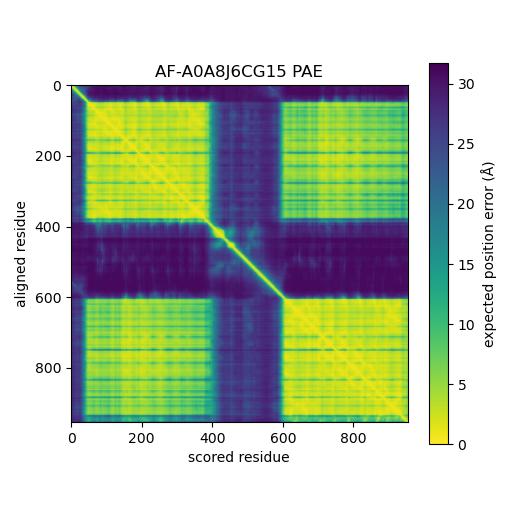? 0.448 12.198 30.202 1.00 98.50 690 ASP A O 1
ATOM 5273 N N . VAL A 1 691 ? -0.629 13.659 28.878 1.00 98.38 691 VAL A N 1
ATOM 5274 C CA . VAL A 1 691 ? -1.907 13.628 29.620 1.00 98.38 691 VAL A CA 1
ATOM 5275 C C . VAL A 1 691 ? -2.517 12.222 29.650 1.00 98.38 691 VAL A C 1
ATOM 5277 O O . VAL A 1 691 ? -3.040 11.795 30.679 1.00 98.38 691 VAL A O 1
ATOM 5280 N N . LEU A 1 692 ? -2.440 11.484 28.539 1.00 98.56 692 LEU A N 1
ATOM 5281 C CA . LEU A 1 692 ? -2.918 10.101 28.468 1.00 98.56 692 LEU A CA 1
ATOM 5282 C C . LEU A 1 692 ? -2.068 9.166 29.339 1.00 98.56 692 LEU A C 1
ATOM 5284 O O . LEU A 1 692 ? -2.616 8.407 30.142 1.00 98.56 692 LEU A O 1
ATOM 5288 N N . VAL A 1 693 ? -0.738 9.255 29.223 1.00 98.44 693 VAL A N 1
ATOM 5289 C CA . VAL A 1 693 ? 0.205 8.405 29.966 1.00 98.44 693 VAL A CA 1
ATOM 5290 C C . VAL A 1 693 ? 0.070 8.597 31.477 1.00 98.44 693 VAL A C 1
ATOM 5292 O O . VAL A 1 693 ? 0.026 7.608 32.205 1.00 98.44 693 VAL A O 1
ATOM 5295 N N . GLU A 1 694 ? -0.078 9.833 31.959 1.00 98.19 694 GLU A N 1
ATOM 5296 C CA . GLU A 1 694 ? -0.301 10.115 33.386 1.00 98.19 694 GLU A CA 1
ATOM 5297 C C . GLU A 1 694 ? -1.612 9.530 33.928 1.00 98.19 694 GLU A C 1
ATOM 5299 O O . GLU A 1 694 ? -1.683 9.144 35.095 1.00 98.19 694 GLU A O 1
ATOM 5304 N N . GLN A 1 695 ? -2.639 9.398 33.084 1.00 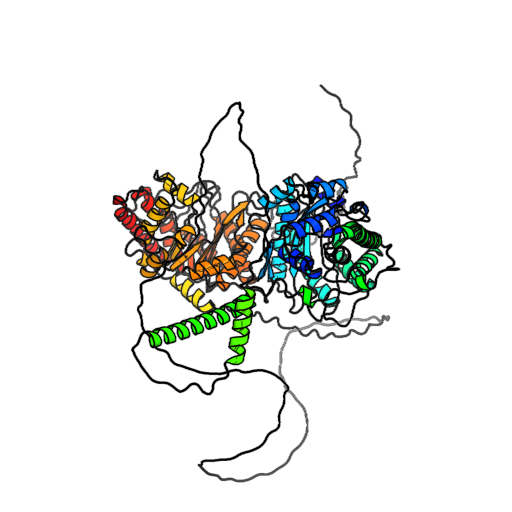97.94 695 GLN A N 1
ATOM 5305 C CA . GLN A 1 695 ? -3.873 8.694 33.434 1.00 97.94 695 GLN A CA 1
ATOM 5306 C C . GLN A 1 695 ? -3.779 7.166 33.251 1.00 97.94 695 GLN A C 1
ATOM 5308 O O . GLN A 1 695 ? -4.778 6.475 33.422 1.00 97.94 695 GLN A O 1
ATOM 5313 N N . ASN A 1 696 ? -2.607 6.599 32.948 1.00 98.06 696 ASN A N 1
ATOM 5314 C CA . ASN A 1 696 ? -2.419 5.176 32.616 1.00 98.06 696 ASN A CA 1
ATOM 5315 C C . ASN A 1 696 ? -3.230 4.719 31.383 1.00 98.06 696 ASN A C 1
ATOM 5317 O O . ASN A 1 696 ? -3.644 3.553 31.290 1.00 98.06 696 ASN A O 1
ATOM 5321 N N . ILE A 1 697 ? -3.446 5.641 30.438 1.00 98.81 697 ILE A N 1
ATOM 5322 C CA . ILE A 1 697 ? -4.045 5.393 29.127 1.00 98.81 697 ILE A CA 1
ATOM 5323 C C . ILE A 1 697 ? -2.913 5.290 28.103 1.00 98.81 697 ILE A C 1
ATOM 5325 O O . ILE A 1 697 ? -2.146 6.230 27.906 1.00 98.81 697 ILE A O 1
ATOM 5329 N N . VAL A 1 698 ? -2.811 4.153 27.420 1.00 98.81 698 VAL A N 1
ATOM 5330 C CA . VAL A 1 698 ? -1.800 3.942 26.378 1.00 98.81 698 VAL A CA 1
ATOM 5331 C C . VAL A 1 698 ? -2.142 4.796 25.142 1.00 98.81 698 VAL A C 1
ATOM 5333 O O . VAL A 1 698 ? -3.252 4.665 24.616 1.00 98.81 698 VAL A O 1
ATOM 5336 N N . PRO A 1 699 ? -1.232 5.641 24.622 1.00 98.88 699 PRO A N 1
ATOM 5337 C CA . PRO A 1 699 ? -1.458 6.328 23.356 1.00 98.88 699 PRO A CA 1
ATOM 5338 C C . PRO A 1 699 ? -1.333 5.360 22.174 1.00 98.88 699 PRO A C 1
ATOM 5340 O O . PRO A 1 699 ? -0.404 4.549 22.099 1.00 98.88 699 PRO A O 1
ATOM 5343 N N . GLY A 1 700 ? -2.237 5.479 21.209 1.00 98.81 700 GLY A N 1
ATOM 5344 C CA . GLY A 1 700 ? -2.138 4.798 19.927 1.00 98.81 700 GLY A CA 1
ATOM 5345 C C . GLY A 1 700 ? -2.529 5.695 18.763 1.00 98.81 700 GLY A C 1
ATOM 5346 O O . GLY A 1 700 ? -3.027 6.800 18.954 1.00 98.81 700 GLY A O 1
ATOM 5347 N N . ILE A 1 701 ? -2.274 5.233 17.544 1.00 98.88 701 ILE A N 1
ATOM 5348 C CA . ILE A 1 701 ? -2.313 6.071 16.339 1.00 98.88 701 ILE A CA 1
ATOM 5349 C C . ILE A 1 701 ? -3.049 5.374 15.192 1.00 98.88 701 ILE A C 1
ATOM 5351 O O . ILE A 1 701 ? -2.773 4.219 14.867 1.00 98.88 701 ILE A O 1
ATOM 5355 N N . LYS A 1 702 ? -3.979 6.070 14.537 1.00 98.69 702 LYS A N 1
ATOM 5356 C CA . LYS A 1 702 ? -4.499 5.639 13.235 1.00 98.69 702 LYS A CA 1
ATOM 5357 C C . LYS A 1 702 ? -3.421 5.848 12.172 1.00 98.69 702 LYS A C 1
ATOM 5359 O O . LYS A 1 702 ? -2.942 6.963 12.001 1.00 98.69 702 LYS A O 1
ATOM 5364 N N . VAL A 1 703 ? -3.070 4.786 11.444 1.00 98.50 703 VAL A N 1
ATOM 5365 C CA . VAL A 1 703 ? -1.989 4.822 10.437 1.00 98.50 703 VAL A CA 1
ATOM 5366 C C . VAL A 1 703 ? -2.459 4.566 9.005 1.00 98.50 703 VAL A C 1
ATOM 5368 O O . VAL A 1 703 ? -1.667 4.741 8.074 1.00 98.50 703 VAL A O 1
ATOM 5371 N N . ASP A 1 704 ? -3.723 4.176 8.816 1.00 98.19 704 ASP A N 1
ATOM 5372 C CA . ASP A 1 704 ? -4.342 4.072 7.494 1.00 98.19 704 ASP A CA 1
ATOM 5373 C C . ASP A 1 704 ? -4.623 5.448 6.864 1.00 98.19 704 ASP A C 1
ATOM 5375 O O . ASP A 1 704 ? -4.891 6.432 7.559 1.00 98.19 704 ASP A O 1
ATOM 5379 N N . LYS A 1 705 ? -4.583 5.505 5.529 1.00 96.31 705 LYS A N 1
ATOM 5380 C CA . LYS A 1 705 ? -4.884 6.695 4.715 1.00 96.31 705 LYS A CA 1
ATOM 5381 C C . LYS A 1 705 ? -6.307 6.660 4.138 1.00 96.31 705 LYS A C 1
ATOM 5383 O O . LYS A 1 705 ? -6.586 7.321 3.142 1.00 96.31 705 LYS A O 1
ATOM 5388 N N . GLY A 1 706 ? -7.217 5.920 4.772 1.00 94.25 706 GLY A N 1
ATOM 5389 C CA . GLY A 1 706 ? -8.610 5.815 4.348 1.00 94.25 706 GLY A CA 1
ATOM 5390 C C . GLY A 1 706 ? -8.845 4.867 3.171 1.00 94.25 706 GLY A C 1
ATOM 5391 O O . GLY A 1 706 ? -8.000 4.045 2.814 1.00 94.25 706 GLY A O 1
ATOM 5392 N N . LEU A 1 707 ? -10.054 4.954 2.618 1.00 93.44 707 LEU A N 1
ATOM 5393 C CA . LEU A 1 707 ? -10.583 4.037 1.612 1.00 93.44 707 LEU A CA 1
ATOM 5394 C C . LEU A 1 707 ? -10.628 4.693 0.233 1.00 93.44 707 LEU A C 1
ATOM 5396 O O . LEU A 1 707 ? -11.021 5.852 0.113 1.00 93.44 707 LEU A O 1
ATOM 5400 N N . VAL A 1 708 ? -10.316 3.922 -0.804 1.00 92.81 708 VAL A N 1
ATOM 5401 C CA . VAL A 1 708 ? -10.483 4.317 -2.210 1.00 92.81 708 VAL A CA 1
ATOM 5402 C C . VAL A 1 708 ? -11.171 3.192 -2.995 1.00 92.81 708 VAL A C 1
ATOM 5404 O O . VAL A 1 708 ? -11.120 2.042 -2.546 1.00 92.81 708 VAL A O 1
ATOM 5407 N N . PRO A 1 709 ? -11.785 3.475 -4.161 1.00 92.00 709 PRO A N 1
ATOM 5408 C CA . PRO A 1 709 ? -12.372 2.442 -5.010 1.00 92.00 709 PRO A CA 1
ATOM 5409 C C . PRO A 1 709 ? -11.378 1.333 -5.361 1.00 92.00 709 PRO A C 1
ATOM 5411 O O . PRO A 1 709 ? -10.180 1.577 -5.536 1.00 92.00 709 PRO A O 1
ATOM 5414 N N . LEU A 1 710 ? -11.891 0.112 -5.472 1.00 91.44 710 LEU A N 1
ATOM 5415 C CA . LEU A 1 710 ? -11.141 -1.089 -5.807 1.00 91.44 710 LEU A CA 1
ATOM 5416 C C . LEU A 1 710 ? -11.407 -1.505 -7.269 1.00 91.44 710 LEU A C 1
ATOM 5418 O O . LEU A 1 710 ? -12.484 -2.039 -7.554 1.00 91.44 710 LEU A O 1
ATOM 5422 N N . PRO A 1 711 ? -10.447 -1.301 -8.194 1.00 87.88 711 PRO A N 1
ATOM 5423 C CA . PRO A 1 711 ? -10.519 -1.820 -9.560 1.00 87.88 711 PRO A CA 1
ATOM 5424 C C . PRO A 1 711 ? -10.812 -3.318 -9.611 1.00 87.88 711 PRO A C 1
ATOM 5426 O O . PRO A 1 711 ? -10.381 -4.074 -8.741 1.00 87.88 711 PRO A O 1
ATOM 5429 N N . GLY A 1 712 ? -11.570 -3.740 -10.623 1.00 80.38 712 GLY A N 1
ATOM 5430 C CA . GLY A 1 712 ? -11.951 -5.144 -10.813 1.00 80.38 712 GLY A CA 1
ATOM 5431 C C . GLY A 1 712 ? -12.969 -5.714 -9.808 1.00 80.38 712 GLY A C 1
ATOM 5432 O O . GLY A 1 712 ? -13.223 -6.916 -9.863 1.00 80.38 712 GLY A O 1
ATOM 5433 N N . SER A 1 713 ? -13.556 -4.902 -8.915 1.00 85.50 713 SER A N 1
ATOM 5434 C CA . SER A 1 713 ? -14.544 -5.333 -7.900 1.00 85.50 713 SER A CA 1
ATOM 5435 C C . SER A 1 713 ? -15.981 -4.844 -8.152 1.00 85.50 713 SER A C 1
ATOM 5437 O O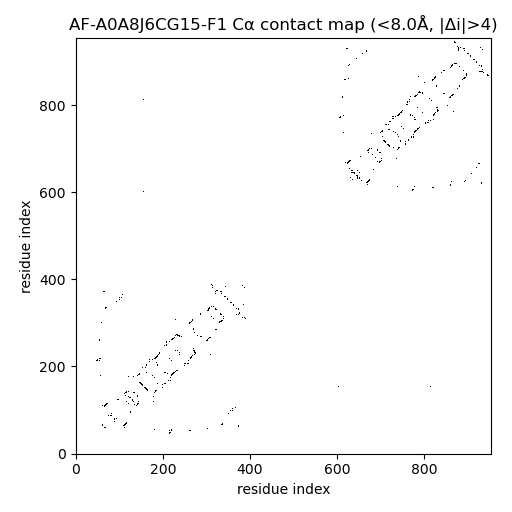 . SER A 1 713 ? -16.244 -4.068 -9.076 1.00 85.50 713 SER A O 1
ATOM 5439 N N . ASN A 1 714 ? -16.919 -5.244 -7.281 1.00 85.06 714 ASN A N 1
ATOM 5440 C CA . ASN A 1 714 ? -18.349 -4.911 -7.365 1.00 85.06 714 ASN A CA 1
ATOM 5441 C C . ASN A 1 714 ? -18.674 -3.498 -6.825 1.00 85.06 714 ASN A C 1
ATOM 5443 O O . ASN A 1 714 ? -19.590 -3.311 -6.017 1.00 85.06 714 ASN A O 1
ATOM 5447 N N . ASN A 1 715 ? -17.916 -2.493 -7.285 1.00 84.69 715 ASN A N 1
ATOM 5448 C CA . ASN A 1 715 ? -17.871 -1.130 -6.734 1.00 84.69 715 ASN A CA 1
ATOM 5449 C C . ASN A 1 715 ? -17.525 -1.121 -5.230 1.00 84.69 715 ASN A C 1
ATOM 5451 O O . ASN A 1 715 ? -18.137 -0.405 -4.437 1.00 84.69 715 ASN A O 1
ATOM 5455 N N . GLU A 1 716 ? -16.561 -1.952 -4.838 1.00 91.00 716 GLU A N 1
ATOM 5456 C CA . GLU A 1 716 ? -16.064 -2.039 -3.466 1.00 91.00 716 GLU A CA 1
ATOM 5457 C C . GLU A 1 716 ? -14.860 -1.102 -3.273 1.00 91.00 716 GLU A C 1
ATOM 5459 O O . GLU A 1 716 ? -14.410 -0.428 -4.206 1.00 91.00 716 GLU A O 1
ATOM 5464 N N . SER A 1 717 ? -14.333 -1.050 -2.050 1.00 91.44 717 SER A N 1
ATOM 5465 C CA . SER A 1 717 ? -13.212 -0.183 -1.682 1.00 91.44 717 SER A CA 1
ATOM 5466 C C . SER A 1 717 ? -12.097 -0.978 -1.016 1.00 91.44 717 SER A C 1
ATOM 5468 O O . SER A 1 717 ? -12.349 -1.984 -0.359 1.00 91.44 717 SER A O 1
ATOM 5470 N N . TRP A 1 718 ? -10.868 -0.482 -1.128 1.00 93.06 718 TRP A N 1
ATOM 5471 C CA . TRP A 1 718 ? -9.712 -0.972 -0.377 1.00 93.06 718 TRP A CA 1
ATOM 5472 C C . TRP A 1 718 ? -9.064 0.157 0.417 1.00 93.06 718 TRP A C 1
ATOM 5474 O O . TRP A 1 718 ? -9.325 1.336 0.167 1.00 93.06 718 TRP A O 1
ATOM 5484 N N . CYS A 1 719 ? -8.233 -0.202 1.393 1.00 95.56 719 CYS A N 1
ATOM 5485 C CA . CYS A 1 719 ? -7.613 0.756 2.295 1.00 95.56 719 CYS A CA 1
ATOM 5486 C C . CYS A 1 719 ? -6.151 1.039 1.927 1.00 95.56 719 CYS A C 1
ATOM 5488 O O . CYS A 1 719 ? -5.353 0.115 1.791 1.00 95.56 719 CYS A O 1
ATOM 5490 N N . GLN A 1 720 ? -5.803 2.320 1.797 1.00 96.00 720 GLN A N 1
ATOM 5491 C CA . GLN A 1 720 ? -4.449 2.784 1.488 1.00 96.00 720 GLN A CA 1
ATOM 5492 C C . GLN A 1 720 ? -3.629 3.072 2.748 1.00 96.00 720 GLN A C 1
ATOM 5494 O O . GLN A 1 720 ? -4.170 3.313 3.825 1.00 96.00 720 GLN A O 1
ATOM 5499 N N . GLY A 1 721 ? -2.304 3.128 2.600 1.00 96.88 721 GLY A N 1
ATOM 5500 C CA . GLY A 1 721 ? -1.399 3.593 3.651 1.00 96.88 721 GLY A CA 1
ATOM 5501 C C . GLY A 1 721 ? -0.067 2.856 3.761 1.00 96.88 721 GLY A C 1
ATOM 5502 O O . GLY A 1 721 ? 0.777 3.309 4.540 1.00 96.88 721 GLY A O 1
ATOM 5503 N N . LEU A 1 722 ? 0.141 1.756 3.026 1.00 97.12 722 LEU A N 1
ATOM 5504 C CA . LEU A 1 722 ? 1.342 0.915 3.151 1.00 97.12 722 LEU A CA 1
ATOM 5505 C C . LEU A 1 722 ? 2.604 1.629 2.634 1.00 97.12 722 LEU A C 1
ATOM 5507 O O . LEU A 1 722 ? 3.695 1.406 3.168 1.00 97.12 722 LEU A O 1
ATOM 5511 N N . ASP A 1 723 ? 2.468 2.543 1.663 1.00 96.50 723 ASP A N 1
ATOM 5512 C CA . ASP A 1 723 ? 3.585 3.369 1.194 1.00 96.50 723 ASP A CA 1
ATOM 5513 C C . ASP A 1 723 ? 4.111 4.243 2.344 1.00 96.50 723 ASP A C 1
ATOM 5515 O O . ASP A 1 723 ? 3.389 5.066 2.929 1.00 96.50 723 ASP A O 1
ATOM 5519 N N . GLY A 1 724 ? 5.394 4.059 2.662 1.00 96.06 724 GLY A N 1
ATOM 5520 C CA . GLY A 1 724 ? 6.096 4.735 3.753 1.00 96.06 724 GLY A CA 1
ATOM 5521 C C . GLY A 1 724 ? 5.667 4.322 5.167 1.00 96.06 724 GLY A C 1
ATOM 5522 O O . GLY A 1 724 ? 6.074 4.987 6.116 1.00 96.06 724 GLY A O 1
ATOM 5523 N N . LEU A 1 725 ? 4.848 3.271 5.342 1.00 97.50 725 LEU A N 1
ATOM 5524 C CA . LEU A 1 725 ? 4.271 2.932 6.652 1.00 97.50 725 LEU A CA 1
ATOM 5525 C C . LEU A 1 725 ? 5.337 2.694 7.731 1.00 97.50 725 LEU A C 1
ATOM 5527 O O . LEU A 1 725 ? 5.229 3.299 8.787 1.00 97.50 725 LEU A O 1
ATOM 5531 N N . SER A 1 726 ? 6.378 1.903 7.442 1.00 94.25 726 SER A N 1
ATOM 5532 C CA . SER A 1 726 ? 7.471 1.590 8.387 1.00 94.25 726 SER A CA 1
ATOM 5533 C C . SER A 1 726 ? 8.152 2.847 8.954 1.00 94.25 726 SER A C 1
ATOM 5535 O O . SER A 1 726 ? 8.414 2.937 10.152 1.00 94.25 726 SER A O 1
ATOM 5537 N N . SER A 1 727 ? 8.381 3.865 8.118 1.00 96.12 727 SER A N 1
ATOM 5538 C CA . SER A 1 727 ? 8.953 5.139 8.566 1.00 96.12 727 SER A CA 1
ATOM 5539 C C . SER A 1 727 ? 7.980 5.927 9.447 1.00 96.12 727 SER A C 1
ATOM 5541 O O . SER A 1 727 ? 8.405 6.519 10.438 1.00 96.12 727 SER A O 1
ATOM 5543 N N . ARG A 1 728 ? 6.675 5.906 9.126 1.00 98.06 728 ARG A N 1
ATOM 5544 C CA . ARG A 1 728 ? 5.639 6.550 9.950 1.00 98.06 728 ARG A CA 1
ATOM 5545 C C . ARG A 1 728 ? 5.490 5.858 11.306 1.00 98.06 728 ARG A C 1
ATOM 5547 O O . ARG A 1 728 ? 5.534 6.526 12.329 1.00 98.06 728 ARG A O 1
ATOM 5554 N N . THR A 1 729 ? 5.385 4.529 11.339 1.00 98.00 729 THR A N 1
ATOM 5555 C CA . THR A 1 729 ? 5.238 3.756 12.583 1.00 98.00 729 THR A CA 1
ATOM 5556 C C . THR A 1 729 ? 6.443 3.916 13.509 1.00 98.00 729 THR A C 1
ATOM 5558 O O . THR A 1 729 ? 6.249 4.104 14.708 1.00 98.00 729 THR A O 1
ATOM 5561 N N . ALA A 1 730 ? 7.667 3.955 12.971 1.00 96.69 730 ALA A N 1
ATOM 5562 C CA . ALA A 1 730 ? 8.863 4.270 13.755 1.00 96.69 730 ALA A CA 1
ATOM 5563 C C . ALA A 1 730 ? 8.826 5.694 14.356 1.00 96.69 730 ALA A C 1
ATOM 5565 O O . ALA A 1 730 ? 9.158 5.873 15.529 1.00 96.69 730 ALA A O 1
ATOM 5566 N N . ALA A 1 731 ? 8.382 6.700 13.592 1.00 98.25 731 ALA A N 1
ATOM 5567 C CA . ALA A 1 731 ? 8.231 8.072 14.087 1.00 98.25 731 ALA A CA 1
ATOM 5568 C C . ALA A 1 731 ? 7.124 8.196 15.154 1.00 98.25 731 ALA A C 1
ATOM 5570 O O . ALA A 1 731 ? 7.314 8.863 16.171 1.00 98.25 731 ALA A O 1
ATOM 5571 N N . TYR A 1 732 ? 5.991 7.509 14.980 1.00 98.75 732 TYR A N 1
ATOM 5572 C CA . TYR A 1 732 ? 4.910 7.505 15.970 1.00 98.75 732 TYR A CA 1
ATOM 5573 C C . TYR A 1 732 ? 5.307 6.789 17.268 1.00 98.75 732 TYR A C 1
ATOM 5575 O O . TYR A 1 732 ? 4.939 7.243 18.352 1.00 98.75 732 TYR A O 1
ATOM 5583 N N . TYR A 1 733 ? 6.096 5.712 17.180 1.00 98.50 733 TYR A N 1
ATOM 5584 C CA . TYR A 1 733 ? 6.662 5.036 18.350 1.00 98.50 733 TYR A CA 1
ATOM 5585 C C . TYR A 1 733 ? 7.562 5.981 19.169 1.00 98.50 733 TYR A C 1
ATOM 5587 O O . TYR A 1 733 ? 7.440 6.049 20.397 1.00 98.50 733 TYR A O 1
ATOM 5595 N N . GLN A 1 734 ? 8.417 6.762 18.491 1.00 97.88 734 GLN A N 1
ATOM 5596 C CA . GLN A 1 734 ? 9.253 7.800 19.115 1.00 97.88 734 GLN A CA 1
ATOM 5597 C C . GLN A 1 734 ? 8.423 8.924 19.754 1.00 97.88 734 GLN A C 1
ATOM 5599 O O . GLN A 1 734 ? 8.783 9.411 20.821 1.00 97.88 734 GLN A O 1
ATOM 5604 N N . GLN A 1 735 ? 7.293 9.293 19.144 1.00 98.06 735 GLN A N 1
ATOM 5605 C CA . GLN A 1 735 ? 6.354 10.293 19.668 1.00 98.06 735 GLN A CA 1
ATOM 5606 C C . GLN A 1 735 ? 5.506 9.784 20.859 1.00 98.06 735 GLN A C 1
ATOM 5608 O O . GLN A 1 735 ? 4.806 10.568 21.493 1.00 98.06 735 GLN A O 1
ATOM 5613 N N . GLY A 1 736 ? 5.582 8.491 21.200 1.00 97.94 736 GLY A N 1
ATOM 5614 C CA . GLY A 1 736 ? 4.937 7.909 22.386 1.00 97.94 736 GLY A CA 1
ATOM 5615 C C . GLY A 1 736 ? 3.749 6.985 22.105 1.00 97.94 736 GLY A C 1
ATOM 5616 O O . GLY A 1 736 ? 3.182 6.433 23.047 1.00 97.94 736 GLY A O 1
ATOM 5617 N N . ALA A 1 737 ? 3.384 6.752 20.840 1.00 98.75 737 ALA A N 1
ATOM 5618 C CA . ALA A 1 737 ? 2.404 5.718 20.511 1.00 98.75 737 ALA A CA 1
ATOM 5619 C C . ALA A 1 737 ? 2.960 4.316 20.830 1.00 98.75 737 ALA A C 1
ATOM 5621 O O . ALA A 1 737 ? 4.155 4.057 20.671 1.00 98.75 737 ALA A O 1
ATOM 5622 N N . ARG A 1 738 ? 2.097 3.395 21.272 1.00 98.81 738 ARG A N 1
ATOM 5623 C CA . ARG A 1 738 ? 2.450 1.979 21.522 1.00 98.81 738 ARG A CA 1
ATOM 5624 C C . ARG A 1 738 ? 1.530 0.968 20.848 1.00 98.81 738 ARG A C 1
ATOM 5626 O O . ARG A 1 738 ? 1.863 -0.211 20.751 1.00 98.81 738 ARG A O 1
ATOM 5633 N N . PHE A 1 739 ? 0.416 1.426 20.294 1.00 98.88 739 PHE A N 1
ATOM 5634 C CA . PHE A 1 739 ? -0.392 0.636 19.377 1.00 98.88 739 PHE A CA 1
ATOM 5635 C C . PHE A 1 739 ? -0.792 1.468 18.156 1.00 98.88 739 PHE A C 1
ATOM 5637 O O . PHE A 1 739 ? -0.811 2.699 18.193 1.00 98.88 739 PHE A O 1
ATOM 5644 N N . ALA A 1 740 ? -1.096 0.794 17.058 1.00 98.88 740 ALA A N 1
ATOM 5645 C CA . ALA A 1 740 ? -1.575 1.396 15.824 1.00 98.88 740 ALA A CA 1
ATOM 5646 C C . ALA A 1 740 ? -3.005 0.928 15.531 1.00 98.88 740 ALA A C 1
ATOM 5648 O O . ALA A 1 740 ? -3.467 -0.055 16.104 1.00 98.88 740 ALA A O 1
ATOM 5649 N N . LYS A 1 741 ? -3.685 1.576 14.585 1.00 98.81 741 LYS A N 1
ATOM 5650 C CA . LYS A 1 741 ? -4.988 1.142 14.073 1.00 98.81 741 LYS A CA 1
ATOM 5651 C C . LYS A 1 741 ? -5.063 1.288 12.555 1.00 98.81 741 LYS A C 1
ATOM 5653 O O . LYS A 1 741 ? -4.653 2.323 12.023 1.00 98.81 741 LYS A O 1
ATOM 5658 N N . TRP A 1 742 ? -5.625 0.284 11.885 1.00 98.75 742 TRP A N 1
ATOM 5659 C CA . TRP A 1 742 ? -5.875 0.284 10.442 1.00 98.75 742 TRP A CA 1
ATOM 5660 C C . TRP A 1 742 ? -7.277 -0.232 10.138 1.00 98.75 742 TRP A C 1
ATOM 5662 O O . TRP A 1 742 ? -7.560 -1.406 10.377 1.00 98.75 742 TRP A O 1
ATOM 5672 N N . ARG A 1 743 ? -8.131 0.627 9.574 1.00 97.50 743 ARG A N 1
ATOM 5673 C CA . ARG A 1 743 ? -9.511 0.283 9.210 1.00 97.50 743 ARG A CA 1
ATOM 5674 C C . ARG A 1 743 ? -9.626 -0.165 7.758 1.00 97.50 743 ARG A C 1
ATOM 5676 O O . ARG A 1 743 ? -9.498 0.658 6.859 1.00 97.50 743 ARG A O 1
ATOM 5683 N N . THR A 1 744 ? -10.006 -1.417 7.525 1.00 94.44 744 THR A N 1
ATOM 5684 C CA . THR A 1 744 ? -10.539 -1.844 6.220 1.00 94.44 744 THR A CA 1
ATOM 5685 C C . THR A 1 744 ? -12.040 -2.114 6.316 1.00 94.44 744 THR A C 1
ATOM 5687 O O . THR A 1 744 ? -12.573 -2.254 7.418 1.00 94.44 744 THR A O 1
ATOM 5690 N N . VAL A 1 745 ? -12.734 -2.165 5.177 1.00 92.88 745 VAL A N 1
ATOM 5691 C CA . VAL A 1 745 ? -14.177 -2.441 5.123 1.00 92.88 745 VAL A CA 1
ATOM 5692 C C . VAL A 1 745 ? -14.510 -3.535 4.127 1.00 92.88 745 VAL A C 1
ATOM 5694 O O . VAL A 1 745 ? -13.863 -3.665 3.092 1.00 92.88 745 VAL A O 1
ATOM 5697 N N . VAL A 1 746 ? -15.573 -4.275 4.424 1.00 92.94 746 VAL A N 1
ATOM 5698 C CA . VAL A 1 746 ? -16.186 -5.255 3.529 1.00 92.94 746 VAL A CA 1
ATOM 5699 C C . VAL A 1 746 ? -17.696 -5.001 3.493 1.00 92.94 746 VAL A C 1
ATOM 5701 O O . VAL A 1 746 ? -18.321 -4.801 4.534 1.00 92.94 746 VAL A O 1
ATOM 5704 N N . SER A 1 747 ? -18.284 -4.968 2.295 1.00 90.31 747 SER A N 1
ATOM 5705 C CA . SER A 1 747 ? -19.683 -4.571 2.071 1.00 90.31 747 SER A CA 1
ATOM 5706 C C . SER A 1 747 ? -20.588 -5.777 1.799 1.00 90.31 747 SER A C 1
ATOM 5708 O O . SER A 1 747 ? -20.189 -6.701 1.094 1.00 90.31 747 SER A O 1
ATOM 5710 N N . ILE A 1 748 ? -21.814 -5.779 2.337 1.00 89.94 748 ILE A N 1
ATOM 5711 C CA . ILE A 1 748 ? -22.784 -6.877 2.156 1.00 89.94 748 ILE A CA 1
ATOM 5712 C C . ILE A 1 748 ? -23.743 -6.685 0.962 1.00 89.94 748 ILE A C 1
ATOM 5714 O O . ILE A 1 748 ? -23.949 -7.679 0.262 1.00 89.94 748 ILE A O 1
ATOM 5718 N N . PRO A 1 749 ? -24.326 -5.495 0.679 1.00 81.25 749 PRO A N 1
ATOM 5719 C CA . PRO A 1 749 ? -25.402 -5.343 -0.314 1.00 81.25 749 PRO A CA 1
ATOM 5720 C C . PRO A 1 749 ? -25.110 -5.883 -1.718 1.00 81.25 749 PRO A C 1
ATOM 5722 O O . PRO A 1 749 ? -25.971 -6.524 -2.310 1.00 81.25 749 PRO A O 1
ATOM 5725 N N . ASN A 1 750 ? -23.890 -5.691 -2.229 1.00 72.38 750 ASN A N 1
ATOM 5726 C CA . ASN A 1 750 ? -23.484 -6.199 -3.550 1.00 72.38 750 ASN A CA 1
ATOM 5727 C C . ASN A 1 750 ? -22.815 -7.587 -3.486 1.00 72.38 750 ASN A C 1
ATOM 5729 O O . ASN A 1 750 ? -22.334 -8.086 -4.503 1.00 72.38 750 ASN A O 1
ATOM 5733 N N . GLY A 1 751 ? -22.776 -8.196 -2.294 1.00 68.81 751 GLY A N 1
ATOM 5734 C CA . GLY A 1 751 ? -21.970 -9.367 -1.958 1.00 68.81 751 GLY A CA 1
ATOM 5735 C C . GLY A 1 751 ? -20.472 -9.042 -1.976 1.00 68.81 751 GLY A C 1
ATOM 5736 O O . GLY A 1 751 ? -19.982 -8.545 -2.989 1.00 68.81 751 GLY A O 1
ATOM 5737 N N . PRO A 1 752 ? -19.713 -9.332 -0.905 1.00 87.00 752 PRO A N 1
ATOM 5738 C CA . PRO A 1 752 ? -18.298 -9.020 -0.925 1.00 87.00 752 PRO A CA 1
ATOM 5739 C C . PRO A 1 752 ? -17.583 -9.935 -1.917 1.00 87.00 752 PRO A C 1
ATOM 5741 O O . PRO A 1 752 ? -17.699 -11.163 -1.825 1.00 87.00 752 PRO A O 1
ATOM 5744 N N . SER A 1 753 ? -16.869 -9.354 -2.880 1.00 90.81 753 SER A N 1
ATOM 5745 C CA . SER A 1 753 ? -16.126 -10.153 -3.854 1.00 90.81 753 SER A CA 1
ATOM 5746 C C . SER A 1 753 ? -14.958 -10.870 -3.177 1.00 90.81 753 SER A C 1
ATOM 5748 O O . SER A 1 753 ? -14.388 -10.385 -2.196 1.00 90.81 753 SER A O 1
ATOM 5750 N N . ALA A 1 754 ? -14.551 -12.020 -3.723 1.00 90.62 754 ALA A N 1
ATOM 5751 C CA . ALA A 1 754 ? -13.349 -12.714 -3.253 1.00 90.62 754 ALA A CA 1
ATOM 5752 C C . ALA A 1 754 ? -12.120 -11.782 -3.280 1.00 90.62 754 ALA A C 1
ATOM 5754 O O . ALA A 1 754 ? -11.323 -11.787 -2.346 1.00 90.62 754 ALA A O 1
ATOM 5755 N N . LEU A 1 755 ? -12.036 -10.915 -4.297 1.00 91.56 755 LEU A N 1
ATOM 5756 C CA . LEU A 1 755 ? -11.022 -9.871 -4.436 1.00 91.56 755 LEU A CA 1
ATOM 5757 C C . LEU A 1 755 ? -11.032 -8.878 -3.259 1.00 91.56 755 LEU A C 1
ATOM 5759 O O . LEU A 1 755 ? -9.980 -8.632 -2.672 1.00 91.56 755 LEU A O 1
ATOM 5763 N N . ALA A 1 756 ? -12.192 -8.336 -2.877 1.00 93.00 756 ALA A N 1
ATOM 5764 C CA . ALA A 1 756 ? -12.293 -7.382 -1.771 1.00 93.00 756 ALA A CA 1
ATOM 5765 C C . ALA A 1 756 ? -12.007 -8.017 -0.402 1.00 93.00 756 ALA A C 1
ATOM 5767 O O . ALA A 1 756 ? -11.299 -7.424 0.411 1.00 93.00 756 ALA A O 1
ATOM 5768 N N . VAL A 1 757 ? -12.490 -9.242 -0.156 1.00 95.12 757 VAL A N 1
ATOM 5769 C CA . VAL A 1 757 ? -12.186 -9.985 1.082 1.00 95.12 757 VAL A CA 1
ATOM 5770 C C . VAL A 1 757 ? -10.680 -10.237 1.212 1.00 95.12 757 VAL A C 1
ATOM 5772 O O . VAL A 1 757 ? -10.091 -9.988 2.265 1.00 95.12 757 VAL A O 1
ATOM 5775 N N . LYS A 1 758 ? -10.052 -10.694 0.126 1.00 94.50 758 LYS A N 1
ATOM 5776 C CA . LYS A 1 758 ? -8.623 -11.010 0.052 1.00 94.50 758 LYS A CA 1
ATOM 5777 C C . LYS A 1 758 ? -7.747 -9.768 0.174 1.00 94.50 758 LYS A C 1
ATOM 5779 O O . LYS A 1 758 ? -6.758 -9.798 0.895 1.00 94.50 758 LYS A O 1
ATOM 5784 N N . GLU A 1 759 ? -8.142 -8.656 -0.440 1.00 94.31 759 GLU A N 1
ATOM 5785 C CA . GLU A 1 759 ? -7.471 -7.364 -0.279 1.00 94.31 759 GLU A CA 1
ATOM 5786 C C . GLU A 1 759 ? -7.571 -6.829 1.154 1.00 94.31 759 GLU A C 1
ATOM 5788 O O . GLU A 1 759 ? -6.570 -6.390 1.720 1.00 94.31 759 GLU A O 1
ATOM 5793 N N . ALA A 1 760 ? -8.758 -6.895 1.766 1.00 95.94 760 ALA A N 1
ATOM 5794 C CA . ALA A 1 760 ? -8.954 -6.496 3.154 1.00 95.94 760 ALA A CA 1
ATOM 5795 C C . ALA A 1 760 ? -8.052 -7.308 4.101 1.00 95.94 760 ALA A C 1
ATOM 5797 O O . ALA A 1 760 ? -7.402 -6.733 4.976 1.00 95.94 760 ALA A O 1
ATOM 5798 N N . ALA A 1 761 ? -7.965 -8.623 3.891 1.00 97.62 761 ALA A N 1
ATOM 5799 C CA . ALA A 1 761 ? -7.112 -9.513 4.666 1.00 97.62 761 ALA A CA 1
ATOM 5800 C C . ALA A 1 761 ? -5.608 -9.287 4.417 1.00 97.62 761 ALA A C 1
ATOM 5802 O O . ALA A 1 761 ? -4.847 -9.168 5.380 1.00 97.62 761 ALA A O 1
ATOM 5803 N N . TRP A 1 762 ? -5.177 -9.167 3.155 1.00 96.62 762 TRP A N 1
ATOM 5804 C CA . TRP A 1 762 ? -3.776 -8.917 2.799 1.00 96.62 762 TRP A CA 1
ATOM 5805 C C . TRP A 1 762 ? -3.293 -7.577 3.355 1.00 96.62 762 TRP A C 1
ATOM 5807 O O . TRP A 1 762 ? -2.283 -7.529 4.056 1.00 96.62 762 TRP A O 1
ATOM 5817 N N . GLY A 1 763 ? -4.046 -6.496 3.121 1.00 97.12 763 GLY A N 1
ATOM 5818 C CA . GLY A 1 763 ? -3.709 -5.156 3.601 1.00 97.12 763 GLY A CA 1
ATOM 5819 C C . GLY A 1 763 ? -3.556 -5.097 5.122 1.00 97.12 763 GLY A C 1
ATOM 5820 O O . GLY A 1 763 ? -2.553 -4.577 5.613 1.00 97.12 763 GLY A O 1
ATOM 5821 N N . LEU A 1 764 ? -4.491 -5.705 5.867 1.00 98.62 764 LEU A N 1
ATOM 5822 C CA . LEU A 1 764 ? -4.406 -5.830 7.326 1.00 98.62 764 LEU A CA 1
ATOM 5823 C C . LEU A 1 764 ? -3.172 -6.622 7.779 1.00 98.62 764 LEU A C 1
ATOM 5825 O O . LEU A 1 764 ? -2.510 -6.219 8.736 1.00 98.62 764 LEU A O 1
ATOM 5829 N N . ALA A 1 765 ? -2.836 -7.719 7.101 1.00 98.12 765 ALA A N 1
ATOM 5830 C CA . ALA A 1 765 ? -1.684 -8.539 7.456 1.00 98.12 765 ALA A CA 1
ATOM 5831 C C . ALA A 1 765 ? -0.343 -7.829 7.200 1.00 98.12 765 ALA A C 1
ATOM 5833 O O . ALA A 1 765 ? 0.532 -7.833 8.070 1.00 98.12 765 ALA A O 1
ATOM 5834 N N . ARG A 1 766 ? -0.208 -7.140 6.056 1.00 97.44 766 ARG A N 1
ATOM 5835 C CA . ARG A 1 766 ? 0.951 -6.284 5.742 1.00 97.44 766 ARG A CA 1
ATOM 5836 C C . ARG A 1 766 ? 1.115 -5.170 6.777 1.00 97.44 766 ARG A C 1
ATOM 5838 O O . ARG A 1 766 ? 2.210 -4.978 7.307 1.00 97.44 766 ARG A O 1
ATOM 5845 N N . TYR A 1 767 ? 0.027 -4.469 7.100 1.00 98.38 767 TYR A N 1
ATOM 5846 C CA . TYR A 1 767 ? -0.010 -3.437 8.139 1.00 98.38 767 TYR A CA 1
ATOM 5847 C C . TYR A 1 767 ? 0.435 -3.975 9.509 1.00 98.38 767 TYR A C 1
ATOM 5849 O O . TYR A 1 767 ? 1.249 -3.337 10.187 1.00 98.38 767 TYR A O 1
ATOM 5857 N N . ALA A 1 768 ? -0.073 -5.142 9.910 1.00 98.38 768 ALA A N 1
ATOM 5858 C CA . ALA A 1 768 ? 0.211 -5.727 11.211 1.00 98.38 768 ALA A CA 1
ATOM 5859 C C . ALA A 1 768 ? 1.692 -6.108 11.355 1.00 98.38 768 ALA A C 1
ATOM 5861 O O . ALA A 1 768 ? 2.323 -5.717 12.338 1.00 98.38 768 ALA A O 1
ATOM 5862 N N . ALA A 1 769 ? 2.272 -6.764 10.343 1.00 96.44 769 ALA A N 1
ATOM 5863 C CA . ALA A 1 769 ? 3.694 -7.109 10.325 1.00 96.44 769 ALA A CA 1
ATOM 5864 C C . ALA A 1 769 ? 4.599 -5.862 10.392 1.00 96.44 769 ALA A C 1
ATOM 5866 O O . ALA A 1 769 ? 5.527 -5.814 11.197 1.00 96.44 769 ALA A O 1
ATOM 5867 N N . ILE A 1 770 ? 4.301 -4.817 9.606 1.00 96.62 770 ILE A N 1
ATOM 5868 C CA . ILE A 1 770 ? 5.062 -3.552 9.623 1.00 96.62 770 ILE A CA 1
ATOM 5869 C C . ILE A 1 770 ? 4.958 -2.844 10.988 1.00 96.62 770 ILE A C 1
ATOM 5871 O O . ILE A 1 770 ? 5.937 -2.263 11.466 1.00 96.62 770 ILE A O 1
ATOM 5875 N N . SER A 1 771 ? 3.789 -2.902 11.633 1.00 98.00 771 SER A N 1
ATOM 5876 C CA . SER A 1 771 ? 3.570 -2.293 12.952 1.00 98.00 771 SER A CA 1
ATOM 5877 C C . SER A 1 771 ? 4.374 -3.002 14.045 1.00 98.00 771 SER A C 1
ATOM 5879 O O . SER A 1 771 ? 5.067 -2.332 14.812 1.00 98.00 771 SER A O 1
ATOM 5881 N N . GLN A 1 772 ? 4.364 -4.341 14.068 1.00 97.31 772 GLN A N 1
ATOM 5882 C CA . GLN A 1 772 ? 5.121 -5.140 15.043 1.00 97.31 772 GLN A CA 1
ATOM 5883 C C . GLN A 1 772 ? 6.644 -5.005 14.878 1.00 97.31 772 GLN A C 1
ATOM 5885 O O . GLN A 1 772 ? 7.366 -4.964 15.876 1.00 97.31 772 GLN A O 1
ATOM 5890 N N . ASP A 1 773 ? 7.134 -4.868 13.643 1.00 94.00 773 ASP A N 1
ATOM 5891 C CA . ASP A 1 773 ? 8.546 -4.575 13.342 1.00 94.00 773 ASP A CA 1
ATOM 5892 C C . ASP A 1 773 ? 8.976 -3.178 13.847 1.00 94.00 773 ASP A C 1
ATOM 5894 O O . ASP A 1 773 ? 10.145 -2.934 14.135 1.00 94.00 773 ASP A O 1
ATOM 5898 N N . SER A 1 774 ? 8.006 -2.272 14.035 1.00 94.81 774 SER A N 1
ATOM 5899 C CA . SER A 1 774 ? 8.198 -0.907 14.552 1.00 94.81 774 SER A CA 1
ATOM 5900 C C . SER A 1 774 ? 7.843 -0.738 16.040 1.00 94.81 774 SER A C 1
ATOM 5902 O O . SER A 1 774 ? 7.793 0.393 16.520 1.00 94.81 774 SER A O 1
ATOM 5904 N N . GLY A 1 775 ? 7.534 -1.822 16.761 1.00 96.75 775 GLY A N 1
ATOM 5905 C CA . GLY A 1 775 ? 7.167 -1.776 18.184 1.00 96.75 775 GLY A CA 1
ATOM 5906 C C . GLY A 1 775 ? 5.751 -1.276 18.498 1.00 96.75 775 GLY A C 1
ATOM 5907 O O . GLY A 1 775 ? 5.464 -0.942 19.645 1.00 96.75 775 GLY A O 1
ATOM 5908 N N . LEU A 1 776 ? 4.850 -1.231 17.510 1.00 98.69 776 LEU A N 1
ATOM 5909 C CA . LEU A 1 776 ? 3.441 -0.876 17.707 1.00 98.69 776 LEU A CA 1
ATOM 5910 C C . LEU A 1 776 ? 2.548 -2.118 17.625 1.00 98.69 776 LEU A C 1
ATOM 5912 O O . LEU A 1 776 ? 2.539 -2.810 16.609 1.00 98.69 776 LEU A O 1
ATOM 5916 N N . VAL A 1 777 ? 1.731 -2.361 18.654 1.00 98.88 777 VAL A N 1
ATOM 5917 C CA . VAL A 1 777 ? 0.669 -3.387 18.621 1.00 98.88 777 VAL A CA 1
ATOM 5918 C C . VAL A 1 777 ? -0.361 -3.014 17.547 1.00 98.88 777 VAL A C 1
ATOM 5920 O O . VAL A 1 777 ? -0.973 -1.952 17.661 1.00 98.88 777 VAL A O 1
ATOM 5923 N N . PRO A 1 778 ? -0.599 -3.824 16.503 1.00 98.81 778 PRO A N 1
ATOM 5924 C CA . PRO A 1 778 ? -1.628 -3.513 15.525 1.00 98.81 778 PRO A CA 1
ATOM 5925 C C . PRO A 1 778 ? -3.031 -3.846 16.045 1.00 98.81 778 PRO A C 1
ATOM 5927 O O . PRO A 1 778 ? -3.313 -4.983 16.431 1.00 98.81 778 PRO A O 1
ATOM 5930 N N . ILE A 1 779 ? -3.934 -2.865 15.988 1.00 98.94 779 ILE A N 1
ATOM 5931 C CA . ILE A 1 779 ? -5.379 -3.092 16.012 1.00 98.94 779 ILE A CA 1
ATOM 5932 C C . ILE A 1 779 ? -5.822 -3.436 14.588 1.00 98.94 779 ILE A C 1
ATOM 5934 O O . ILE A 1 779 ? -5.895 -2.571 13.710 1.00 98.94 779 ILE A O 1
ATOM 5938 N N . VAL A 1 780 ? -6.131 -4.711 14.379 1.00 98.81 780 VAL A N 1
ATOM 5939 C CA . VAL A 1 780 ? -6.644 -5.270 13.126 1.00 98.81 780 VAL A CA 1
ATOM 5940 C C . VAL A 1 780 ? -8.154 -5.004 13.068 1.00 98.81 780 VAL A C 1
ATOM 5942 O O . VAL A 1 780 ? -8.904 -5.616 13.827 1.00 98.81 780 VAL A O 1
ATOM 5945 N N . GLU A 1 781 ? -8.615 -4.091 12.203 1.00 98.44 781 GLU A N 1
ATOM 5946 C CA . GLU A 1 781 ? -10.032 -3.676 12.094 1.00 98.44 781 GLU A CA 1
ATOM 5947 C C . GLU A 1 781 ? -10.660 -4.120 10.746 1.00 98.44 781 GLU A C 1
ATOM 5949 O O . GLU A 1 781 ? -10.678 -3.340 9.788 1.00 98.44 781 GLU A O 1
ATOM 5954 N N . PRO A 1 782 ? -11.150 -5.380 10.636 1.00 96.44 782 PRO A N 1
ATOM 5955 C CA . PRO A 1 782 ? -11.903 -5.888 9.488 1.00 96.44 782 PRO A CA 1
ATOM 5956 C C . PRO A 1 782 ? -13.401 -5.593 9.668 1.00 96.44 782 PRO A C 1
ATOM 5958 O O . PRO A 1 782 ? -14.180 -6.464 10.066 1.00 96.44 782 PRO A O 1
ATOM 5961 N N . GLU A 1 783 ? -13.807 -4.348 9.420 1.00 95.69 783 GLU A N 1
ATOM 5962 C CA . GLU A 1 783 ? -15.199 -3.926 9.599 1.00 95.69 783 GLU A CA 1
ATOM 5963 C C . GLU A 1 783 ? -16.102 -4.499 8.499 1.00 95.69 783 GLU A C 1
ATOM 5965 O O . GLU A 1 783 ? -15.887 -4.264 7.308 1.00 95.69 783 GLU A O 1
ATOM 5970 N N . ILE A 1 784 ? -17.158 -5.210 8.898 1.00 94.38 784 ILE A N 1
ATOM 5971 C CA . ILE A 1 784 ? -18.265 -5.543 8.001 1.00 94.38 784 ILE A CA 1
ATOM 5972 C C . ILE A 1 784 ? -19.283 -4.403 8.086 1.00 94.38 784 ILE A C 1
ATOM 5974 O O . ILE A 1 784 ? -19.735 -4.057 9.180 1.00 94.38 784 ILE A O 1
ATOM 5978 N N . LEU A 1 785 ? -19.612 -3.787 6.949 1.00 90.62 785 LEU A N 1
ATOM 5979 C CA . LEU A 1 785 ? -20.519 -2.639 6.907 1.00 90.62 785 LEU A CA 1
ATOM 5980 C C . LEU A 1 785 ? -21.965 -3.045 7.216 1.00 90.62 785 LEU A C 1
ATOM 5982 O O . LEU A 1 785 ? -22.444 -4.085 6.768 1.00 90.62 785 LEU A O 1
ATOM 5986 N N . LEU A 1 786 ? -22.663 -2.166 7.940 1.00 88.81 786 LEU A N 1
ATOM 5987 C CA . LEU A 1 786 ? -24.065 -2.337 8.337 1.00 88.81 786 LEU A CA 1
ATOM 5988 C C . LEU A 1 786 ? -25.065 -2.008 7.218 1.00 88.81 786 LEU A C 1
ATOM 5990 O O . LEU A 1 786 ? -26.249 -2.292 7.368 1.00 88.81 786 LEU A O 1
ATOM 5994 N N . ASP A 1 787 ? -24.635 -1.357 6.138 1.00 90.12 787 ASP A N 1
ATOM 5995 C CA . ASP A 1 787 ? -25.516 -0.891 5.067 1.00 90.12 787 ASP A CA 1
ATOM 5996 C C . ASP A 1 787 ? -26.307 -2.050 4.421 1.00 90.12 787 ASP A C 1
ATOM 5998 O O . ASP A 1 787 ? -25.757 -3.109 4.112 1.00 90.12 787 ASP A O 1
ATOM 6002 N N . GLY A 1 788 ? -27.607 -1.833 4.188 1.00 91.12 788 GLY A N 1
ATOM 6003 C CA . GLY A 1 788 ? -28.537 -2.810 3.606 1.00 91.12 788 GLY A CA 1
ATOM 6004 C C . GLY A 1 788 ? -29.565 -3.387 4.586 1.00 91.12 788 GLY A C 1
ATOM 6005 O O . GLY A 1 788 ? -29.580 -3.070 5.776 1.00 91.12 788 GLY A O 1
ATOM 6006 N N . ASP A 1 789 ? -30.442 -4.238 4.055 1.00 94.56 789 ASP A N 1
ATOM 6007 C CA . ASP A 1 789 ? -31.630 -4.822 4.701 1.00 94.56 789 ASP A CA 1
ATOM 6008 C C . ASP A 1 789 ? -31.450 -6.290 5.142 1.00 94.56 789 ASP A C 1
ATOM 6010 O O . ASP A 1 789 ? -32.385 -6.938 5.616 1.00 94.56 789 ASP A O 1
ATOM 6014 N N . HIS A 1 790 ? -30.230 -6.809 5.009 1.00 94.56 790 HIS A N 1
ATOM 6015 C CA . HIS A 1 790 ? -29.868 -8.201 5.249 1.00 94.56 790 HIS A CA 1
ATOM 6016 C C . HIS A 1 790 ? -30.060 -8.645 6.714 1.00 94.56 790 HIS A C 1
ATOM 6018 O O . HIS A 1 790 ? -29.786 -7.903 7.656 1.00 94.56 790 HIS A O 1
ATOM 6024 N N . GLY A 1 791 ? -30.484 -9.897 6.917 1.00 96.25 791 GLY A N 1
ATOM 6025 C CA . GLY A 1 791 ? -30.618 -10.499 8.249 1.00 96.25 791 GLY A CA 1
ATOM 6026 C C . GLY A 1 791 ? -29.278 -10.876 8.901 1.00 96.25 791 GLY A C 1
ATOM 6027 O O . GLY A 1 791 ? -28.252 -11.000 8.229 1.00 96.25 791 GLY A O 1
ATOM 6028 N N . ILE A 1 792 ? -29.303 -11.117 10.217 1.00 97.19 792 ILE A N 1
ATOM 6029 C CA . ILE A 1 792 ? -28.117 -11.422 11.042 1.00 97.19 792 ILE A CA 1
ATOM 6030 C C . ILE A 1 792 ? -27.321 -12.651 10.557 1.00 97.19 792 ILE A C 1
ATOM 6032 O O . ILE A 1 792 ? -26.089 -12.639 10.592 1.00 97.19 792 ILE A O 1
ATOM 6036 N N . ASP A 1 793 ? -27.995 -13.675 10.019 1.00 96.62 793 ASP A N 1
ATOM 6037 C CA . ASP A 1 793 ? -27.357 -14.858 9.421 1.00 96.62 793 ASP A CA 1
ATOM 6038 C C . ASP A 1 793 ? -26.437 -14.510 8.245 1.00 96.62 793 ASP A C 1
ATOM 6040 O O . ASP A 1 793 ? -25.371 -15.108 8.083 1.00 96.62 793 ASP A O 1
ATOM 6044 N N . ARG A 1 794 ? -26.813 -13.513 7.434 1.00 95.62 794 ARG A N 1
ATOM 6045 C CA . ARG A 1 794 ? -26.007 -13.082 6.288 1.00 95.62 794 ARG A CA 1
ATOM 6046 C C . ARG A 1 794 ? -24.755 -12.338 6.747 1.00 95.62 794 ARG A C 1
ATOM 6048 O O . ARG A 1 794 ? -23.675 -12.588 6.210 1.00 95.62 794 ARG A O 1
ATOM 6055 N N . THR A 1 795 ? -24.878 -11.491 7.769 1.00 96.06 795 THR A N 1
ATOM 6056 C CA . THR A 1 795 ? -23.732 -10.848 8.431 1.00 96.06 795 THR A CA 1
ATOM 6057 C C . THR A 1 795 ? -22.781 -11.894 9.003 1.00 96.06 795 THR A C 1
ATOM 6059 O O . THR A 1 795 ? -21.574 -11.816 8.784 1.00 96.06 795 THR A O 1
ATOM 6062 N N . PHE A 1 796 ? -23.322 -12.917 9.672 1.00 97.25 796 PHE A N 1
ATOM 6063 C CA . PHE A 1 796 ? -22.551 -14.026 10.229 1.00 97.25 796 PHE A CA 1
ATOM 6064 C C . PHE A 1 796 ? -21.800 -14.815 9.149 1.00 97.25 796 PHE A C 1
ATOM 6066 O O . PHE A 1 796 ? -20.604 -15.061 9.290 1.00 97.25 796 PHE A O 1
ATOM 6073 N N . GLU A 1 797 ? -22.468 -15.188 8.053 1.00 96.00 797 GLU A N 1
ATOM 6074 C CA . GLU A 1 797 ? -21.861 -15.916 6.932 1.00 96.00 797 GLU A CA 1
ATOM 6075 C C . GLU A 1 797 ? -20.701 -15.130 6.299 1.00 96.00 797 GLU A C 1
ATOM 6077 O O . GLU A 1 797 ? -19.623 -15.685 6.063 1.00 96.00 797 GLU A O 1
ATOM 6082 N N . VAL A 1 798 ? -20.906 -13.830 6.057 1.00 95.75 798 VAL A N 1
ATOM 6083 C CA . VAL A 1 798 ? -19.891 -12.934 5.489 1.00 95.75 798 VAL A CA 1
ATOM 6084 C C . VAL A 1 798 ? -18.717 -12.760 6.450 1.00 95.75 798 VAL A C 1
ATOM 6086 O O . VAL A 1 798 ? -17.574 -13.001 6.060 1.00 95.75 798 VAL A O 1
ATOM 6089 N N . ALA A 1 799 ? -18.971 -12.426 7.715 1.00 96.38 799 ALA A N 1
ATOM 6090 C CA . ALA A 1 799 ? -17.921 -12.248 8.712 1.00 96.38 799 ALA A CA 1
ATOM 6091 C C . ALA A 1 799 ? -17.122 -13.549 8.949 1.00 96.38 799 ALA A C 1
ATOM 6093 O O . ALA A 1 799 ? -15.896 -13.512 9.056 1.00 96.38 799 ALA A O 1
ATOM 6094 N N . GLN A 1 800 ? -17.775 -14.720 8.912 1.00 96.69 800 GLN A N 1
ATOM 6095 C CA . GLN A 1 800 ? -17.112 -16.029 9.005 1.00 96.69 800 GLN A CA 1
ATOM 6096 C C . GLN A 1 800 ? -16.171 -16.321 7.825 1.00 96.69 800 GLN A C 1
ATOM 6098 O O . GLN A 1 800 ? -15.199 -17.064 8.000 1.00 96.69 800 GLN A O 1
ATOM 6103 N N . LYS A 1 801 ? -16.436 -15.767 6.637 1.00 95.62 801 LYS A N 1
ATOM 6104 C CA . LYS A 1 801 ? -15.526 -15.840 5.483 1.00 95.62 801 LYS A CA 1
ATOM 6105 C C . LYS A 1 801 ? -14.375 -14.845 5.637 1.00 95.62 801 LYS A C 1
ATOM 6107 O O . LYS A 1 801 ? -13.219 -15.253 5.600 1.00 95.62 801 LYS A O 1
ATOM 6112 N N . VAL A 1 802 ? -14.685 -13.576 5.910 1.00 96.50 802 VAL A N 1
ATOM 6113 C CA . VAL A 1 802 ? -13.684 -12.501 6.031 1.00 96.50 802 VAL A CA 1
ATOM 6114 C C . VAL A 1 802 ? -12.663 -12.791 7.128 1.00 96.50 802 VAL A C 1
ATOM 6116 O O . VAL A 1 802 ? -11.465 -12.700 6.885 1.00 96.50 802 VAL A O 1
ATOM 6119 N N . TRP A 1 803 ? -13.098 -13.182 8.328 1.00 96.50 803 TRP A N 1
ATOM 6120 C CA . TRP A 1 803 ? -12.164 -13.391 9.440 1.00 96.50 803 TRP A CA 1
ATOM 6121 C C . TRP A 1 803 ? -11.306 -14.652 9.262 1.00 96.50 803 TRP A C 1
ATOM 6123 O O . TRP A 1 803 ? -10.211 -14.709 9.813 1.00 96.50 803 TRP A O 1
ATOM 6133 N N . ALA A 1 804 ? -11.751 -15.633 8.464 1.00 97.12 804 ALA A N 1
ATOM 6134 C CA . ALA A 1 804 ? -10.909 -16.772 8.092 1.00 97.12 804 ALA A CA 1
ATOM 6135 C C . ALA A 1 804 ? -9.711 -16.318 7.245 1.00 97.12 804 ALA A C 1
ATOM 6137 O O . ALA A 1 804 ? -8.573 -16.638 7.578 1.00 97.12 804 ALA A O 1
ATOM 6138 N N . GLU A 1 805 ? -9.970 -15.523 6.202 1.00 97.50 805 GLU A N 1
ATOM 6139 C CA . GLU A 1 805 ? -8.932 -14.963 5.329 1.00 97.50 805 GLU A CA 1
ATOM 6140 C C . GLU A 1 805 ? -8.002 -14.012 6.095 1.00 97.50 805 GLU A C 1
ATOM 6142 O O . GLU A 1 805 ? -6.784 -14.100 5.958 1.00 97.50 805 GLU A O 1
ATOM 6147 N N . VAL A 1 806 ? -8.543 -13.150 6.967 1.00 98.25 806 VAL A N 1
ATOM 6148 C CA . VAL A 1 806 ? -7.736 -12.242 7.808 1.00 98.25 806 VAL A CA 1
ATOM 6149 C C . VAL A 1 806 ? -6.735 -13.025 8.661 1.00 98.25 806 VAL A C 1
ATOM 6151 O O . VAL A 1 806 ? -5.545 -12.725 8.617 1.00 98.25 806 VAL A O 1
ATOM 6154 N N . PHE A 1 807 ? -7.169 -14.049 9.403 1.00 98.00 807 PHE A N 1
ATOM 6155 C CA . PHE A 1 807 ? -6.253 -14.821 10.254 1.00 98.00 807 PHE A CA 1
ATOM 6156 C C . PHE A 1 807 ? -5.313 -15.741 9.470 1.00 98.00 807 PHE A C 1
ATOM 6158 O O . PHE A 1 807 ? -4.171 -15.927 9.893 1.00 98.00 807 PHE A O 1
ATOM 6165 N N . PHE A 1 808 ? -5.736 -16.242 8.306 1.00 96.94 808 PHE A N 1
ATOM 6166 C CA . PHE A 1 808 ? -4.848 -16.935 7.375 1.00 96.94 808 PHE A CA 1
ATOM 6167 C C . PHE A 1 808 ? -3.710 -16.017 6.901 1.00 96.94 808 PHE A C 1
ATOM 6169 O O . PHE A 1 808 ? -2.538 -16.355 7.060 1.00 96.94 808 PHE A O 1
ATOM 6176 N N . TYR A 1 809 ? -4.022 -14.819 6.398 1.00 96.62 809 TYR A N 1
ATOM 6177 C CA . TYR A 1 809 ? -2.993 -13.910 5.895 1.00 96.62 809 TYR A CA 1
ATOM 6178 C C . TYR A 1 809 ? -2.134 -13.271 6.993 1.00 96.62 809 TYR A C 1
ATOM 6180 O O . TYR A 1 809 ? -0.955 -13.013 6.738 1.00 96.62 809 TYR A O 1
ATOM 6188 N N . LEU A 1 810 ? -2.659 -13.074 8.211 1.00 97.06 810 LEU A N 1
ATOM 6189 C CA . LEU A 1 810 ? -1.848 -12.696 9.378 1.00 97.06 810 LEU A CA 1
ATOM 6190 C C . LEU A 1 810 ? -0.778 -13.766 9.679 1.00 97.06 810 LEU A C 1
ATOM 6192 O O . LEU A 1 810 ? 0.384 -13.413 9.881 1.00 97.06 810 LEU A O 1
ATOM 6196 N N . ALA A 1 811 ? -1.136 -15.056 9.639 1.00 94.94 811 ALA A N 1
ATOM 6197 C CA . ALA A 1 811 ? -0.179 -16.153 9.809 1.00 94.94 811 ALA A CA 1
ATOM 6198 C C . ALA A 1 811 ? 0.858 -16.202 8.671 1.00 94.94 811 ALA A C 1
ATOM 6200 O O . ALA A 1 811 ? 2.055 -16.280 8.934 1.00 94.94 811 ALA A O 1
ATOM 6201 N N . GLU A 1 812 ? 0.426 -16.068 7.412 1.00 91.88 812 GLU A N 1
ATOM 6202 C CA . GLU A 1 812 ? 1.317 -16.032 6.234 1.00 91.88 812 GLU A CA 1
ATOM 6203 C C . GLU A 1 812 ? 2.292 -14.836 6.232 1.00 91.88 812 GLU A C 1
ATOM 6205 O O . GLU A 1 812 ? 3.328 -14.879 5.569 1.00 91.88 812 GLU A O 1
ATOM 6210 N N . ASN A 1 813 ? 1.979 -13.771 6.978 1.00 93.69 813 ASN A N 1
ATOM 6211 C CA . ASN A 1 813 ? 2.850 -12.610 7.193 1.00 93.69 813 ASN A CA 1
ATOM 6212 C C . ASN A 1 813 ? 3.711 -12.709 8.467 1.00 93.69 813 ASN A C 1
ATOM 6214 O O . ASN A 1 813 ? 4.386 -11.740 8.815 1.00 93.69 813 ASN A O 1
ATOM 6218 N N . ASN A 1 814 ? 3.709 -13.859 9.151 1.00 91.69 814 ASN A N 1
ATOM 6219 C CA . ASN A 1 814 ? 4.429 -14.099 10.406 1.00 91.69 814 ASN A CA 1
ATOM 6220 C C . ASN A 1 814 ? 4.064 -13.107 11.534 1.00 91.69 814 ASN A C 1
ATOM 6222 O O . ASN A 1 814 ? 4.917 -12.722 12.333 1.00 91.69 814 ASN A O 1
ATOM 6226 N N . VAL A 1 815 ? 2.794 -12.691 11.608 1.00 95.69 815 VAL A N 1
ATOM 6227 C CA . VAL A 1 815 ? 2.294 -11.794 12.663 1.00 95.69 815 VAL A CA 1
ATOM 6228 C C . VAL A 1 815 ? 2.086 -12.566 13.968 1.00 95.69 815 VAL A C 1
ATOM 6230 O O . VAL A 1 815 ? 1.370 -13.564 14.001 1.00 95.69 815 VAL A O 1
ATOM 6233 N N . MET A 1 816 ? 2.662 -12.073 15.065 1.00 96.06 816 MET A N 1
ATOM 6234 C CA . MET A 1 816 ? 2.538 -12.670 16.399 1.00 96.06 816 MET A CA 1
ATOM 6235 C C . MET A 1 816 ? 1.184 -12.308 17.028 1.00 96.06 816 MET A C 1
ATOM 6237 O O . MET A 1 816 ? 0.947 -11.140 17.345 1.00 96.06 816 MET A O 1
ATOM 6241 N N . PHE A 1 817 ? 0.295 -13.285 17.225 1.00 97.62 817 PHE A N 1
ATOM 6242 C CA . PHE A 1 817 ? -1.089 -13.048 17.670 1.00 97.62 817 PHE A CA 1
ATOM 6243 C C . PHE A 1 817 ? -1.192 -12.538 19.117 1.00 97.62 817 PHE A C 1
ATOM 6245 O O . PHE A 1 817 ? -2.078 -11.748 19.429 1.00 97.62 817 PHE A O 1
ATOM 6252 N N . GLU A 1 818 ? -0.246 -12.896 19.981 1.00 97.81 818 GLU A N 1
ATOM 6253 C CA . GLU A 1 818 ? -0.126 -12.396 21.355 1.00 97.81 818 GLU A CA 1
ATOM 6254 C C . GLU A 1 818 ? 0.166 -10.887 21.413 1.00 97.81 818 GLU A C 1
ATOM 6256 O O . GLU A 1 818 ? -0.033 -10.247 22.446 1.00 97.81 818 GLU A O 1
ATOM 6261 N N . GLY A 1 819 ? 0.649 -10.323 20.302 1.00 97.56 819 GLY A N 1
ATOM 6262 C CA . GLY A 1 819 ? 0.974 -8.913 20.127 1.00 97.56 819 GLY A CA 1
ATOM 6263 C C . GLY A 1 819 ? 0.043 -8.175 19.168 1.00 97.56 819 GLY A C 1
ATOM 6264 O O . GLY A 1 819 ? 0.492 -7.180 18.601 1.00 97.56 819 GLY A O 1
ATOM 6265 N N . ILE A 1 820 ? -1.193 -8.642 18.938 1.00 98.62 820 ILE A N 1
ATOM 6266 C CA . ILE A 1 820 ? -2.238 -7.897 18.203 1.00 98.62 820 ILE A CA 1
ATOM 6267 C C . ILE A 1 820 ? -3.437 -7.576 19.103 1.00 98.62 820 ILE A C 1
ATOM 6269 O O . ILE A 1 820 ? -3.598 -8.133 20.185 1.00 98.62 820 ILE A O 1
ATOM 6273 N N . LEU A 1 821 ? -4.331 -6.720 18.615 1.00 98.88 821 LEU A N 1
ATOM 6274 C CA . LEU A 1 821 ? -5.709 -6.614 19.096 1.00 98.88 821 LEU A CA 1
ATOM 6275 C C . LEU A 1 821 ? -6.649 -6.728 17.893 1.00 98.88 821 LEU A C 1
ATOM 6277 O O . LEU A 1 821 ? -6.342 -6.210 16.819 1.00 98.88 821 LEU A O 1
ATOM 6281 N N . LEU A 1 822 ? -7.805 -7.370 18.054 1.00 98.75 822 LEU A N 1
ATOM 6282 C CA . LEU A 1 822 ? -8.830 -7.396 17.008 1.00 98.75 822 LEU A CA 1
ATOM 6283 C C . LEU A 1 822 ? -9.873 -6.314 17.294 1.00 98.75 822 LEU A C 1
ATOM 6285 O O . LEU A 1 822 ? -10.365 -6.227 18.414 1.00 98.75 822 LEU A O 1
ATOM 6289 N N . LYS A 1 823 ? -10.267 -5.531 16.288 1.00 98.62 823 LYS A N 1
ATOM 6290 C CA . LYS A 1 823 ? -11.391 -4.584 16.350 1.00 98.62 823 LYS A CA 1
ATOM 6291 C C . LYS A 1 823 ? -12.445 -4.954 15.302 1.00 98.62 823 LYS A C 1
ATOM 6293 O O . LYS A 1 823 ? -12.489 -4.367 14.226 1.00 98.62 823 LYS A O 1
ATOM 6298 N N . PRO A 1 824 ? -13.274 -5.971 15.572 1.00 97.50 824 PRO A N 1
ATOM 6299 C CA . PRO A 1 824 ? -14.315 -6.383 14.647 1.00 97.50 824 PRO A CA 1
ATOM 6300 C C . PRO A 1 824 ? -15.594 -5.559 14.834 1.00 97.50 824 PRO A C 1
ATOM 6302 O O . PRO A 1 824 ? -15.837 -4.983 15.900 1.00 97.50 824 PRO A O 1
ATOM 6305 N N . SER A 1 825 ? -16.455 -5.576 13.816 1.00 95.44 825 SER A N 1
ATOM 6306 C CA . SER A 1 825 ? -17.886 -5.304 13.971 1.00 95.44 825 SER A CA 1
ATOM 6307 C C . SER A 1 825 ? -18.563 -6.435 14.756 1.00 95.44 825 SER A C 1
ATOM 6309 O O . SER A 1 825 ? -18.204 -7.604 14.606 1.00 95.44 825 SER A O 1
ATOM 6311 N N . MET A 1 826 ? -19.568 -6.102 15.569 1.00 97.50 826 MET A N 1
ATOM 6312 C CA . MET A 1 826 ? -20.492 -7.105 16.116 1.00 97.50 826 MET A CA 1
ATOM 6313 C C . MET A 1 826 ? -21.311 -7.742 14.984 1.00 97.50 826 MET A C 1
ATOM 6315 O O . MET A 1 826 ? -21.498 -7.132 13.930 1.00 97.50 826 MET A O 1
ATOM 6319 N N . VAL A 1 827 ? -21.821 -8.955 15.199 1.00 97.56 827 VAL A N 1
ATOM 6320 C CA . VAL A 1 827 ? -22.712 -9.619 14.242 1.00 97.56 827 VAL A CA 1
ATOM 6321 C C . VAL A 1 827 ? -24.145 -9.158 14.503 1.00 97.56 827 VAL A C 1
ATOM 6323 O O . VAL A 1 827 ? -24.822 -9.663 15.394 1.00 97.56 827 VAL A O 1
ATOM 6326 N N . THR A 1 828 ? -24.600 -8.179 13.727 1.00 96.62 828 THR A N 1
ATOM 6327 C CA . THR A 1 828 ? -25.956 -7.610 13.789 1.00 96.62 828 THR A CA 1
ATOM 6328 C C . THR A 1 828 ? -26.668 -7.789 12.443 1.00 96.62 828 THR A C 1
ATOM 6330 O O . THR A 1 828 ? -26.000 -7.992 11.427 1.00 96.62 828 THR A O 1
ATOM 6333 N N . PRO A 1 829 ? -28.008 -7.692 12.376 1.00 95.75 829 PRO A N 1
ATOM 6334 C CA . PRO A 1 829 ? -28.682 -7.450 11.103 1.00 95.75 829 PRO A CA 1
ATOM 6335 C C . PRO A 1 829 ? -28.252 -6.098 10.502 1.00 95.75 829 PRO A C 1
ATOM 6337 O O . PRO A 1 829 ? -27.703 -5.238 11.202 1.00 95.75 829 PRO A O 1
ATOM 6340 N N . GLY A 1 830 ? -28.516 -5.913 9.210 1.00 93.69 830 GLY A N 1
ATOM 6341 C CA . GLY A 1 830 ? -28.268 -4.664 8.496 1.00 93.69 830 GLY A CA 1
ATOM 6342 C C . GLY A 1 830 ? -29.102 -3.505 9.047 1.00 93.69 830 GLY A C 1
ATOM 6343 O O . GLY A 1 830 ? -30.172 -3.694 9.631 1.00 93.69 830 GLY A O 1
ATOM 6344 N N . ALA A 1 831 ? -28.624 -2.276 8.862 1.00 91.56 831 ALA A N 1
ATOM 6345 C CA . ALA A 1 831 ? -29.250 -1.077 9.416 1.00 91.56 831 ALA A CA 1
ATOM 6346 C C . ALA A 1 831 ? -30.694 -0.867 8.916 1.00 91.56 831 ALA A C 1
ATOM 6348 O O . ALA A 1 831 ? -31.547 -0.391 9.671 1.00 91.56 831 ALA A O 1
ATOM 6349 N N . GLU A 1 832 ? -30.974 -1.270 7.673 1.00 91.69 832 GLU A N 1
ATOM 6350 C CA . GLU A 1 832 ? -32.286 -1.166 7.017 1.00 91.69 832 GLU A CA 1
ATOM 6351 C C . GLU A 1 832 ? -33.149 -2.421 7.245 1.00 91.69 832 GLU A C 1
ATOM 6353 O O . GLU A 1 832 ? -34.309 -2.461 6.832 1.00 91.69 832 GLU A O 1
ATOM 6358 N N . CYS A 1 833 ? -32.620 -3.435 7.942 1.00 93.38 833 CYS A N 1
ATOM 6359 C CA . CYS A 1 833 ? -33.364 -4.637 8.290 1.00 93.38 833 CYS A CA 1
ATOM 6360 C C . CYS A 1 833 ? -34.520 -4.295 9.244 1.00 93.38 833 CYS A C 1
ATOM 6362 O O . CYS A 1 833 ? -34.349 -3.565 10.234 1.00 93.38 833 CYS A O 1
ATOM 6364 N N . LYS A 1 834 ? -35.703 -4.833 8.930 1.00 91.62 834 LYS A N 1
ATOM 6365 C CA . LYS A 1 834 ? -36.935 -4.646 9.711 1.00 91.62 834 LYS A CA 1
ATOM 6366 C C . LYS A 1 834 ? -36.876 -5.400 11.037 1.00 91.62 834 LYS A C 1
ATOM 6368 O O . LYS A 1 834 ? -37.314 -4.870 12.055 1.00 91.62 834 LYS A O 1
ATOM 6373 N N . ASP A 1 835 ? -36.276 -6.586 11.024 1.00 89.50 835 ASP A N 1
ATOM 6374 C CA . ASP A 1 835 ? -36.112 -7.423 12.204 1.00 89.50 835 ASP A CA 1
ATOM 6375 C C . ASP A 1 835 ? -34.916 -6.928 13.025 1.00 89.50 835 ASP A C 1
ATOM 6377 O O . ASP A 1 835 ? -33.768 -6.939 12.575 1.00 89.50 835 ASP A O 1
ATOM 6381 N N . LYS A 1 836 ? -35.183 -6.460 14.248 1.00 87.00 836 LYS A N 1
ATOM 6382 C CA . LYS A 1 836 ? -34.136 -6.066 15.196 1.00 87.00 836 LYS A CA 1
ATOM 6383 C C . LYS A 1 836 ? -33.732 -7.269 16.041 1.00 87.00 836 LYS A C 1
ATOM 6385 O O . LYS A 1 836 ? -34.582 -7.933 16.627 1.00 87.00 836 LYS A O 1
ATOM 6390 N N . ALA A 1 837 ? -32.429 -7.529 16.111 1.00 94.88 837 ALA A N 1
ATOM 6391 C CA . ALA A 1 837 ? -31.876 -8.548 16.994 1.00 94.88 837 ALA A CA 1
ATOM 6392 C C . ALA A 1 837 ? -31.826 -8.031 18.438 1.00 94.88 837 ALA A C 1
ATOM 6394 O O . ALA A 1 837 ? -31.507 -6.866 18.679 1.00 94.88 837 ALA A O 1
ATOM 6395 N N . THR A 1 838 ? -32.112 -8.902 19.404 1.00 96.88 838 THR A N 1
ATOM 6396 C CA . THR A 1 838 ? -31.902 -8.599 20.825 1.00 96.88 838 THR A CA 1
ATOM 6397 C C . THR A 1 838 ? -30.408 -8.637 21.174 1.00 96.88 838 THR A C 1
ATOM 6399 O O . THR A 1 838 ? -29.639 -9.312 20.481 1.00 96.88 838 THR A O 1
ATOM 6402 N N . PRO A 1 839 ? -29.971 -8.003 22.281 1.00 97.06 839 PRO A N 1
ATOM 6403 C CA . PRO A 1 839 ? -28.577 -8.085 22.716 1.00 97.06 839 PRO A CA 1
ATOM 6404 C C . PRO A 1 839 ? -28.072 -9.513 22.933 1.00 97.06 839 PRO A C 1
ATOM 6406 O O . PRO A 1 839 ? -26.920 -9.803 22.619 1.00 97.06 839 PRO A O 1
ATOM 6409 N N . GLN A 1 840 ? -28.942 -10.426 23.383 1.00 97.62 840 GLN A N 1
ATOM 6410 C CA . GLN A 1 840 ? -28.592 -11.841 23.505 1.00 97.62 840 GLN A CA 1
ATOM 6411 C C . GLN A 1 840 ? -28.356 -12.487 22.135 1.00 97.62 840 GLN A C 1
ATOM 6413 O O . GLN A 1 840 ? -27.353 -13.163 21.956 1.00 97.62 840 GLN A O 1
ATOM 6418 N N . GLN A 1 841 ? -29.213 -12.228 21.140 1.00 97.81 841 GLN A N 1
ATOM 6419 C CA . GLN A 1 841 ? -29.005 -12.746 19.782 1.00 97.81 841 GLN A CA 1
ATOM 6420 C C . GLN A 1 841 ? -27.713 -12.197 19.159 1.00 97.81 841 GLN A C 1
ATOM 6422 O O . GLN A 1 841 ? -26.948 -12.957 18.566 1.00 97.81 841 GLN A O 1
ATOM 6427 N N . VAL A 1 842 ? -27.427 -10.900 19.322 1.00 98.06 842 VAL A N 1
ATOM 6428 C CA . VAL A 1 842 ? -26.161 -10.302 18.860 1.00 98.06 842 VAL A CA 1
ATOM 6429 C C . VAL A 1 842 ? -24.965 -10.970 19.545 1.00 98.06 842 VAL A C 1
ATOM 6431 O O . VAL A 1 842 ? -23.993 -11.315 18.869 1.00 98.06 842 VAL A O 1
ATOM 6434 N N . ALA A 1 843 ? -25.040 -11.210 20.858 1.00 98.25 843 ALA A N 1
ATOM 6435 C CA . ALA A 1 843 ? -23.998 -11.907 21.603 1.00 98.25 843 ALA A CA 1
ATOM 6436 C C . ALA A 1 843 ? -23.809 -13.355 21.125 1.00 98.25 843 ALA A C 1
ATOM 6438 O O . ALA A 1 843 ? -22.695 -13.721 20.756 1.00 98.25 843 ALA A O 1
ATOM 6439 N N . ASP A 1 844 ? -24.879 -14.148 21.038 1.00 98.25 844 ASP A N 1
ATOM 6440 C CA . ASP A 1 844 ? -24.840 -15.554 20.617 1.00 98.25 844 ASP A CA 1
ATOM 6441 C C . ASP A 1 844 ? -24.165 -15.713 19.248 1.00 98.25 844 ASP A C 1
ATOM 6443 O O . ASP A 1 844 ? -23.266 -16.540 19.076 1.00 98.25 844 ASP A O 1
ATOM 6447 N N . TYR A 1 845 ? -24.554 -14.892 18.266 1.00 98.44 845 TYR A N 1
ATOM 6448 C CA . TYR A 1 845 ? -23.963 -14.914 16.926 1.00 98.44 845 TYR A CA 1
ATOM 6449 C C . TYR A 1 845 ? -22.510 -14.430 16.921 1.00 98.44 845 TYR A C 1
ATOM 6451 O O . TYR A 1 845 ? -21.664 -15.029 16.251 1.00 98.44 845 TYR A O 1
ATOM 6459 N N . THR A 1 846 ? -22.198 -13.375 17.675 1.00 98.31 846 THR A N 1
ATOM 6460 C CA . THR A 1 846 ? -20.851 -12.793 17.706 1.00 98.31 846 THR A CA 1
ATOM 6461 C C . THR A 1 846 ? -19.852 -13.719 18.404 1.00 98.31 846 THR A C 1
ATOM 6463 O O . THR A 1 846 ? -18.790 -14.000 17.849 1.00 98.31 846 THR A O 1
ATOM 6466 N N . LEU A 1 847 ? -20.194 -14.278 19.566 1.00 97.81 847 LEU A N 1
ATOM 6467 C CA . LEU A 1 847 ? -19.332 -15.213 20.295 1.00 97.81 847 LEU A CA 1
ATOM 6468 C C . LEU A 1 847 ? -19.149 -16.533 19.535 1.00 97.81 847 LEU A C 1
ATOM 6470 O O . LEU A 1 847 ? -18.027 -17.023 19.402 1.00 97.81 847 LEU A O 1
ATOM 6474 N N . LYS A 1 848 ? -20.220 -17.074 18.939 1.00 98.06 848 LYS A N 1
ATOM 6475 C CA . LYS A 1 848 ? -20.159 -18.244 18.043 1.00 98.06 848 LYS A CA 1
ATOM 6476 C C . LYS A 1 848 ? -19.207 -18.021 16.867 1.00 98.06 848 LYS A C 1
ATOM 6478 O O . LYS A 1 848 ? -18.554 -18.968 16.430 1.00 98.06 848 LYS A O 1
ATOM 6483 N N . LEU A 1 849 ? -19.120 -16.795 16.349 1.00 97.50 849 LEU A N 1
ATOM 6484 C CA . LEU A 1 849 ? -18.158 -16.438 15.312 1.00 97.50 849 LEU A CA 1
ATOM 6485 C C . LEU A 1 849 ? -16.726 -16.364 15.868 1.00 97.50 849 LEU A C 1
ATOM 6487 O O . LEU A 1 849 ? -15.829 -16.947 15.254 1.00 97.50 849 LEU A O 1
ATOM 6491 N N . LEU A 1 850 ? -16.515 -15.735 17.033 1.00 97.06 850 LEU A N 1
ATOM 6492 C CA . LEU A 1 850 ? -15.202 -15.694 17.692 1.00 97.06 850 LEU A CA 1
ATOM 6493 C C . LEU A 1 850 ? -14.647 -17.114 17.906 1.00 97.06 850 LEU A C 1
ATOM 6495 O O . LEU A 1 850 ? -13.568 -17.433 17.406 1.00 97.06 850 LEU A O 1
ATOM 6499 N N . HIS A 1 851 ? -15.435 -18.011 18.509 1.00 96.69 851 HIS A N 1
ATOM 6500 C CA . HIS A 1 851 ? -15.078 -19.421 18.732 1.00 96.69 851 HIS A CA 1
ATOM 6501 C C . HIS A 1 851 ? -14.786 -20.232 17.461 1.00 96.69 851 HIS A C 1
ATOM 6503 O O . HIS A 1 851 ? -14.112 -21.257 17.539 1.00 96.69 851 HIS A O 1
ATOM 6509 N N . ARG A 1 852 ? -15.260 -19.801 16.286 1.00 97.12 852 ARG A N 1
ATOM 6510 C CA . ARG A 1 852 ? -15.014 -20.486 15.004 1.00 97.12 852 ARG A CA 1
ATOM 6511 C C . ARG A 1 852 ? -13.787 -19.988 14.246 1.00 97.12 852 ARG A C 1
ATOM 6513 O O . ARG A 1 852 ? -13.405 -20.629 13.260 1.00 97.12 852 ARG A O 1
ATOM 6520 N N . ARG A 1 853 ? -13.250 -18.816 14.603 1.00 95.88 853 ARG A N 1
ATOM 6521 C CA . ARG A 1 853 ? -12.294 -18.083 13.753 1.00 95.88 853 ARG A CA 1
ATOM 6522 C C . ARG A 1 853 ? -11.110 -17.461 14.470 1.00 95.88 853 ARG A C 1
ATOM 6524 O O . ARG A 1 853 ? -10.081 -17.295 13.826 1.00 95.88 853 ARG A O 1
ATOM 6531 N N . ILE A 1 854 ? -11.228 -17.122 15.748 1.00 96.25 854 ILE A N 1
ATOM 6532 C CA . ILE A 1 854 ? -10.192 -16.369 16.452 1.00 96.25 854 ILE A CA 1
ATOM 6533 C C . ILE A 1 854 ? -9.355 -17.319 17.317 1.00 96.25 854 ILE A C 1
ATOM 6535 O O . ILE A 1 854 ? -9.915 -18.065 18.119 1.00 96.25 854 ILE A O 1
ATOM 6539 N N . PRO A 1 855 ? -8.019 -17.320 17.197 1.00 96.38 855 PRO A N 1
ATOM 6540 C CA . PRO A 1 855 ? -7.153 -18.059 18.111 1.00 96.38 855 PRO A CA 1
ATOM 6541 C C . PRO A 1 855 ? -7.210 -17.480 19.539 1.00 96.38 855 PRO A C 1
ATOM 6543 O O . PRO A 1 855 ? -7.176 -16.257 19.692 1.00 96.38 855 PRO A O 1
ATOM 6546 N N . PRO A 1 856 ? -7.210 -18.306 20.604 1.00 96.12 856 PRO A N 1
ATOM 6547 C CA . PRO A 1 856 ? -7.102 -17.836 21.996 1.00 96.12 856 PRO A CA 1
ATOM 6548 C C . PRO A 1 856 ? -5.829 -17.036 22.323 1.00 96.12 856 PRO A C 1
ATOM 6550 O O . PRO A 1 856 ? -5.772 -16.383 23.355 1.00 96.12 856 PRO A O 1
ATOM 6553 N N . ALA A 1 857 ? -4.812 -17.070 21.453 1.00 97.19 857 ALA A N 1
ATOM 6554 C CA . ALA A 1 857 ? -3.589 -16.280 21.602 1.00 97.19 857 ALA A CA 1
ATOM 6555 C C . ALA A 1 857 ? -3.819 -14.759 21.482 1.00 97.19 857 ALA A C 1
ATOM 6557 O O . ALA A 1 857 ? -3.015 -13.987 21.997 1.00 97.19 857 ALA A O 1
ATOM 6558 N N . VAL A 1 858 ? -4.902 -14.317 20.826 1.00 98.19 858 VAL A N 1
ATOM 6559 C CA . VAL A 1 858 ? -5.240 -12.889 20.707 1.00 98.19 858 VAL A CA 1
ATOM 6560 C C . VAL A 1 858 ? -5.655 -12.346 22.084 1.00 98.19 858 VAL A C 1
ATOM 6562 O O . VAL A 1 858 ? -6.659 -12.797 22.623 1.00 98.19 858 VAL A O 1
ATOM 6565 N N . PRO A 1 859 ? -4.958 -11.362 22.677 1.00 96.75 859 PRO A N 1
ATOM 6566 C CA . PRO A 1 859 ? -5.234 -10.948 24.054 1.00 96.75 859 PRO A CA 1
ATOM 6567 C C . PRO A 1 859 ? -6.571 -10.213 24.230 1.00 96.75 859 PRO A C 1
ATOM 6569 O O . PRO A 1 859 ? -7.172 -10.314 25.298 1.00 96.75 859 PRO A O 1
ATOM 6572 N N . GLY A 1 860 ? -7.060 -9.489 23.214 1.00 97.69 860 GLY A N 1
ATOM 6573 C CA . GLY A 1 860 ? -8.288 -8.696 23.330 1.00 97.69 860 GLY A CA 1
ATOM 6574 C C . GLY A 1 860 ? -9.061 -8.489 22.029 1.00 97.69 860 GLY A C 1
ATOM 6575 O O . GLY A 1 860 ? -8.482 -8.273 20.960 1.00 97.69 860 GLY A O 1
ATOM 6576 N N . ILE A 1 861 ? -10.390 -8.520 22.159 1.00 98.62 861 ILE A N 1
ATOM 6577 C CA . ILE A 1 861 ? -11.378 -8.238 21.115 1.00 98.62 861 ILE A CA 1
ATOM 6578 C C . ILE A 1 861 ? -12.070 -6.924 21.485 1.00 98.62 861 ILE A C 1
ATOM 6580 O O . ILE A 1 861 ? -12.881 -6.869 22.406 1.00 98.62 861 ILE A O 1
ATOM 6584 N N . MET A 1 862 ? -11.715 -5.853 20.787 1.00 98.50 862 MET A N 1
ATOM 6585 C CA . MET A 1 862 ? -12.040 -4.471 21.128 1.00 98.50 862 MET A CA 1
ATOM 6586 C C . MET A 1 862 ? -13.081 -3.937 20.135 1.00 98.50 862 MET A C 1
ATOM 6588 O O . MET A 1 862 ? -12.736 -3.205 19.211 1.00 98.50 862 MET A O 1
ATOM 6592 N N . PHE A 1 863 ? -14.344 -4.344 20.281 1.00 98.62 863 PHE A N 1
ATOM 6593 C CA . PHE A 1 863 ? -15.404 -4.122 19.288 1.00 98.62 863 PHE A CA 1
ATOM 6594 C C . PHE A 1 863 ? -15.557 -2.659 18.854 1.00 98.62 863 PHE A C 1
ATOM 6596 O O . PHE A 1 863 ? -15.512 -1.740 19.674 1.00 98.62 863 PHE A O 1
ATOM 6603 N N . LEU A 1 864 ? -15.810 -2.435 17.562 1.00 97.50 864 LEU A N 1
ATOM 6604 C CA . LEU A 1 864 ? -16.315 -1.152 17.066 1.00 97.50 864 LEU A CA 1
ATOM 6605 C C . LEU A 1 864 ? -17.837 -1.073 17.261 1.00 97.50 864 LEU A C 1
ATOM 6607 O O . LEU A 1 864 ? -18.544 -2.067 17.116 1.00 97.50 864 LEU A O 1
ATOM 6611 N N . SER A 1 865 ? -18.354 0.120 17.559 1.00 94.69 865 SER A N 1
ATOM 6612 C CA . SER A 1 865 ? -19.801 0.359 17.729 1.00 94.69 865 SER A CA 1
ATOM 6613 C C . SER A 1 865 ? -20.555 0.500 16.401 1.00 94.69 865 SER A C 1
ATOM 6615 O O . SER A 1 865 ? -21.778 0.400 16.366 1.00 94.69 865 SER A O 1
ATOM 6617 N N . GLY A 1 866 ? -19.852 0.756 15.293 1.00 88.81 866 GLY A N 1
ATOM 6618 C CA . GLY A 1 866 ? -20.479 0.965 13.988 1.00 88.81 866 GLY A CA 1
ATOM 6619 C C . GLY A 1 866 ? -21.478 2.124 14.041 1.00 88.81 866 GLY A C 1
ATOM 6620 O O . GLY A 1 866 ? -21.113 3.235 14.440 1.00 88.81 866 GLY A O 1
ATOM 6621 N N . GLY A 1 867 ? -22.719 1.864 13.623 1.00 86.62 867 GLY A N 1
ATOM 6622 C CA . GLY A 1 867 ? -23.855 2.793 13.673 1.00 86.62 867 GLY A CA 1
ATOM 6623 C C . GLY A 1 867 ? -24.813 2.602 14.860 1.00 86.62 867 GLY A C 1
ATOM 6624 O O . GLY A 1 867 ? -25.846 3.269 14.886 1.00 86.62 867 GLY A O 1
ATOM 6625 N N . GLN A 1 868 ? -24.497 1.716 15.812 1.00 92.00 868 GLN A N 1
ATOM 6626 C CA . GLN A 1 868 ? -25.332 1.456 16.995 1.00 92.00 868 GLN A CA 1
ATOM 6627 C C . GLN A 1 868 ? -25.506 2.720 17.857 1.00 92.00 868 GLN A C 1
ATOM 6629 O O . GLN A 1 868 ? -24.688 3.644 17.778 1.00 92.00 868 GLN A O 1
ATOM 6634 N N . SER A 1 869 ? -26.553 2.774 18.686 1.00 93.19 869 SER A N 1
ATOM 6635 C CA . SER A 1 869 ? -26.687 3.825 19.714 1.00 93.19 869 SER A CA 1
ATOM 6636 C C . SER A 1 869 ? -25.648 3.675 20.839 1.00 93.19 869 SER A C 1
ATOM 6638 O O . SER A 1 869 ? -24.934 2.672 20.907 1.00 93.19 869 SER A O 1
ATOM 6640 N N . GLU A 1 870 ? -25.527 4.674 21.727 1.00 95.25 870 GLU A N 1
ATOM 6641 C CA . GLU A 1 870 ? -24.619 4.560 22.881 1.00 95.25 870 GLU A CA 1
ATOM 6642 C C . GLU A 1 870 ? -25.063 3.405 23.794 1.00 95.25 870 GLU A C 1
ATOM 6644 O O . GLU A 1 870 ? -24.237 2.594 24.203 1.00 95.25 870 GLU A O 1
ATOM 6649 N N . VAL A 1 871 ? -26.372 3.286 24.049 1.00 95.38 871 VAL A N 1
ATOM 6650 C CA . VAL A 1 871 ? -26.952 2.238 24.910 1.00 95.38 871 VAL A CA 1
ATOM 6651 C C . VAL A 1 871 ? -26.934 0.861 24.239 1.00 95.38 871 VAL A C 1
ATOM 6653 O O . VAL A 1 871 ? -26.592 -0.124 24.887 1.00 95.38 871 VAL A O 1
ATOM 6656 N N . GLU A 1 872 ? -27.253 0.771 22.946 1.00 94.69 872 GLU A N 1
ATOM 6657 C CA . GLU A 1 872 ? -27.243 -0.488 22.183 1.00 94.69 872 GLU A CA 1
ATOM 6658 C C . GLU A 1 872 ? -25.846 -1.128 22.178 1.00 94.69 872 GLU A C 1
ATOM 6660 O O . GLU A 1 872 ? -25.695 -2.303 22.515 1.00 94.69 872 GLU A O 1
ATOM 6665 N N . ALA A 1 873 ? -24.808 -0.330 21.907 1.00 96.75 873 ALA A N 1
ATOM 6666 C CA . ALA A 1 873 ? -23.423 -0.793 21.914 1.00 96.75 873 ALA A CA 1
ATOM 6667 C C . ALA A 1 873 ? -22.948 -1.254 23.306 1.00 96.75 873 ALA A C 1
ATOM 6669 O O . ALA A 1 873 ? -22.113 -2.159 23.404 1.00 96.75 873 ALA A O 1
ATOM 6670 N N . THR A 1 874 ? -23.466 -0.659 24.385 1.00 98.00 874 THR A N 1
ATOM 6671 C CA . THR A 1 874 ? -23.182 -1.090 25.762 1.00 98.00 874 THR A CA 1
ATOM 6672 C C . THR A 1 874 ? -23.958 -2.362 26.133 1.00 98.00 874 THR A C 1
ATOM 6674 O O . THR A 1 874 ? -23.369 -3.279 26.702 1.00 98.00 874 THR A O 1
ATOM 6677 N N . LEU A 1 875 ? -25.240 -2.479 25.768 1.00 97.75 875 LEU A N 1
ATOM 6678 C CA . LEU A 1 875 ? -26.058 -3.674 26.028 1.00 97.75 875 LEU A CA 1
ATOM 6679 C C . LEU A 1 875 ? -25.534 -4.912 25.286 1.00 97.75 875 LEU A C 1
ATOM 6681 O O . LEU A 1 875 ? -25.421 -5.980 25.888 1.00 97.75 875 LEU A O 1
ATOM 6685 N N . ASN A 1 876 ? -25.161 -4.766 24.012 1.00 98.00 876 ASN A N 1
ATOM 6686 C CA . ASN A 1 876 ? -24.603 -5.856 23.207 1.00 98.00 876 ASN A CA 1
ATOM 6687 C C . ASN A 1 876 ? -23.253 -6.338 23.770 1.00 98.00 876 ASN A C 1
ATOM 6689 O O . ASN A 1 876 ? -23.012 -7.541 23.874 1.00 98.00 876 ASN A O 1
ATOM 6693 N N . LEU A 1 877 ? -22.389 -5.410 24.208 1.00 98.50 877 LEU A N 1
ATOM 6694 C CA . LEU A 1 877 ? -21.140 -5.752 24.895 1.00 98.50 877 LEU A CA 1
ATOM 6695 C C . LEU A 1 877 ? -21.384 -6.449 26.243 1.00 98.50 877 LEU A C 1
ATOM 6697 O O . LEU A 1 877 ? -20.653 -7.377 26.592 1.00 98.50 877 LEU A O 1
ATOM 6701 N N . ASN A 1 878 ? -22.399 -6.012 26.992 1.00 98.44 878 ASN A N 1
ATOM 6702 C CA . ASN A 1 878 ? -22.751 -6.605 28.277 1.00 98.44 878 ASN A CA 1
ATOM 6703 C C . ASN A 1 878 ? -23.204 -8.060 28.115 1.00 98.44 878 ASN A C 1
ATOM 6705 O O . ASN A 1 878 ? -22.676 -8.934 28.798 1.00 98.44 878 ASN A O 1
ATOM 6709 N N . ALA A 1 879 ? -24.114 -8.327 27.173 1.00 98.25 879 ALA A N 1
ATOM 6710 C CA . ALA A 1 879 ? -24.592 -9.679 26.881 1.00 98.25 879 ALA A CA 1
ATOM 6711 C C . ALA A 1 879 ? -23.440 -10.627 26.489 1.00 98.25 879 ALA A C 1
ATOM 6713 O O . ALA A 1 879 ? -23.376 -11.757 26.971 1.00 98.25 879 ALA A O 1
ATOM 6714 N N . MET A 1 880 ? -22.461 -10.154 25.704 1.00 98.25 880 MET A N 1
ATOM 6715 C CA . MET A 1 880 ? -21.274 -10.954 25.366 1.00 98.25 880 MET A CA 1
ATOM 6716 C C . MET A 1 880 ? -20.410 -11.331 26.581 1.00 98.25 880 MET A C 1
ATOM 6718 O O . MET A 1 880 ? -19.827 -12.413 26.598 1.00 98.25 880 MET A O 1
ATOM 6722 N N . ASN A 1 881 ? -20.335 -10.480 27.608 1.00 98.25 881 ASN A N 1
ATOM 6723 C CA . ASN A 1 881 ? -19.535 -10.727 28.816 1.00 98.25 881 ASN A CA 1
ATOM 6724 C C . ASN A 1 881 ? -20.307 -11.411 29.959 1.00 98.25 881 ASN A C 1
ATOM 6726 O O . ASN A 1 881 ? -19.728 -11.696 31.005 1.00 98.25 881 ASN A O 1
ATOM 6730 N N . GLN A 1 882 ? -21.591 -11.725 29.767 1.00 97.06 882 GLN A N 1
ATOM 6731 C CA . GLN A 1 882 ? -22.362 -12.568 30.692 1.00 97.06 882 GLN A CA 1
ATOM 6732 C C . GLN A 1 882 ? -22.079 -14.071 30.512 1.00 97.06 882 GLN A C 1
ATOM 6734 O O . GLN A 1 882 ? -22.535 -14.887 31.311 1.00 97.06 882 GLN A O 1
ATOM 6739 N N . SER A 1 883 ? -21.277 -14.436 29.506 1.00 90.06 883 SER A N 1
ATOM 6740 C CA . SER A 1 883 ? -20.749 -15.788 29.302 1.00 90.06 883 SER A CA 1
ATOM 6741 C C . SER A 1 883 ? -19.211 -15.805 29.389 1.00 90.06 883 SER A C 1
ATOM 6743 O O . SER A 1 883 ? -18.576 -14.790 29.089 1.00 90.06 883 SER A O 1
ATOM 6745 N N . PRO A 1 884 ? -18.579 -16.922 29.808 1.00 89.00 884 PRO A N 1
ATOM 6746 C CA . PRO A 1 884 ? -17.122 -17.023 29.858 1.00 89.00 884 PRO A CA 1
ATOM 6747 C C . PRO A 1 884 ? -16.488 -16.941 28.464 1.00 89.00 884 PRO A C 1
ATOM 6749 O O . PRO A 1 884 ? -16.815 -17.735 27.585 1.00 89.00 884 PRO A O 1
ATOM 6752 N N . ASN A 1 885 ? -15.516 -16.043 28.296 1.00 90.06 885 ASN A N 1
ATOM 6753 C CA . ASN A 1 885 ? -14.765 -15.864 27.054 1.00 90.06 885 ASN A CA 1
ATOM 6754 C C . ASN A 1 885 ? -13.274 -16.191 27.266 1.00 90.06 885 ASN A C 1
ATOM 6756 O O . ASN A 1 885 ? -12.712 -15.785 28.283 1.00 90.06 885 ASN A O 1
ATOM 6760 N N . PRO A 1 886 ? -12.593 -16.865 26.316 1.00 92.12 886 PRO A N 1
ATOM 6761 C CA . PRO A 1 886 ? -11.142 -17.062 26.371 1.00 92.12 886 PRO A CA 1
ATOM 6762 C C . PRO A 1 886 ? -10.346 -15.800 25.982 1.00 92.12 886 PRO A C 1
ATOM 6764 O O . PRO A 1 886 ? -9.134 -15.772 26.172 1.00 92.12 886 PRO A O 1
ATOM 6767 N N . TRP A 1 887 ? -11.012 -14.765 25.458 1.00 95.44 887 TRP A N 1
ATOM 6768 C CA . TRP A 1 887 ? -10.434 -13.457 25.125 1.00 95.44 887 TRP A CA 1
ATOM 6769 C C . TRP A 1 887 ? -10.979 -12.365 26.049 1.00 95.44 887 TRP A C 1
ATOM 6771 O O . TRP A 1 887 ? -12.121 -12.450 26.505 1.00 95.44 887 TRP A O 1
ATOM 6781 N N . HIS A 1 888 ? -10.231 -11.273 26.225 1.00 96.12 888 HIS A N 1
ATOM 6782 C CA . HIS A 1 888 ? -10.777 -10.040 26.803 1.00 96.12 888 HIS A CA 1
ATOM 6783 C C . HIS A 1 888 ? -11.734 -9.367 25.807 1.00 96.12 888 HIS A C 1
ATOM 6785 O O . HIS A 1 888 ? -11.295 -8.696 24.869 1.00 96.12 888 HIS A O 1
ATOM 6791 N N . VAL A 1 889 ? -13.042 -9.563 25.983 1.00 98.25 889 VAL A N 1
ATOM 6792 C CA . VAL A 1 889 ? -14.085 -8.951 25.144 1.00 98.25 889 VAL A CA 1
ATOM 6793 C C . VAL A 1 889 ? -14.446 -7.569 25.696 1.00 98.25 889 VAL A C 1
ATOM 6795 O O . VAL A 1 889 ? -15.008 -7.438 26.782 1.00 98.25 889 VAL A O 1
ATOM 6798 N N . SER A 1 890 ? -14.103 -6.520 24.947 1.00 98.56 890 SER A N 1
ATOM 6799 C CA . SER A 1 890 ? -14.232 -5.113 25.344 1.00 98.56 890 SER A CA 1
ATOM 6800 C C . SER A 1 890 ? -14.557 -4.214 24.136 1.00 98.56 890 SER A C 1
ATOM 6802 O O . SER A 1 890 ? -14.959 -4.685 23.072 1.00 98.56 890 SER A O 1
ATOM 6804 N N . PHE A 1 891 ? -14.421 -2.900 24.298 1.00 98.75 891 PHE A N 1
ATOM 6805 C CA . PHE A 1 891 ? -14.829 -1.863 23.353 1.00 98.75 891 PHE A CA 1
ATOM 6806 C C . PHE A 1 891 ? -13.645 -1.079 22.774 1.00 98.75 891 PHE A C 1
ATOM 6808 O O . PHE A 1 891 ? -12.634 -0.852 23.436 1.00 98.75 891 PHE A O 1
ATOM 6815 N N . SER A 1 892 ? -13.806 -0.589 21.545 1.00 98.75 892 SER A N 1
ATOM 6816 C CA . SER A 1 892 ? -13.002 0.472 20.933 1.00 98.75 892 SER A CA 1
ATOM 6817 C C . SER A 1 892 ? -13.926 1.482 20.254 1.00 98.75 892 SER A C 1
ATOM 6819 O O . SER A 1 892 ? -14.150 1.469 19.039 1.00 98.75 892 SER A O 1
ATOM 6821 N N . TYR A 1 893 ? -14.539 2.332 21.075 1.00 98.50 893 TYR A N 1
ATOM 6822 C CA . TYR A 1 893 ? -15.694 3.134 20.687 1.00 98.50 893 TYR A CA 1
ATOM 6823 C C . TYR A 1 893 ? -15.329 4.593 20.415 1.00 98.50 893 TYR A C 1
ATOM 6825 O O . TYR A 1 893 ? -14.586 5.228 21.162 1.00 98.50 893 TYR A O 1
ATOM 6833 N N . ALA A 1 894 ? -15.901 5.117 19.331 1.00 94.94 894 ALA A N 1
ATOM 6834 C CA . ALA A 1 894 ? -15.873 6.531 18.983 1.00 94.94 894 ALA A CA 1
ATOM 6835 C C . ALA A 1 894 ? -17.237 7.148 19.319 1.00 94.94 894 ALA A C 1
ATOM 6837 O O . ALA A 1 894 ? -17.465 7.580 20.447 1.00 94.94 894 ALA A O 1
ATOM 6838 N N . ARG A 1 895 ? -18.191 7.071 18.376 1.00 92.88 895 ARG A N 1
ATOM 6839 C CA . ARG A 1 895 ? -19.575 7.553 18.529 1.00 92.88 895 ARG A CA 1
ATOM 6840 C C . ARG A 1 895 ? -20.227 7.105 19.845 1.00 92.88 895 ARG A C 1
ATOM 6842 O O . ARG A 1 895 ? -20.739 7.958 20.556 1.00 92.88 895 ARG A O 1
ATOM 6849 N N . ALA A 1 896 ? -20.130 5.820 20.203 1.00 94.88 896 ALA A N 1
ATOM 6850 C CA . ALA A 1 896 ? -20.754 5.255 21.410 1.00 94.88 896 ALA A CA 1
ATOM 6851 C C . ALA A 1 896 ? -20.139 5.691 22.765 1.00 94.88 896 ALA A C 1
ATOM 6853 O O . ALA A 1 896 ? -20.659 5.320 23.813 1.00 94.88 896 ALA A O 1
ATOM 6854 N N . LEU A 1 897 ? -19.046 6.467 22.759 1.00 96.44 897 LEU A N 1
ATOM 6855 C CA . LEU A 1 897 ? -18.502 7.142 23.951 1.00 96.44 897 LEU A CA 1
ATOM 6856 C C . LEU A 1 897 ? -18.598 8.673 23.870 1.00 96.44 897 LEU A C 1
ATOM 6858 O O . LEU A 1 897 ? -18.543 9.348 24.895 1.00 96.44 897 LEU A O 1
ATOM 6862 N N . GLN A 1 898 ? -18.675 9.229 22.660 1.00 97.12 898 GLN A N 1
ATOM 6863 C CA . GLN A 1 898 ? -18.435 10.650 22.410 1.00 97.12 898 GLN A CA 1
ATOM 6864 C C . GLN A 1 898 ? -19.684 11.461 22.055 1.00 97.12 898 GLN A C 1
ATOM 6866 O O . GLN A 1 898 ? -19.613 12.685 22.129 1.00 97.12 898 GLN A O 1
ATOM 6871 N N . ASN A 1 899 ? -20.794 10.847 21.633 1.00 95.00 899 ASN A N 1
ATOM 6872 C CA . ASN A 1 899 ? -21.909 11.587 21.032 1.00 95.00 899 ASN A CA 1
ATOM 6873 C C . ASN A 1 899 ? -22.638 12.469 22.056 1.00 95.00 899 ASN A C 1
ATOM 6875 O O . ASN A 1 899 ? -22.842 13.657 21.804 1.00 95.00 899 ASN A O 1
ATOM 6879 N N . THR A 1 900 ? -22.973 11.926 23.228 1.00 95.69 900 THR A N 1
ATOM 6880 C CA . THR A 1 900 ? -23.574 12.713 24.317 1.00 95.69 900 THR A CA 1
ATOM 6881 C C . THR A 1 900 ? -22.585 13.751 24.855 1.00 95.69 900 THR A C 1
ATOM 6883 O O . THR A 1 900 ? -22.943 14.917 24.988 1.00 95.69 900 THR A O 1
ATOM 6886 N N . CYS A 1 901 ? -21.313 13.383 25.048 1.00 97.38 901 CYS A N 1
ATOM 6887 C CA . CYS A 1 901 ? -20.241 14.305 25.452 1.00 97.38 901 CYS A CA 1
ATOM 6888 C C . CYS A 1 901 ? -20.115 15.524 24.508 1.00 97.38 901 CYS A C 1
ATOM 6890 O O . CYS A 1 901 ? -20.149 16.670 24.959 1.00 97.38 901 CYS A O 1
ATOM 6892 N N . LEU A 1 902 ? -20.049 15.291 23.192 1.00 97.69 902 LEU A N 1
ATOM 6893 C CA . LEU A 1 902 ? -19.954 16.332 22.162 1.00 97.69 902 LEU A CA 1
ATOM 6894 C C . LEU A 1 902 ? -21.165 17.280 22.183 1.00 97.69 902 LEU A C 1
ATOM 6896 O O . LEU A 1 902 ? -20.995 18.498 22.127 1.00 97.69 902 LEU A O 1
ATOM 6900 N N . LYS A 1 903 ? -22.381 16.728 22.292 1.00 96.44 903 LYS A N 1
ATOM 6901 C CA . LYS A 1 903 ? -23.629 17.506 22.357 1.00 96.44 903 LYS A CA 1
ATOM 6902 C C . LYS A 1 903 ? -23.724 18.344 23.631 1.00 96.44 903 LYS A C 1
ATOM 6904 O O . LYS A 1 903 ? -24.099 19.510 23.554 1.00 96.44 903 LYS A O 1
ATOM 6909 N N . THR A 1 904 ? -23.353 17.779 24.781 1.00 97.69 904 THR A N 1
ATOM 6910 C CA . THR A 1 904 ? -23.319 18.500 26.062 1.00 97.69 904 THR A CA 1
ATOM 6911 C C . THR A 1 904 ? -22.297 19.635 26.032 1.00 97.69 904 THR A C 1
ATOM 6913 O O . THR A 1 904 ? -22.595 20.730 26.507 1.00 97.69 904 THR A O 1
ATOM 6916 N N . TRP A 1 905 ? -21.124 19.419 25.425 1.00 98.38 905 TRP A N 1
ATOM 6917 C CA . TRP A 1 905 ? -20.123 20.472 25.248 1.00 98.38 905 TRP A CA 1
ATOM 6918 C C . TRP A 1 905 ? -20.654 21.625 24.392 1.00 98.38 905 TRP A C 1
ATOM 6920 O O . TRP A 1 905 ? -20.594 22.779 24.811 1.00 98.38 905 TRP A O 1
ATOM 6930 N N . GLY A 1 906 ? -21.179 21.331 23.197 1.00 96.81 906 GLY A N 1
ATOM 6931 C CA . GLY A 1 906 ? -21.706 22.357 22.289 1.00 96.81 906 GLY A CA 1
ATOM 6932 C C . GLY A 1 906 ? -20.688 23.444 21.912 1.00 96.81 906 GLY A C 1
ATOM 6933 O O . GLY A 1 906 ? -21.085 24.563 21.608 1.00 96.81 906 GLY A O 1
ATOM 6934 N N . GLY A 1 907 ? -19.385 23.146 22.006 1.00 95.88 907 GLY A N 1
ATOM 6935 C CA . GLY A 1 907 ? -18.296 24.089 21.742 1.00 95.88 907 GLY A CA 1
ATOM 6936 C C . GLY A 1 907 ? -18.002 25.108 22.846 1.00 95.88 907 GLY A C 1
ATOM 6937 O O . GLY A 1 907 ? -17.125 25.949 22.668 1.00 95.88 907 GLY A O 1
ATOM 6938 N N . ARG A 1 908 ? -18.719 25.061 23.973 1.00 95.75 908 ARG A N 1
ATOM 6939 C CA . ARG A 1 908 ? -18.680 26.095 25.016 1.00 95.75 908 ARG A CA 1
ATOM 6940 C C . ARG A 1 908 ? -17.707 25.745 26.154 1.00 95.75 908 ARG A C 1
ATOM 6942 O O . ARG A 1 908 ? -17.845 24.661 26.730 1.00 95.75 908 ARG A O 1
ATOM 6949 N N . PRO A 1 909 ? -16.738 26.615 26.513 1.00 94.56 909 PRO A N 1
ATOM 6950 C CA . PRO A 1 909 ? -15.799 26.370 27.615 1.00 94.56 909 PRO A CA 1
ATOM 6951 C C . PRO A 1 909 ? -16.476 26.075 28.963 1.00 94.56 909 PRO A C 1
ATOM 6953 O O . PRO A 1 909 ? -16.058 25.173 29.684 1.00 94.56 909 PRO A O 1
ATOM 6956 N N . GLU A 1 910 ? -17.569 26.769 29.278 1.00 97.31 910 GLU A N 1
ATOM 6957 C CA . GLU A 1 910 ? -18.363 26.580 30.495 1.00 97.31 910 GLU A CA 1
ATOM 6958 C C . GLU A 1 910 ? -19.005 25.181 30.593 1.00 97.31 910 GLU A C 1
ATOM 6960 O O . GLU A 1 910 ? -19.233 24.672 31.690 1.00 97.31 910 GLU A O 1
ATOM 6965 N N . ASN A 1 911 ? -19.214 24.508 29.457 1.00 98.19 911 ASN A N 1
ATOM 6966 C CA . ASN A 1 911 ? -19.805 23.171 29.395 1.00 98.19 911 ASN A CA 1
ATOM 6967 C C . ASN A 1 911 ? -18.771 22.033 29.500 1.00 98.19 911 ASN A C 1
ATOM 6969 O O . ASN A 1 911 ? -19.169 20.866 29.537 1.00 98.19 911 ASN A O 1
ATOM 6973 N N . VAL A 1 912 ? -17.462 22.327 29.553 1.00 97.94 912 VAL A N 1
ATOM 6974 C CA . VAL A 1 912 ? -16.390 21.307 29.564 1.00 97.94 912 VAL A CA 1
ATOM 6975 C C . VAL A 1 912 ? -16.593 20.287 30.685 1.00 97.94 912 VAL A C 1
ATOM 6977 O O . VAL A 1 912 ? -16.562 19.086 30.423 1.00 97.94 912 VAL A O 1
ATOM 6980 N N . LYS A 1 913 ? -16.880 20.736 31.915 1.00 98.06 913 LYS A N 1
ATOM 6981 C CA . LYS A 1 913 ? -17.075 19.836 33.062 1.00 98.06 913 LYS A CA 1
ATOM 6982 C C . LYS A 1 913 ? -18.277 18.902 32.865 1.00 98.06 913 LYS A C 1
ATOM 6984 O O . LYS A 1 913 ? -18.132 17.691 32.997 1.00 98.06 913 LYS A O 1
ATOM 6989 N N . ALA A 1 914 ? -19.429 19.439 32.460 1.00 98.25 914 ALA A N 1
ATOM 6990 C CA . ALA A 1 914 ? -20.631 18.642 32.201 1.00 98.25 914 ALA A CA 1
ATOM 6991 C C . ALA A 1 914 ? -20.429 17.620 31.063 1.00 98.25 914 ALA A C 1
ATOM 6993 O O . ALA A 1 914 ? -20.923 16.494 31.133 1.00 98.25 914 ALA A O 1
ATOM 6994 N N . ALA A 1 915 ? -19.669 17.984 30.027 1.00 98.44 915 ALA A N 1
ATOM 6995 C CA . ALA A 1 915 ? -19.322 17.088 28.927 1.00 98.44 915 ALA A CA 1
ATOM 6996 C C . ALA A 1 915 ? -18.344 15.976 29.350 1.00 98.44 915 ALA A C 1
ATOM 6998 O O . ALA A 1 915 ? -18.516 14.822 28.954 1.00 98.44 915 ALA A O 1
ATOM 6999 N N . GLN A 1 916 ? -17.358 16.294 30.195 1.00 98.62 916 GLN A N 1
ATOM 7000 C CA . GLN A 1 916 ? -16.460 15.305 30.798 1.00 98.62 916 GLN A CA 1
ATOM 7001 C C . GLN A 1 916 ? -17.211 14.340 31.720 1.00 98.62 916 GLN A C 1
ATOM 7003 O O . GLN A 1 916 ? -16.965 13.137 31.668 1.00 98.62 916 GLN A O 1
ATOM 7008 N N . ASP A 1 917 ? -18.172 14.827 32.505 1.00 98.06 917 ASP A N 1
ATOM 7009 C CA . ASP A 1 917 ? -19.009 13.972 33.350 1.00 98.06 917 ASP A CA 1
ATOM 7010 C C . ASP A 1 917 ? -19.893 13.038 32.504 1.00 98.06 917 ASP A C 1
ATOM 7012 O O . ASP A 1 917 ? -19.979 11.843 32.791 1.00 98.06 917 ASP A O 1
ATOM 7016 N N . ALA A 1 918 ? -20.453 13.525 31.390 1.00 97.00 918 ALA A N 1
ATOM 7017 C CA . ALA A 1 918 ? -21.166 12.687 30.423 1.00 97.00 918 ALA A CA 1
ATOM 7018 C C . ALA A 1 918 ? -20.260 11.613 29.778 1.00 97.00 918 ALA A C 1
ATOM 7020 O O . ALA A 1 918 ? -20.670 10.4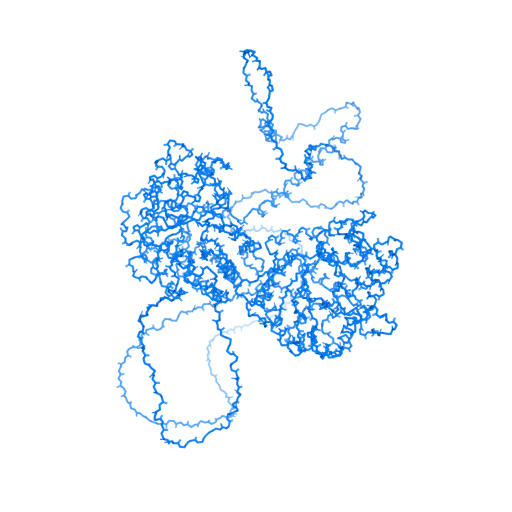54 29.648 1.00 97.00 918 ALA A O 1
ATOM 7021 N N . LEU A 1 919 ? -19.015 11.961 29.424 1.00 98.31 919 LEU A N 1
ATOM 7022 C CA . LEU A 1 919 ? -18.011 11.007 28.934 1.00 98.31 919 LEU A CA 1
ATOM 7023 C C . LEU A 1 919 ? -17.693 9.935 29.986 1.00 98.31 919 LEU A C 1
ATOM 7025 O O . LEU A 1 919 ? -17.679 8.750 29.661 1.00 98.31 919 LEU A O 1
ATOM 7029 N N . LEU A 1 920 ? -17.474 10.326 31.246 1.00 98.31 920 LEU A N 1
ATOM 7030 C CA . LEU A 1 920 ? -17.185 9.400 32.345 1.00 98.31 920 LEU A CA 1
ATOM 7031 C C . LEU A 1 920 ? -18.367 8.467 32.635 1.00 98.31 920 LEU A C 1
ATOM 7033 O O . LEU A 1 920 ? -18.151 7.283 32.891 1.00 98.31 920 LEU A O 1
ATOM 7037 N N . VAL A 1 921 ? -19.607 8.954 32.529 1.00 96.56 921 VAL A N 1
ATOM 7038 C CA . VAL A 1 921 ? -20.817 8.124 32.627 1.00 96.56 921 VAL A CA 1
ATOM 7039 C C . VAL A 1 921 ? -20.842 7.052 31.527 1.00 96.56 921 VAL A C 1
ATOM 7041 O O . VAL A 1 921 ? -21.063 5.881 31.838 1.00 96.56 921 VAL A O 1
ATOM 7044 N N . ARG A 1 922 ? -20.550 7.396 30.262 1.00 96.81 922 ARG A N 1
ATOM 7045 C CA . ARG A 1 922 ? -20.466 6.402 29.168 1.00 96.81 922 ARG A CA 1
ATOM 7046 C C . ARG A 1 922 ? -19.254 5.476 29.287 1.00 96.81 922 ARG A C 1
ATOM 7048 O O . ARG A 1 922 ? -19.373 4.285 29.000 1.00 96.81 922 ARG A O 1
ATOM 7055 N N . ALA A 1 923 ? -18.109 5.969 29.750 1.00 98.19 923 ALA A N 1
ATOM 7056 C CA . ALA A 1 923 ? -16.926 5.145 29.983 1.00 98.19 923 ALA A CA 1
ATOM 7057 C C . ALA A 1 923 ? -17.174 4.115 31.103 1.00 98.19 923 ALA A C 1
ATOM 7059 O O . ALA A 1 923 ? -16.885 2.932 30.926 1.00 98.19 923 ALA A O 1
ATOM 7060 N N . LYS A 1 924 ? -17.809 4.529 32.210 1.00 97.94 924 LYS A N 1
ATOM 7061 C CA . LYS A 1 924 ? -18.223 3.645 33.310 1.00 97.94 924 LYS A CA 1
ATOM 7062 C C . LYS A 1 924 ? -19.279 2.623 32.878 1.00 97.94 924 LYS A C 1
ATOM 7064 O O . LYS A 1 924 ? -19.178 1.462 33.262 1.00 97.94 924 LYS A O 1
ATOM 7069 N N . ALA A 1 925 ? -20.259 3.016 32.063 1.00 98.06 925 ALA A N 1
ATOM 7070 C CA . ALA A 1 925 ? -21.262 2.094 31.525 1.00 98.06 925 ALA A CA 1
ATOM 7071 C C . ALA A 1 925 ? -20.612 0.972 30.692 1.00 98.06 925 ALA A C 1
ATOM 7073 O O . ALA A 1 925 ? -20.852 -0.209 30.938 1.00 98.06 925 ALA A O 1
ATOM 7074 N N . ASN A 1 926 ? -19.700 1.327 29.781 1.00 98.44 926 ASN A N 1
ATOM 7075 C CA . ASN A 1 926 ? -18.969 0.351 28.967 1.00 98.44 926 ASN A CA 1
ATOM 7076 C C . ASN A 1 926 ? -17.953 -0.479 29.778 1.00 98.44 926 ASN A C 1
ATOM 7078 O O . ASN A 1 926 ? -17.764 -1.659 29.492 1.00 98.44 926 ASN A O 1
ATOM 7082 N N . SER A 1 927 ? -17.363 0.088 30.835 1.00 98.50 927 SER A N 1
ATOM 7083 C CA . SER A 1 927 ? -16.560 -0.644 31.828 1.00 98.50 927 SER A CA 1
ATOM 7084 C C . SER A 1 927 ? -17.379 -1.722 32.555 1.00 98.50 927 SER A C 1
ATOM 7086 O O . SER A 1 927 ? -16.952 -2.873 32.640 1.00 98.50 927 SER A O 1
ATOM 7088 N N . LEU A 1 928 ? -18.593 -1.393 33.011 1.00 98.19 928 LEU A N 1
ATOM 7089 C CA . LEU A 1 928 ? -19.508 -2.360 33.628 1.00 98.19 928 LEU A CA 1
ATOM 7090 C C . LEU A 1 928 ? -19.993 -3.421 32.631 1.00 98.19 928 LEU A C 1
ATOM 7092 O O . LEU A 1 928 ? -20.108 -4.586 33.006 1.00 98.19 928 LEU A O 1
ATOM 7096 N N . ALA A 1 929 ? -20.216 -3.047 31.369 1.00 98.31 929 ALA A N 1
ATOM 7097 C CA . ALA A 1 929 ? -20.575 -3.980 30.303 1.00 98.31 929 ALA A CA 1
ATOM 7098 C C . ALA A 1 929 ? -19.438 -4.955 29.968 1.00 98.31 929 ALA A C 1
ATOM 7100 O O . ALA A 1 929 ? -19.691 -6.139 29.776 1.00 98.31 929 ALA A O 1
ATOM 7101 N N . GLN A 1 930 ? -18.180 -4.501 29.984 1.00 98.00 930 GLN A N 1
ATOM 7102 C CA . GLN A 1 930 ? -17.008 -5.380 29.891 1.00 98.00 930 GLN A CA 1
ATOM 7103 C C . GLN A 1 930 ? -17.011 -6.430 31.020 1.00 98.00 930 GLN A C 1
ATOM 7105 O O . GLN A 1 930 ? -16.650 -7.579 30.808 1.00 98.00 930 GLN A O 1
ATOM 7110 N N . LEU A 1 931 ? -17.482 -6.064 32.214 1.00 97.19 931 LEU A N 1
ATOM 7111 C CA . LEU A 1 931 ? -17.586 -6.971 33.361 1.00 97.19 931 LEU A CA 1
ATOM 7112 C C . LEU A 1 931 ? -18.890 -7.799 33.405 1.00 97.19 931 LEU A C 1
ATOM 7114 O O . LEU A 1 931 ? -19.090 -8.514 34.387 1.00 97.19 931 LEU A O 1
ATOM 7118 N N . GLY A 1 932 ? -19.783 -7.680 32.411 1.00 97.06 932 GLY A N 1
ATOM 7119 C CA . GLY A 1 932 ? -21.095 -8.353 32.378 1.00 97.06 932 GLY A CA 1
ATOM 7120 C C . GLY A 1 932 ? -22.105 -7.854 33.429 1.00 97.06 932 GLY A C 1
ATOM 7121 O O . GLY A 1 932 ? -23.049 -8.569 33.770 1.00 97.06 932 GLY A O 1
ATOM 7122 N N . LYS A 1 933 ? -21.883 -6.653 33.988 1.00 96.94 933 LYS A N 1
ATOM 7123 C CA . LYS A 1 933 ? -22.572 -6.088 35.170 1.00 96.94 933 LYS A CA 1
ATOM 7124 C C . LYS A 1 933 ? -23.353 -4.798 34.891 1.00 96.94 933 LYS A C 1
ATOM 7126 O O . LYS A 1 933 ? -23.735 -4.104 35.831 1.00 96.94 933 LYS A O 1
ATOM 7131 N N . TYR A 1 934 ? -23.544 -4.427 33.631 1.00 96.94 934 TYR A N 1
ATOM 7132 C CA . TYR A 1 934 ? -24.279 -3.221 33.262 1.00 96.94 934 TYR A CA 1
ATOM 7133 C C . TYR A 1 934 ? -25.792 -3.480 33.179 1.00 96.94 934 TYR A C 1
ATOM 7135 O O . TYR A 1 934 ? -26.231 -4.478 32.607 1.00 96.94 934 TYR A O 1
ATOM 7143 N N . THR A 1 935 ? -26.583 -2.544 33.705 1.00 88.19 935 THR A N 1
ATOM 7144 C CA . THR A 1 935 ? -28.038 -2.465 33.518 1.00 88.19 935 THR A CA 1
ATOM 7145 C C . THR A 1 935 ? -28.379 -1.179 32.762 1.00 88.19 935 THR A C 1
ATOM 7147 O O . THR A 1 935 ? -27.774 -0.136 32.996 1.00 88.19 935 THR A O 1
ATOM 7150 N N . GLY A 1 936 ? -29.356 -1.234 31.852 1.00 81.75 936 GLY A N 1
ATOM 7151 C CA . GLY A 1 936 ? -29.802 -0.072 31.061 1.00 81.75 936 GLY A CA 1
ATOM 7152 C C . GLY A 1 936 ? -30.731 0.896 31.808 1.00 81.75 936 GLY A C 1
ATOM 7153 O O . GLY A 1 936 ? -31.456 1.667 31.178 1.00 81.75 936 GLY A O 1
ATOM 7154 N N . GLU A 1 937 ? -30.779 0.816 33.137 1.00 81.44 937 GLU A N 1
ATOM 7155 C CA . GLU A 1 937 ? -31.685 1.600 33.977 1.00 81.44 937 GLU A CA 1
ATOM 7156 C C . GLU A 1 937 ? -31.189 3.047 34.115 1.00 81.44 937 GLU A C 1
ATOM 7158 O O . GLU A 1 937 ? -30.005 3.300 34.330 1.00 81.44 937 GLU A O 1
ATOM 7163 N N . GLY A 1 938 ? -32.098 4.018 33.982 1.00 76.25 938 GLY A N 1
ATOM 7164 C CA . GLY A 1 938 ? -31.769 5.448 34.073 1.00 76.25 938 GLY A CA 1
ATOM 7165 C C . GLY A 1 938 ? -31.137 6.070 32.817 1.00 76.25 938 GLY A C 1
ATOM 7166 O O . GLY A 1 938 ? -30.766 7.240 32.847 1.00 76.25 938 GLY A O 1
ATOM 7167 N N . GLU A 1 939 ? -31.029 5.332 31.708 1.00 84.75 939 GLU A N 1
ATOM 7168 C CA . GLU A 1 939 ? -30.494 5.856 30.443 1.00 84.75 939 GLU A CA 1
ATOM 7169 C C . GLU A 1 939 ? -31.429 6.867 29.761 1.00 84.75 939 GLU A C 1
ATOM 7171 O O . GLU A 1 939 ? -32.645 6.653 29.674 1.00 84.75 939 GLU A O 1
ATOM 7176 N N . SER A 1 940 ? -30.852 7.940 29.207 1.00 79.75 940 SER A N 1
ATOM 7177 C CA . SER A 1 940 ? -31.589 9.001 28.509 1.00 79.75 940 SER A CA 1
ATOM 7178 C C . SER A 1 940 ? -32.077 8.576 27.119 1.00 79.75 940 SER A C 1
ATOM 7180 O O . SER A 1 940 ? -31.485 7.718 26.460 1.00 79.75 940 SER A O 1
ATOM 7182 N N . GLU A 1 941 ? -33.142 9.215 26.630 1.00 76.56 941 GLU A N 1
ATOM 7183 C CA . GLU A 1 941 ? -33.664 8.973 25.275 1.00 76.56 941 GLU A CA 1
ATOM 7184 C C . GLU A 1 941 ? -32.654 9.359 24.182 1.00 76.56 941 GLU A C 1
ATOM 7186 O O . GLU A 1 941 ? -32.576 8.717 23.136 1.00 76.56 941 GLU A O 1
ATOM 7191 N N . GLU A 1 942 ? -31.818 10.366 24.432 1.00 76.88 942 GLU A N 1
ATOM 7192 C CA . GLU A 1 942 ? -30.738 10.788 23.537 1.00 76.88 942 GLU A CA 1
ATOM 7193 C C . GLU A 1 942 ? -29.679 9.697 23.340 1.00 76.88 942 GLU A C 1
ATOM 7195 O O . GLU A 1 942 ? -29.218 9.509 22.213 1.00 76.88 942 GLU A O 1
ATOM 7200 N N . ALA A 1 943 ? -29.327 8.964 24.402 1.00 75.31 943 ALA A N 1
ATOM 7201 C CA . ALA A 1 943 ? -28.336 7.888 24.358 1.00 75.31 943 ALA A CA 1
ATOM 7202 C C . ALA A 1 943 ? -28.870 6.613 23.670 1.00 75.31 943 ALA A C 1
ATOM 7204 O O . ALA A 1 943 ? -28.089 5.819 23.136 1.00 75.31 943 ALA A O 1
ATOM 7205 N N . LYS A 1 944 ? -30.200 6.432 23.639 1.00 82.56 944 LYS A N 1
ATOM 7206 C CA . LYS A 1 944 ? -30.891 5.305 22.981 1.00 82.56 944 LYS A CA 1
ATOM 7207 C C . LYS A 1 944 ? -31.009 5.465 21.459 1.00 82.56 944 LYS A C 1
ATOM 7209 O O . LYS A 1 944 ? -31.164 4.465 20.760 1.00 82.56 944 LYS A O 1
ATOM 7214 N N . LYS A 1 945 ? -30.917 6.689 20.924 1.00 79.56 945 LYS A N 1
ATOM 7215 C CA . LYS A 1 945 ? -31.065 6.977 19.481 1.00 79.56 945 LYS A CA 1
ATOM 7216 C C . LYS A 1 945 ? -29.879 6.437 18.666 1.00 79.56 945 LYS A C 1
ATOM 7218 O O . LYS A 1 945 ? -28.722 6.742 18.954 1.00 79.56 945 LYS A O 1
ATOM 7223 N N . GLY A 1 946 ? -30.178 5.648 17.630 1.00 75.06 946 GLY A N 1
ATOM 7224 C CA . GLY A 1 946 ? -29.185 5.081 16.708 1.00 75.06 946 GLY A CA 1
ATOM 7225 C C . GLY A 1 946 ? -28.373 6.147 15.963 1.00 75.06 946 GLY A C 1
ATOM 7226 O O . GLY A 1 946 ? -28.834 7.270 15.759 1.00 75.06 946 GLY A O 1
ATOM 7227 N N . MET A 1 947 ? -27.150 5.796 15.554 1.00 84.06 947 MET A N 1
ATOM 7228 C CA . MET A 1 947 ? -26.167 6.732 14.981 1.00 84.06 947 MET A CA 1
ATOM 7229 C C . MET A 1 947 ? -25.683 6.339 13.576 1.00 84.06 947 MET A C 1
ATOM 7231 O O . MET A 1 947 ? -24.656 6.841 13.098 1.00 84.06 947 MET A O 1
ATOM 7235 N N . PHE A 1 948 ? -26.399 5.426 12.918 1.00 83.31 948 PHE A N 1
ATOM 7236 C CA . PHE A 1 948 ? -26.153 5.027 11.538 1.00 83.31 948 PHE A CA 1
ATOM 7237 C C . PHE A 1 948 ? -26.414 6.187 10.570 1.00 83.31 948 PHE A C 1
ATOM 7239 O O . PHE A 1 948 ? -27.348 6.968 10.734 1.00 83.31 948 PHE A O 1
ATOM 7246 N N . VAL A 1 949 ? -25.579 6.272 9.538 1.00 78.19 949 VAL A N 1
ATOM 7247 C CA . VAL A 1 949 ? -25.726 7.197 8.414 1.00 78.19 949 VAL A CA 1
ATOM 7248 C C . VAL A 1 949 ? -25.413 6.385 7.163 1.00 78.19 949 VAL A C 1
ATOM 7250 O O . VAL A 1 949 ? -24.319 5.829 7.064 1.00 78.19 949 VAL A O 1
ATOM 7253 N N . LYS A 1 950 ? -26.368 6.296 6.234 1.00 78.50 950 LYS A N 1
ATOM 7254 C CA . LYS A 1 950 ? -26.229 5.517 4.997 1.00 78.50 950 LYS A CA 1
ATOM 7255 C C . LYS A 1 950 ? -25.048 6.030 4.172 1.00 78.50 950 LYS A C 1
ATOM 7257 O O . LYS A 1 950 ? -24.954 7.234 3.934 1.00 78.50 950 LYS A O 1
ATOM 7262 N N . GLY A 1 951 ? -24.151 5.137 3.752 1.00 68.62 951 GLY A N 1
ATOM 7263 C CA . GLY A 1 951 ? -22.970 5.507 2.963 1.00 68.62 951 GLY A CA 1
ATOM 7264 C C . GLY A 1 951 ? -21.978 6.428 3.691 1.00 68.62 951 GLY A C 1
ATOM 7265 O O . GLY A 1 951 ? -21.370 7.296 3.064 1.00 68.62 951 GLY A O 1
ATOM 7266 N N . TYR A 1 952 ? -21.819 6.292 5.012 1.00 71.62 952 TYR A N 1
ATOM 7267 C CA . TYR A 1 952 ? -20.913 7.143 5.793 1.00 71.62 952 TYR A CA 1
ATOM 7268 C C . TYR A 1 952 ? -19.433 6.960 5.407 1.00 71.62 952 TYR A C 1
ATOM 7270 O O . TYR A 1 952 ? -18.829 5.918 5.662 1.00 71.62 952 TYR A O 1
ATOM 7278 N N . VAL A 1 953 ? -18.823 8.016 4.861 1.00 61.31 953 VAL A N 1
ATOM 7279 C CA . VAL A 1 953 ? -17.387 8.066 4.529 1.00 61.31 953 VAL A CA 1
ATOM 7280 C C . VAL A 1 953 ? -16.599 8.788 5.634 1.00 61.31 953 VAL A C 1
ATOM 7282 O O . VAL A 1 953 ? -16.983 9.891 6.040 1.00 61.31 953 VAL A O 1
ATOM 7285 N N . TYR A 1 954 ? -15.515 8.155 6.100 1.00 53.56 954 TYR A N 1
ATOM 7286 C CA . TYR A 1 954 ? -14.603 8.602 7.174 1.00 53.56 954 TYR A CA 1
ATOM 7287 C C . TYR A 1 954 ? -13.508 9.587 6.711 1.00 53.56 954 TYR A C 1
ATOM 7289 O O . TYR A 1 954 ? -13.327 9.729 5.489 1.00 53.56 954 TYR A O 1
#

InterPro domains:
  IPR000741 Fructose-bisphosphate aldolase, class-I [PF00274] (53-388)
  IPR000741 Fructose-bisphosphate aldolase, class-I [PF00274] (610-954)
  IPR000741 Fructose-bisphosphate aldolase, class-I [PTHR11627] (607-954)
  IPR013785 Aldolase-type TIM barrel [G3DSA:3.20.20.70] (34-391)
  IPR013785 Aldolase-type TIM barrel [G3DSA:3.20.20.70] (591-953)
  IPR029768 Fructose-bisphosphate aldolase class-I active site [PS00158] (258-268)
  IPR029768 Fructose-bisphosphate aldolase class-I active site [PS00158] (815-825)

pLDDT: mean 77.2, std 29.01, range [21.58, 98.94]

Nearest PDB structures (foldseek):
  7b2n-assembly1_D  TM=9.913E-01  e=1.278E-44  Chlamydomonas reinhardtii
  4tr9-assembly1_B  TM=9.934E-01  e=3.161E-39  Plasmodium falciparum 3D7
  7efs-assembly1_D  TM=9.860E-01  e=1.446E-39  Artemisia sieversiana
  6rng-assembly1_A-2  TM=9.857E-01  e=9.269E-39  Arabidopsis thaliana
  6xmm-assembly1_B-2  TM=9.816E-01  e=3.132E-37  Homo sapiens

Secondary structure (DSSP, 8-state):
------------------------------------------------TTHHHHHHHHHHHT-TT-EEEEE---HHHHHHHHHTTT----HHHHHHHHHHHHT-TTGGGTEEEEEEPHHHHHPBPTTS-BHHHHHHHTTPEEEEE----EEE-TTSSS-EEE---TTHHHHHHHHHHTT--EEEEEEEE--TT---HHHHHHHHHHHHHHHHHHHHTT-EEEEEEEE---SS--HHHHHHHHHHHHHHHHHHHHHTT--GGG-EE-PPP----TT-SSPPPHHHHHHHHHHHHHHH--TT--EEEE--TT--HHHHHHHHHHHTTS--SSEEEEEESHHHHHHHHHHHTT-GGGHHHHHHHHHHHHHHHHHHHTT----TT--HHHHSPPPTHHHHSSSS-TTHHHHHHHHHHHHHHHHHHHHHHHHHHHHTS--------------HHHHHHHHHHHHHT--PPPPPP------------------------------------------------------------------------------------------------------------------PPPP------------------TTHHHHHHHHHHHT-TT-EEEEE---HHHHHHHHHTTT----HHHHHHHHHHHHT-TTGGGTEEEEEEPHHHHHPBPTTS-BHHHHHHHTTPEEEEE----EEE-TTSSS-EEE---TTHHHHHHHHHHTT--EEEEEEEE-STT---HHHHHHHHHHHHHHHHHHHHTT-EEEEEEEEP--SS--HHHHHHHHHHHHHHHHHHHHHTT--GGG-EE-PBP----TT-SSPPPHHHHHHHHHHHHHHH--TT--EEEEB-TT--HHHHHHHHHHHHTS--SSEEEEEESHHHHHHHHHHHTT-GGGHHHHHHHHHHHHHHHHHHHTT----TT--HHHHS----TT---

Organism: NCBI:txid47600

Foldseek 3Di:
DDDDDDDDDDDDDDDDDDDDDDDDDDDDDDDDDPPPDPPPPPPPLVCAPQNVVLLVLLLQQLDALAAEAEAAQDLQRVQLLLVVLPHHSDPVLSLALLLLQLQLPLLLSLYQEYEYHPSLLQDDHPVRHRSLVSCVVSNYAYEYEQWPDWDFFFLWPRAIAIDGLVCSLVVLLVSVVSRHQAYEYATEAEQPVQGAPLSLLRLLQVQLQNQLSNSNNRHAYAREHEYALADAFFLVSLLVSLLSSLQSNVVNNVLLSHQQSSYEYEYEQRWHHPPHPDGDDLLRSLVSRLVSCVNRPDLSHAAYAYEQNQFFLLSSLSNLLNNLVDDDSYQYAHHYHCSQQVQLSNQPSSPPVSSNVSSVSSVVSSSSRSCSSNSRHDSPPDDPRRNDGDDCVSVPVRRHCPPVVVVVVVVVVVVVVVVVVVVVVVVVVVVPDDDDDDDDDDPDDPCVVVVVVVVVVVVVPDDDDDDDDDDDDDDDDDDDDDDDDDDDDDDDDDDDDDDDDDDDDDDDDDDDDDDDDDDDDDDDDDDDDDDDDDDDDDDDDDDDDDDDDDDDDDDDDDDDDDDDDDDDDDDDDDDDDDDDDDDDDDDDDDDPDDPPPPPPDLPQAPQNVVLLVLLLLQLDALAHEAELADDLVRVQVLCVVLPHHSDPVLSLALLLLQLQLPLLLSQYQEYEYEPSLLQDDHPVRHRSLVSCVVSNYAYEYEQWPFWDFRRSFPRAIAIDGLVCSLVVLLVSVVSRHQAYEYATEAEPPSHGRPSRLLRLQQVLLSNQSSNSNNRHAYANEYEYALADQFALVSLLVNLLSSLQSNVVNNVSSSHQQSSYEYAYEQRFHHPNHPDGDDLLRSLVSRLVSCVNRPDLSNAAHAYECHFAFLLSSLSNLLNNQVDDDSHQYAHNYHCSQQVQLSNQPSSPPVSSNVSSVSSVVSSSSRSCSSNSRHDCPPDDPNRRDTRDDHPDGD

Sequence (954 aa):
MASASATLLKSSPIIDKSEWIKGQNLRHPSVCFVQCNPTSAAFTVRASSYADELVKTAKTVASPGRGILAMDESNATCGKRLASIGLENTEANRQAYRTLLVSAPGLGNYISGAILFEETLYQSTIDGKKMVDVLVEQNIVPGIKVDKGLVPLPGSNNESWCQGLDGLSSRTAAYYQQGARFAKWRTVVSIPNGPSALAVKEAAWGLARYAAISQDSGLVPIVEPEILLDGDHGIDRTFEVAQKVWAEVFFYLAENNVMFEGILLKPSMVTPGAECKDKATPQQVADYTLKLLHRRIPPAVPGIMFLSGGQSEVEATLNLNAMNQSPNPWHVSFSYARALQNTCLKTWGGRPENVKAAQDALLVRAKANSLAQLGKYTGEGESEEAKKGIPWRLVFVLDCNVLLVNKLLADEINQLISYLSITLSIIIKQLNTRDSMVLPVLSGCKLRPLIQILSYFIRTKSLKPRFPPNDQAYPLETTSKGKNFRYSALTRETRVQVPATEALQLATNANRSPVSMNLSHTSYHMLLAPFSKVLMKEKSQGAAFCQPSDPSQSPKKMASASATLLKSSPIIDKSEWIKGQNLRHPLVCFVRSHPTSAAFTVRASSYADELVKTAKTVASPGRGILAMDESNATCGKRLASIGLENTEANRQAYRTLLVSAPGLGNYISGAILFEETLYQSTIDGKKMVDVLVEQNIVPGIKVDKGLVPLPGSNNESWCQGLDGLSSRTAAYYQQGARFAKWRTVVSIPNGPSALAVKEAAWGLARYAAISQDSGLVPIVEPEILLDGDHGIDRTFEVAQKVWAEVFFYLAENNVMFEGILLKPSMVTPGAECKDKATPQQVADYTLKLLHRRIPPAVPGIMFLSGGQSEVEATLNLNAMNQSPNPWHVSFSYARALQNTCLKTWGGRPENVKAAQDALLVRAKANSLAQLGKYTGEGESEEAKKGMFVKGYVY

Mean predicted aligned error: 15.18 Å

Solvent-accessible surface area (backbone atoms only — not comparable to full-atom values): 54609 Å² total; per-residue (Å²): 135,89,87,86,88,88,87,87,86,86,88,81,87,85,84,84,90,85,79,89,84,85,87,82,94,78,93,78,80,93,73,83,80,79,82,74,75,77,78,77,76,70,84,71,73,76,73,43,102,29,49,70,58,19,32,51,46,27,44,54,37,37,32,88,42,25,22,30,41,39,59,43,58,48,75,71,56,44,25,60,53,35,46,76,53,75,36,70,74,45,69,68,54,50,38,49,55,51,30,49,62,58,67,30,86,73,46,36,73,22,24,18,25,36,33,22,20,69,72,53,57,75,31,48,28,90,89,65,50,48,46,50,56,50,28,48,77,42,58,18,44,37,21,33,48,62,52,70,48,71,42,79,32,66,67,51,90,83,42,48,44,57,38,39,73,60,64,34,57,66,49,41,42,52,40,37,74,64,56,32,45,27,36,33,43,68,33,64,45,54,46,80,87,55,64,45,73,50,48,44,48,50,43,14,44,55,48,18,54,52,33,24,40,25,42,74,35,50,18,18,26,31,45,21,68,32,59,49,47,57,45,75,40,54,40,67,60,40,44,55,52,48,59,52,45,46,42,46,30,50,52,35,23,54,66,32,62,45,62,47,47,28,25,33,40,30,36,48,70,36,48,33,17,73,64,28,84,70,76,71,52,39,59,56,29,17,56,53,33,51,58,46,43,77,72,53,56,65,70,57,32,38,21,38,27,32,36,48,81,65,48,15,40,46,54,40,32,47,31,45,14,42,46,35,71,50,95,63,83,42,40,58,36,38,31,27,36,65,53,43,39,51,68,18,54,60,55,22,48,89,40,78,90,27,43,64,62,11,31,52,45,28,46,53,45,34,47,47,42,15,29,5,36,63,41,68,53,83,76,78,90,68,53,76,75,44,60,47,63,58,64,63,82,82,62,68,80,67,79,82,52,74,61,65,55,49,49,55,51,47,56,55,50,50,51,51,50,49,53,50,52,53,52,50,50,52,51,54,58,55,72,72,61,81,81,83,90,86,86,88,89,84,91,83,76,93,56,67,67,61,54,53,55,51,52,51,58,57,59,73,75,66,80,79,88,84,81,85,89,80,89,86,83,87,84,88,82,88,89,89,88,85,91,87,80,91,85,87,88,82,87,89,84,83,90,79,90,81,87,89,79,91,88,88,81,90,85,90,89,84,92,83,87,88,86,89,82,90,81,90,84,81,83,88,89,86,82,86,88,88,82,89,80,92,81,90,82,89,82,87,88,88,90,81,90,80,90,87,91,83,87,87,87,84,87,88,83,87,82,87,79,91,80,90,82,92,89,88,84,89,86,88,83,91,86,82,90,86,86,87,84,90,80,86,83,77,87,82,79,84,77,80,77,76,80,77,76,79,72,87,74,76,75,76,44,103,27,49,70,58,19,32,53,46,29,44,54,35,38,31,91,41,26,22,31,42,41,62,42,56,44,75,68,40,43,24,59,53,34,46,76,53,76,37,69,72,44,68,68,53,51,39,49,54,50,30,48,64,60,67,30,85,72,46,35,74,22,25,17,25,36,32,21,22,68,69,53,58,76,32,46,29,91,89,67,49,46,44,50,55,52,28,49,76,41,61,17,44,37,20,34,50,62,50,68,46,75,44,80,34,69,77,51,79,82,41,48,44,56,36,36,73,59,66,35,58,63,50,41,40,52,40,36,74,65,56,31,44,29,35,34,40,69,33,58,45,53,52,77,78,51,64,42,74,56,48,42,50,47,42,13,46,50,48,16,56,51,33,20,38,24,41,73,34,47,20,19,24,31,47,22,67,29,59,51,49,64,42,57,48,53,39,68,56,41,43,56,50,50,58,51,42,44,45,46,28,52,50,34,23,53,63,26,60,43,60,47,47,27,25,34,38,26,37,48,70,35,47,37,19,73,64,25,85,71,79,73,52,40,60,56,30,18,55,52,34,51,57,44,42,77,73,53,56,65,69,56,33,38,19,39,28,30,37,45,85,37,45,11,36,48,53,44,30,47,30,44,13,44,48,34,66,46,97,64,86,44,39,58,35,40,34,26,36,67,46,40,40,52,67,18,52,60,56,22,47,90,40,78,90,25,43,64,63,12,31,52,46,27,48,52,38,36,48,45,42,16,30,4,36,62,37,67,54,71,83,75,91,68,55,73,78,42,57,47,68,59,64,59,88,88,74,78,117

Radius of gyration: 36.95 Å; Cα contacts (8 Å, |Δi|>4): 1537; chains: 1; bounding box: 93×126×95 Å